Protein 2HFN (pdb70)

Secondary structure (DSSP, 8-state):
-EEEEEEEEEE-TT--HHHHHHHHHHHHHHHHHHT-EEEEEEETTEEEEEEEEEHHHHHHHHHHHHT-TTEEEEEEEEEEE-SS-SSTT-S-EEEE-STTS-HHHHHHHHHTSSSSS--GGGS-HHHHHHHHHHHHHH--SSBSSS---/--EEEEEEEEEE-TT--HHHHHHHHHHHHHHTTTTT-EEEEEEETTEEEEEEEEEHHHHHHHHHHHHT-TTEEEEEEEEEEE-SS-SSTT-S--EEE--TTS-HHHHHHHHHHSSSSS--GGG--HHHHHHHHHHHHHT-/--EEEEEEEEEEPTT--HHHHHHHHHHHHHHTTTTT-EEEEEEETTEEEEEEEEEHHHHHHHHHHHHT-TTEEEEEEEEEEE-SS-SSTT-S--EEE-STTS-HHHHHHHHHHSSSSS--GGGS-HHHHHHHHHHHHHH-/--EEEEEEEEEE-TT--HHHHHHHHHHHHHHTTTTT-EEEEEEETTEEEEEEEEEHHHHHHHHHHHHT-TTEEEEEEEEEEE-SS-SBSSB-SS-EE-STTS-HHHHHHHHHHSSSSS--GGG--HHHHHHHHHHHHHHTTS-B--/-EEEEEEEEEE-TT--HHHHHHHHHHHHHHTTTTT-EEEEEEETTEEEEEEEEEHHHHHHHHHHHTT-TTEEEEEEEEEEE-SS-S-TT-S--EEE-STTS-HHHHHHHHHHSSSSS--GGGS-HHHHHHHHHHHHHH-/-EEEEEEEEEE-TT--HHHHHHHHHHHHHHTTTTT-EEEEEEETTEEEEEEEEEHHHHHHHHHHHHT-TTEEEEEEEEEEE-SS-SSTT-S--EEE-STTS-HHHHHHHHHTSSSSS--GGG--HHHHHHHHHHHHHH-/-EEEEEEEEEE-TT--HHHHHHHHHHHHHHTGGGT-EEEEEEETTEEEEEEEEEHHHHHHHHHHHTT-TTEEEEEEEEEEE-SS-S-TT-S--EEE--TTS-HHHHHHHHHTSSSSS--GGG--HHHHHHHHHHHTTT-/-EEEEEEEEEEPTT--HHHHHHHHHHHHHHTTTTT-EEEEEEETTEEEEEEEEEHHHHHHHHHHHHS-TTEEEEEEEEEEE-SS-SSTT-S--EEE-STTS-HHHHHHHHHHSSSSS--GGG--HHHHHHHHHHHHHH-/-EEEEEEEEEE-TT--HHHHHHHHHHHHHHTGGGT-EEEEEEETTEEEEEEEEEHHHHHHHHHHHHT-TTEEEEEEEEEEE-SS-S--S-S--EEE-STTS-HHHHHHHHHHSSSSS--GGGS-HHHHHHHHHHHHHH-/-EEEEEEEEEE-TT--HHHHHHHHHHHHHHTGGGT-EEEEEEETTEEEEEEEEEHHHHHHHHHHHHT-TTEEEEEEEEEEE-SS-SSTT-S--EEE-STTS-HHHHHHHHHTSSSSS--GGGS-HHHHHHHHHHHHHHS---

Radius of gyration: 36.23 Å; Cα contacts (8 Å, |Δi|>4): 2959; chains: 10; bounding box: 98×68×100 Å

Solvent-accessible surface area: 57221 Å² total; per-residue (Å²): 90,9,13,30,0,0,4,11,4,77,4,65,140,51,18,104,96,97,37,11,66,55,31,8,75,39,16,63,163,53,4,76,88,34,4,2,3,1,0,12,0,12,6,105,72,14,6,1,8,0,0,0,0,36,22,104,33,0,1,81,3,0,26,95,35,27,111,45,93,60,20,90,60,20,42,0,12,26,0,40,34,13,114,118,0,38,6,22,102,79,28,0,4,2,3,20,2,28,75,173,11,46,127,108,0,32,46,17,0,26,47,1,0,0,48,42,58,5,62,9,89,5,16,46,14,78,6,0,31,32,0,0,44,22,0,27,154,44,5,88,82,23,19,21,49,154,118,58,45,112,57,4,9,22,0,0,4,6,3,66,4,48,134,120,27,27,125,102,39,17,125,55,30,39,47,37,17,79,164,50,5,79,88,34,5,1,4,0,0,4,0,36,3,73,71,9,6,0,6,0,0,0,0,9,18,106,32,0,1,78,4,0,21,98,35,25,119,48,65,60,19,92,59,23,38,0,10,16,0,53,44,17,167,104,4,74,4,34,105,71,31,4,22,30,8,67,2,65,57,96,23,90,73,111,5,62,42,18,0,27,57,11,1,3,42,56,64,6,78,5,110,14,15,42,14,81,4,0,30,34,0,0,57,41,0,14,88,70,146,127,54,2,11,22,0,0,4,3,0,57,3,66,111,53,27,101,117,114,36,24,50,57,30,40,53,38,18,72,159,50,3,76,88,43,5,1,5,0,0,9,0,34,3,129,53,9,8,0,8,0,0,0,0,10,20,111,31,0,1,85,4,0,23,94,34,32,142,44,162,63,21,89,58,22,31,0,10,22,0,54,37,7,102,90,3,72,4,33,105,61,31,1,65,40,9,75,1,66,59,97,19,94,48,112,3,64,50,22,1,25,41,12,4,2,48,61,67,6,67,3,76,29,12,48,13,94,10,0,27,40,0,0,46,25,0,15,155,72,138,89,45,6,10,22,0,0,5,10,1,68,4,63,120,121,24,96,109,104,38,21,116,54,28,14,70,38,18,56,159,47,5,69,82,38,5,2,4,1,1,6,1,29,8,72,70,13,7,1,7,0,0,0,0,17,3,93,34,1,2,78,4,0,23,90,33,29,134,44,161,64,21,89,61,18,40,0,10,17,0,47,48,16,100,65,0,23,5,43,69,16,3,125,111,19,3,66,0,53,101,173,21,72,131,110,2,34,44,13,0,22,36,2,0,0,51,46,58,6,41,9,101,11,15,64,16,61,8,0,24,40,0,0,28,26,0,4,99,41,91,161,47,13,86,54,64,78,6,14,20,0,0,4,9,0,65,5,53,131,111,33,125,99,106,41,35,131,54,31,40,55,35,17,80,166,46,4,77,83,40,4,1,4,0,0,10,0,22,10,99,74,11,14,2,9,0,0,0,0,24,24,107,36,0,0,57,5,0,24,112,33,28,138,44,93,63,20,93,58,21,41,0,11,23,0,63,49,13,110,118,1,62,2,32,104,60,30,5,21,44,9,66,2,42,103,71,23,77,77,108,3,51,44,13,1,22,39,12,0,2,49,46,60,5,69,9,116,16,16,44,15,76,7,0,30,44,0,0,56,44,0,17,83,64,132,77,6,15,21,0,0,4,7,2,61,4,45,129,105,22,112,109,88,35,19,103,58,29,41,91,37,17,82,164,54,4,79,88,33,3,1,3,2,8,7,0,13,6,99,64,9,6,1,8,0,0,0,0,25,22,114,33,0,1,81,4,1,20,85,35,37,138,41,92,61,19,94,61,21,42,0,11,24,0,64,50,13,96,95,4,69,8,32,100,152,27,0,25,40,34,62,3,52,87,73,22,88,131,113,11,46,45,23,0,24,33,11,6,4,51,65,77,3,134,4,108,34,9,57,15,94,8,0,29,42,0,0,49,18,1,38,155,68,92,74,5,14,18,0,0,5,11,4,78,3,67,135,68,36,30,131,44,41,30,44,70,33,38,96,38,16,76,172,53,4,76,86,33,5,1,5,0,1,9,0,35,5,123,76,13,9,0,8,0,0,0,0,34,26,106,32,0,0,76,3,0,28,76,32,36,143,44,64,66,20,89,57,23,44,0,11,26,0,68,42,7,108,119,2,63,3,34,110,75,31,3,20,45,34,82,1,30,96,174,21,70,134,114,1,46,43,22,0,23,47,0,3,5,42,43,51,5,102,8,118,19,16,54,14,80,8,0,29,28,0,0,44,26,1,24,148,47,166,75,6,14,18,0,0,4,6,1,70,4,58,126,111,27,117,111,122,36,23,52,67,34,44,47,39,16,85,164,55,3,75,88,38,5,1,4,0,0,9,0,30,7,127,75,7,6,1,8,0,0,0,0,26,25,110,25,0,1,77,4,0,26,80,34,35,145,47,70,68,19,96,56,21,41,0,11,22,0,70,28,7,129,106,3,58,3,34,101,71,32,4,17,34,22,76,2,30,101,94,24,88,124,111,8,36,44,16,1,23,51,8,5,2,43,42,58,6,102,15,106,27,15,52,13,68,7,0,29,28,0,0,47,20,0,15,156,66,135,82,4,13,19,0,0,4,4,2,57,3,56,126,104,27,109,113,97,37,28,135,56,31,40,44,36,16,82,166,52,3,78,88,36,4,1,4,0,0,8,1,28,5,99,69,7,9,0,8,0,0,0,0,27,23,109,31,0,0,79,3,0,26,96,34,25,128,45,91,58,22,91,58,21,29,0,7,22,0,69,49,12,105,84,2,71,4,30,105,62,33,4,47,37,6,66,1,36,75,169,15,78,134,110,2,43,48,19,0,22,56,23,4,4,47,45,70,4,61,4,81,52,12,49,15,96,14,0,29,51,0,0,48,30,0,19,160,57,127,82,4,14,19,0,0,4,7,1,68,5,37,133,101,21,104,104,100,32,28,122,48,27,38,81,37,18,80,163,52,6,78,83,35,4,2,4,0,0,6,0,21,8,98,80,12,7,1,8,0,0,0,0,24,22,106,35,0,1,84,3,0,18,89,33,29,140,44,94,57,18,92,58,20,37,0,10,24,0,70,50,15,117,115,4,43,0,37,69,30,31,6,23,33,9,59,3,40,80,173,15,85,119,109,2,46,48,17,1,25,51,10,2,3,49,56,69,6,73,7,109,26,14,53,14,83,10,0,26,45,0,0,54,20,0,6,147,63,94,81,73,108

Structure (mmCIF, N/CA/C/O backbone):
data_2HFN
#
_entry.id   2HFN
#
_cell.length_a   90.927
_cell.length_b   118.109
_cell.length_c   97.100
_cell.angle_alpha   90.00
_cell.angle_beta   110.79
_cell.angle_gamma   90.00
#
_symmetry.space_group_name_H-M   'P 1 21 1'
#
loop_
_entity.id
_entity.type
_entity.pdbx_description
1 polymer 'Synechocystis Photoreceptor (Slr1694)'
2 non-polymer 'FLAVIN MONONUCLEOTIDE'
3 water water
#
loop_
_atom_site.group_PDB
_atom_site.id
_atom_site.type_symbol
_atom_site.label_atom_id
_atom_site.label_alt_id
_atom_site.label_comp_id
_atom_site.label_asym_id
_atom_site.label_entity_id
_atom_site.label_seq_id
_atom_site.pdbx_PDB_ins_code
_atom_site.Cartn_x
_atom_site.Cartn_y
_atom_site.Cartn_z
_atom_site.occupancy
_atom_site.B_iso_or_equiv
_atom_site.auth_seq_id
_atom_site.auth_comp_id
_atom_site.auth_asym_id
_atom_site.auth_atom_id
_atom_site.pdbx_PDB_model_num
ATOM 1 N N . SER A 1 5 ? -79.153 18.727 75.070 1.00 32.56 5 SER A N 1
ATOM 2 C CA . SER A 1 5 ? -80.058 19.092 73.943 1.00 29.92 5 SER A CA 1
ATOM 3 C C . SER A 1 5 ? -79.606 20.278 73.100 1.00 27.76 5 SER A C 1
ATOM 4 O O . SER A 1 5 ? -80.169 20.478 72.061 1.00 27.22 5 SER A O 1
ATOM 7 N N . LEU A 1 6 ? -78.600 21.027 73.541 1.00 27.07 6 LEU A N 1
ATOM 8 C CA . LEU A 1 6 ? -78.024 22.101 72.672 1.00 25.30 6 LEU A CA 1
ATOM 9 C C . LEU A 1 6 ? -77.321 21.430 71.477 1.00 25.04 6 LEU A C 1
ATOM 10 O O . LEU A 1 6 ? -76.471 20.536 71.663 1.00 23.12 6 LEU A O 1
ATOM 15 N N . TYR A 1 7 ? -77.638 21.911 70.272 1.00 26.45 7 TYR A N 1
ATOM 16 C CA . TYR A 1 7 ? -77.209 21.278 69.043 1.00 26.01 7 TYR A CA 1
ATOM 17 C C . TYR A 1 7 ? -76.675 22.300 68.043 1.00 27.20 7 TYR A C 1
ATOM 18 O O . TYR A 1 7 ? -76.992 23.488 68.123 1.00 25.73 7 TYR A O 1
ATOM 27 N N . ARG A 1 8 ? -75.868 21.816 67.106 1.00 27.26 8 ARG A N 1
ATOM 28 C CA . ARG A 1 8 ? -75.457 22.640 65.968 1.00 28.55 8 ARG A CA 1
ATOM 29 C C . ARG A 1 8 ? -75.675 21.827 64.701 1.00 28.41 8 ARG A C 1
ATOM 30 O O . ARG A 1 8 ? -75.416 20.592 64.683 1.00 28.83 8 ARG A O 1
ATOM 38 N N . LEU A 1 9 ? -76.170 22.477 63.654 1.00 27.45 9 LEU A N 1
ATOM 39 C CA . LEU A 1 9 ? -76.325 21.807 62.367 1.00 27.77 9 LEU A CA 1
ATOM 40 C C . LEU A 1 9 ? -75.716 22.713 61.341 1.00 27.95 9 LEU A C 1
ATOM 41 O O . LEU A 1 9 ? -76.001 23.905 61.336 1.00 29.40 9 LEU A O 1
ATOM 46 N N . ILE A 1 10 ? -74.849 22.170 60.476 1.00 27.66 10 ILE A N 1
ATOM 47 C CA . ILE A 1 10 ? -74.244 22.945 59.375 1.00 27.96 10 ILE A CA 1
ATOM 48 C C . ILE A 1 10 ? -74.643 22.226 58.101 1.00 27.74 10 ILE A C 1
ATOM 49 O O . ILE A 1 10 ? -74.537 20.985 58.022 1.00 26.58 10 ILE A O 1
ATOM 54 N N . TYR A 1 11 ? -75.139 22.981 57.129 1.00 27.74 11 TYR A N 1
ATOM 55 C CA . TYR A 1 11 ? -75.498 22.412 55.843 1.00 28.46 11 TYR A CA 1
ATOM 56 C C . TYR A 1 11 ? -75.137 23.344 54.706 1.00 28.22 11 TYR A C 1
ATOM 57 O O . TYR A 1 11 ? -74.889 24.535 54.927 1.00 28.57 11 TYR A O 1
ATOM 66 N N . SER A 1 12 ? -75.113 22.786 53.502 1.00 29.04 12 SER A N 1
ATOM 67 C CA . SER A 1 12 ? -74.972 23.595 52.297 1.00 29.42 12 SER A CA 1
ATOM 68 C C . SER A 1 12 ? -76.108 23.259 51.335 1.00 29.96 12 SER A C 1
ATOM 69 O O . SER A 1 12 ? -76.743 22.183 51.432 1.00 30.18 12 SER A O 1
ATOM 72 N N . SER A 1 13 ? -76.373 24.164 50.387 1.00 28.78 13 SER A N 1
ATOM 73 C CA . SER A 1 13 ? -77.426 23.942 49.395 1.00 29.49 13 SER A CA 1
ATOM 74 C C . SER A 1 13 ? -77.096 24.765 48.153 1.00 29.72 13 SER A C 1
ATOM 75 O O . SER A 1 13 ? -76.182 25.605 48.181 1.00 28.88 13 SER A O 1
ATOM 78 N N . GLN A 1 14 ? -77.872 24.539 47.097 1.00 30.57 14 GLN A N 1
ATOM 79 C CA . GLN A 1 14 ? -77.720 25.271 45.847 1.00 31.65 14 GLN A CA 1
ATOM 80 C C . GLN A 1 14 ? -78.878 26.244 45.743 1.00 31.32 14 GLN A C 1
ATOM 81 O O . GLN A 1 14 ? -80.038 25.831 45.686 1.00 31.34 14 GLN A O 1
ATOM 87 N N . GLY A 1 15 ? -78.552 27.531 45.749 1.00 31.32 15 GLY A N 1
ATOM 88 C CA . GLY A 1 15 ? -79.521 28.581 45.488 1.00 32.44 15 GLY A CA 1
ATOM 89 C C . GLY A 1 15 ? -80.001 28.514 44.042 1.00 32.74 15 GLY A C 1
ATOM 90 O O . GLY A 1 15 ? -79.250 28.112 43.141 1.00 32.52 15 GLY A O 1
ATOM 91 N N . ILE A 1 16 ? -81.256 28.890 43.804 1.00 33.52 16 ILE A N 1
ATOM 92 C CA . ILE A 1 16 ? -81.770 28.962 42.420 1.00 33.60 16 ILE A CA 1
ATOM 93 C C . ILE A 1 16 ? -81.034 30.061 41.620 1.00 33.94 16 ILE A C 1
ATOM 94 O O . ILE A 1 16 ? -80.522 31.003 42.220 1.00 33.39 16 ILE A O 1
ATOM 99 N N . PRO A 1 17 ? -80.956 29.924 40.273 1.00 34.61 17 PRO A N 1
ATOM 100 C CA . PRO A 1 17 ? -80.129 30.812 39.440 1.00 35.10 17 PRO A CA 1
ATOM 101 C C . PRO A 1 17 ? -80.373 32.319 39.614 1.00 35.84 17 PRO A C 1
ATOM 102 O O . PRO A 1 17 ? -79.422 33.118 39.538 1.00 36.44 17 PRO A O 1
ATOM 106 N N . ASN A 1 18 ? -81.618 32.709 39.852 1.00 35.21 18 ASN A N 1
ATOM 107 C CA . ASN A 1 18 ? -81.977 34.124 39.705 1.00 36.84 18 ASN A CA 1
ATOM 108 C C . ASN A 1 18 ? -81.783 35.034 40.903 1.00 36.30 18 ASN A C 1
ATOM 109 O O . ASN A 1 18 ? -82.135 36.205 40.832 1.00 36.65 18 ASN A O 1
ATOM 110 N N . LEU A 1 19 ? -81.236 34.500 41.997 1.00 36.77 19 LEU A N 1
ATOM 111 C CA . LEU A 1 19 ? -81.221 35.188 43.299 1.00 36.37 19 LEU A CA 1
ATOM 112 C C . LEU A 1 19 ? -80.589 36.576 43.286 1.00 36.72 19 LEU A C 1
ATOM 113 O O . LEU A 1 19 ? -79.483 36.765 42.784 1.00 37.22 19 LEU A O 1
ATOM 118 N N . GLN A 1 20 ? -81.312 37.535 43.858 1.00 36.25 20 GLN A N 1
ATOM 119 C CA . GLN A 1 20 ? -80.935 38.944 43.836 1.00 36.41 20 GLN A CA 1
ATOM 120 C C . GLN A 1 20 ? -80.635 39.406 45.264 1.00 36.04 20 GLN A C 1
ATOM 121 O O . GLN A 1 20 ? -80.983 38.703 46.205 1.00 36.73 20 GLN A O 1
ATOM 127 N N . PRO A 1 21 ? -79.973 40.575 45.436 1.00 35.95 21 PRO A N 1
ATOM 128 C CA . PRO A 1 21 ? -79.792 41.109 46.800 1.00 35.88 21 PRO A CA 1
ATOM 129 C C . PRO A 1 21 ? -81.088 41.173 47.628 1.00 35.18 21 PRO A C 1
ATOM 130 O O . PRO A 1 21 ? -81.059 40.904 48.841 1.00 35.00 21 PRO A O 1
ATOM 134 N N . GLN A 1 22 ? -82.203 41.493 46.970 1.00 34.75 22 GLN A N 1
ATOM 135 C CA . GLN A 1 22 ? -83.510 41.493 47.618 1.00 34.66 22 GLN A CA 1
ATOM 136 C C . GLN A 1 22 ? -83.931 40.130 48.137 1.00 33.57 22 GLN A C 1
ATOM 137 O O . GLN A 1 22 ? -84.550 40.051 49.192 1.00 33.36 22 GLN A O 1
ATOM 143 N N . ASP A 1 23 ? -83.596 39.061 47.412 1.00 33.15 23 ASP A N 1
ATOM 144 C CA . ASP A 1 23 ? -83.884 37.691 47.885 1.00 32.86 23 ASP A CA 1
ATOM 145 C C . ASP A 1 23 ? -83.120 37.352 49.168 1.00 32.27 23 ASP A C 1
ATOM 146 O O . ASP A 1 23 ? -83.667 36.760 50.097 1.00 30.86 23 ASP A O 1
ATOM 151 N N . LEU A 1 24 ? -81.854 37.757 49.217 1.00 32.71 24 LEU A N 1
ATOM 152 C CA . LEU A 1 24 ? -80.991 37.557 50.378 1.00 33.21 24 LEU A CA 1
ATOM 153 C C . LEU A 1 24 ? -81.516 38.351 51.586 1.00 32.04 24 LEU A C 1
ATOM 154 O O . LEU A 1 24 ? -81.570 37.842 52.724 1.00 31.29 24 LEU A O 1
ATOM 159 N N . LYS A 1 25 ? -81.896 39.598 51.321 1.00 30.87 25 LYS A N 1
ATOM 160 C CA . LYS A 1 25 ? -82.533 40.462 52.307 1.00 30.05 25 LYS A CA 1
ATOM 161 C C . LYS A 1 25 ? -83.820 39.814 52.854 1.00 29.96 25 LYS A C 1
ATOM 162 O O . LYS A 1 25 ? -84.035 39.810 54.071 1.00 29.81 25 LYS A O 1
ATOM 168 N N . ASP A 1 26 ? -84.646 39.253 51.963 1.00 29.43 26 ASP A N 1
ATOM 169 C CA . ASP A 1 26 ? -85.903 38.567 52.343 1.00 29.47 26 ASP A CA 1
ATOM 170 C C . ASP A 1 26 ? -85.637 37.369 53.278 1.00 28.96 26 ASP A C 1
ATOM 171 O O . ASP A 1 26 ? -86.327 37.196 54.296 1.00 28.09 26 ASP A O 1
ATOM 176 N N . ILE A 1 27 ? -84.663 36.539 52.900 1.00 28.00 27 ILE A N 1
ATOM 177 C CA . ILE A 1 27 ? -84.223 35.389 53.704 1.00 28.39 27 ILE A CA 1
ATOM 178 C C . ILE A 1 27 ? -83.792 35.858 55.093 1.00 29.28 27 ILE A C 1
ATOM 179 O O . ILE A 1 27 ? -84.244 35.307 56.120 1.00 29.37 27 ILE A O 1
ATOM 184 N N . LEU A 1 28 ? -82.938 36.879 55.143 1.00 29.46 28 LEU A N 1
ATOM 185 C CA . LEU A 1 28 ? -82.474 37.375 56.451 1.00 30.91 28 LEU A CA 1
ATOM 186 C C . LEU A 1 28 ? -83.628 37.911 57.315 1.00 31.25 28 LEU A C 1
ATOM 187 O O . LEU A 1 28 ? -83.752 37.609 58.521 1.00 30.64 28 LEU A O 1
ATOM 192 N N . GLU A 1 29 ? -84.478 38.706 56.686 1.00 30.64 29 GLU A N 1
ATOM 193 C CA . GLU A 1 29 ? -85.628 39.286 57.374 1.00 31.17 29 GLU A CA 1
ATOM 194 C C . GLU A 1 29 ? -86.493 38.199 57.987 1.00 30.46 29 GLU A C 1
ATOM 195 O O . GLU A 1 29 ? -86.871 38.292 59.152 1.00 30.65 29 GLU A O 1
ATOM 201 N N . SER A 1 30 ? -86.762 37.160 57.201 1.00 30.51 30 SER A N 1
ATOM 202 C CA . SER A 1 30 ? -87.521 35.984 57.641 1.00 31.04 30 SER A CA 1
ATOM 203 C C . SER A 1 30 ? -86.866 35.293 58.831 1.00 30.69 30 SER A C 1
ATOM 204 O O . SER A 1 30 ? -87.522 35.031 59.856 1.00 30.38 30 SER A O 1
ATOM 207 N N . SER A 1 31 ? -85.564 35.017 58.707 1.00 30.14 31 SER A N 1
ATOM 208 C CA . SER A 1 31 ? -84.837 34.322 59.765 1.00 30.75 31 SER A CA 1
ATOM 209 C C . SER A 1 31 ? -84.778 35.159 61.066 1.00 31.05 31 SER A C 1
ATOM 210 O O . SER A 1 31 ? -84.941 34.626 62.169 1.00 30.21 31 SER A O 1
ATOM 213 N N . GLN A 1 32 ? -84.592 36.471 60.935 1.00 30.96 32 GLN A N 1
ATOM 214 C CA . GLN A 1 32 ? -84.523 37.343 62.109 1.00 32.92 32 GLN A CA 1
ATOM 215 C C . GLN A 1 32 ? -85.893 37.514 62.777 1.00 32.19 32 GLN A C 1
ATOM 216 O O . GLN A 1 32 ? -85.973 37.805 63.969 1.00 33.01 32 GLN A O 1
ATOM 222 N N . ARG A 1 33 ? -86.969 37.315 62.010 1.00 32.45 33 ARG A N 1
ATOM 223 C CA . ARG A 1 33 ? -88.338 37.282 62.543 1.00 32.97 33 ARG A CA 1
ATOM 224 C C . ARG A 1 33 ? -88.642 36.016 63.356 1.00 32.69 33 ARG A C 1
ATOM 225 O O . ARG A 1 33 ? -89.287 36.083 64.421 1.00 32.81 33 ARG A O 1
ATOM 233 N N . ASN A 1 34 ? -88.213 34.865 62.837 1.00 31.14 34 ASN A N 1
ATOM 234 C CA . ASN A 1 34 ? -88.594 33.560 63.394 1.00 31.05 34 ASN A CA 1
ATOM 235 C C . ASN A 1 34 ? -87.613 33.014 64.441 1.00 30.01 34 ASN A C 1
ATOM 236 O O . ASN A 1 34 ? -88.025 32.408 65.459 1.00 29.32 34 ASN A O 1
ATOM 241 N N . ASN A 1 35 ? -86.321 33.198 64.177 1.00 29.85 35 ASN A N 1
ATOM 242 C CA . ASN A 1 35 ? -85.268 32.579 65.006 1.00 30.63 35 ASN A CA 1
ATOM 243 C C . ASN A 1 35 ? -85.297 32.915 66.504 1.00 31.11 35 ASN A C 1
ATOM 244 O O . ASN A 1 35 ? -85.163 32.002 67.328 1.00 30.82 35 ASN A O 1
ATOM 249 N N . PRO A 1 36 ? -85.454 34.215 66.865 1.00 31.73 36 PRO A N 1
ATOM 250 C CA . PRO A 1 36 ? -85.535 34.606 68.284 1.00 31.67 36 PRO A CA 1
ATOM 251 C C . PRO A 1 36 ? -86.489 33.790 69.164 1.00 32.11 36 PRO A C 1
ATOM 252 O O . PRO A 1 36 ? -86.069 33.282 70.212 1.00 32.52 36 PRO A O 1
ATOM 256 N N . ALA A 1 37 ? -87.759 33.670 68.758 1.00 31.88 37 ALA A N 1
ATOM 257 C CA . ALA A 1 37 ? -88.754 32.916 69.542 1.00 32.03 37 ALA A CA 1
ATOM 258 C C . ALA A 1 37 ? -88.408 31.433 69.612 1.00 31.57 37 ALA A C 1
ATOM 259 O O . ALA A 1 37 ? -88.777 30.743 70.563 1.00 31.30 37 ALA A O 1
ATOM 261 N N . ASN A 1 38 ? -87.696 30.957 68.596 1.00 30.89 38 ASN A N 1
ATOM 262 C CA . ASN A 1 38 ? -87.255 29.569 68.532 1.00 30.78 38 ASN A CA 1
ATOM 263 C C . ASN A 1 38 ? -85.890 29.333 69.182 1.00 30.36 38 ASN A C 1
ATOM 264 O O . ASN A 1 38 ? -85.427 28.203 69.224 1.00 30.58 38 ASN A O 1
ATOM 269 N N . GLY A 1 39 ? -85.250 30.403 69.663 1.00 29.65 39 GLY A N 1
ATOM 270 C CA . GLY A 1 39 ? -83.945 30.307 70.325 1.00 29.67 39 GLY A CA 1
ATOM 271 C C . GLY A 1 39 ? -82.824 29.904 69.356 1.00 29.96 39 GLY A C 1
ATOM 272 O O . GLY A 1 39 ? -81.819 29.318 69.775 1.00 31.52 39 GLY A O 1
ATOM 273 N N . ILE A 1 40 ? -82.985 30.209 68.068 1.00 28.45 40 ILE A N 1
ATOM 274 C CA . ILE A 1 40 ? -81.993 29.807 67.044 1.00 28.67 40 ILE A CA 1
ATOM 275 C C . ILE A 1 40 ? -81.000 30.957 66.874 1.00 28.48 40 ILE A C 1
ATOM 276 O O . ILE A 1 40 ? -81.403 32.143 66.896 1.00 27.50 40 ILE A O 1
ATOM 281 N N . THR A 1 41 ? -79.711 30.613 66.774 1.00 27.00 41 THR A N 1
ATOM 282 C CA . THR 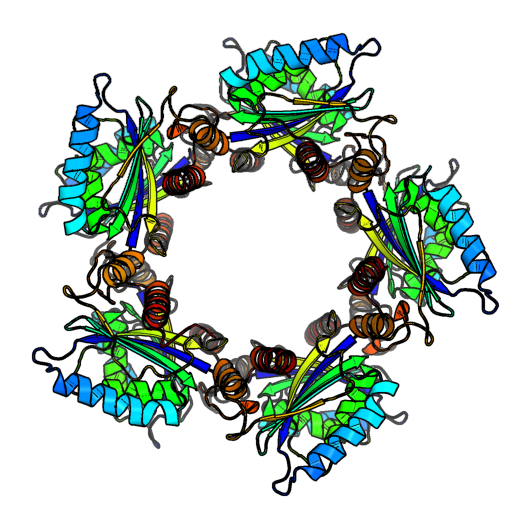A 1 41 ? -78.702 31.595 66.339 1.00 27.63 41 THR A CA 1
ATOM 283 C C . THR A 1 41 ? -77.877 30.950 65.216 1.00 27.34 41 THR A C 1
ATOM 284 O O . THR A 1 41 ? -77.892 29.706 65.033 1.00 28.49 41 THR A O 1
ATOM 288 N N . GLY A 1 42 ? -77.151 31.765 64.460 1.00 27.20 42 GLY A N 1
ATOM 289 C CA . GLY A 1 42 ? -76.218 31.155 63.481 1.00 28.68 42 GLY A CA 1
ATOM 290 C C . GLY A 1 42 ? -75.810 32.192 62.455 1.00 27.96 42 GLY A C 1
ATOM 291 O O . GLY A 1 42 ? -75.860 33.442 62.724 1.00 28.39 42 GLY A O 1
ATOM 292 N N . LEU A 1 43 ? -75.407 31.672 61.306 1.00 27.72 43 LEU A N 1
ATOM 293 C CA . LEU A 1 43 ? -74.729 32.463 60.267 1.00 28.33 43 LEU A CA 1
ATOM 294 C C . LEU A 1 43 ? -74.925 31.782 58.933 1.00 29.30 43 LEU A C 1
ATOM 295 O O . LEU A 1 43 ? -74.765 30.560 58.814 1.00 28.51 43 LEU A O 1
ATOM 300 N N . LEU A 1 44 ? -75.236 32.600 57.926 1.00 28.70 44 LEU A N 1
ATOM 301 C CA . LEU A 1 44 ? -75.518 32.121 56.586 1.00 29.74 44 LEU A CA 1
ATOM 302 C C . LEU A 1 44 ? -74.521 32.823 55.683 1.00 30.01 44 LEU A C 1
ATOM 303 O O . LEU A 1 44 ? -74.377 34.064 55.756 1.00 30.00 44 LEU A O 1
ATOM 308 N N . CYS A 1 45 ? -73.837 32.056 54.825 1.00 28.89 45 CYS A N 1
ATOM 309 C CA . CYS A 1 45 ? -73.014 32.698 53.776 1.00 28.95 45 CYS A CA 1
ATOM 310 C C . CYS A 1 45 ? -73.581 32.329 52.417 1.00 29.22 45 CYS A C 1
ATOM 311 O O . CYS A 1 45 ? -74.125 31.222 52.231 1.00 29.95 45 CYS A O 1
ATOM 314 N N . TYR A 1 46 ? -73.489 33.252 51.473 1.00 28.50 46 TYR A N 1
ATOM 315 C CA . TYR A 1 46 ? -73.933 32.968 50.129 1.00 27.82 46 TYR A CA 1
ATOM 316 C C . TYR A 1 46 ? -72.781 33.207 49.184 1.00 28.66 46 TYR A C 1
ATOM 317 O O . TYR A 1 46 ? -72.303 34.354 49.033 1.00 26.82 46 TYR A O 1
ATOM 326 N N . SER A 1 47 ? -72.333 32.124 48.543 1.00 28.60 47 SER A N 1
ATOM 327 C CA . SER A 1 47 ? -71.277 32.224 47.546 1.00 29.34 47 SER A CA 1
ATOM 328 C C . SER A 1 47 ? -71.867 31.662 46.254 1.00 30.42 47 SER A C 1
ATOM 329 O O . SER A 1 47 ? -71.811 30.453 46.005 1.00 29.36 47 SER A O 1
ATOM 332 N N . LYS A 1 48 ? -72.441 32.560 45.446 1.00 31.19 48 LYS A N 1
ATOM 333 C CA . LYS A 1 48 ? -73.256 32.184 44.281 1.00 33.00 48 LYS A CA 1
ATOM 334 C C . LYS A 1 48 ? -72.633 31.014 43.532 1.00 32.82 48 LYS A C 1
ATOM 335 O O . LYS A 1 48 ? -71.465 31.101 43.130 1.00 32.70 48 LYS A O 1
ATOM 341 N N . PRO A 1 49 ? -73.398 29.923 43.310 1.00 32.99 49 PRO A N 1
ATOM 342 C CA . PRO A 1 49 ? -74.818 29.723 43.611 1.00 33.12 49 PRO A CA 1
ATOM 343 C C . PRO A 1 49 ? -75.132 29.104 44.979 1.00 32.96 49 PRO A C 1
ATOM 344 O O . PRO A 1 49 ? -76.307 28.909 45.278 1.00 34.29 49 PRO A O 1
ATOM 348 N N . ALA A 1 50 ? -74.106 28.828 45.777 1.00 31.53 50 ALA A N 1
ATOM 349 C CA . ALA A 1 50 ? -74.221 27.996 46.981 1.00 30.10 50 ALA A CA 1
ATOM 350 C C . ALA A 1 50 ? -74.523 28.782 48.251 1.00 29.35 50 ALA A C 1
ATOM 351 O O . ALA A 1 50 ? -74.038 29.896 48.419 1.00 29.77 50 ALA A O 1
ATOM 353 N N . PHE A 1 51 ? -75.323 28.183 49.128 1.00 28.48 51 PHE A N 1
ATOM 354 C CA . PHE A 1 51 ? -75.440 28.628 50.516 1.00 28.15 51 PHE A CA 1
ATOM 355 C C . PHE A 1 51 ? -74.672 27.664 51.464 1.00 27.87 51 PHE A C 1
ATOM 356 O O . PHE A 1 51 ? -74.580 26.455 51.194 1.00 26.56 51 PHE A O 1
ATOM 364 N N . LEU A 1 52 ? -74.149 28.217 52.559 1.00 27.70 52 LEU A N 1
ATOM 365 C CA . LEU A 1 52 ? -73.603 27.461 53.693 1.00 28.72 52 LEU A CA 1
ATOM 366 C C . LEU A 1 52 ? -74.189 28.106 54.955 1.00 28.65 52 LEU A C 1
ATOM 367 O O . LEU A 1 52 ? -74.075 29.324 55.116 1.00 28.30 52 LEU A O 1
ATOM 372 N N . GLN A 1 53 ? -74.807 27.315 55.830 1.00 27.47 53 GLN A N 1
ATOM 373 C CA . GLN A 1 53 ? -75.443 27.920 57.017 1.00 27.98 53 GLN A CA 1
ATOM 374 C C . GLN A 1 53 ? -75.139 27.066 58.222 1.00 27.77 53 GLN A C 1
ATOM 375 O O . GLN A 1 53 ? -75.051 25.807 58.123 1.00 29.88 53 GLN A O 1
ATOM 381 N N . VAL A 1 54 ? -74.949 27.732 59.363 1.00 26.68 54 VAL A N 1
ATOM 382 C CA . VAL A 1 54 ? -74.851 27.005 60.636 1.00 27.77 54 VAL A CA 1
ATOM 383 C C . VAL A 1 54 ? -76.031 27.476 61.482 1.00 29.27 54 VAL A C 1
ATOM 384 O O . VAL A 1 54 ? -76.334 28.680 61.517 1.00 28.14 54 VAL A O 1
ATOM 388 N N . LEU A 1 55 ? -76.689 26.516 62.155 1.00 29.27 55 LEU A N 1
ATOM 389 C CA . LEU A 1 55 ? -77.810 26.782 63.049 1.00 29.62 55 LEU A CA 1
ATOM 390 C C . LEU A 1 55 ? -77.442 26.192 64.414 1.00 29.86 55 LEU A C 1
ATOM 391 O O . LEU A 1 55 ? -76.894 25.063 64.480 1.00 29.63 55 LEU A O 1
ATOM 396 N N . GLU A 1 56 ? -77.746 26.924 65.483 1.00 29.15 56 GLU A N 1
ATOM 397 C CA . GLU A 1 56 ? -77.543 26.452 66.868 1.00 29.49 56 GLU A CA 1
ATOM 398 C C . GLU A 1 56 ? -78.854 26.664 67.631 1.00 28.56 56 GLU A C 1
ATOM 399 O O . GLU A 1 56 ? -79.580 27.643 67.388 1.00 27.50 56 GLU A O 1
ATOM 405 N N . GLY A 1 57 ? -79.167 25.739 68.523 1.00 28.15 57 GLY A N 1
ATOM 406 C CA . GLY A 1 57 ? -80.308 25.898 69.431 1.00 28.00 57 GLY A CA 1
ATOM 407 C C . GLY A 1 57 ? -80.584 24.531 70.031 1.00 29.29 57 GLY A C 1
ATOM 408 O O . GLY A 1 57 ? -79.775 23.602 69.886 1.00 28.89 57 GLY A O 1
ATOM 409 N N . GLU A 1 58 ? -81.746 24.401 70.649 1.00 28.71 58 GLU A N 1
ATOM 410 C CA . GLU A 1 58 ? -82.191 23.151 71.221 1.00 31.03 58 GLU A CA 1
ATOM 411 C C . GLU A 1 58 ? -82.496 22.190 70.068 1.00 30.43 58 GLU A C 1
ATOM 412 O O . GLU A 1 58 ? -82.915 22.642 69.004 1.00 29.93 58 GLU A O 1
ATOM 418 N N . CYS A 1 59 ? -82.252 20.894 70.276 1.00 31.60 59 CYS A N 1
ATOM 419 C CA . CYS A 1 59 ? -82.339 19.895 69.206 1.00 31.24 59 CYS A CA 1
ATOM 420 C C . CYS A 1 59 ? -83.669 19.976 68.453 1.00 30.52 59 CYS A C 1
ATOM 421 O O . CYS A 1 59 ? -83.702 20.022 67.231 1.00 30.24 59 CYS A O 1
ATOM 424 N N . GLU A 1 60 ? -84.766 20.007 69.203 1.00 29.12 60 GLU A N 1
ATOM 425 C CA . GLU A 1 60 ? -86.078 20.084 68.603 1.00 29.46 60 GLU A CA 1
ATOM 426 C C . GLU A 1 60 ? -86.244 21.313 67.709 1.00 29.21 60 GLU A C 1
ATOM 427 O O . GLU A 1 60 ? -86.753 21.210 66.586 1.00 29.22 60 GLU A O 1
ATOM 433 N N . GLN A 1 61 ? -85.792 22.460 68.201 1.00 28.63 61 GLN A N 1
ATOM 434 C CA . GLN A 1 61 ? -85.843 23.721 67.445 1.00 29.00 61 GLN A CA 1
ATOM 435 C C . GLN A 1 61 ? -84.939 23.768 66.211 1.00 28.94 61 GLN A C 1
ATOM 436 O O . GLN A 1 61 ? -85.353 24.282 65.151 1.00 28.83 61 GLN A O 1
ATOM 442 N N . VAL A 1 62 ? -83.712 23.270 66.343 1.00 27.55 62 VAL A N 1
ATOM 443 C CA . VAL A 1 62 ? -82.781 23.220 65.194 1.00 28.18 62 VAL A CA 1
ATOM 444 C C . VAL A 1 62 ? -83.431 22.375 64.099 1.00 27.77 62 VAL A C 1
ATOM 445 O O . VAL A 1 62 ? -83.441 22.756 62.927 1.00 28.46 62 VAL A O 1
ATOM 449 N N . ASN A 1 63 ? -84.010 21.246 64.493 1.00 27.29 63 ASN A N 1
ATOM 450 C CA . ASN A 1 63 ? -84.647 20.355 63.534 1.00 27.93 63 ASN A CA 1
ATOM 451 C C . ASN A 1 63 ? -85.915 20.976 62.922 1.00 27.65 63 ASN A C 1
ATOM 452 O O . ASN A 1 63 ? -86.105 20.929 61.707 1.00 27.40 63 ASN A O 1
ATOM 457 N N . GLU A 1 64 ? -86.748 21.611 63.731 1.00 28.27 64 GLU A N 1
ATOM 458 C CA . GLU A 1 64 ? -87.957 22.233 63.147 1.00 28.85 64 GLU A CA 1
ATOM 459 C C . GLU A 1 64 ? -87.556 23.275 62.099 1.00 28.97 64 GLU A C 1
ATOM 460 O O . GLU A 1 64 ? -88.078 23.289 60.981 1.00 29.25 64 GLU A O 1
ATOM 466 N N . THR A 1 65 ? -86.609 24.124 62.474 1.00 29.07 65 THR A N 1
ATOM 467 C CA . THR A 1 65 ? -86.127 25.197 61.621 1.00 28.64 65 THR A CA 1
ATOM 468 C C . THR A 1 65 ? -85.493 24.658 60.342 1.00 29.05 65 THR A C 1
ATOM 469 O O . THR A 1 65 ? -85.833 25.097 59.231 1.00 29.19 65 THR A O 1
ATOM 473 N N . TYR A 1 66 ? -84.586 23.693 60.493 1.00 27.53 66 TYR A N 1
ATOM 474 C CA . TYR A 1 66 ? -83.901 23.112 59.349 1.00 28.25 66 TYR A CA 1
ATOM 475 C C . TYR A 1 66 ? -84.876 22.540 58.305 1.00 28.28 66 TYR A C 1
ATOM 476 O O . TYR A 1 66 ? -84.801 22.856 57.121 1.00 28.10 66 TYR A O 1
ATOM 485 N N . HIS A 1 67 ? -85.792 21.695 58.744 1.00 28.24 67 HIS A N 1
ATOM 486 C CA . HIS A 1 67 ? -86.691 21.015 57.826 1.00 28.65 67 HIS A CA 1
ATOM 487 C C . HIS A 1 67 ? -87.637 22.004 57.144 1.00 29.09 67 HIS A C 1
ATOM 488 O O . HIS A 1 67 ? -88.028 21.815 55.987 1.00 29.70 67 HIS A O 1
ATOM 495 N N . ARG A 1 68 ? -87.977 23.069 57.859 1.00 28.93 68 ARG A N 1
ATOM 496 C CA . ARG A 1 68 ? -88.757 24.173 57.268 1.00 29.63 68 ARG A CA 1
ATOM 497 C C . ARG A 1 68 ? -87.929 24.857 56.163 1.00 29.18 68 ARG A C 1
ATOM 498 O O . ARG A 1 68 ? -88.421 25.063 55.041 1.00 28.89 68 ARG A O 1
ATOM 506 N N . ILE A 1 69 ? -86.669 25.167 56.478 1.00 28.71 69 ILE A N 1
ATOM 507 C CA . ILE A 1 69 ? -85.723 25.754 55.515 1.00 28.67 69 ILE A CA 1
ATOM 508 C C . ILE A 1 69 ? -85.602 24.872 54.256 1.00 29.81 69 ILE A C 1
ATOM 509 O O . ILE A 1 69 ? -85.586 25.400 53.136 1.00 29.22 69 ILE A O 1
ATOM 514 N N . VAL A 1 70 ? -85.506 23.543 54.409 1.00 30.42 70 VAL A N 1
ATOM 515 C CA . VAL A 1 70 ? -85.425 22.711 53.168 1.00 32.27 70 VAL A CA 1
ATOM 516 C C . VAL A 1 70 ? -86.638 22.842 52.229 1.00 31.96 70 VAL A C 1
ATOM 517 O O . VAL A 1 70 ? -86.526 22.608 51.025 1.00 31.90 70 VAL A O 1
ATOM 521 N N . GLN A 1 71 ? -87.770 23.258 52.779 1.00 32.08 71 GLN A N 1
ATOM 522 C CA . GLN A 1 71 ? -88.990 23.465 51.982 1.00 31.55 71 GLN A CA 1
ATOM 523 C C . GLN A 1 71 ? -88.991 24.758 51.151 1.00 31.51 71 GLN A C 1
ATOM 524 O O . GLN A 1 71 ? -89.903 24.994 50.347 1.00 30.96 71 GLN A O 1
ATOM 530 N N . ASP A 1 72 ? -87.960 25.581 51.328 1.00 31.05 72 ASP A N 1
ATOM 531 C CA . ASP A 1 72 ? -87.873 26.881 50.652 1.00 31.51 72 ASP A CA 1
ATOM 532 C C . ASP A 1 72 ? -87.573 26.718 49.165 1.00 30.99 72 ASP A C 1
ATOM 533 O O . ASP A 1 72 ? -86.580 26.073 48.786 1.00 30.47 72 ASP A O 1
ATOM 538 N N . GLU A 1 73 ? -88.432 27.313 48.331 1.00 31.10 73 GLU A N 1
ATOM 539 C CA . GLU A 1 73 ? -88.296 27.227 46.875 1.00 30.52 73 GLU A CA 1
ATOM 540 C C . GLU A 1 73 ? -87.044 27.913 46.309 1.00 30.51 73 GLU A C 1
ATOM 541 O O . GLU A 1 73 ? -86.726 27.729 45.124 1.00 30.41 73 GLU A O 1
ATOM 543 N N . ARG A 1 74 ? -86.344 28.694 47.137 1.00 29.09 74 ARG A N 1
ATOM 544 C CA . ARG A 1 74 ? -85.138 29.446 46.707 1.00 29.23 74 ARG A CA 1
ATOM 545 C C . ARG A 1 74 ? -83.809 28.657 46.729 1.00 28.86 74 ARG A C 1
ATOM 546 O O . ARG A 1 74 ? -82.743 29.186 46.339 1.00 28.64 74 ARG A O 1
ATOM 554 N N . HIS A 1 75 ? -83.872 27.403 47.165 1.00 28.49 75 HIS A N 1
ATOM 555 C CA . HIS A 1 75 ? -82.699 26.508 47.118 1.00 29.08 75 HIS A CA 1
ATOM 556 C C . HIS A 1 75 ? -83.090 25.040 47.034 1.00 29.97 75 HIS A C 1
ATOM 557 O O . HIS A 1 75 ? -84.260 24.668 47.288 1.00 30.73 75 HIS A O 1
ATOM 564 N N . HIS A 1 76 ? -82.132 24.214 46.624 1.00 29.84 76 HIS A N 1
ATOM 565 C CA . HIS A 1 76 ? -82.394 22.784 46.441 1.00 30.33 76 HIS A CA 1
ATOM 566 C C . HIS A 1 76 ? -81.155 21.988 46.806 1.00 30.69 76 HIS A C 1
ATOM 567 O O . HIS A 1 76 ? -80.108 22.568 47.104 1.00 31.04 76 HIS A O 1
ATOM 574 N N . SER A 1 77 ? -81.292 20.660 46.790 1.00 30.19 77 SER A N 1
ATOM 575 C CA . SER A 1 77 ? -80.180 19.739 47.016 1.00 30.72 77 SER A CA 1
ATOM 576 C C . SER A 1 77 ? -79.440 20.034 48.324 1.00 30.30 77 SER A C 1
ATOM 577 O O . SER A 1 77 ? -78.211 20.172 48.325 1.00 30.19 77 SER A O 1
ATOM 580 N N . PRO A 1 78 ? -80.181 20.133 49.455 1.00 30.31 78 PRO A N 1
ATOM 581 C CA . PRO A 1 78 ? -79.494 20.420 50.729 1.00 30.81 78 PRO A CA 1
ATOM 582 C C . PRO A 1 78 ? -78.580 19.247 51.129 1.00 30.14 78 PRO A C 1
ATOM 583 O O . PRO A 1 78 ? -78.931 18.062 50.929 1.00 29.16 78 PRO A O 1
ATOM 587 N N . GLN A 1 79 ? -77.409 19.583 51.650 1.00 29.44 79 GLN A N 1
ATOM 588 C CA . GLN A 1 79 ? -76.440 18.584 52.106 1.00 30.30 79 GLN A CA 1
ATOM 589 C C . GLN A 1 79 ? -76.117 18.880 53.556 1.00 29.91 79 GLN A C 1
ATOM 590 O O . GLN A 1 79 ? -75.439 19.871 53.841 1.00 29.45 79 GLN A O 1
ATOM 596 N N . ILE A 1 80 ? -76.589 18.045 54.478 1.00 29.83 80 ILE A N 1
ATOM 597 C CA . ILE A 1 80 ? -76.188 18.210 55.877 1.00 29.73 80 ILE A CA 1
ATOM 598 C C . ILE A 1 80 ? -74.692 17.879 55.979 1.00 29.86 80 ILE A C 1
ATOM 599 O O . ILE A 1 80 ? -74.255 16.808 55.555 1.00 31.69 80 ILE A O 1
ATOM 604 N N . ILE A 1 81 ? -73.898 18.819 56.502 1.00 28.77 81 ILE A N 1
ATOM 605 C CA . ILE A 1 81 ? -72.459 18.630 56.621 1.00 28.95 81 ILE A CA 1
ATOM 606 C C . ILE A 1 81 ? -72.091 18.065 57.991 1.00 27.63 81 ILE A C 1
ATOM 607 O O . ILE A 1 81 ? -71.244 17.171 58.113 1.00 26.40 81 ILE A O 1
ATOM 612 N N . GLU A 1 82 ? -72.716 18.601 59.040 1.00 27.55 82 GLU A N 1
ATOM 613 C CA . GLU A 1 82 ? -72.536 18.029 60.376 1.00 29.47 82 GLU A CA 1
ATOM 614 C C . GLU A 1 82 ? -73.779 18.360 61.168 1.00 28.78 82 GLU A C 1
ATOM 615 O O . GLU A 1 82 ? -74.370 19.411 60.962 1.00 30.83 82 GLU A O 1
ATOM 621 N N . CYS A 1 83 ? -74.203 17.447 62.047 1.00 29.10 83 CYS A N 1
ATOM 622 C CA . CYS A 1 83 ? -75.285 17.742 62.984 1.00 28.02 83 CYS A CA 1
ATOM 623 C C . CYS A 1 83 ? -74.939 16.992 64.265 1.00 29.37 83 CYS A C 1
ATOM 624 O O . CYS A 1 83 ? -74.779 15.775 64.221 1.00 27.72 83 CYS A O 1
ATOM 627 N N . MET A 1 84 ? -74.800 17.696 65.389 1.00 30.17 84 MET A N 1
ATOM 628 C CA . MET A 1 84 ? -74.311 17.061 66.624 1.00 34.34 84 MET A CA 1
ATOM 629 C C . MET A 1 84 ? -74.546 17.953 67.846 1.00 31.07 84 MET A C 1
ATOM 630 O O . MET A 1 84 ? -74.669 19.180 67.699 1.00 29.27 84 MET A O 1
ATOM 635 N N . PRO A 1 85 ? -74.640 17.336 69.041 1.00 30.81 85 PRO A N 1
ATOM 636 C CA . PRO A 1 85 ? -74.732 18.103 70.283 1.00 29.83 85 PRO A CA 1
ATOM 637 C C . PRO A 1 85 ? -73.484 18.960 70.427 1.00 29.85 85 PRO A C 1
ATOM 638 O O . PRO A 1 85 ? -72.383 18.550 69.996 1.00 29.04 85 PRO A O 1
ATOM 642 N N . ILE A 1 86 ? -73.654 20.122 71.042 1.00 29.18 86 ILE A N 1
ATOM 643 C CA . ILE A 1 86 ? -72.535 20.993 71.386 1.00 28.96 86 ILE A CA 1
ATOM 644 C C . ILE A 1 86 ? -72.556 21.392 72.860 1.00 29.18 86 ILE A C 1
ATOM 645 O O . ILE A 1 86 ? -73.603 21.418 73.466 1.00 28.51 86 ILE A O 1
ATOM 650 N N . ARG A 1 87 ? -71.398 21.758 73.387 1.00 29.72 87 ARG A N 1
ATOM 651 C CA . ARG A 1 87 ? -71.254 22.102 74.809 1.00 30.50 87 ARG A CA 1
ATOM 652 C C . ARG A 1 87 ? -71.624 23.572 75.062 1.00 30.79 87 ARG A C 1
ATOM 653 O O . ARG A 1 87 ? -72.103 23.931 76.146 1.00 29.54 87 ARG A O 1
ATOM 661 N N . ARG A 1 88 ? -71.366 24.411 74.060 1.00 29.43 88 ARG A N 1
ATOM 662 C CA . ARG A 1 88 ? -71.642 25.836 74.143 1.00 31.23 88 ARG A CA 1
ATOM 663 C C . ARG A 1 88 ? -71.814 26.382 72.741 1.00 30.82 88 ARG A C 1
ATOM 664 O O . ARG A 1 88 ? -71.263 25.819 71.754 1.00 30.17 88 ARG A O 1
ATOM 672 N N . ARG A 1 89 ? -72.618 27.442 72.629 1.00 29.50 89 ARG A N 1
ATOM 673 C CA . ARG A 1 89 ? -72.790 28.114 71.333 1.00 29.78 89 ARG A CA 1
ATOM 674 C C . ARG A 1 89 ? -71.521 28.882 70.984 1.00 30.18 89 ARG A C 1
ATOM 675 O O . ARG A 1 89 ? -70.740 29.244 71.876 1.00 29.04 89 ARG A O 1
ATOM 683 N N . ASN A 1 90 ? -71.338 29.119 69.682 1.00 30.52 90 ASN A N 1
ATOM 684 C CA . ASN A 1 90 ? -70.289 29.984 69.189 1.00 31.88 90 ASN A CA 1
ATOM 685 C C . ASN A 1 90 ? -70.834 31.150 68.371 1.00 30.52 90 ASN A C 1
ATOM 686 O O . ASN A 1 90 ? -70.123 32.137 68.171 1.00 31.16 90 ASN A O 1
ATOM 691 N N . PHE A 1 91 ? -72.078 31.037 67.925 1.00 29.02 91 PHE A N 1
ATOM 692 C CA . PHE A 1 91 ? -72.720 32.044 67.071 1.00 28.93 91 PHE A CA 1
ATOM 693 C C . PHE A 1 91 ? -73.862 32.766 67.788 1.00 28.14 91 PHE A C 1
ATOM 694 O O . PHE A 1 91 ? -74.783 33.253 67.151 1.00 28.87 91 PHE A O 1
ATOM 702 N N . GLU A 1 92 ? -73.752 32.907 69.103 1.00 28.16 92 GLU A N 1
ATOM 703 C CA . GLU A 1 92 ? -74.874 33.385 69.960 1.00 28.87 92 GLU A CA 1
ATOM 704 C C . GLU A 1 92 ? -75.268 34.847 69.770 1.00 29.17 92 GLU A C 1
ATOM 705 O O . GLU A 1 92 ? -76.324 35.305 70.254 1.00 29.01 92 GLU A O 1
ATOM 711 N N . VAL A 1 93 ? -74.406 35.599 69.100 1.00 29.06 93 VAL A N 1
ATOM 712 C CA . VAL A 1 93 ? -74.620 37.040 69.030 1.00 30.38 93 VAL A CA 1
ATOM 713 C C . VAL A 1 93 ? -75.765 37.453 68.106 1.00 30.20 93 VAL A C 1
ATOM 714 O O . VAL A 1 93 ? -76.378 38.511 68.326 1.00 30.97 93 VAL A O 1
ATOM 718 N N . TRP A 1 94 ? -76.070 36.633 67.098 1.00 30.02 94 TRP A N 1
ATOM 719 C CA . TRP A 1 94 ? -77.124 37.001 66.142 1.00 30.12 94 TRP A CA 1
ATOM 720 C C . TRP A 1 94 ? -78.142 35.893 66.014 1.00 29.36 94 TRP A C 1
ATOM 721 O O . TRP A 1 94 ? -77.757 34.732 65.808 1.00 28.27 94 TRP A O 1
ATOM 732 N N . SER A 1 95 ? -79.429 36.252 66.042 1.00 28.88 95 SER A N 1
ATOM 733 C CA . SER A 1 95 ? -80.465 35.269 65.664 1.00 28.48 95 SER A CA 1
ATOM 734 C C . SER A 1 95 ? -80.192 34.711 64.262 1.00 27.96 95 SER A C 1
ATOM 735 O O . SER A 1 95 ? -80.396 33.534 64.014 1.00 27.31 95 SER A O 1
ATOM 738 N N . MET A 1 96 ? -79.782 35.590 63.349 1.00 27.26 96 MET A N 1
ATOM 739 C CA . MET A 1 96 ? -79.122 35.185 62.106 1.00 27.53 96 MET A CA 1
ATOM 740 C C . MET A 1 96 ? -78.269 36.347 61.590 1.00 27.57 96 MET A C 1
ATOM 741 O O . MET A 1 96 ? -78.660 37.529 61.722 1.00 28.55 96 MET A O 1
ATOM 746 N N . GLN A 1 97 ? -77.129 35.999 60.994 1.00 28.17 97 GLN A N 1
ATOM 747 C CA . GLN A 1 97 ? -76.252 36.949 60.296 1.00 28.09 97 GLN A CA 1
ATOM 748 C C . GLN A 1 97 ? -76.128 36.372 58.899 1.00 28.02 97 GLN A C 1
ATOM 749 O O . GLN A 1 97 ? -76.082 35.146 58.739 1.00 26.88 97 GLN A O 1
ATOM 755 N N . ALA A 1 98 ? -76.024 37.235 57.899 1.00 26.98 98 ALA A N 1
ATOM 756 C CA . ALA A 1 98 ? -75.915 36.768 56.516 1.00 27.29 98 ALA A CA 1
ATOM 757 C C . ALA A 1 98 ? -74.870 37.583 55.773 1.00 27.53 98 ALA A C 1
ATOM 758 O O . ALA A 1 98 ? -74.873 38.818 55.794 1.00 28.45 98 ALA A O 1
ATOM 760 N N . ILE A 1 99 ? -73.966 36.884 55.109 1.00 27.86 99 ILE A N 1
ATOM 761 C CA . ILE A 1 99 ? -72.817 37.529 54.461 1.00 28.48 99 ILE A CA 1
ATOM 762 C C . ILE A 1 99 ? -72.642 36.994 53.040 1.00 28.75 99 ILE A C 1
ATOM 763 O O . ILE A 1 99 ? -72.538 35.776 52.846 1.00 30.43 99 ILE A O 1
ATOM 768 N N . THR A 1 100 ? -72.554 37.879 52.055 1.00 28.07 100 THR A N 1
ATOM 769 C CA . THR A 1 100 ? -72.210 37.416 50.709 1.00 29.00 100 THR A CA 1
ATOM 770 C C . THR A 1 100 ? -70.709 37.254 50.657 1.00 28.65 100 THR A C 1
ATOM 771 O O . THR A 1 100 ? -69.978 38.143 51.104 1.00 28.66 100 THR A O 1
ATOM 775 N N . VAL A 1 101 ? -70.246 36.108 50.132 1.00 28.07 101 VAL A N 1
ATOM 776 C CA . VAL A 1 101 ? -68.823 35.831 49.992 1.00 28.57 101 VAL A CA 1
ATOM 777 C C . VAL A 1 101 ? -68.549 35.462 48.532 1.00 30.08 101 VAL A C 1
ATOM 778 O O . VAL A 1 101 ? -68.960 34.406 48.064 1.00 29.96 101 VAL A O 1
ATOM 782 N N . ASN A 1 102 ? -67.890 36.350 47.809 1.00 29.41 102 ASN A N 1
ATOM 783 C CA . ASN A 1 102 ? -67.722 36.129 46.378 1.00 29.89 102 ASN A CA 1
ATOM 784 C C . ASN A 1 102 ? -66.489 36.800 45.819 1.00 31.30 102 ASN A C 1
ATOM 785 O O . ASN A 1 102 ? -65.611 37.241 46.550 1.00 30.13 102 ASN A O 1
ATOM 790 N N . ASP A 1 103 ? -66.380 36.863 44.500 1.00 32.71 103 ASP A N 1
ATOM 791 C CA . ASP A 1 103 ? -65.109 37.382 44.045 1.00 36.03 103 ASP A CA 1
ATOM 792 C C . ASP A 1 103 ? -64.955 38.902 44.058 1.00 35.39 103 ASP A C 1
ATOM 793 O O . ASP A 1 103 ? -63.888 39.437 43.710 1.00 37.16 103 ASP A O 1
ATOM 798 N N . LEU A 1 104 ? -66.014 39.580 44.510 1.00 34.49 104 LEU A N 1
ATOM 799 C CA . LEU A 1 104 ? -65.990 41.007 44.829 1.00 34.83 104 LEU A CA 1
ATOM 800 C C . LEU A 1 104 ? -65.745 41.214 46.315 1.00 34.00 104 LEU A C 1
ATOM 801 O O . LEU A 1 104 ? -65.742 42.339 46.790 1.00 33.46 104 LEU A O 1
ATOM 806 N N . SER A 1 105 ? -65.566 40.123 47.071 1.00 31.83 105 SER A N 1
ATOM 807 C CA . SER A 1 105 ? -65.221 40.255 48.477 1.00 31.46 105 SER A CA 1
ATOM 808 C C . SER A 1 105 ? -63.810 40.819 48.628 1.00 31.22 105 SER A C 1
ATOM 809 O O . SER A 1 105 ? -62.992 40.784 47.707 1.00 29.71 105 SER A O 1
ATOM 812 N N . THR A 1 106 ? -63.573 41.339 49.822 1.00 30.95 106 THR A N 1
ATOM 813 C CA . THR A 1 106 ? -62.344 41.983 50.248 1.00 31.94 106 THR A CA 1
ATOM 814 C C . THR A 1 106 ? -61.184 40.939 50.217 1.00 32.24 106 THR A C 1
ATOM 815 O O . THR A 1 106 ? -61.442 39.725 50.333 1.00 30.61 106 THR A O 1
ATOM 819 N N . GLU A 1 107 ? -59.931 41.381 50.055 1.00 31.51 107 GLU A N 1
ATOM 820 C CA . GLU A 1 107 ? -58.804 40.414 50.071 1.00 33.15 107 GLU A CA 1
ATOM 821 C C . GLU A 1 107 ? -58.702 39.665 51.407 1.00 32.12 107 GLU A C 1
ATOM 822 O O . GLU A 1 107 ? -58.359 38.489 51.434 1.00 31.47 107 GLU A O 1
ATOM 828 N N . GLN A 1 108 ? -59.032 40.340 52.506 1.00 31.69 108 GLN A N 1
ATOM 829 C CA . GLN A 1 108 ? -59.053 39.701 53.822 1.00 32.09 108 GLN A CA 1
ATOM 830 C C . GLN A 1 108 ? -59.972 38.471 53.834 1.00 31.08 108 GLN A C 1
ATOM 831 O O . GLN A 1 108 ? -59.601 37.389 54.339 1.00 31.63 108 GLN A O 1
ATOM 837 N N . VAL A 1 109 ? -61.168 38.629 53.276 1.00 29.85 109 VAL A N 1
ATOM 838 C CA . VAL A 1 109 ? -62.154 37.541 53.234 1.00 28.79 109 VAL A CA 1
ATOM 839 C C . VAL A 1 109 ? -61.720 36.455 52.238 1.00 29.09 109 VAL A C 1
ATOM 840 O O . VAL A 1 109 ? -61.812 35.264 52.513 1.00 27.51 109 VAL A O 1
ATOM 844 N N . LYS A 1 110 ? -61.224 36.863 51.085 1.00 28.01 110 LYS A N 1
ATOM 845 C CA . LYS A 1 110 ? -60.699 35.873 50.120 1.00 28.70 110 LYS A CA 1
ATOM 846 C C . LYS A 1 110 ? -59.574 35.022 50.699 1.00 29.59 110 LYS A C 1
ATOM 847 O O . LYS A 1 110 ? -59.501 33.812 50.450 1.00 29.44 110 LYS A O 1
ATOM 853 N N . THR A 1 111 ? -58.711 35.637 51.497 1.00 29.35 111 THR A N 1
ATOM 854 C CA . THR A 1 111 ? -57.630 34.886 52.138 1.00 30.46 111 THR A CA 1
ATOM 855 C C . THR A 1 111 ? -58.149 33.860 53.154 1.00 30.43 111 THR A C 1
ATOM 856 O O . THR A 1 111 ? -57.608 32.757 53.273 1.00 30.49 111 THR A O 1
ATOM 860 N N . LEU A 1 112 ? -59.203 34.230 53.868 1.00 30.58 112 LEU A N 1
ATOM 861 C CA . LEU A 1 112 ? -59.881 33.328 54.795 1.00 31.47 112 LEU A CA 1
ATOM 862 C C . LEU A 1 112 ? -60.466 32.118 54.069 1.00 30.35 112 LEU A C 1
ATOM 863 O O . LEU A 1 112 ? -60.326 30.991 54.533 1.00 30.58 112 LEU A O 1
ATOM 868 N N . VAL A 1 113 ? -61.121 32.353 52.926 1.00 29.27 113 VAL A N 1
ATOM 869 C CA . VAL A 1 113 ? -61.632 31.265 52.112 1.00 28.24 113 VAL A CA 1
ATOM 870 C C . VAL A 1 113 ? -60.477 30.327 51.728 1.00 28.14 113 VAL A C 1
ATOM 871 O O . VAL A 1 113 ? -60.575 29.101 51.893 1.00 27.65 113 VAL A O 1
ATOM 875 N N . LEU A 1 114 ? -59.391 30.916 51.241 1.00 27.40 114 LEU A N 1
ATOM 876 C CA . LEU A 1 114 ? -58.194 30.148 50.836 1.00 27.86 114 LEU A CA 1
ATOM 877 C C . LEU A 1 114 ? -57.574 29.387 52.014 1.00 27.32 114 LEU A C 1
ATOM 878 O O . LEU A 1 114 ? -57.122 28.250 51.859 1.00 27.49 114 LEU A O 1
ATOM 883 N N . LYS A 1 115 ? -57.609 29.983 53.207 1.00 27.67 115 LYS A N 1
ATOM 884 C CA . LYS A 1 115 ? -57.062 29.332 54.396 1.00 28.11 115 LYS A CA 1
ATOM 885 C C . LYS A 1 115 ? -57.655 27.938 54.657 1.00 28.30 115 LYS A C 1
ATOM 886 O O . LYS A 1 115 ? -56.974 27.059 55.193 1.00 28.02 115 LYS A O 1
ATOM 892 N N . TYR A 1 116 ? -58.919 27.764 54.285 1.00 27.89 116 TYR A N 1
ATOM 893 C CA . TYR A 1 116 ? -59.670 26.536 54.601 1.00 29.63 116 TYR A CA 1
ATOM 894 C C . TYR A 1 116 ? -60.089 25.699 53.409 1.00 30.30 116 TYR A C 1
ATOM 895 O O . TYR A 1 116 ? -60.828 24.726 53.583 1.00 31.63 116 TYR A O 1
ATOM 904 N N . SER A 1 117 ? -59.607 26.043 52.214 1.00 30.43 117 SER A N 1
ATOM 905 C CA . SER A 1 117 ? -60.073 25.363 50.990 1.00 31.08 117 SER A CA 1
ATOM 906 C C . SER A 1 117 ? -59.118 25.626 49.822 1.00 30.42 117 SER A C 1
ATOM 907 O O . SER A 1 117 ? -58.115 26.327 49.986 1.00 28.94 117 SER A O 1
ATOM 910 N N . GLY A 1 118 ? -59.421 25.024 48.673 1.00 28.34 118 GLY A N 1
ATOM 911 C CA . GLY A 1 118 ? -58.529 25.039 47.499 1.00 28.13 118 GLY A CA 1
ATOM 912 C C . GLY A 1 118 ? -58.401 26.358 46.780 1.00 28.25 118 GLY A C 1
ATOM 913 O O . GLY A 1 118 ? -57.454 26.566 46.036 1.00 28.63 118 GLY A O 1
ATOM 914 N N . PHE A 1 119 ? -59.364 27.253 46.985 1.00 28.93 119 PHE A N 1
ATOM 915 C CA . PHE A 1 119 ? -59.457 28.462 46.148 1.00 29.03 119 PHE A CA 1
ATOM 916 C C . PHE A 1 119 ? -59.973 29.626 46.975 1.00 29.26 119 PHE A C 1
ATOM 917 O O . PHE A 1 119 ? -60.306 29.483 48.144 1.00 29.28 119 PHE A O 1
ATOM 925 N N . THR A 1 120 ? -59.980 30.802 46.357 1.00 30.39 120 THR A N 1
ATOM 926 C CA . THR A 1 120 ? -60.505 31.973 47.034 1.00 31.59 120 THR A CA 1
ATOM 927 C C . THR A 1 120 ? -62.031 32.089 46.920 1.00 32.20 120 THR A C 1
ATOM 928 O O . THR A 1 120 ? -62.639 33.017 47.535 1.00 32.69 120 THR A O 1
ATOM 932 N N . THR A 1 121 ? -62.664 31.209 46.128 1.00 32.16 121 THR A N 1
ATOM 933 C CA . THR A 1 121 ? -64.139 31.227 46.123 1.00 32.49 121 THR A CA 1
ATOM 934 C C . THR A 1 121 ? -64.677 30.114 46.996 1.00 32.22 121 THR A C 1
ATOM 935 O O . THR A 1 121 ? -64.151 28.974 47.000 1.00 31.19 121 THR A O 1
ATOM 939 N N . LEU A 1 122 ? -65.691 30.477 47.778 1.00 31.16 122 LEU A N 1
ATOM 940 C CA . LEU A 1 122 ? -66.228 29.595 48.802 1.00 31.89 122 LEU A CA 1
ATOM 941 C C . LEU A 1 122 ? -67.003 28.488 48.123 1.00 32.07 122 LEU A C 1
ATOM 942 O O . LEU A 1 122 ? -67.962 28.753 47.393 1.00 32.97 122 LEU A O 1
ATOM 947 N N . ARG A 1 123 ? -66.560 27.255 48.349 1.00 32.85 123 ARG A N 1
ATOM 948 C CA . ARG A 1 123 ? -67.166 26.055 47.782 1.00 33.20 123 ARG A CA 1
ATOM 949 C C . ARG A 1 123 ? -67.384 25.070 48.928 1.00 33.75 123 ARG A C 1
ATOM 950 O O . ARG A 1 123 ? -66.461 24.359 49.305 1.00 33.16 123 ARG A O 1
ATOM 958 N N . PRO A 1 124 ? -68.569 25.112 49.574 1.00 34.51 124 PRO A N 1
ATOM 959 C CA . PRO A 1 124 ? -68.775 24.255 50.771 1.00 35.74 124 PRO A CA 1
ATOM 960 C C . PRO A 1 124 ? -68.456 22.782 50.505 1.00 36.51 124 PRO A C 1
ATOM 961 O O . PRO A 1 124 ? -67.940 22.094 51.387 1.00 37.01 124 PRO A O 1
ATOM 965 N N . SER A 1 125 ? -68.741 22.306 49.287 1.00 36.75 125 SER A N 1
ATOM 966 C CA . SER A 1 125 ? -68.476 20.906 48.943 1.00 38.51 125 SER A CA 1
ATOM 967 C C . SER A 1 125 ? -66.977 20.525 48.971 1.00 38.76 125 SER A C 1
ATOM 968 O O . SER A 1 125 ? -66.627 19.320 48.914 1.00 39.25 125 SER A O 1
ATOM 971 N N . ALA A 1 126 ? -66.103 21.525 49.073 1.00 38.33 126 ALA A N 1
ATOM 972 C CA . ALA A 1 126 ? -64.647 21.293 49.053 1.00 39.36 126 ALA A CA 1
ATOM 973 C C . ALA A 1 126 ? -64.040 21.398 50.455 1.00 40.22 126 ALA A C 1
ATOM 974 O O . ALA A 1 126 ? -62.813 21.537 50.599 1.00 41.48 126 ALA A O 1
ATOM 976 N N . MET A 1 127 ? -64.907 21.389 51.475 1.00 38.48 127 MET A N 1
ATOM 977 C CA . MET A 1 127 ? -64.489 21.553 52.868 1.00 38.21 127 MET A CA 1
ATOM 978 C C . MET A 1 127 ? -65.098 20.470 53.760 1.00 35.64 127 MET A C 1
ATOM 979 O O . MET A 1 127 ? -66.247 20.103 53.580 1.00 36.86 127 MET A O 1
ATOM 984 N N . ASP A 1 128 ? -64.336 19.994 54.735 1.00 33.27 128 ASP A N 1
ATOM 985 C CA . ASP A 1 128 ? -64.851 19.024 55.685 1.00 32.60 128 ASP A CA 1
ATOM 986 C C . ASP A 1 128 ? -65.544 19.798 56.829 1.00 31.27 128 ASP A C 1
ATOM 987 O O . ASP A 1 128 ? -65.455 21.036 56.848 1.00 30.64 128 ASP A O 1
ATOM 992 N N . PRO A 1 129 ? -66.264 19.106 57.738 1.00 31.30 129 PRO A N 1
ATOM 993 C CA . PRO A 1 129 ? -66.989 19.865 58.769 1.00 30.08 129 PRO A CA 1
ATOM 994 C C . PRO A 1 129 ? -66.104 20.793 59.627 1.00 30.37 129 PRO A C 1
ATOM 995 O O . PRO A 1 129 ? -66.566 21.863 60.009 1.00 30.47 129 PRO A O 1
ATOM 999 N N . GLU A 1 130 ? -64.862 20.388 59.942 1.00 30.06 130 GLU A N 1
ATOM 1000 C CA . GLU A 1 130 ? -64.003 21.247 60.787 1.00 29.80 130 GLU A CA 1
ATOM 1001 C C . GLU A 1 130 ? -63.645 22.527 60.031 1.00 29.50 130 GLU A C 1
ATOM 1002 O O . GLU A 1 130 ? -63.563 23.609 60.608 1.00 30.07 130 GLU A O 1
ATOM 1008 N N . GLN A 1 131 ? -63.420 22.375 58.739 1.00 27.97 131 GLN A N 1
ATOM 1009 C CA . GLN A 1 131 ? -63.076 23.524 57.875 1.00 27.40 131 GLN A CA 1
ATOM 1010 C C . GLN A 1 131 ? -64.269 24.459 57.751 1.00 28.17 131 GLN A C 1
ATOM 1011 O O . GLN A 1 131 ? -64.113 25.672 57.870 1.00 27.57 131 GLN A O 1
ATOM 1017 N N . CYS A 1 132 ? -65.450 23.898 57.515 1.00 26.85 132 CYS A N 1
ATOM 1018 C CA . CYS A 1 132 ? -66.670 24.705 57.449 1.00 27.59 132 CYS A CA 1
ATOM 1019 C C . CYS A 1 132 ? -66.848 25.497 58.766 1.00 28.37 132 CYS A C 1
ATOM 1020 O O . CYS A 1 132 ? -67.036 26.714 58.742 1.00 27.52 132 CYS A O 1
ATOM 1023 N N . LEU A 1 133 ? -66.747 24.811 59.896 1.00 27.47 133 LEU A N 1
ATOM 1024 C CA . LEU A 1 133 ? -66.915 25.450 61.189 1.00 27.20 133 LEU A CA 1
ATOM 1025 C C . LEU A 1 133 ? -65.915 26.588 61.396 1.00 27.73 133 LEU A C 1
ATOM 1026 O O . LEU A 1 133 ? -66.283 27.680 61.825 1.00 26.92 133 LEU A O 1
ATOM 1031 N N . ASN A 1 134 ? -64.642 26.309 61.147 1.00 27.18 134 ASN A N 1
ATOM 1032 C CA . ASN A 1 134 ? -63.636 27.293 61.411 1.00 27.58 134 ASN A CA 1
ATOM 1033 C C . ASN A 1 134 ? -63.719 28.465 60.456 1.00 27.13 134 ASN A C 1
ATOM 1034 O O . ASN A 1 134 ? -63.497 29.611 60.878 1.00 27.35 134 ASN A O 1
ATOM 1039 N N . PHE A 1 135 ? -64.021 28.189 59.190 1.00 26.72 135 PHE A N 1
ATOM 1040 C CA . PHE A 1 135 ? -64.292 29.283 58.245 1.00 26.84 135 PHE A CA 1
ATOM 1041 C C . PHE A 1 135 ? -65.422 30.202 58.787 1.00 26.61 135 PHE A C 1
ATOM 1042 O O . PHE A 1 135 ? -65.269 31.420 58.872 1.00 26.85 135 PHE A O 1
ATOM 1050 N N . LEU A 1 136 ? -66.535 29.596 59.171 1.00 26.86 136 LEU A N 1
ATOM 1051 C CA . LEU A 1 136 ? -67.703 30.337 59.675 1.00 26.59 136 LEU A CA 1
ATOM 1052 C C . LEU A 1 136 ? -67.361 31.141 60.928 1.00 27.54 136 LEU A C 1
ATOM 1053 O O . LEU A 1 136 ? -67.758 32.319 61.054 1.00 26.92 136 LEU A O 1
ATOM 1058 N N . LEU A 1 137 ? -66.600 30.528 61.837 1.00 26.97 137 LEU A N 1
ATOM 1059 C CA . LEU A 1 137 ? -66.137 31.241 63.043 1.00 28.25 137 LEU A CA 1
ATOM 1060 C C . LEU A 1 137 ? -65.275 32.473 62.719 1.00 28.39 137 LEU A C 1
ATOM 1061 O O . LEU A 1 137 ? -65.432 33.559 63.325 1.00 28.35 137 LEU A O 1
ATOM 1066 N N . ASP A 1 138 ? -64.384 32.309 61.748 1.00 28.59 138 ASP A N 1
ATOM 1067 C CA . ASP A 1 138 ? -63.451 33.361 61.378 1.00 29.96 138 ASP A CA 1
ATOM 1068 C C . ASP A 1 138 ? -64.165 34.517 60.681 1.00 30.00 138 ASP A C 1
ATOM 1069 O O . ASP A 1 138 ? -63.834 35.700 60.869 1.00 30.19 138 ASP A O 1
ATOM 1074 N N . ILE A 1 139 ? -65.160 34.191 59.887 1.00 29.85 139 ILE A N 1
ATOM 1075 C CA . ILE A 1 139 ? -65.863 35.231 59.174 1.00 30.54 139 ILE A CA 1
ATOM 1076 C C . ILE A 1 139 ? -66.789 35.971 60.161 1.00 30.09 139 ILE A C 1
ATOM 1077 O O . ILE A 1 139 ? -66.889 37.193 60.121 1.00 28.98 139 ILE A O 1
ATOM 1082 N N . ALA A 1 140 ? -67.377 35.227 61.101 1.00 28.75 140 ALA A N 1
ATOM 1083 C CA . ALA A 1 140 ? -68.177 35.838 62.153 1.00 29.63 140 ALA A CA 1
ATOM 1084 C C . ALA A 1 140 ? -67.354 36.871 62.937 1.00 29.82 140 ALA A C 1
ATOM 1085 O O . ALA A 1 140 ? -67.872 37.917 63.312 1.00 30.54 140 ALA A O 1
ATOM 1087 N N . LYS A 1 141 ? -66.076 36.581 63.169 1.00 29.78 141 LYS A N 1
ATOM 1088 C CA . LYS A 1 141 ? -65.202 37.443 63.934 1.00 31.52 141 LYS A CA 1
ATOM 1089 C C . LYS A 1 141 ? -64.927 38.774 63.218 1.00 32.12 141 LYS A C 1
ATOM 1090 O O . LYS A 1 141 ? -64.746 39.803 63.874 1.00 31.41 141 LYS A O 1
ATOM 1096 N N . ILE A 1 142 ? -64.907 38.767 61.889 1.00 30.41 142 ILE A N 1
ATOM 1097 C CA . ILE A 1 142 ? -64.556 40.008 61.177 1.00 32.20 142 ILE A CA 1
ATOM 1098 C C . ILE A 1 142 ? -65.743 40.880 60.780 1.00 31.62 142 ILE A C 1
ATOM 1099 O O . ILE A 1 142 ? -65.572 42.064 60.465 1.00 31.07 142 ILE A O 1
ATOM 1104 N N . TYR A 1 143 ? -66.940 40.302 60.815 1.00 30.30 143 TYR A N 1
ATOM 1105 C CA . TYR A 1 143 ? -68.180 41.036 60.555 1.00 30.60 143 TYR A CA 1
ATOM 1106 C C . TYR A 1 143 ? -68.846 41.274 61.927 1.00 32.14 143 TYR A C 1
ATOM 1107 O O . TYR A 1 143 ? -69.563 40.453 62.397 1.00 31.12 143 TYR A O 1
ATOM 1116 N N . GLU A 1 144 ? -68.782 42.447 62.531 1.00 15.00 144 GLU A N 1
ATOM 1117 C CA . GLU A 1 144 ? -69.525 43.602 62.040 1.00 15.00 144 GLU A CA 1
ATOM 1118 C C . GLU A 1 144 ? -70.950 43.607 62.582 1.00 15.00 144 GLU A C 1
ATOM 1119 O O . GLU A 1 144 ? -71.381 43.474 63.739 1.00 33.90 144 GLU A O 1
ATOM 1126 N N . LEU A 1 145 ? -71.697 43.787 61.498 1.00 31.38 145 LEU A N 1
ATOM 1127 C CA . LEU A 1 145 ? -73.072 44.047 61.457 1.00 30.04 145 LEU A CA 1
ATOM 1128 C C . LEU A 1 145 ? -73.678 42.721 61.131 1.00 28.92 145 LEU A C 1
ATOM 1129 O O . LEU A 1 145 ? -72.942 41.752 60.771 1.00 28.40 145 LEU A O 1
ATOM 1134 N N . SER A 1 146 ? -75.005 4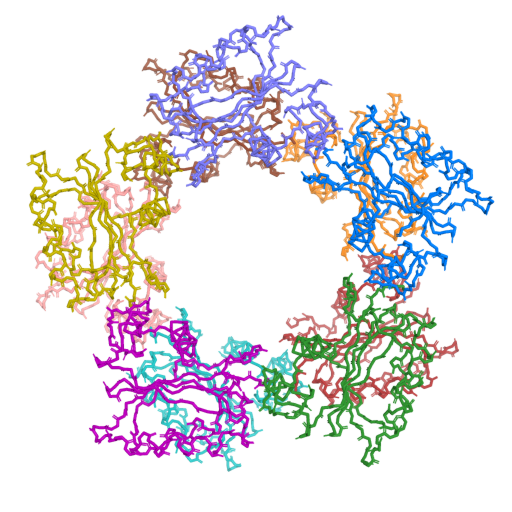2.673 61.179 1.00 27.92 146 SER A N 1
ATOM 1135 C CA . SER A 1 146 ? -75.755 41.435 60.897 1.00 28.71 146 SER A CA 1
ATOM 1136 C C . SER A 1 146 ? -75.787 41.013 59.430 1.00 27.50 146 SER A C 1
ATOM 1137 O O . SER A 1 146 ? -76.269 39.934 59.100 1.00 27.81 146 SER A O 1
ATOM 1140 N N . ASP A 1 147 ? -75.293 41.881 58.532 1.00 25.51 147 ASP A N 1
ATOM 1141 C CA . ASP A 1 147 ? -75.193 41.492 57.131 1.00 25.30 147 ASP A CA 1
ATOM 1142 C C . ASP A 1 147 ? -74.194 42.405 56.413 1.00 24.44 147 ASP A C 1
ATOM 1143 O O . ASP A 1 147 ? -73.728 43.395 56.986 1.00 23.74 147 ASP A O 1
ATOM 1148 N N . ASN A 1 148 ? -73.826 42.017 55.199 1.00 25.14 148 ASN A N 1
ATOM 1149 C CA . ASN A 1 148 ? -73.013 42.904 54.345 1.00 24.87 148 ASN A CA 1
ATOM 1150 C C . ASN A 1 148 ? -73.756 43.299 53.074 1.00 25.89 148 ASN A C 1
ATOM 1151 O O . ASN A 1 148 ? -73.122 43.578 52.033 1.00 27.23 148 ASN A O 1
ATOM 1156 N N . PHE A 1 149 ? -75.079 43.311 53.144 1.00 26.07 149 PHE A N 1
ATOM 1157 C CA . PHE A 1 149 ? -75.913 43.654 51.986 1.00 26.81 149 PHE A CA 1
ATOM 1158 C C . PHE A 1 149 ? -75.914 45.170 51.733 1.00 26.95 149 PHE A C 1
ATOM 1159 O O . PHE A 1 149 ? -76.087 45.639 50.593 1.00 26.89 149 PHE A O 1
ATOM 1167 N N . PHE A 1 150 ? -75.753 45.918 52.808 1.00 26.83 150 PHE A N 1
ATOM 1168 C CA . PHE A 1 150 ? -75.808 47.389 52.741 1.00 27.53 150 PHE A CA 1
ATOM 1169 C C . PHE A 1 150 ? -74.432 48.021 52.838 1.00 28.44 150 PHE A C 1
ATOM 1170 O O . PHE A 1 150 ? -74.164 49.054 52.194 1.00 29.41 150 PHE A O 1
ATOM 1178 N N . LEU A 1 151 ? -73.560 47.423 53.647 1.00 27.89 151 LEU A N 1
ATOM 1179 C CA . LEU A 1 151 ? -72.218 47.903 53.848 1.00 28.80 151 LEU A CA 1
ATOM 1180 C C . LEU A 1 151 ? -71.336 46.696 54.112 1.00 30.27 151 LEU A C 1
ATOM 1181 O O . LEU A 1 151 ? -71.675 45.868 54.962 1.00 28.98 151 LEU A O 1
ATOM 1186 N N . ASP A 1 152 ? -70.203 46.622 53.421 1.00 31.43 152 ASP A N 1
ATOM 1187 C CA . ASP A 1 152 ? -69.269 45.518 53.632 1.00 35.06 152 ASP A CA 1
ATOM 1188 C C . ASP A 1 152 ? -68.158 45.904 54.636 1.00 37.99 152 ASP A C 1
ATOM 1189 O O . ASP A 1 152 ? -68.314 46.857 55.415 1.00 38.89 152 ASP A O 1
ATOM 1194 N N . LEU A 1 153 ? -67.054 45.153 54.626 1.00 40.75 153 LEU A N 1
ATOM 1195 C CA . LEU A 1 153 ? -65.988 45.231 55.641 1.00 43.16 153 LEU A CA 1
ATOM 1196 C C . LEU A 1 153 ? -64.861 44.268 55.295 1.00 43.69 153 LEU A C 1
ATOM 1197 O O . LEU A 1 153 ? -64.874 43.095 55.730 1.00 45.82 153 LEU A O 1
ATOM 1199 N N . MET B 1 4 ? -68.575 13.124 48.066 1.00 40.45 4 MET B N 1
ATOM 1200 C CA . MET B 1 4 ? -68.143 11.696 47.915 1.00 41.40 4 MET B CA 1
ATOM 1201 C C . MET B 1 4 ? -67.743 11.014 49.244 1.00 38.59 4 MET B C 1
ATOM 1202 O O . MET B 1 4 ? -67.647 9.764 49.314 1.00 39.05 4 MET B O 1
ATOM 1207 N N . SER B 1 5 ? -67.569 11.838 50.280 1.00 34.80 5 SER B N 1
ATOM 1208 C CA . SER B 1 5 ? -67.174 11.446 51.631 1.00 31.11 5 SER B CA 1
ATOM 1209 C C . SER B 1 5 ? -68.129 10.400 52.268 1.00 28.28 5 SER B C 1
ATOM 1210 O O . SER B 1 5 ? -69.334 10.545 52.173 1.00 25.81 5 SER B O 1
ATOM 1213 N N . LEU B 1 6 ? -67.570 9.398 52.937 1.00 25.33 6 LEU B N 1
ATOM 1214 C CA . LEU B 1 6 ? -68.413 8.398 53.610 1.00 25.28 6 LEU B CA 1
ATOM 1215 C C . LEU B 1 6 ? -69.015 9.028 54.862 1.00 24.89 6 LEU B C 1
ATOM 1216 O O . LEU B 1 6 ? -68.280 9.594 55.678 1.00 23.29 6 LEU B O 1
ATOM 1221 N N . TYR B 1 7 ? -70.340 8.890 55.007 1.00 28.09 7 TYR B N 1
ATOM 1222 C CA . TYR B 1 7 ? -71.147 9.583 56.001 1.00 29.08 7 TYR B CA 1
ATOM 1223 C C . TYR B 1 7 ? -72.067 8.617 56.740 1.00 30.56 7 TYR B C 1
ATOM 1224 O O . TYR B 1 7 ? -72.369 7.532 56.266 1.00 29.74 7 TYR B O 1
ATOM 1233 N N . ARG B 1 8 ? -72.470 9.016 57.943 1.00 30.87 8 ARG B N 1
ATOM 1234 C CA . ARG B 1 8 ? -73.527 8.330 58.640 1.00 31.60 8 ARG B CA 1
ATOM 1235 C C . ARG B 1 8 ? -74.505 9.406 59.126 1.00 30.96 8 ARG B C 1
ATOM 1236 O O . ARG B 1 8 ? -74.098 10.496 59.545 1.00 30.53 8 ARG B O 1
ATOM 1244 N N . LEU B 1 9 ? -75.787 9.095 59.059 1.00 29.41 9 LEU B N 1
ATOM 1245 C CA . LEU B 1 9 ? -76.809 9.948 59.670 1.00 29.54 9 LEU B CA 1
ATOM 1246 C C . LEU B 1 9 ? -77.739 9.050 60.507 1.00 28.83 9 LEU B C 1
ATOM 1247 O O . LEU B 1 9 ? -78.196 8.001 60.033 1.00 29.30 9 LEU B O 1
ATOM 1252 N N . ILE B 1 10 ? -77.998 9.457 61.744 1.00 28.32 10 ILE B N 1
ATOM 1253 C CA . ILE B 1 10 ? -78.951 8.772 62.624 1.00 29.05 10 ILE B CA 1
ATOM 1254 C C . ILE B 1 10 ? -80.051 9.788 62.896 1.00 29.28 10 ILE B C 1
ATOM 1255 O O . ILE B 1 10 ? -79.752 10.949 63.218 1.00 28.22 10 ILE B O 1
ATOM 1260 N N . TYR B 1 11 ? -81.304 9.362 62.766 1.00 29.30 11 TYR B N 1
ATOM 1261 C CA . TYR B 1 11 ? -82.422 10.228 63.110 1.00 30.32 11 TYR B CA 1
ATOM 1262 C C . TYR B 1 11 ? -83.544 9.437 63.797 1.00 29.84 11 TYR B C 1
ATOM 1263 O O . TYR B 1 11 ? -83.578 8.189 63.737 1.00 30.03 11 TYR B O 1
ATOM 1272 N N . SER B 1 12 ? -84.456 10.171 64.428 1.00 29.56 12 SER B N 1
ATOM 1273 C CA . SER B 1 12 ? -85.682 9.574 64.973 1.00 30.27 12 SER B CA 1
ATOM 1274 C C . SER B 1 12 ? -86.888 10.365 64.458 1.00 30.84 12 SER B C 1
ATOM 1275 O O . SER B 1 12 ? -86.770 11.542 64.092 1.00 31.13 12 SER B O 1
ATOM 1278 N N . SER B 1 13 ? -88.040 9.720 64.431 1.00 30.64 13 SER B N 1
ATOM 1279 C CA . SER B 1 13 ? -89.263 10.363 63.970 1.00 31.83 13 SER B CA 1
ATOM 1280 C C . SER B 1 13 ? -90.452 9.755 64.703 1.00 32.28 13 SER B C 1
ATOM 1281 O O . SER B 1 13 ? -90.315 8.758 65.427 1.00 32.03 13 SER B O 1
ATOM 1284 N N . GLN B 1 14 ? -91.614 10.362 64.505 1.00 32.55 14 GLN B N 1
ATOM 1285 C CA . GLN B 1 14 ? -92.842 9.855 65.090 1.00 34.17 14 GLN B CA 1
ATOM 1286 C C . GLN B 1 14 ? -93.696 9.296 63.984 1.00 34.13 14 GLN B C 1
ATOM 1287 O O . GLN B 1 14 ? -94.057 10.015 63.054 1.00 34.00 14 GLN B O 1
ATOM 1293 N N . GLY B 1 15 ? -93.972 7.999 64.068 1.00 35.07 15 GLY B N 1
ATOM 1294 C CA . GLY B 1 15 ? -94.842 7.331 63.116 1.00 35.92 15 GLY B CA 1
ATOM 1295 C C . GLY B 1 15 ? -96.273 7.759 63.352 1.00 36.01 15 GLY B C 1
ATOM 1296 O O . GLY B 1 15 ? -96.655 8.036 64.490 1.00 36.98 15 GLY B O 1
ATOM 1297 N N . ILE B 1 16 ? -97.059 7.844 62.283 1.00 36.17 16 ILE B N 1
ATOM 1298 C CA . ILE B 1 16 ? -98.485 8.178 62.395 1.00 36.02 16 ILE B CA 1
ATOM 1299 C C . ILE B 1 16 ? -99.248 7.135 63.243 1.00 36.25 16 ILE B C 1
ATOM 1300 O O . ILE B 1 16 ? -98.893 5.952 63.226 1.00 35.32 16 ILE B O 1
ATOM 1305 N N . PRO B 1 17 ? -100.278 7.575 64.004 1.00 36.83 17 PRO B N 1
ATOM 1306 C CA . PRO B 1 17 ? -100.929 6.700 64.991 1.00 37.62 17 PRO B CA 1
ATOM 1307 C C . PRO B 1 17 ? -101.420 5.361 64.449 1.00 38.49 17 PRO B C 1
ATOM 1308 O O . PRO B 1 17 ? -101.448 4.367 65.187 1.00 39.15 17 PRO B O 1
ATOM 1312 N N . ASN B 1 18 ? -101.833 5.344 63.183 1.00 39.13 18 ASN B N 1
ATOM 1313 C CA . ASN B 1 18 ? -102.548 4.193 62.619 1.00 39.48 18 ASN B CA 1
ATOM 1314 C C . ASN B 1 18 ? -101.632 3.173 61.932 1.00 39.43 18 ASN B C 1
ATOM 1315 O O . ASN B 1 18 ? -102.107 2.242 61.279 1.00 39.32 18 ASN B O 1
ATOM 1320 N N . LEU B 1 19 ? -100.322 3.346 62.092 1.00 39.40 19 LEU B N 1
ATOM 1321 C CA . LEU B 1 19 ? -99.344 2.410 61.534 1.00 39.69 19 LEU B CA 1
ATOM 1322 C C . LEU B 1 19 ? -99.593 0.966 61.959 1.00 39.80 19 LEU B C 1
ATOM 1323 O O . LEU B 1 19 ? -99.913 0.688 63.120 1.00 39.78 19 LEU B O 1
ATOM 1328 N N . GLN B 1 20 ? -99.495 0.060 60.990 1.00 39.41 20 GLN B N 1
ATOM 1329 C CA . GLN B 1 20 ? -99.671 -1.372 61.231 1.00 39.31 20 GLN B CA 1
ATOM 1330 C C . GLN B 1 20 ? -98.509 -2.145 60.633 1.00 38.89 20 GLN B C 1
ATOM 1331 O O . GLN B 1 20 ? -97.703 -1.565 59.911 1.00 38.79 20 GLN B O 1
ATOM 1332 N N . PRO B 1 21 ? -98.406 -3.455 60.933 1.00 38.71 21 PRO B N 1
ATOM 1333 C CA . PRO B 1 21 ? -97.274 -4.253 60.430 1.00 38.56 21 PRO B CA 1
ATOM 1334 C C . PRO B 1 21 ? -97.000 -4.137 58.921 1.00 38.07 21 PRO B C 1
ATOM 1335 O O . PRO B 1 21 ? -95.842 -3.954 58.534 1.00 37.58 21 PRO B O 1
ATOM 1339 N N . GLN B 1 22 ? -98.044 -4.198 58.090 1.00 37.11 22 GLN B N 1
ATOM 1340 C CA . GLN B 1 22 ? -97.894 -4.027 56.633 1.00 36.86 22 GLN B CA 1
ATOM 1341 C C . GLN B 1 22 ? -97.138 -2.748 56.243 1.00 36.66 22 GLN B C 1
ATOM 1342 O O . GLN B 1 22 ? -96.314 -2.765 55.325 1.00 36.34 22 GLN B O 1
ATOM 1348 N N . ASP B 1 23 ? -97.429 -1.651 56.944 1.00 36.18 23 ASP B N 1
ATOM 1349 C CA . ASP B 1 23 ? -96.769 -0.366 56.707 1.00 35.93 23 ASP B CA 1
ATOM 1350 C C . ASP B 1 23 ? -95.263 -0.502 56.862 1.00 35.79 23 ASP B C 1
ATOM 1351 O O . ASP B 1 23 ? -94.495 0.039 56.056 1.00 35.76 23 ASP B O 1
ATOM 1356 N N . LEU B 1 24 ? -94.837 -1.222 57.898 1.00 35.45 24 LEU B N 1
ATOM 1357 C CA . LEU B 1 24 ? -93.408 -1.397 58.144 1.00 36.08 24 LEU B CA 1
ATOM 1358 C C . LEU B 1 24 ? -92.784 -2.284 57.064 1.00 35.46 24 LEU B C 1
ATOM 1359 O O . LEU B 1 24 ? -91.638 -2.061 56.623 1.00 34.54 24 LEU B O 1
ATOM 1364 N N . LYS B 1 25 ? -93.562 -3.263 56.618 1.00 35.01 25 LYS B N 1
ATOM 1365 C CA . LYS B 1 25 ? -93.145 -4.144 55.536 1.00 35.05 25 LYS B CA 1
ATOM 1366 C C . LYS B 1 25 ? -93.018 -3.396 54.209 1.00 34.57 25 LYS B C 1
ATOM 1367 O O . LYS B 1 25 ? -92.102 -3.676 53.440 1.00 34.69 25 LYS B O 1
ATOM 1373 N N . ASP B 1 26 ? -93.922 -2.450 53.942 1.00 33.89 26 ASP B N 1
ATOM 1374 C CA . ASP B 1 26 ? -93.824 -1.611 52.734 1.00 33.57 26 ASP B CA 1
ATOM 1375 C C . ASP B 1 26 ? -92.594 -0.697 52.782 1.00 33.29 26 ASP B C 1
ATOM 1376 O O . ASP B 1 26 ? -91.904 -0.500 51.770 1.00 32.51 26 ASP B O 1
ATOM 1381 N N . ILE B 1 27 ? -92.324 -0.140 53.964 1.00 32.81 27 ILE B N 1
ATOM 1382 C CA . ILE B 1 27 ? -91.114 0.676 54.167 1.00 32.61 27 ILE B CA 1
ATOM 1383 C C . ILE B 1 27 ? -89.850 -0.153 53.887 1.00 33.14 27 ILE B C 1
ATOM 1384 O O . ILE B 1 27 ? -88.948 0.287 53.162 1.00 32.37 27 ILE B O 1
ATOM 1389 N N . LEU B 1 28 ? -89.792 -1.359 54.451 1.00 33.46 28 LEU B N 1
ATOM 1390 C CA . LEU B 1 28 ? -88.618 -2.211 54.276 1.00 33.94 28 LEU B CA 1
ATOM 1391 C C . LEU B 1 28 ? -88.404 -2.591 52.813 1.00 33.81 28 LEU B C 1
ATOM 1392 O O . LEU B 1 28 ? -87.289 -2.489 52.319 1.00 33.45 28 LEU B O 1
ATOM 1397 N N . GLU B 1 29 ? -89.473 -3.012 52.136 1.00 33.72 29 GLU B N 1
ATOM 1398 C CA . GLU B 1 29 ? -89.386 -3.445 50.736 1.00 33.39 29 GLU B CA 1
ATOM 1399 C C . GLU B 1 29 ? -88.927 -2.305 49.820 1.00 33.57 29 GLU B C 1
ATOM 1400 O O . GLU B 1 29 ? -88.164 -2.531 48.887 1.00 33.33 29 GLU B O 1
ATOM 1402 N N . SER B 1 30 ? -89.381 -1.083 50.113 1.00 33.13 30 SER B N 1
ATOM 1403 C CA . SER B 1 30 ? -88.999 0.101 49.337 1.00 33.58 30 SER B CA 1
ATOM 1404 C C . SER B 1 30 ? -87.521 0.394 49.565 1.00 33.65 30 SER B C 1
ATOM 1405 O O . SER B 1 30 ? -86.772 0.648 48.618 1.00 33.55 30 SER B O 1
ATOM 1408 N N . SER B 1 31 ? -87.118 0.320 50.834 1.00 33.73 31 SER B N 1
ATOM 1409 C CA . SER B 1 31 ? -85.723 0.555 51.247 1.00 35.12 31 SER B CA 1
ATOM 1410 C C . SER B 1 31 ? -84.780 -0.432 50.569 1.00 34.49 31 SER B C 1
ATOM 1411 O O . SER B 1 31 ? -83.710 -0.049 50.077 1.00 32.91 31 SER B O 1
ATOM 1414 N N . GLN B 1 32 ? -85.174 -1.702 50.570 1.00 34.41 32 GLN B N 1
ATOM 1415 C CA . GLN B 1 32 ? -84.317 -2.760 50.047 1.00 35.15 32 GLN B CA 1
ATOM 1416 C C . GLN B 1 32 ? -84.211 -2.677 48.522 1.00 34.94 32 GLN B C 1
ATOM 1417 O O . GLN B 1 32 ? -83.190 -3.048 47.949 1.00 34.58 32 GLN B O 1
ATOM 1423 N N . ARG B 1 33 ? -85.258 -2.152 47.886 1.00 34.63 33 ARG B N 1
ATOM 1424 C CA . ARG B 1 33 ? -85.250 -1.852 46.456 1.00 34.62 33 ARG B CA 1
ATOM 1425 C C . ARG B 1 33 ? -84.367 -0.650 46.079 1.00 34.12 33 ARG B C 1
ATOM 1426 O O . ARG B 1 33 ? -83.625 -0.722 45.112 1.00 34.13 33 ARG B O 1
ATOM 1434 N N . ASN B 1 34 ? -84.453 0.442 46.845 1.00 33.05 34 ASN B N 1
ATOM 1435 C CA . ASN B 1 34 ? -83.779 1.708 46.491 1.00 32.97 34 ASN B CA 1
ATOM 1436 C C . ASN B 1 34 ? -82.338 1.807 46.962 1.00 32.44 34 ASN B C 1
ATOM 1437 O O . ASN B 1 34 ? -81.484 2.350 46.254 1.00 31.94 34 ASN B O 1
ATOM 1442 N N . ASN B 1 35 ? -82.086 1.312 48.174 1.00 31.56 35 ASN B N 1
ATOM 1443 C CA . ASN B 1 35 ? -80.786 1.526 48.842 1.00 31.87 35 ASN B CA 1
ATOM 1444 C C . ASN B 1 35 ? -79.566 0.934 48.122 1.00 31.82 35 ASN B C 1
ATOM 1445 O O . ASN B 1 35 ? -78.532 1.592 48.053 1.00 32.15 35 ASN B O 1
ATOM 1450 N N . PRO B 1 36 ? -79.658 -0.305 47.610 1.00 31.89 36 PRO B N 1
ATOM 1451 C CA . PRO B 1 36 ? -78.461 -0.809 46.903 1.00 31.83 36 PRO B CA 1
ATOM 1452 C C . PRO B 1 36 ? -77.907 0.058 45.764 1.00 31.95 36 PRO B C 1
ATOM 1453 O O . PRO B 1 36 ? -76.692 0.231 45.675 1.00 31.95 36 PRO B O 1
ATOM 1457 N N . ALA B 1 37 ? -78.762 0.576 44.885 1.00 31.43 37 ALA B N 1
ATOM 1458 C CA . ALA B 1 37 ? -78.272 1.367 43.741 1.00 31.67 37 ALA B CA 1
ATOM 1459 C C . ALA B 1 37 ? -77.661 2.705 44.214 1.00 32.08 37 ALA B C 1
ATOM 1460 O O . ALA B 1 37 ? -76.812 3.289 43.542 1.00 32.20 37 ALA B O 1
ATOM 1462 N N . ASN B 1 38 ? -78.109 3.175 45.381 1.00 31.19 38 ASN B N 1
ATOM 1463 C CA . ASN B 1 38 ? -77.607 4.404 45.986 1.00 31.59 38 ASN B CA 1
ATOM 1464 C C . ASN B 1 38 ? -76.456 4.158 46.959 1.00 30.89 38 ASN B C 1
ATOM 1465 O O . ASN B 1 38 ? -75.959 5.098 47.575 1.00 30.05 38 ASN B O 1
ATOM 1470 N N . GLY B 1 39 ? -76.046 2.898 47.095 1.00 30.14 39 GLY B N 1
ATOM 1471 C CA . GLY B 1 39 ? -74.942 2.522 48.007 1.00 30.24 39 GLY B CA 1
ATOM 1472 C C . GLY B 1 39 ? -75.246 2.751 49.487 1.00 29.44 39 GLY B C 1
ATOM 1473 O O . GLY B 1 39 ? -74.327 2.946 50.284 1.00 31.14 39 GLY B O 1
ATOM 1474 N N . ILE B 1 40 ? -76.525 2.741 49.842 1.00 29.14 40 ILE B N 1
ATOM 1475 C CA . ILE B 1 40 ? -76.969 3.017 51.224 1.00 30.35 40 ILE B CA 1
ATOM 1476 C C . ILE B 1 40 ? -77.086 1.716 52.025 1.00 30.28 40 ILE B C 1
ATOM 1477 O O . ILE B 1 40 ? -77.634 0.707 51.514 1.00 30.60 40 ILE B O 1
ATOM 1482 N N . THR B 1 41 ? -76.568 1.746 53.258 1.00 29.64 41 THR B N 1
ATOM 1483 C CA . THR B 1 41 ? -76.746 0.645 54.202 1.00 29.92 41 THR B CA 1
ATOM 1484 C C . THR B 1 41 ? -77.312 1.181 55.516 1.00 29.83 41 THR B C 1
ATOM 1485 O O . THR B 1 41 ? -77.252 2.394 55.761 1.00 30.63 41 THR B O 1
ATOM 1489 N N . GLY B 1 42 ? -77.811 0.298 56.374 1.00 30.45 42 GLY B N 1
ATOM 1490 C CA . GLY B 1 42 ? -78.245 0.767 57.710 1.00 29.75 42 GLY B CA 1
ATOM 1491 C C . GLY B 1 42 ? -79.296 -0.116 58.342 1.00 29.66 42 GLY B C 1
ATOM 1492 O O . GLY B 1 42 ? -79.427 -1.312 58.011 1.00 29.73 42 GLY B O 1
ATOM 1493 N N . LEU B 1 43 ? -80.024 0.469 59.275 1.00 29.38 43 LEU B N 1
ATOM 1494 C CA . LEU B 1 43 ? -80.948 -0.298 60.106 1.00 30.10 43 LEU B CA 1
ATOM 1495 C C . LEU B 1 43 ? -82.045 0.632 60.598 1.00 29.97 43 LEU B C 1
ATOM 1496 O O . LEU B 1 43 ? -81.791 1.791 60.946 1.00 28.74 43 LEU B O 1
ATOM 1501 N N . LEU B 1 44 ? -83.261 0.101 60.585 1.00 29.73 44 LEU B N 1
ATOM 1502 C CA . LEU B 1 44 ? -84.436 0.798 61.066 1.00 31.32 44 LEU B CA 1
ATOM 1503 C C . LEU B 1 44 ? -85.025 0.009 62.238 1.00 31.04 44 LEU B C 1
ATOM 1504 O O . LEU B 1 44 ? -85.173 -1.220 62.157 1.00 30.87 44 LEU B O 1
ATOM 1509 N N . CYS B 1 45 ? -85.311 0.720 63.328 1.00 31.12 45 CYS B N 1
ATOM 1510 C CA . CYS B 1 45 ? -86.102 0.201 64.438 1.00 32.72 45 CYS B CA 1
ATOM 1511 C C . CYS B 1 45 ? -87.387 0.988 64.585 1.00 31.68 45 CYS B C 1
ATOM 1512 O O . CYS B 1 45 ? -87.396 2.215 64.447 1.00 30.65 45 CYS B O 1
ATOM 1515 N N . TYR B 1 46 ? -88.465 0.259 64.871 1.00 32.27 46 TYR B N 1
ATOM 1516 C CA . TYR B 1 46 ? -89.747 0.854 65.194 1.00 31.90 46 TYR B CA 1
ATOM 1517 C C . TYR B 1 46 ? -90.174 0.405 66.584 1.00 32.82 46 TYR B C 1
ATOM 1518 O O . TYR B 1 46 ? -90.357 -0.787 66.835 1.00 31.99 46 TYR B O 1
ATOM 1527 N N . SER B 1 47 ? -90.319 1.380 67.475 1.00 32.98 47 SER B N 1
ATOM 1528 C CA . SER B 1 47 ? -90.801 1.153 68.816 1.00 33.68 47 SER B CA 1
ATOM 1529 C C . SER B 1 47 ? -91.992 2.079 68.956 1.00 33.71 47 SER B C 1
ATOM 1530 O O . SER B 1 47 ? -91.811 3.278 69.207 1.00 34.18 47 SER B O 1
ATOM 1533 N N . LYS B 1 48 ? -93.195 1.535 68.747 1.00 33.51 48 LYS B N 1
ATOM 1534 C CA . LYS B 1 48 ? -94.406 2.340 68.626 1.00 33.41 48 LYS B CA 1
ATOM 1535 C C . LYS B 1 48 ? -94.442 3.427 69.700 1.00 33.94 48 LYS B C 1
ATOM 1536 O O . LYS B 1 48 ? -94.351 3.119 70.903 1.00 33.96 48 LYS B O 1
ATOM 1538 N N . PRO B 1 49 ? -94.615 4.695 69.290 1.00 34.20 49 PRO B N 1
ATOM 1539 C CA . PRO B 1 49 ? -94.814 5.239 67.942 1.00 34.63 49 PRO B CA 1
ATOM 1540 C C . PRO B 1 49 ? -93.538 5.649 67.197 1.00 34.49 49 PRO B C 1
ATOM 1541 O O . PRO B 1 49 ? -93.621 6.197 66.082 1.00 35.60 49 PRO B O 1
ATOM 1545 N N . ALA B 1 50 ? -92.372 5.402 67.789 1.00 33.60 50 ALA B N 1
ATOM 1546 C CA . ALA B 1 50 ? -91.131 6.009 67.298 1.00 32.19 50 ALA B CA 1
ATOM 1547 C C . ALA B 1 50 ? -90.366 5.141 66.299 1.00 31.48 50 ALA B C 1
ATOM 1548 O O . ALA B 1 50 ? -90.343 3.915 66.418 1.00 31.74 50 ALA B O 1
ATOM 1550 N N . PHE B 1 51 ? -89.788 5.801 65.295 1.00 31.02 51 PHE B N 1
ATOM 1551 C CA . PHE B 1 51 ? -88.743 5.226 64.433 1.00 30.23 51 PHE B CA 1
ATOM 1552 C C . PHE B 1 51 ? -87.371 5.764 64.868 1.00 29.96 51 PHE B C 1
ATOM 1553 O O . PHE B 1 51 ? -87.242 6.918 65.324 1.00 28.35 51 PHE B O 1
ATOM 1561 N N . LEU B 1 52 ? -86.361 4.905 64.727 1.00 29.35 52 LEU B N 1
ATOM 1562 C CA . LEU B 1 52 ? -84.954 5.283 64.812 1.00 29.41 52 LEU B CA 1
ATOM 1563 C C . LEU B 1 52 ? -84.280 4.609 63.647 1.00 29.02 52 LEU B C 1
ATOM 1564 O O . LEU B 1 52 ? -84.433 3.400 63.464 1.00 27.53 52 LEU B O 1
ATOM 1569 N N . GLN B 1 53 ? -83.538 5.384 62.858 1.00 28.70 53 GLN B N 1
ATOM 1570 C CA . GLN B 1 53 ? -82.852 4.815 61.709 1.00 29.64 53 GLN B CA 1
ATOM 1571 C C . GLN B 1 53 ? -81.425 5.334 61.617 1.00 28.57 53 GLN B C 1
ATOM 1572 O O . GLN B 1 53 ? -81.140 6.498 61.972 1.00 28.28 53 GLN B O 1
ATOM 1578 N N . VAL B 1 54 ? -80.518 4.447 61.201 1.00 28.59 54 VAL B N 1
ATOM 1579 C CA . VAL B 1 54 ? -79.156 4.843 60.834 1.00 29.00 54 VAL B CA 1
ATOM 1580 C C . VAL B 1 54 ? -79.003 4.581 59.328 1.00 29.99 54 VAL B C 1
ATOM 1581 O O . VAL B 1 54 ? -79.451 3.539 58.827 1.00 29.26 54 VAL B O 1
ATOM 1585 N N . LEU B 1 55 ? -78.427 5.548 58.624 1.00 29.82 55 LEU B N 1
ATOM 1586 C CA . LEU B 1 55 ? -78.101 5.424 57.188 1.00 30.49 55 LEU B CA 1
ATOM 1587 C C . LEU B 1 55 ? -76.606 5.670 57.011 1.00 30.56 55 LEU B C 1
ATOM 1588 O O . LEU B 1 55 ? -76.061 6.573 57.635 1.00 30.54 55 LEU B O 1
ATOM 1593 N N . GLU B 1 56 ? -75.961 4.884 56.142 1.00 30.25 56 GLU B N 1
ATOM 1594 C CA . GLU B 1 56 ? -74.550 5.078 55.804 1.00 31.91 56 GLU B CA 1
ATOM 1595 C C . GLU B 1 56 ? -74.453 5.111 54.297 1.00 31.46 56 GLU B C 1
ATOM 1596 O O . GLU B 1 56 ? -75.223 4.414 53.617 1.00 30.17 56 GLU B O 1
ATOM 1602 N N . GLY B 1 57 ? -73.512 5.914 53.785 1.00 31.24 57 GLY B N 1
ATOM 1603 C CA . GLY B 1 57 ? -73.185 5.940 52.358 1.00 30.96 57 GLY B CA 1
ATOM 1604 C C . GLY B 1 57 ? -72.466 7.239 52.047 1.00 30.88 57 GLY B C 1
ATOM 1605 O O . GLY B 1 57 ? -72.100 7.997 52.957 1.00 29.87 57 GLY B O 1
ATOM 1606 N N . GLU B 1 58 ? -72.304 7.525 50.764 1.00 31.42 58 GLU B N 1
ATOM 1607 C CA . GLU B 1 58 ? -71.701 8.776 50.351 1.00 32.41 58 GLU B CA 1
ATOM 1608 C C . GLU B 1 58 ? -72.563 9.963 50.755 1.00 32.12 58 GLU B C 1
ATOM 1609 O O . GLU B 1 58 ? -73.795 9.851 50.752 1.00 31.24 58 GLU B O 1
ATOM 1615 N N . CYS B 1 59 ? -71.931 11.098 51.082 1.00 33.26 59 CYS B N 1
ATOM 1616 C CA . CYS B 1 59 ? -72.653 12.256 51.645 1.00 33.39 59 CYS B CA 1
ATOM 1617 C C . CYS B 1 59 ? -73.853 12.590 50.791 1.00 32.36 59 CYS B C 1
ATOM 1618 O O . CYS B 1 59 ? -74.963 12.734 51.284 1.00 31.97 59 CYS B O 1
ATOM 1621 N N . GLU B 1 60 ? -73.632 12.712 49.485 1.00 31.85 60 GLU B N 1
ATOM 1622 C CA . GLU B 1 60 ? -74.715 13.064 48.575 1.00 32.42 60 GLU B CA 1
ATOM 1623 C C . GLU B 1 60 ? -75.906 12.107 48.619 1.00 31.63 60 GLU B C 1
ATOM 1624 O O . GLU B 1 60 ? -77.066 12.547 48.594 1.00 30.82 60 GLU B O 1
ATOM 1630 N N . GLN B 1 61 ? -75.620 10.801 48.635 1.00 30.84 61 GLN B N 1
ATOM 1631 C CA . GLN B 1 61 ? -76.664 9.768 48.694 1.00 30.47 61 GLN B CA 1
ATOM 1632 C C . GLN B 1 61 ? -77.364 9.685 50.020 1.00 30.84 61 GLN B C 1
ATOM 1633 O O . GLN B 1 61 ? -78.587 9.484 50.056 1.00 30.78 61 GLN B O 1
ATOM 1639 N N . VAL B 1 62 ? -76.614 9.820 51.116 1.00 28.77 62 VAL B N 1
ATOM 1640 C CA . VAL B 1 62 ? -77.220 9.826 52.467 1.00 28.94 62 VAL B CA 1
ATOM 1641 C C . VAL B 1 62 ? -78.217 10.985 52.518 1.00 28.76 62 VAL B C 1
ATOM 1642 O O . VAL B 1 62 ? -79.375 10.806 52.913 1.00 29.85 62 VAL B O 1
ATOM 1646 N N . ASN B 1 63 ? -77.791 12.151 52.046 1.00 28.13 63 ASN B N 1
ATOM 1647 C CA . ASN B 1 63 ? -78.671 13.321 52.001 1.00 28.96 63 ASN B CA 1
ATOM 1648 C C . ASN B 1 63 ? -79.864 13.173 51.056 1.00 28.39 63 ASN B C 1
ATOM 1649 O O . ASN B 1 63 ? -80.997 13.508 51.418 1.00 28.92 63 ASN B O 1
ATOM 1654 N N . GLU B 1 64 ? -79.652 12.601 49.871 1.00 29.56 64 GLU B N 1
ATOM 1655 C CA . GLU B 1 64 ? -80.788 12.417 48.970 1.00 29.62 64 GLU B CA 1
ATOM 1656 C C . GLU B 1 64 ? -81.846 11.514 49.619 1.00 29.56 64 GLU B C 1
ATOM 1657 O O . GLU B 1 64 ? -83.045 11.802 49.570 1.00 28.48 64 GLU B O 1
ATOM 1663 N N . THR B 1 65 ? -81.371 10.443 50.242 1.00 29.70 65 THR B N 1
ATOM 1664 C CA . THR B 1 65 ? -82.247 9.421 50.792 1.00 29.62 65 THR B CA 1
ATOM 1665 C C . THR B 1 65 ? -82.983 9.965 51.989 1.00 29.37 65 THR B C 1
ATOM 1666 O O . THR B 1 65 ? -84.198 9.822 52.089 1.00 28.28 65 THR B O 1
ATOM 1670 N N . TYR B 1 66 ? -82.242 10.621 52.871 1.00 28.91 66 TYR B N 1
ATOM 1671 C CA . TYR B 1 66 ? -82.822 11.197 54.074 1.00 29.37 66 TYR B CA 1
ATOM 1672 C C . TYR B 1 66 ? -83.918 12.205 53.711 1.00 28.68 66 TYR B C 1
ATOM 1673 O O . TYR B 1 66 ? -85.027 12.147 54.247 1.00 27.95 66 TYR B O 1
ATOM 1682 N N . HIS B 1 67 ? -83.616 13.140 52.818 1.00 28.49 67 HIS B N 1
ATOM 1683 C CA . HIS B 1 67 ? -84.584 14.198 52.510 1.00 28.62 67 HIS B CA 1
ATOM 1684 C C . HIS B 1 67 ? -85.830 13.651 51.780 1.00 29.15 67 HIS B C 1
ATOM 1685 O O . HIS B 1 67 ? -86.915 14.206 51.887 1.00 29.47 67 HIS B O 1
ATOM 1692 N N . ARG B 1 68 ? -85.658 12.549 51.059 1.00 29.28 68 ARG B N 1
ATOM 1693 C CA . ARG B 1 68 ? -86.775 11.801 50.509 1.00 29.76 68 ARG B CA 1
ATOM 1694 C C . ARG B 1 68 ? -87.609 11.102 51.603 1.00 29.58 68 ARG B C 1
ATOM 1695 O O . ARG B 1 68 ? -88.837 11.186 51.591 1.00 30.30 68 ARG B O 1
ATOM 1703 N N . ILE B 1 69 ? -86.942 10.415 52.539 1.00 29.95 69 ILE B N 1
ATOM 1704 C CA . ILE B 1 69 ? -87.608 9.798 53.700 1.00 30.18 69 ILE B CA 1
ATOM 1705 C C . ILE B 1 69 ? -88.465 10.805 54.479 1.00 31.07 69 ILE B C 1
ATOM 1706 O O . ILE B 1 69 ? -89.624 10.512 54.857 1.00 29.61 69 ILE B O 1
ATOM 1711 N N . VAL B 1 70 ? -87.904 11.990 54.735 1.00 31.42 70 VAL B N 1
ATOM 1712 C CA . VAL B 1 70 ? -88.660 13.030 55.464 1.00 32.78 70 VAL B CA 1
ATOM 1713 C C . VAL B 1 70 ? -90.001 13.423 54.819 1.00 32.14 70 VAL B C 1
ATOM 1714 O O . VAL B 1 70 ? -90.904 13.874 55.524 1.00 32.48 70 VAL B O 1
ATOM 1718 N N . GLN B 1 71 ? -90.128 13.255 53.499 1.00 32.36 71 GLN B N 1
ATOM 1719 C CA . GLN B 1 71 ? -91.378 13.559 52.778 1.00 32.64 71 GLN B CA 1
ATOM 1720 C C . GLN B 1 71 ? -92.464 12.475 52.905 1.00 32.31 71 GLN B C 1
ATOM 1721 O O . GLN B 1 71 ? -93.615 12.683 52.477 1.00 31.54 71 GLN B O 1
ATOM 1727 N N . ASP B 1 72 ? -92.097 11.336 53.494 1.00 31.55 72 ASP B N 1
ATOM 1728 C CA . ASP B 1 72 ? -93.036 10.225 53.718 1.00 31.48 72 ASP B CA 1
ATOM 1729 C C . ASP B 1 72 ? -94.189 10.595 54.666 1.00 31.70 72 ASP B C 1
ATOM 1730 O O . ASP B 1 72 ? -93.968 11.093 55.777 1.00 31.77 72 ASP B O 1
ATOM 1735 N N . GLU B 1 73 ? -95.417 10.361 54.203 1.00 30.98 73 GLU B N 1
ATOM 1736 C CA . GLU B 1 73 ? -96.627 10.601 55.002 1.00 31.69 73 GLU B CA 1
ATOM 1737 C C . GLU B 1 73 ? -96.788 9.715 56.230 1.00 31.32 73 GLU B C 1
ATOM 1738 O O . GLU B 1 73 ? -97.650 9.976 57.077 1.00 32.31 73 GLU B O 1
ATOM 1739 N N . ARG B 1 74 ? -95.960 8.675 56.339 1.00 30.71 74 ARG B N 1
ATOM 1740 C CA . ARG B 1 74 ? -96.084 7.691 57.426 1.00 30.11 74 ARG B CA 1
ATOM 1741 C C . ARG B 1 74 ? -95.367 8.081 58.727 1.00 30.34 74 ARG B C 1
ATOM 1742 O O . ARG B 1 74 ? -95.413 7.347 59.721 1.00 30.22 74 ARG B O 1
ATOM 1750 N N . HIS B 1 75 ? -94.710 9.235 58.711 1.00 30.32 75 HIS B N 1
ATOM 1751 C CA . HIS B 1 75 ? -94.090 9.768 59.920 1.00 30.79 75 HIS B CA 1
ATOM 1752 C C . HIS B 1 75 ? -93.913 11.271 59.865 1.00 31.17 75 HIS B C 1
ATOM 1753 O O . HIS B 1 75 ? -94.042 11.896 58.806 1.00 31.77 75 HIS B O 1
ATOM 1760 N N . HIS B 1 76 ? -93.634 11.857 61.020 1.00 31.45 76 HIS B N 1
ATOM 1761 C CA . HIS B 1 76 ? -93.493 13.303 61.103 1.00 31.73 76 HIS B CA 1
ATOM 1762 C C . HIS B 1 76 ? -92.482 13.677 62.171 1.00 31.58 76 HIS B C 1
ATOM 1763 O O . HIS B 1 76 ? -91.933 12.806 62.857 1.00 32.12 76 HIS B O 1
ATOM 1770 N N . SER B 1 77 ? -92.251 14.982 62.291 1.00 31.38 77 SER B N 1
ATOM 1771 C CA . SER B 1 77 ? -91.321 15.565 63.263 1.00 30.97 77 SER B CA 1
ATOM 1772 C C . SER B 1 77 ? -89.945 14.856 63.305 1.00 31.42 77 SER B C 1
ATOM 1773 O O . SER B 1 77 ? -89.507 14.411 64.371 1.00 30.58 77 SER B O 1
ATOM 1776 N N . PRO B 1 78 ? -89.242 14.773 62.153 1.00 31.40 78 PRO B N 1
ATOM 1777 C CA . PRO B 1 78 ? -87.947 14.096 62.204 1.00 31.63 78 PRO B CA 1
ATOM 1778 C C . PRO B 1 78 ? -86.905 14.884 63.010 1.00 31.43 78 PRO B C 1
ATOM 1779 O O . PRO B 1 78 ? -86.860 16.119 62.926 1.00 30.98 78 PRO B O 1
ATOM 1783 N N . GLN B 1 79 ? -86.099 14.155 63.784 1.00 30.17 79 GLN B N 1
ATOM 1784 C CA . GLN B 1 79 ? -85.039 14.722 64.601 1.00 31.33 79 GLN B CA 1
ATOM 1785 C C . GLN B 1 79 ? -83.713 14.127 64.186 1.00 30.79 79 GLN B C 1
ATOM 1786 O O . GLN B 1 79 ? -83.445 12.980 64.509 1.00 30.11 79 GLN B O 1
ATOM 1792 N N . ILE B 1 80 ? -82.881 14.892 63.482 1.00 31.02 80 ILE B N 1
ATOM 1793 C CA . ILE B 1 80 ? -81.541 14.424 63.187 1.00 30.92 80 ILE B CA 1
ATOM 1794 C C . ILE B 1 80 ? -80.785 14.365 64.505 1.00 31.42 80 ILE B C 1
ATOM 1795 O O . ILE B 1 80 ? -80.650 15.374 65.209 1.00 33.33 80 ILE B O 1
ATOM 1800 N N . ILE B 1 81 ? -80.273 13.184 64.813 1.00 31.01 81 ILE B N 1
ATOM 1801 C CA . ILE B 1 81 ? -79.558 12.929 66.050 1.00 31.39 81 ILE B CA 1
ATOM 1802 C C . ILE B 1 81 ? -78.059 13.134 65.856 1.00 30.69 81 ILE B C 1
ATOM 1803 O O . ILE B 1 81 ? -77.375 13.728 66.708 1.00 28.85 81 ILE B O 1
ATOM 1808 N N . GLU B 1 82 ? -77.540 12.662 64.723 1.00 29.94 82 GLU B N 1
ATOM 1809 C CA . GLU B 1 82 ? -76.148 12.901 64.378 1.00 30.83 82 GLU B CA 1
ATOM 1810 C C . GLU B 1 82 ? -76.013 12.769 62.876 1.00 30.54 82 GLU B C 1
ATOM 1811 O O . GLU B 1 82 ? -76.692 11.950 62.241 1.00 30.24 82 GLU B O 1
ATOM 1817 N N . CYS B 1 83 ? -75.089 13.536 62.315 1.00 30.23 83 CYS B N 1
ATOM 1818 C CA . CYS B 1 83 ? -74.737 13.375 60.922 1.00 29.81 83 CYS B CA 1
ATOM 1819 C C . CYS B 1 83 ? -73.285 13.813 60.804 1.00 30.07 83 CYS B C 1
ATOM 1820 O O . CYS B 1 83 ? -72.924 14.939 61.195 1.00 29.24 83 CYS B O 1
ATOM 1823 N N . MET B 1 84 ? -72.438 12.920 60.291 1.00 30.89 84 MET B N 1
ATOM 1824 C CA . MET B 1 84 ? -71.002 13.181 60.281 1.00 33.20 84 MET B CA 1
ATOM 1825 C C . MET B 1 84 ? -70.274 12.218 59.358 1.00 31.67 84 MET B C 1
ATOM 1826 O O . MET B 1 84 ? -70.788 11.119 59.071 1.00 31.17 84 MET B O 1
ATOM 1831 N N . PRO B 1 85 ? -69.083 12.622 58.889 1.00 32.34 85 PRO B N 1
ATOM 1832 C CA . PRO B 1 85 ? -68.255 11.673 58.121 1.00 31.82 85 PRO B CA 1
ATOM 1833 C C . PRO B 1 85 ? -67.842 10.539 59.060 1.00 31.02 85 PRO B C 1
ATOM 1834 O O . PRO B 1 85 ? -67.686 10.751 60.269 1.00 31.10 85 PRO B O 1
ATOM 1838 N N . ILE B 1 86 ? -67.674 9.345 58.509 1.00 30.56 86 ILE B N 1
ATOM 1839 C CA . ILE B 1 86 ? -67.237 8.191 59.288 1.00 30.77 86 ILE B CA 1
ATOM 1840 C C . ILE B 1 86 ? -66.020 7.508 58.677 1.00 32.15 86 ILE B C 1
ATOM 1841 O O . ILE B 1 86 ? -65.776 7.597 57.463 1.00 31.50 86 ILE B O 1
ATOM 1846 N N . ARG B 1 87 ? -65.263 6.820 59.536 1.00 32.40 87 ARG B N 1
ATOM 1847 C CA . ARG B 1 87 ? -64.060 6.122 59.120 1.00 33.48 87 ARG B CA 1
ATOM 1848 C C . ARG B 1 87 ? -64.388 4.860 58.300 1.00 32.34 87 ARG B C 1
ATOM 1849 O O . ARG B 1 87 ? -63.705 4.523 57.326 1.00 31.29 87 ARG B O 1
ATOM 1857 N N . ARG B 1 88 ? -65.448 4.178 58.699 1.00 30.72 88 ARG B N 1
ATOM 1858 C CA . ARG B 1 88 ? -65.851 2.946 58.018 1.00 31.69 88 ARG B CA 1
ATOM 1859 C C . ARG B 1 88 ? -67.280 2.649 58.430 1.00 30.10 88 ARG B C 1
ATOM 1860 O O . ARG B 1 88 ? -67.752 3.155 59.476 1.00 28.69 88 ARG B O 1
ATOM 1868 N N . ARG B 1 89 ? -67.956 1.822 57.643 1.00 29.21 89 ARG B N 1
ATOM 1869 C CA . ARG B 1 89 ? -69.323 1.416 57.955 1.00 29.51 89 ARG B CA 1
ATOM 1870 C C . ARG B 1 89 ? -69.350 0.351 59.034 1.00 30.08 89 ARG B C 1
ATOM 1871 O O . ARG B 1 89 ? -68.366 -0.360 59.238 1.00 29.60 89 ARG B O 1
ATOM 1879 N N . ASN B 1 90 ? -70.508 0.257 59.689 1.00 31.21 90 ASN B N 1
ATOM 1880 C CA . ASN B 1 90 ? -70.812 -0.817 60.633 1.00 32.54 90 ASN B CA 1
ATOM 1881 C C . ASN B 1 90 ? -72.007 -1.649 60.196 1.00 32.69 90 ASN B C 1
ATOM 1882 O O . ASN B 1 90 ? -72.180 -2.764 60.697 1.00 33.21 90 ASN B O 1
ATOM 1887 N N . PHE B 1 91 ? -72.815 -1.138 59.268 1.00 32.17 91 PHE B N 1
ATOM 1888 C CA . PHE B 1 91 ? -74.037 -1.852 58.835 1.00 33.87 91 PHE B CA 1
ATOM 1889 C C . PHE B 1 91 ? -73.988 -2.294 57.352 1.00 33.94 91 PHE B C 1
ATOM 1890 O O . PHE B 1 91 ? -75.026 -2.484 56.701 1.00 35.29 91 PHE B O 1
ATOM 1898 N N . GLU B 1 92 ? -72.778 -2.521 56.860 1.00 33.42 92 GLU B N 1
ATOM 1899 C CA . GLU B 1 92 ? -72.506 -2.713 55.427 1.00 33.68 92 GLU B CA 1
ATOM 1900 C C . GLU B 1 92 ? -73.098 -3.996 54.821 1.00 34.19 92 GLU B C 1
ATOM 1901 O O . GLU B 1 92 ? -73.079 -4.175 53.598 1.00 33.22 92 GLU B O 1
ATOM 1907 N N . VAL B 1 93 ? -73.566 -4.905 55.671 1.00 34.78 93 VAL B N 1
ATOM 1908 C CA . VAL B 1 93 ? -74.107 -6.176 55.176 1.00 36.05 93 VAL B CA 1
ATOM 1909 C C . VAL B 1 93 ? -75.598 -6.049 54.811 1.00 36.02 93 VAL B C 1
ATOM 1910 O O . VAL B 1 93 ? -76.138 -6.921 54.143 1.00 36.14 93 VAL B O 1
ATOM 1914 N N . TRP B 1 94 ? -76.249 -4.961 55.237 1.00 35.92 94 TRP B N 1
ATOM 1915 C CA . TRP B 1 94 ? -77.685 -4.762 54.990 1.00 36.94 94 TRP B CA 1
ATOM 1916 C C . TRP B 1 94 ? -78.006 -3.503 54.206 1.00 36.81 94 TRP B C 1
ATOM 1917 O O . TRP B 1 94 ? -77.739 -2.403 54.693 1.00 36.78 94 TRP B O 1
ATOM 1928 N N . SER B 1 95 ? -78.654 -3.649 53.052 1.00 36.67 95 SER B N 1
ATOM 1929 C CA . SER B 1 95 ? -79.233 -2.483 52.356 1.00 36.97 95 SER B CA 1
ATOM 1930 C C . SER B 1 95 ? -80.122 -1.738 53.341 1.00 37.21 95 SER B C 1
ATOM 1931 O O . SER B 1 95 ? -79.999 -0.509 53.491 1.00 36.56 95 SER B O 1
ATOM 1934 N N . MET B 1 96 ? -80.983 -2.514 54.012 1.00 36.38 96 MET B N 1
ATOM 1935 C CA . MET B 1 96 ? -81.802 -2.082 55.152 1.00 37.08 96 MET B CA 1
ATOM 1936 C C . MET B 1 96 ? -82.377 -3.302 55.851 1.00 37.36 96 MET B C 1
ATOM 1937 O O . MET B 1 96 ? -82.641 -4.333 55.224 1.00 36.85 96 MET B O 1
ATOM 1942 N N . GLN B 1 97 ? -82.539 -3.183 57.164 1.00 37.88 97 GLN B N 1
ATOM 1943 C CA . GLN B 1 97 ? -83.313 -4.145 57.929 1.00 38.18 97 GLN B CA 1
ATOM 1944 C C . GLN B 1 97 ? -84.272 -3.337 58.794 1.00 38.36 97 GLN B C 1
ATOM 1945 O O . GLN B 1 97 ? -83.992 -2.169 59.124 1.00 38.26 97 GLN B O 1
ATOM 1947 N N . ALA B 1 98 ? -85.403 -3.941 59.149 1.00 38.59 98 ALA B N 1
ATOM 1948 C CA . ALA B 1 98 ? -86.360 -3.308 60.070 1.00 39.08 98 ALA B CA 1
ATOM 1949 C C . ALA B 1 98 ? -86.596 -4.197 61.278 1.00 39.71 98 ALA B C 1
ATOM 1950 O O . ALA B 1 98 ? -86.965 -5.362 61.125 1.00 40.04 98 ALA B O 1
ATOM 1952 N N . ILE B 1 99 ? -86.412 -3.655 62.476 1.00 40.37 99 ILE B N 1
ATOM 1953 C CA . ILE B 1 99 ? -86.641 -4.420 63.706 1.00 41.08 99 ILE B CA 1
ATOM 1954 C C . ILE B 1 99 ? -87.742 -3.754 64.533 1.00 41.93 99 ILE B C 1
ATOM 1955 O O . ILE B 1 99 ? -87.687 -2.564 64.779 1.00 41.30 99 ILE B O 1
ATOM 1960 N N . THR B 1 100 ? -88.745 -4.512 64.971 1.00 42.25 100 THR B N 1
ATOM 1961 C CA . THR B 1 100 ? -89.716 -3.910 65.884 1.00 43.73 100 THR B CA 1
ATOM 1962 C C . THR B 1 100 ? -89.353 -4.210 67.330 1.00 44.34 100 THR B C 1
ATOM 1963 O O . THR B 1 100 ? -89.138 -5.370 67.695 1.00 44.33 100 THR B O 1
ATOM 1967 N N . VAL B 1 101 ? -89.309 -3.155 68.145 1.00 45.59 101 VAL B N 1
ATOM 1968 C CA . VAL B 1 101 ? -88.971 -3.230 69.566 1.00 46.52 101 VAL B CA 1
ATOM 1969 C C . VAL B 1 101 ? -90.127 -2.656 70.396 1.00 47.63 101 VAL B C 1
ATOM 1970 O O . VAL B 1 101 ? -90.336 -1.432 70.427 1.00 48.09 101 VAL B O 1
ATOM 1974 N N . ASN B 1 102 ? -90.840 -3.532 71.093 1.00 47.76 102 ASN B N 1
ATOM 1975 C CA . ASN B 1 102 ? -92.060 -3.171 71.826 1.00 48.87 102 ASN B CA 1
ATOM 1976 C C . ASN B 1 102 ? -92.168 -3.867 73.187 1.00 49.08 102 ASN B C 1
ATOM 1977 O O . ASN B 1 102 ? -91.221 -4.519 73.632 1.00 49.44 102 ASN B O 1
ATOM 1982 N N . ASP B 1 103 ? -93.333 -3.746 73.827 1.00 48.96 103 ASP B N 1
ATOM 1983 C CA . ASP B 1 103 ? -93.571 -4.333 75.151 1.00 48.97 103 ASP B CA 1
ATOM 1984 C C . ASP B 1 103 ? -93.689 -5.850 75.173 1.00 48.70 103 ASP B C 1
ATOM 1985 O O . ASP B 1 103 ? -93.795 -6.453 76.249 1.00 48.87 103 ASP B O 1
ATOM 1986 N N . LEU B 1 104 ? -93.681 -6.460 73.987 1.00 48.17 104 LEU B N 1
ATOM 1987 C CA . LEU B 1 104 ? -93.731 -7.914 73.837 1.00 47.63 104 LEU B CA 1
ATOM 1988 C C . LEU B 1 104 ? -92.478 -8.479 73.145 1.00 47.06 104 LEU B C 1
ATOM 1989 O O . LEU B 1 104 ? -92.476 -9.628 72.697 1.00 46.66 104 LEU B O 1
ATOM 1991 N N . SER B 1 105 ? -91.415 -7.667 73.058 1.00 46.28 105 SER B N 1
ATOM 1992 C CA . SER B 1 105 ? -90.110 -8.153 72.589 1.00 45.36 105 SER B CA 1
ATOM 1993 C C . SER B 1 105 ? -89.488 -9.056 73.655 1.00 45.13 105 SER B C 1
ATOM 1994 O O . SER B 1 105 ? -89.976 -9.110 74.793 1.00 44.59 105 SER B O 1
ATOM 1997 N N . THR B 1 106 ? -88.411 -9.750 73.286 1.00 44.66 106 THR B N 1
ATOM 1998 C CA . THR B 1 106 ? -87.653 -10.590 74.218 1.00 45.07 106 THR B CA 1
ATOM 1999 C C . THR B 1 106 ? -87.142 -9.774 75.422 1.00 44.85 106 THR B C 1
ATOM 2000 O O . THR B 1 106 ? -86.860 -8.574 75.290 1.00 44.15 106 THR B O 1
ATOM 2004 N N . GLU B 1 107 ? -87.017 -10.421 76.586 1.00 44.64 107 GLU B N 1
ATOM 2005 C CA . GLU B 1 107 ? -86.391 -9.777 77.753 1.00 44.30 107 GLU B CA 1
ATOM 2006 C C . GLU B 1 107 ? -84.971 -9.281 77.430 1.00 44.49 107 GLU B C 1
ATOM 2007 O O . GLU B 1 107 ? -84.560 -8.204 77.872 1.00 43.51 107 GLU B O 1
ATOM 2009 N N . GLN B 1 108 ? -84.234 -10.063 76.642 1.00 44.37 108 GLN B N 1
ATOM 2010 C CA . GLN B 1 108 ? -82.868 -9.709 76.270 1.00 43.96 108 GLN B CA 1
ATOM 2011 C C . GLN B 1 108 ? -82.830 -8.405 75.466 1.00 43.64 108 GLN B C 1
ATOM 2012 O O . GLN B 1 108 ? -81.895 -7.613 75.600 1.00 42.95 108 GLN B O 1
ATOM 2018 N N . VAL B 1 109 ? -83.843 -8.202 74.626 1.00 43.27 109 VAL B N 1
ATOM 2019 C CA . VAL B 1 109 ? -83.976 -6.970 73.865 1.00 42.97 109 VAL B CA 1
ATOM 2020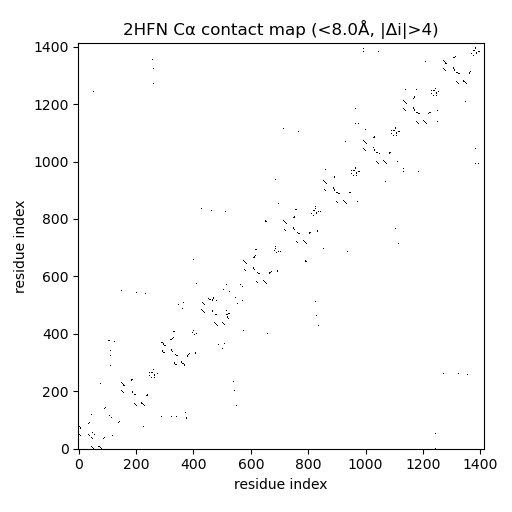 C C . VAL B 1 109 ? -84.414 -5.819 74.772 1.00 43.04 109 VAL B C 1
ATOM 2021 O O . VAL B 1 109 ? -83.835 -4.743 74.700 1.00 42.70 109 VAL B O 1
ATOM 2025 N N . LYS B 1 110 ? -85.407 -6.060 75.627 1.00 42.54 110 LYS B N 1
ATOM 2026 C CA . LYS B 1 110 ? -85.867 -5.056 76.595 1.00 42.67 110 LYS B CA 1
ATOM 2027 C C . LYS B 1 110 ? -84.762 -4.590 77.553 1.00 42.79 110 LYS B C 1
ATOM 2028 O O . LYS B 1 110 ? -84.754 -3.433 77.983 1.00 42.41 110 LYS B O 1
ATOM 2034 N N . THR B 1 111 ? -83.837 -5.490 77.880 1.00 42.22 111 THR B N 1
ATOM 2035 C CA . THR B 1 111 ? -82.754 -5.155 78.787 1.00 42.10 111 THR B CA 1
ATOM 2036 C C . THR B 1 111 ? -81.703 -4.329 78.068 1.00 41.77 111 THR B C 1
ATOM 2037 O O . THR B 1 111 ? -81.098 -3.434 78.655 1.00 41.59 111 THR B O 1
ATOM 2041 N N . LEU B 1 112 ? -81.501 -4.627 76.791 1.00 41.42 112 LEU B N 1
ATOM 2042 C CA . LEU B 1 112 ? -80.599 -3.850 75.968 1.00 41.07 112 LEU B CA 1
ATOM 2043 C C . LEU B 1 112 ? -81.131 -2.437 75.880 1.00 40.66 112 LEU B C 1
ATOM 2044 O O . LEU B 1 112 ? -80.353 -1.472 75.917 1.00 40.57 112 LEU B O 1
ATOM 2049 N N . VAL B 1 113 ? -82.452 -2.313 75.738 1.00 39.60 113 VAL B N 1
ATOM 2050 C CA . VAL B 1 113 ? -83.103 -1.000 75.708 1.00 39.88 113 VAL B CA 1
ATOM 2051 C C . VAL B 1 113 ? -82.787 -0.260 77.009 1.00 39.01 113 VAL B C 1
ATOM 2052 O O . VAL B 1 113 ? -82.445 0.923 77.002 1.00 39.17 113 VAL B O 1
ATOM 2056 N N . LEU B 1 114 ? -82.876 -0.987 78.116 1.00 39.88 114 LEU B N 1
ATOM 2057 C CA . LEU B 1 114 ? -82.635 -0.427 79.434 1.00 39.08 114 LEU B CA 1
ATOM 2058 C C . LEU B 1 114 ? -81.163 -0.073 79.675 1.00 39.03 114 LEU B C 1
ATOM 2059 O O . LEU B 1 114 ? -80.875 0.944 80.296 1.00 39.32 114 LEU B O 1
ATOM 2064 N N . LYS B 1 115 ? -80.239 -0.881 79.162 1.00 39.72 115 LYS B N 1
ATOM 2065 C CA . LYS B 1 115 ? -78.779 -0.592 79.238 1.00 39.93 115 LYS B CA 1
ATOM 2066 C C . LYS B 1 115 ? -78.406 0.837 78.783 1.00 39.30 115 LYS B C 1
ATOM 2067 O O . LYS B 1 115 ? -77.554 1.512 79.401 1.00 37.23 115 LYS B O 1
ATOM 2073 N N . TYR B 1 116 ? -79.085 1.304 77.735 1.00 38.02 116 TYR B N 1
ATOM 2074 C CA . TYR B 1 116 ? -78.790 2.601 77.123 1.00 38.83 116 TYR B CA 1
ATOM 2075 C C . TYR B 1 116 ? -79.794 3.741 77.378 1.00 38.55 116 TYR B C 1
ATOM 2076 O O . TYR B 1 116 ? -79.614 4.847 76.843 1.00 39.72 116 TYR B O 1
ATOM 2085 N N . SER B 1 117 ? -80.849 3.488 78.142 1.00 39.96 117 SER B N 1
ATOM 2086 C CA . SER B 1 117 ? -81.872 4.528 78.340 1.00 39.84 117 SER B CA 1
ATOM 2087 C C . SER B 1 117 ? -82.654 4.401 79.633 1.00 39.74 117 SER B C 1
ATOM 2088 O O . SER B 1 117 ? -82.477 3.449 80.388 1.00 38.43 117 SER B O 1
ATOM 2091 N N . GLY B 1 118 ? -83.547 5.366 79.853 1.00 39.73 118 GLY B N 1
ATOM 2092 C CA . GLY B 1 118 ? -84.350 5.436 81.087 1.00 39.87 118 GLY B CA 1
ATOM 2093 C C . GLY B 1 118 ? -85.412 4.373 81.258 1.00 40.31 118 GLY B C 1
ATOM 2094 O O . GLY B 1 118 ? -85.882 4.137 82.381 1.00 40.56 118 GLY B O 1
ATOM 2095 N N . PHE B 1 119 ? -85.815 3.727 80.160 1.00 41.07 119 PHE B N 1
ATOM 2096 C CA . PHE B 1 119 ? -86.899 2.728 80.209 1.00 42.14 119 PHE B CA 1
ATOM 2097 C C . PHE B 1 119 ? -86.718 1.486 79.323 1.00 41.95 119 PHE B C 1
ATOM 2098 O O . PHE B 1 119 ? -85.704 1.323 78.659 1.00 40.98 119 PHE B O 1
ATOM 2106 N N . THR B 1 120 ? -87.722 0.606 79.358 1.00 42.08 120 THR B N 1
ATOM 2107 C CA . THR B 1 120 ? -87.724 -0.638 78.584 1.00 42.72 120 THR B CA 1
ATOM 2108 C C . THR B 1 120 ? -88.334 -0.425 77.192 1.00 42.89 120 THR B C 1
ATOM 2109 O O . THR B 1 120 ? -88.174 -1.262 76.296 1.00 42.78 120 THR B O 1
ATOM 2113 N N . THR B 1 121 ? -89.035 0.695 77.023 1.00 42.97 121 THR B N 1
ATOM 2114 C CA . THR B 1 121 ? -89.525 1.090 75.716 1.00 44.00 121 THR B CA 1
ATOM 2115 C C . THR B 1 121 ? -88.505 2.033 75.095 1.00 44.19 121 THR B C 1
ATOM 2116 O O . THR B 1 121 ? -88.019 2.953 75.753 1.00 44.09 121 THR B O 1
ATOM 2120 N N . LEU B 1 122 ? -88.166 1.779 73.837 1.00 44.52 122 LEU B N 1
ATOM 2121 C CA . LEU B 1 122 ? -87.212 2.607 73.106 1.00 45.51 122 LEU B CA 1
ATOM 2122 C C . LEU B 1 122 ? -87.834 3.977 72.826 1.00 45.77 122 LEU B C 1
ATOM 2123 O O . LEU B 1 122 ? -88.922 4.075 72.235 1.00 45.88 122 LEU B O 1
ATOM 2128 N N . ARG B 1 123 ? -87.167 5.014 73.331 1.00 46.02 123 ARG B N 1
ATOM 2129 C CA . ARG B 1 123 ? -87.531 6.418 73.132 1.00 46.99 123 ARG B CA 1
ATOM 2130 C C . ARG B 1 123 ? -86.246 7.150 72.723 1.00 47.12 123 ARG B C 1
ATOM 2131 O O . ARG B 1 123 ? -85.461 7.543 73.577 1.00 45.71 123 ARG B O 1
ATOM 2139 N N . PRO B 1 124 ? -86.012 7.286 71.413 1.00 48.21 124 PRO B N 1
ATOM 2140 C CA . PRO B 1 124 ? -84.798 7.937 70.868 1.00 49.38 124 PRO B CA 1
ATOM 2141 C C . PRO B 1 124 ? -84.525 9.333 71.453 1.00 50.85 124 PRO B C 1
ATOM 2142 O O . PRO B 1 124 ? -83.360 9.708 71.635 1.00 51.66 124 PRO B O 1
ATOM 2146 N N . SER B 1 125 ? -85.591 10.080 71.753 1.00 51.44 125 SER B N 1
ATOM 2147 C CA . SER B 1 125 ? -85.506 11.388 72.404 1.00 52.49 125 SER B CA 1
ATOM 2148 C C . SER B 1 125 ? -84.780 11.355 73.747 1.00 52.47 125 SER B C 1
ATOM 2149 O O . SER B 1 125 ? -84.360 12.397 74.264 1.00 53.51 125 SER B O 1
ATOM 2152 N N . ALA B 1 126 ? -84.647 10.162 74.312 1.00 52.21 126 ALA B N 1
ATOM 2153 C CA . ALA B 1 126 ? -84.089 9.989 75.645 1.00 51.71 126 ALA B CA 1
ATOM 2154 C C . ALA B 1 126 ? -82.620 9.573 75.618 1.00 51.43 126 ALA B C 1
ATOM 2155 O O . ALA B 1 126 ? -82.023 9.319 76.670 1.00 51.92 126 ALA B O 1
ATOM 2157 N N . MET B 1 127 ? -82.042 9.516 74.417 1.00 50.02 127 MET B N 1
ATOM 2158 C CA . MET B 1 127 ? -80.700 8.982 74.209 1.00 48.72 127 MET B CA 1
ATOM 2159 C C . MET B 1 127 ? -79.840 9.923 73.380 1.00 47.20 127 MET B C 1
ATOM 2160 O O . MET B 1 127 ? -80.335 10.553 72.433 1.00 47.71 127 MET B O 1
ATOM 2165 N N . ASP B 1 128 ? -78.550 9.969 73.701 1.00 44.44 128 ASP B N 1
ATOM 2166 C CA . ASP B 1 128 ? -77.596 10.741 72.894 1.00 43.14 128 ASP B CA 1
ATOM 2167 C C . ASP B 1 128 ? -77.013 9.928 71.723 1.00 42.17 128 ASP B C 1
ATOM 2168 O O . ASP B 1 128 ? -77.275 8.710 71.617 1.00 41.37 128 ASP B O 1
ATOM 2173 N N . PRO B 1 129 ? -76.266 10.591 70.800 1.00 41.35 129 PRO B N 1
ATOM 2174 C CA . PRO B 1 129 ? -75.743 9.911 69.612 1.00 40.61 129 PRO B CA 1
ATOM 2175 C C . PRO B 1 129 ? -74.941 8.626 69.877 1.00 40.01 129 PRO B C 1
ATOM 2176 O O . PRO B 1 129 ? -75.104 7.649 69.142 1.00 39.97 129 PRO B O 1
ATOM 2180 N N . GLU B 1 130 ? -74.097 8.640 70.906 1.00 40.17 130 GLU B N 1
ATOM 2181 C CA . GLU B 1 130 ? -73.346 7.449 71.309 1.00 40.26 130 GLU B CA 1
ATOM 2182 C C . GLU B 1 130 ? -74.251 6.299 71.778 1.00 38.98 130 GLU B C 1
ATOM 2183 O O . GLU B 1 130 ? -74.051 5.142 71.394 1.00 38.06 130 GLU B O 1
ATOM 2189 N N . GLN B 1 131 ? -75.256 6.623 72.580 1.00 37.73 131 GLN B N 1
ATOM 2190 C CA . GLN B 1 131 ? -76.192 5.611 73.081 1.00 37.53 131 GLN B CA 1
ATOM 2191 C C . GLN B 1 131 ? -77.011 5.068 71.907 1.00 37.86 131 GLN B C 1
ATOM 2192 O O . GLN B 1 131 ? -77.216 3.852 71.781 1.00 37.71 131 GLN B O 1
ATOM 2198 N N . CYS B 1 132 ? -77.423 5.957 71.008 1.00 37.82 132 CYS B N 1
ATOM 2199 C CA . CYS B 1 132 ? -78.152 5.515 69.814 1.00 38.21 132 CYS B CA 1
ATOM 2200 C C . CYS B 1 132 ? -77.331 4.545 68.978 1.00 38.02 132 CYS B C 1
ATOM 2201 O O . CYS B 1 132 ? -77.830 3.463 68.610 1.00 38.12 132 CYS B O 1
ATOM 2204 N N . LEU B 1 133 ? -76.088 4.925 68.667 1.00 37.04 133 LEU B N 1
ATOM 2205 C CA . LEU B 1 133 ? -75.238 4.102 67.805 1.00 37.13 133 LEU B CA 1
ATOM 2206 C C . LEU B 1 133 ? -75.022 2.733 68.466 1.00 37.78 133 LEU B C 1
ATOM 2207 O O . LEU B 1 133 ? -75.224 1.695 67.825 1.00 36.63 133 LEU B O 1
ATOM 2212 N N . ASN B 1 134 ? -74.662 2.750 69.753 1.00 37.48 134 ASN B N 1
ATOM 2213 C CA . ASN B 1 134 ? -74.350 1.524 70.510 1.00 39.35 134 ASN B CA 1
ATOM 2214 C C . ASN B 1 134 ? -75.539 0.588 70.593 1.00 38.57 134 ASN B C 1
ATOM 2215 O O . ASN B 1 134 ? -75.399 -0.626 70.411 1.00 38.44 134 ASN B O 1
ATOM 2220 N N . PHE B 1 135 ? -76.711 1.151 70.871 1.00 37.72 135 PHE B N 1
ATOM 2221 C CA . PHE B 1 135 ? -77.939 0.363 70.876 1.00 36.83 135 PHE B CA 1
ATOM 2222 C C . PHE B 1 135 ? -78.170 -0.316 69.524 1.00 36.61 135 PHE B C 1
ATOM 2223 O O . PHE B 1 135 ? -78.465 -1.511 69.460 1.00 35.12 135 PHE B O 1
ATOM 2231 N N . LEU B 1 136 ? -78.054 0.465 68.452 1.00 36.19 136 LEU B N 1
ATOM 2232 C CA . LEU B 1 136 ? -78.314 -0.068 67.104 1.00 36.90 136 LEU B CA 1
ATOM 2233 C C . LEU B 1 136 ? -77.293 -1.136 66.749 1.00 37.33 136 LEU B C 1
ATOM 2234 O O . LEU B 1 136 ? -77.636 -2.150 66.151 1.00 37.44 136 LEU B O 1
ATOM 2239 N N . LEU B 1 137 ? -76.041 -0.924 67.149 1.00 37.68 137 LEU B N 1
ATOM 2240 C CA . LEU B 1 137 ? -74.985 -1.923 66.926 1.00 37.91 137 LEU B CA 1
ATOM 2241 C C . LEU B 1 137 ? -75.265 -3.232 67.680 1.00 38.04 137 LEU B C 1
ATOM 2242 O O . LEU B 1 137 ? -75.122 -4.334 67.132 1.00 38.15 137 LEU B O 1
ATOM 2247 N N . ASP B 1 138 ? -75.667 -3.097 68.939 1.00 38.40 138 ASP B N 1
ATOM 2248 C CA . ASP B 1 138 ? -75.897 -4.262 69.813 1.00 38.93 138 ASP B CA 1
ATOM 2249 C C . ASP B 1 138 ? -77.126 -5.055 69.401 1.00 38.92 138 ASP B C 1
ATOM 2250 O O . ASP B 1 138 ? -77.120 -6.286 69.465 1.00 39.88 138 ASP B O 1
ATOM 2255 N N . ILE B 1 139 ? -78.190 -4.359 69.009 1.00 39.23 139 ILE B N 1
ATOM 2256 C CA . ILE B 1 139 ? -79.418 -5.034 68.601 1.00 40.02 139 ILE B CA 1
ATOM 2257 C C . ILE B 1 139 ? -79.231 -5.739 67.261 1.00 40.82 139 ILE B C 1
ATOM 2258 O O . ILE B 1 139 ? -79.807 -6.814 67.042 1.00 41.24 139 ILE B O 1
ATOM 2263 N N . ALA B 1 140 ? -78.409 -5.143 66.396 1.00 42.05 140 ALA B N 1
ATOM 2264 C CA . ALA B 1 140 ? -78.017 -5.750 65.126 1.00 43.56 140 ALA B CA 1
ATOM 2265 C C . ALA B 1 140 ? -77.300 -7.076 65.353 1.00 45.29 140 ALA B C 1
ATOM 2266 O O . ALA B 1 140 ? -77.557 -8.045 64.633 1.00 44.62 140 ALA B O 1
ATOM 2268 N N . LYS B 1 141 ? -76.410 -7.120 66.346 1.00 46.89 141 LYS B N 1
ATOM 2269 C CA . LYS B 1 141 ? -75.625 -8.330 66.607 1.00 49.04 141 LYS B CA 1
ATOM 2270 C C . LYS B 1 141 ? -76.482 -9.465 67.171 1.00 50.44 141 LYS B C 1
ATOM 2271 O O . LYS B 1 141 ? -76.260 -10.633 66.839 1.00 51.23 141 LYS B O 1
ATOM 2273 N N . ILE B 1 142 ? -77.479 -9.124 67.985 1.00 52.18 142 ILE B N 1
ATOM 2274 C CA . ILE B 1 142 ? -78.352 -10.138 68.581 1.00 53.69 142 ILE B CA 1
ATOM 2275 C C . ILE B 1 142 ? -79.510 -10.584 67.664 1.00 54.60 142 ILE B C 1
ATOM 2276 O O . ILE B 1 142 ? -80.288 -11.479 68.029 1.00 54.98 142 ILE B O 1
ATOM 2281 N N . TYR B 1 143 ? -79.618 -9.965 66.487 1.00 55.00 143 TYR B N 1
ATOM 2282 C CA . TYR B 1 143 ? -80.478 -10.483 65.420 1.00 55.62 143 TYR B CA 1
ATOM 2283 C C . TYR B 1 143 ? -79.657 -11.266 64.399 1.00 55.87 143 TYR B C 1
ATOM 2284 O O . TYR B 1 143 ? -78.615 -10.797 63.932 1.00 56.63 143 TYR B O 1
ATOM 2293 N N . MET C 1 4 ? -61.113 17.294 45.738 1.00 34.08 4 MET C N 1
ATOM 2294 C CA . MET C 1 4 ? -61.355 18.676 46.247 1.00 35.89 4 MET C CA 1
ATOM 2295 C C . MET C 1 4 ? -60.681 18.988 47.607 1.00 33.97 4 MET C C 1
ATOM 2296 O O . MET C 1 4 ? -60.540 20.178 47.973 1.00 35.98 4 MET C O 1
ATOM 2301 N N . SER C 1 5 ? -60.214 17.942 48.294 1.00 30.79 5 SER C N 1
ATOM 2302 C CA . SER C 1 5 ? -59.653 18.007 49.641 1.00 28.47 5 SER C CA 1
ATOM 2303 C C . SER C 1 5 ? -58.398 18.877 49.769 1.00 26.04 5 SER C C 1
ATOM 2304 O O . SER C 1 5 ? -57.522 18.824 48.927 1.00 22.77 5 SER C O 1
ATOM 2307 N N . LEU C 1 6 ? -58.290 19.627 50.863 1.00 23.47 6 LEU C N 1
ATOM 2308 C CA . LEU C 1 6 ? -57.125 20.507 51.020 1.00 23.51 6 LEU C CA 1
ATOM 2309 C C . LEU C 1 6 ? -55.922 19.674 51.433 1.00 23.16 6 LEU C C 1
ATOM 2310 O O . LEU C 1 6 ? -56.016 18.853 52.375 1.00 23.00 6 LEU C O 1
ATOM 2315 N N . TYR C 1 7 ? -54.794 19.884 50.750 1.00 26.41 7 TYR C N 1
ATOM 2316 C CA . TYR C 1 7 ? -53.618 19.032 50.895 1.00 26.34 7 TYR C CA 1
ATOM 2317 C C . TYR C 1 7 ? -52.365 19.865 51.070 1.00 27.23 7 TYR C C 1
ATOM 2318 O O . TYR C 1 7 ? -52.326 21.020 50.683 1.00 27.73 7 TYR C O 1
ATOM 2327 N N . ARG C 1 8 ? -51.319 19.241 51.607 1.00 28.20 8 ARG C N 1
ATOM 2328 C CA . ARG C 1 8 ? -49.981 19.838 51.598 1.00 28.08 8 ARG C CA 1
ATOM 2329 C C . ARG C 1 8 ? -48.957 18.786 51.173 1.00 27.39 8 ARG C C 1
ATOM 2330 O O . ARG C 1 8 ? -49.063 17.615 51.535 1.00 28.07 8 ARG C O 1
ATOM 2338 N N . LEU C 1 9 ? -47.978 19.229 50.414 1.00 26.82 9 LEU C N 1
ATOM 2339 C CA . LEU C 1 9 ? -46.871 18.373 49.992 1.00 27.92 9 LEU C CA 1
ATOM 2340 C C . LEU C 1 9 ? -45.597 19.149 50.237 1.00 28.35 9 LEU C C 1
ATOM 2341 O O . LEU C 1 9 ? -45.490 20.339 49.856 1.00 28.97 9 LEU C O 1
ATOM 2346 N N . ILE C 1 10 ? -44.651 18.482 50.904 1.00 27.77 10 ILE C N 1
ATOM 2347 C CA . ILE C 1 10 ? -43.309 19.012 51.151 1.00 28.03 10 ILE C CA 1
ATOM 2348 C C . ILE C 1 10 ? -42.362 18.041 50.461 1.00 27.54 10 ILE C C 1
ATOM 2349 O O . ILE C 1 10 ? -42.503 16.816 50.616 1.00 27.50 10 ILE C O 1
ATOM 2354 N N . TYR C 1 11 ? -41.445 18.566 49.670 1.00 28.09 11 TYR C N 1
ATOM 2355 C CA . TYR C 1 11 ? -40.449 17.724 49.029 1.00 27.81 11 TYR C CA 1
ATOM 2356 C C . TYR C 1 11 ? -39.094 18.424 49.005 1.00 26.91 11 TYR C C 1
ATOM 2357 O O . TYR C 1 11 ? -39.007 19.657 49.178 1.00 26.45 11 TYR C O 1
ATOM 2366 N N . SER C 1 12 ? -38.052 17.647 48.756 1.00 26.13 12 SER C N 1
ATOM 2367 C CA . SER C 1 12 ? -36.722 18.228 48.522 1.00 26.23 12 SER C CA 1
ATOM 2368 C C . SER C 1 12 ? -36.134 17.668 47.218 1.00 26.90 12 SER C C 1
ATOM 2369 O O . SER C 1 12 ? -36.518 16.585 46.767 1.00 27.55 12 SER C O 1
ATOM 2372 N N . SER C 1 13 ? -35.213 18.400 46.616 1.00 27.44 13 SER C N 1
ATOM 2373 C CA . SER C 1 13 ? -34.601 17.978 45.360 1.00 27.81 13 SER C CA 1
ATOM 2374 C C . SER C 1 13 ? -33.195 18.536 45.306 1.00 27.97 13 SER C C 1
ATOM 2375 O O . SER C 1 13 ? -32.805 19.351 46.148 1.00 27.54 13 SER C O 1
ATOM 2378 N N . GLN C 1 14 ? -32.430 18.086 44.319 1.00 28.46 14 GLN C N 1
ATOM 2379 C CA . GLN C 1 14 ? -31.074 18.582 44.112 1.00 29.63 14 GLN C CA 1
ATOM 2380 C C . GLN C 1 14 ? -31.083 19.487 42.902 1.00 29.78 14 GLN C C 1
ATOM 2381 O O . GLN C 1 14 ? -31.418 19.049 41.803 1.00 29.92 14 GLN C O 1
ATOM 2387 N N . GLY C 1 15 ? -30.704 20.748 43.095 1.00 30.68 15 GLY C N 1
ATOM 2388 C CA . GLY C 1 15 ? -30.475 21.660 41.978 1.00 30.93 15 GLY C CA 1
ATOM 2389 C C . GLY C 1 15 ? -29.355 21.150 41.098 1.00 31.08 15 GLY C C 1
ATOM 2390 O O . GLY C 1 15 ? -28.430 20.479 41.578 1.00 31.26 15 GLY C O 1
ATOM 2391 N N . ILE C 1 16 ? -29.432 21.453 39.804 1.00 31.49 16 ILE C N 1
ATOM 2392 C CA . ILE C 1 16 ? -28.332 21.130 38.897 1.00 31.86 16 ILE C CA 1
ATOM 2393 C C . ILE C 1 16 ? -27.115 21.974 39.284 1.00 32.20 16 ILE C C 1
ATOM 2394 O O . ILE C 1 16 ? -27.278 23.074 39.824 1.00 32.11 16 ILE C O 1
ATOM 2399 N N . PRO C 1 17 ? -25.894 21.448 39.054 1.00 32.68 17 PRO C N 1
ATOM 2400 C CA . PRO C 1 17 ? -24.707 22.242 39.368 1.00 33.32 17 PRO C CA 1
ATOM 2401 C C . PRO C 1 17 ? -24.710 23.543 38.576 1.00 34.03 17 PRO C C 1
ATOM 2402 O O . PRO C 1 17 ? -25.038 23.541 37.385 1.00 34.44 17 PRO C O 1
ATOM 2406 N N . ASN C 1 18 ? -24.377 24.643 39.242 1.00 34.60 18 ASN C N 1
ATOM 2407 C CA . ASN C 1 18 ? -24.189 25.916 38.555 1.00 35.42 18 ASN C CA 1
ATOM 2408 C C . ASN C 1 18 ? -25.477 26.643 38.237 1.00 35.69 18 ASN C C 1
ATOM 2409 O O . ASN C 1 18 ? -25.542 27.412 37.271 1.00 35.43 18 ASN C O 1
ATOM 2410 N N . LEU C 1 19 ? -26.512 26.385 39.037 1.00 36.35 19 LEU C N 1
ATOM 2411 C CA . LEU C 1 19 ? -27.691 27.227 39.054 1.00 36.62 19 LEU C CA 1
ATOM 2412 C C . LEU C 1 19 ? -27.280 28.639 39.442 1.00 36.99 19 LEU C C 1
ATOM 2413 O O . LEU C 1 19 ? -26.490 28.837 40.370 1.00 37.00 19 LEU C O 1
ATOM 2418 N N . GLN C 1 20 ? -27.821 29.607 38.715 1.00 37.10 20 GLN C N 1
ATOM 2419 C CA . GLN C 1 20 ? -27.484 31.011 38.887 1.00 37.07 20 GLN C CA 1
ATOM 2420 C C . GLN C 1 20 ? -28.635 31.732 39.586 1.00 36.79 20 GLN C C 1
ATOM 2421 O O . GLN C 1 20 ? -29.775 31.275 39.510 1.00 36.55 20 GLN C O 1
ATOM 2427 N N . PRO C 1 21 ? -28.343 32.859 40.273 1.00 36.49 21 PRO C N 1
ATOM 2428 C CA . PRO C 1 21 ? -29.414 33.667 40.857 1.00 36.21 21 PRO C CA 1
ATOM 2429 C C . PRO C 1 21 ? -30.600 33.892 39.909 1.00 36.10 21 PRO C C 1
ATOM 2430 O O . PRO C 1 21 ? -31.751 33.818 40.358 1.00 35.48 21 PRO C O 1
ATOM 2434 N N . GLN C 1 22 ? -30.318 34.120 38.622 1.00 35.27 22 GLN C N 1
ATOM 2435 C CA . GLN C 1 22 ? -31.367 34.241 37.598 1.00 35.05 22 GLN C CA 1
ATOM 2436 C C . GLN C 1 22 ? -32.310 33.039 37.484 1.00 34.63 22 GLN C C 1
ATOM 2437 O O . GLN C 1 22 ? -33.520 33.220 37.344 1.00 34.33 22 GLN C O 1
ATOM 2443 N N . ASP C 1 23 ? -31.765 31.824 37.504 1.00 34.34 23 ASP C N 1
ATOM 2444 C CA . ASP C 1 23 ? -32.608 30.620 37.416 1.00 34.66 23 ASP C CA 1
ATOM 2445 C C . ASP C 1 23 ? -33.642 30.599 38.530 1.00 34.34 23 ASP C C 1
ATOM 2446 O O . ASP C 1 23 ? -34.796 30.229 38.304 1.00 34.50 23 ASP C O 1
ATOM 2451 N N . LEU C 1 24 ? -33.226 31.014 39.725 1.00 33.91 24 LEU C N 1
ATOM 2452 C CA . LEU C 1 24 ? -34.124 31.074 40.876 1.00 34.08 24 LEU C CA 1
ATOM 2453 C C . LEU C 1 24 ? -35.201 32.150 40.677 1.00 33.44 24 LEU C C 1
ATOM 2454 O O . LEU C 1 24 ? -36.348 31.962 41.076 1.00 33.20 24 LEU C O 1
ATOM 2456 N N . LYS C 1 25 ? -34.821 33.269 40.056 1.00 33.14 25 LYS C N 1
ATOM 2457 C CA . LYS C 1 25 ? -35.776 34.325 39.685 1.00 32.06 25 LYS C CA 1
ATOM 2458 C C . LYS C 1 25 ? -36.793 33.837 38.636 1.00 31.22 25 LYS C C 1
ATOM 2459 O O . LYS C 1 25 ? -37.962 34.199 38.699 1.00 30.83 25 LYS C O 1
ATOM 2461 N N . ASP C 1 26 ? -36.321 33.049 37.668 1.00 30.57 26 ASP C N 1
ATOM 2462 C CA . ASP C 1 26 ? -37.176 32.427 36.647 1.00 29.85 26 ASP C CA 1
ATOM 2463 C C . ASP C 1 26 ? -38.175 31.442 37.274 1.00 29.36 26 ASP C C 1
ATOM 2464 O O . ASP C 1 26 ? -39.358 31.463 36.947 1.00 28.64 26 ASP C O 1
ATOM 2469 N N . ILE C 1 27 ? -37.674 30.581 38.157 1.00 28.85 27 ILE C N 1
ATOM 2470 C CA . ILE C 1 27 ? -38.528 29.679 38.950 1.00 29.22 27 ILE C CA 1
ATOM 2471 C C . ILE C 1 27 ? -39.605 30.469 39.725 1.00 29.58 27 ILE C C 1
ATOM 2472 O O . ILE C 1 27 ? -40.804 30.128 39.659 1.00 29.20 27 ILE C O 1
ATOM 2477 N N . LEU C 1 28 ? -39.192 31.521 40.444 1.00 30.03 28 LEU C N 1
ATOM 2478 C CA . LEU C 1 28 ? -40.147 32.342 41.225 1.00 30.81 28 LEU C CA 1
ATOM 2479 C C . LEU C 1 28 ? -41.222 32.972 40.337 1.00 30.76 28 LEU C C 1
ATOM 2480 O O . LEU C 1 28 ? -42.422 32.926 40.665 1.00 31.60 28 LEU C O 1
ATOM 2485 N N . GLU C 1 29 ? -40.785 33.567 39.229 1.00 30.75 29 GLU C N 1
ATOM 2486 C CA . GLU C 1 29 ? -41.695 34.262 38.309 1.00 30.27 29 GLU C CA 1
ATOM 2487 C C . GLU C 1 29 ? -42.711 33.297 37.707 1.00 30.05 29 GLU C C 1
ATOM 2488 O O . GLU C 1 29 ?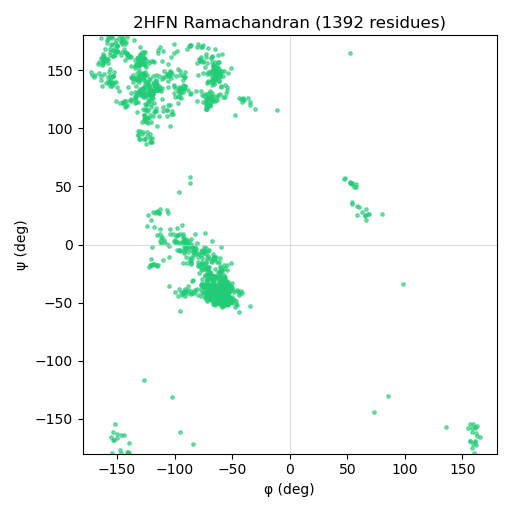 -43.894 33.619 37.616 1.00 30.46 29 GLU C O 1
ATOM 2490 N N . SER C 1 30 ? -42.260 32.114 37.310 1.00 29.28 30 SER C N 1
ATOM 2491 C CA . SER C 1 30 ? -43.186 31.118 36.747 1.00 29.30 30 SER C CA 1
ATOM 2492 C C . SER C 1 30 ? -44.192 30.683 37.802 1.00 29.16 30 SER C C 1
ATOM 2493 O O . SER C 1 30 ? -45.400 30.605 37.541 1.00 28.97 30 SER C O 1
ATOM 2496 N N . SER C 1 31 ? -43.697 30.423 39.010 1.00 29.49 31 SER C N 1
ATOM 2497 C CA . SER C 1 31 ? -44.572 29.963 40.079 1.00 30.38 31 SER C CA 1
ATOM 2498 C C . SER C 1 31 ? -45.593 31.037 40.485 1.00 30.48 31 SER C C 1
ATOM 2499 O O . SER C 1 31 ? -46.756 30.731 40.706 1.00 30.23 31 SER C O 1
ATOM 2502 N N . GLN C 1 32 ? -45.170 32.299 40.544 1.00 30.89 32 GLN C N 1
ATOM 2503 C CA . GLN C 1 32 ? -46.081 33.402 40.869 1.00 31.76 32 GLN C CA 1
ATOM 2504 C C . GLN C 1 32 ? -47.116 33.647 39.761 1.00 31.52 32 GLN C C 1
ATOM 2505 O O . GLN C 1 32 ? -48.229 34.098 40.038 1.00 30.69 32 GLN C O 1
ATOM 2511 N N . ARG C 1 33 ? -46.760 33.298 38.527 1.00 31.51 33 ARG C N 1
ATOM 2512 C CA . ARG C 1 33 ? -47.701 33.349 37.404 1.00 32.45 33 ARG C CA 1
ATOM 2513 C C . ARG C 1 33 ? -48.721 32.204 37.406 1.00 31.56 33 ARG C C 1
ATOM 2514 O O . ARG C 1 33 ? -49.909 32.440 37.152 1.00 32.02 33 ARG C O 1
ATOM 2522 N N . ASN C 1 34 ? -48.262 30.986 37.717 1.00 30.51 34 ASN C N 1
ATOM 2523 C CA . ASN C 1 34 ? -49.082 29.778 37.603 1.00 29.20 34 ASN C CA 1
ATOM 2524 C C . ASN C 1 34 ? -49.895 29.473 38.872 1.00 28.98 34 ASN C C 1
ATOM 2525 O O . ASN C 1 34 ? -51.050 29.008 38.800 1.00 28.61 34 ASN C O 1
ATOM 2530 N N . ASN C 1 35 ? -49.279 29.692 40.032 1.00 27.56 35 ASN C N 1
ATOM 2531 C CA . ASN C 1 35 ? -49.895 29.250 41.309 1.00 28.54 35 ASN C CA 1
ATOM 2532 C C . ASN C 1 35 ? -51.269 29.849 41.663 1.00 29.06 35 ASN C C 1
ATOM 2533 O O . ASN C 1 35 ? -52.165 29.118 42.102 1.00 29.22 35 ASN C O 1
ATOM 2538 N N . PRO C 1 36 ? -51.443 31.169 41.495 1.00 28.57 36 PRO C N 1
ATOM 2539 C CA . PRO C 1 36 ? -52.749 31.774 41.827 1.00 28.67 36 PRO C CA 1
ATOM 2540 C C . PRO C 1 36 ? -53.976 31.151 41.151 1.00 29.07 36 PRO C C 1
ATOM 2541 O O . PRO C 1 36 ? -54.943 30.823 41.849 1.00 28.70 36 PRO C O 1
ATOM 2545 N N . ALA C 1 37 ? -53.939 30.953 39.831 1.00 29.22 37 ALA C N 1
ATOM 2546 C CA . ALA C 1 37 ? -55.063 30.293 39.128 1.00 29.58 37 ALA C CA 1
ATOM 2547 C C . ALA C 1 37 ? -55.345 28.864 39.591 1.00 29.49 37 ALA C C 1
ATOM 2548 O O . ALA C 1 37 ? -56.477 28.395 39.489 1.00 29.61 37 ALA C O 1
ATOM 2550 N N . ASN C 1 38 ? -54.314 28.172 40.066 1.00 28.90 38 ASN C N 1
ATOM 2551 C CA . ASN C 1 38 ? -54.447 26.807 40.557 1.00 28.94 38 ASN C CA 1
ATOM 2552 C C . ASN C 1 38 ? -54.699 26.740 42.054 1.00 28.27 38 ASN C C 1
ATOM 2553 O O . ASN C 1 38 ? -54.762 25.635 42.633 1.00 28.70 38 ASN C O 1
ATOM 2558 N N . GLY C 1 39 ? -54.834 27.908 42.690 1.00 27.89 39 GLY C N 1
ATOM 2559 C CA . GLY C 1 39 ? -55.063 27.976 44.150 1.00 27.82 39 GLY C CA 1
ATOM 2560 C C . GLY C 1 39 ? -53.917 27.474 45.020 1.00 28.36 39 GLY C C 1
ATOM 2561 O O . GLY C 1 39 ? -54.122 27.043 46.171 1.00 28.62 39 GLY C O 1
ATOM 2562 N N . ILE C 1 40 ? -52.704 27.502 44.473 1.00 26.51 40 ILE C N 1
ATOM 2563 C CA . ILE C 1 40 ? -51.533 26.973 45.177 1.00 26.85 40 ILE C CA 1
ATOM 2564 C C . ILE C 1 40 ? -50.853 28.068 46.009 1.00 26.95 40 ILE C C 1
ATOM 2565 O O . ILE C 1 40 ? -50.681 29.211 45.534 1.00 25.61 40 ILE C O 1
ATOM 2570 N N . THR C 1 41 ? -50.464 27.729 47.240 1.00 26.20 41 THR C N 1
ATOM 2571 C CA . THR C 1 41 ? -49.623 28.627 48.045 1.00 27.23 41 THR C CA 1
ATOM 2572 C C . THR C 1 41 ? -48.436 27.859 48.597 1.00 27.57 41 THR C C 1
ATOM 2573 O O . THR C 1 41 ? -48.439 26.620 48.586 1.00 29.23 41 THR C O 1
ATOM 2577 N N . GLY C 1 42 ? -47.427 28.569 49.067 1.00 28.13 42 GLY C N 1
ATOM 2578 C CA . GLY C 1 42 ? -46.306 27.878 49.697 1.00 27.87 42 GLY C CA 1
ATOM 2579 C C . GLY C 1 42 ? -45.023 28.677 49.715 1.00 27.98 42 GLY C C 1
ATOM 2580 O O . GLY C 1 42 ? -45.036 29.919 49.693 1.00 26.65 42 GLY C O 1
ATOM 2581 N N . LEU C 1 43 ? -43.917 27.953 49.840 1.00 26.77 43 LEU C N 1
ATOM 2582 C CA . LEU C 1 43 ? -42.627 28.607 50.039 1.00 27.33 43 LEU C CA 1
ATOM 2583 C C . LEU C 1 43 ? -41.536 27.704 49.509 1.00 27.15 43 LEU C C 1
ATOM 2584 O O . LEU C 1 43 ? -41.596 26.487 49.696 1.00 26.85 43 LEU C O 1
ATOM 2589 N N . LEU C 1 44 ? -40.572 28.296 48.819 1.00 27.13 44 LEU C N 1
ATOM 2590 C CA . LEU C 1 44 ? -39.419 27.573 48.318 1.00 28.61 44 LEU C CA 1
ATOM 2591 C C . LEU C 1 44 ? -38.162 28.136 48.985 1.00 29.38 44 LEU C C 1
ATOM 2592 O O . LEU C 1 44 ? -37.966 29.359 49.069 1.00 28.91 44 LEU C O 1
ATOM 2597 N N . CYS C 1 45 ? -37.319 27.223 49.461 1.00 31.03 45 CYS C N 1
ATOM 2598 C CA . CYS C 1 45 ? -36.032 27.583 50.019 1.00 31.53 45 CYS C CA 1
ATOM 2599 C C . CYS C 1 45 ? -34.930 26.934 49.184 1.00 30.84 45 CYS C C 1
ATOM 2600 O O . CYS C 1 45 ? -35.033 25.770 48.800 1.00 30.19 45 CYS C O 1
ATOM 2603 N N . TYR C 1 46 ? -33.900 27.706 48.865 1.00 30.52 46 TYR C N 1
ATOM 2604 C CA . TYR C 1 46 ? -32.749 27.184 48.139 1.00 30.24 46 TYR C CA 1
ATOM 2605 C C . TYR C 1 46 ? -31.491 27.285 48.982 1.00 30.60 46 TYR C C 1
ATOM 2606 O O . TYR C 1 46 ? -31.046 28.385 49.299 1.00 30.22 46 TYR C O 1
ATOM 2615 N N . SER C 1 47 ? -30.938 26.126 49.342 1.00 30.85 47 SER C N 1
ATOM 2616 C CA . SER C 1 47 ? -29.649 26.028 50.041 1.00 31.77 47 SER C CA 1
ATOM 2617 C C . SER C 1 47 ? -28.697 25.189 49.193 1.00 31.92 47 SER C C 1
ATOM 2618 O O . SER C 1 47 ? -28.644 23.966 49.358 1.00 31.98 47 SER C O 1
ATOM 2621 N N . LYS C 1 48 ? -27.975 25.837 48.276 1.00 31.80 48 LYS C N 1
ATOM 2622 C CA . LYS C 1 48 ? -27.147 25.143 47.273 1.00 32.33 48 LYS C CA 1
ATOM 2623 C C . LYS C 1 48 ? -26.474 23.873 47.809 1.00 32.22 48 LYS C C 1
ATOM 2624 O O . LYS C 1 48 ? -25.754 23.935 48.813 1.00 32.40 48 LYS C O 1
ATOM 2630 N N . PRO C 1 49 ? -26.681 22.725 47.123 1.00 32.13 49 PRO C N 1
ATOM 2631 C CA . PRO C 1 49 ? -27.389 22.569 45.851 1.00 31.99 49 PRO C CA 1
ATOM 2632 C C . PRO C 1 49 ? -28.885 22.237 45.988 1.00 31.99 49 PRO C C 1
ATOM 2633 O O . PRO C 1 49 ? -29.547 21.997 44.975 1.00 32.41 49 PRO C O 1
ATOM 2637 N N . ALA C 1 50 ? -29.399 22.233 47.221 1.00 30.78 50 ALA C N 1
ATOM 2638 C CA . ALA C 1 50 ? -30.718 21.693 47.533 1.00 29.83 50 ALA C CA 1
ATOM 2639 C C . ALA C 1 50 ? -31.878 22.683 47.491 1.00 28.70 50 ALA C C 1
ATOM 2640 O O . ALA C 1 50 ? -31.740 23.843 47.883 1.00 27.70 50 ALA C O 1
ATOM 2642 N N . PHE C 1 51 ? -33.026 22.185 47.029 1.00 27.66 51 PHE C N 1
ATOM 2643 C CA . PHE C 1 51 ? -34.317 22.846 47.171 1.00 27.57 51 PHE C CA 1
ATOM 2644 C C . PHE C 1 51 ? -35.172 22.136 48.233 1.00 27.50 51 PHE C C 1
ATOM 2645 O O . PHE C 1 51 ? -35.100 20.905 48.415 1.00 26.47 51 PHE C O 1
ATOM 2653 N N . LEU C 1 52 ? -35.951 22.930 48.957 1.00 27.34 52 LEU C N 1
ATOM 2654 C CA . LEU C 1 52 ? -37.002 22.410 49.838 1.00 27.41 52 LEU C CA 1
ATOM 2655 C C . LEU C 1 52 ? -38.231 23.275 49.573 1.00 27.08 52 LEU C C 1
ATOM 2656 O O . LEU C 1 52 ? -38.140 24.510 49.647 1.00 26.60 52 LEU C O 1
ATOM 2661 N N . GLN C 1 53 ? -39.356 22.657 49.227 1.00 27.43 53 GLN C N 1
ATOM 2662 C CA . GLN C 1 53 ? -40.560 23.433 48.917 1.00 27.87 53 GLN C CA 1
ATOM 2663 C C . GLN C 1 53 ? -41.749 22.809 49.628 1.00 27.65 53 GLN C C 1
ATOM 2664 O O . GLN C 1 53 ? -41.794 21.588 49.780 1.00 27.88 53 GLN C O 1
ATOM 2670 N N . VAL C 1 54 ? -42.658 23.666 50.097 1.00 26.74 54 VAL C N 1
ATOM 2671 C CA . VAL C 1 54 ? -43.982 23.233 50.567 1.00 27.88 54 VAL C CA 1
ATOM 2672 C C . VAL C 1 54 ? -45.019 23.815 49.593 1.00 28.00 54 VAL C C 1
ATOM 2673 O O . VAL C 1 54 ? -44.906 24.991 49.181 1.00 27.92 54 VAL C O 1
ATOM 2677 N N . LEU C 1 55 ? -45.989 22.989 49.211 1.00 28.20 55 LEU C N 1
ATOM 2678 C CA . LEU C 1 55 ? -47.120 23.380 48.364 1.00 29.07 55 LEU C CA 1
ATOM 2679 C C . LEU C 1 55 ? -48.417 23.050 49.111 1.00 28.59 55 LEU C C 1
ATOM 2680 O O . LEU C 1 55 ? -48.505 21.993 49.738 1.00 27.99 55 LEU C O 1
ATOM 2685 N N . GLU C 1 56 ? -49.386 23.964 49.053 1.00 27.37 56 GLU C N 1
ATOM 2686 C CA . GLU C 1 56 ? -50.722 23.763 49.655 1.00 27.89 56 GLU C CA 1
ATOM 2687 C C . GLU C 1 56 ? -51.743 24.034 48.573 1.00 27.87 56 GLU C C 1
ATOM 2688 O O . GLU C 1 56 ? -51.537 24.935 47.719 1.00 27.70 56 GLU C O 1
ATOM 2694 N N . GLY C 1 57 ? -52.859 23.316 48.640 1.00 27.82 57 GLY C N 1
ATOM 2695 C CA . GLY C 1 57 ? -54.013 23.558 47.776 1.00 27.20 57 GLY C CA 1
ATOM 2696 C C . GLY C 1 57 ? -54.835 22.286 47.690 1.00 26.48 57 GLY C C 1
ATOM 2697 O O . GLY C 1 57 ? -54.586 21.305 48.400 1.00 27.12 57 GLY C O 1
ATOM 2698 N N . GLU C 1 58 ? -55.781 22.280 46.769 1.00 26.53 58 GLU C N 1
ATOM 2699 C CA . GLU C 1 58 ? -56.653 21.138 46.579 1.00 28.06 58 GLU C CA 1
ATOM 2700 C C . GLU C 1 58 ? -55.838 19.952 46.050 1.00 28.10 58 GLU C C 1
ATOM 2701 O O . GLU C 1 58 ? -54.886 20.161 45.288 1.00 26.85 58 GLU C O 1
ATOM 2707 N N . CYS C 1 59 ? -56.189 18.721 46.460 1.00 29.94 59 CYS C N 1
ATOM 2708 C CA . CYS C 1 59 ? -55.416 17.545 46.093 1.00 29.56 59 CYS C CA 1
ATOM 2709 C C . CYS C 1 59 ? -55.049 17.524 44.604 1.00 28.78 59 CYS C C 1
ATOM 2710 O O . CYS C 1 59 ? -53.875 17.359 44.256 1.00 28.44 59 CYS C O 1
ATOM 2713 N N . GLU C 1 60 ? -56.045 17.689 43.731 1.00 27.57 60 GLU C N 1
ATOM 2714 C CA . GLU C 1 60 ? -55.774 17.598 42.279 1.00 29.74 60 GLU C CA 1
ATOM 2715 C C . GLU C 1 60 ? -54.752 18.646 41.803 1.00 28.51 60 GLU C C 1
ATOM 2716 O O . GLU C 1 60 ? -53.881 18.375 40.974 1.00 26.58 60 GLU C O 1
ATOM 2722 N N . GLN C 1 61 ? -54.878 19.860 42.315 1.00 27.47 61 GLN C N 1
ATOM 2723 C CA . GLN C 1 61 ? -53.988 20.969 41.938 1.00 27.59 61 GLN C CA 1
ATOM 2724 C C . GLN C 1 61 ? -52.590 20.800 42.517 1.00 27.99 61 GLN C C 1
ATOM 2725 O O . GLN C 1 61 ? -51.609 21.030 41.818 1.00 27.20 61 GLN C O 1
ATOM 2731 N N . VAL C 1 62 ? -52.490 20.358 43.773 1.00 26.49 62 VAL C N 1
ATOM 2732 C CA . VAL C 1 62 ? -51.179 20.109 44.404 1.00 27.05 62 VAL C CA 1
ATOM 2733 C C . VAL C 1 62 ? -50.423 19.023 43.602 1.00 26.01 62 VAL C C 1
ATOM 2734 O O . VAL C 1 62 ? -49.237 19.159 43.285 1.00 25.75 62 VAL C O 1
ATOM 2738 N N . ASN C 1 63 ? -51.140 17.962 43.255 1.00 26.21 63 ASN C N 1
ATOM 2739 C CA . ASN C 1 63 ? -50.566 16.882 42.451 1.00 27.23 63 ASN C CA 1
ATOM 2740 C C . ASN C 1 63 ? -50.176 17.340 41.031 1.00 27.12 63 ASN C C 1
ATOM 2741 O O . ASN C 1 63 ? -49.091 17.019 40.539 1.00 26.95 63 ASN C O 1
ATOM 2746 N N . GLU C 1 64 ? -51.059 18.091 40.383 1.00 26.72 64 GLU C N 1
ATOM 2747 C CA . GLU C 1 64 ? -50.746 18.573 39.014 1.00 26.28 64 GLU C CA 1
ATOM 2748 C C . GLU C 1 64 ? -49.465 19.415 39.062 1.00 25.97 64 GLU C C 1
ATOM 2749 O O . GLU C 1 64 ? -48.560 19.265 38.209 1.00 26.16 64 GLU C O 1
ATOM 2755 N N . THR C 1 65 ? -49.392 20.287 40.054 1.00 26.34 65 THR C N 1
ATOM 2756 C CA . THR C 1 65 ? -48.275 21.217 40.189 1.00 26.44 65 THR C CA 1
ATOM 2757 C C . THR C 1 65 ? -47.009 20.439 40.483 1.00 26.69 65 THR C C 1
ATOM 2758 O O . THR C 1 65 ? -46.030 20.618 39.787 1.00 25.24 65 THR C O 1
ATOM 2762 N N . TYR C 1 66 ? -47.058 19.556 41.485 1.00 26.71 66 TYR C N 1
ATOM 2763 C CA . TYR C 1 66 ? -45.891 18.766 41.858 1.00 26.70 66 TYR C CA 1
ATOM 2764 C C . TYR C 1 66 ? -45.338 17.987 40.665 1.00 26.28 66 TYR C C 1
ATOM 2765 O O . TYR C 1 66 ? -44.131 18.011 40.393 1.00 26.35 66 TYR C O 1
ATOM 2774 N N . HIS C 1 67 ? -46.203 17.269 39.961 1.00 26.28 67 HIS C N 1
ATOM 2775 C CA . HIS C 1 67 ? -45.730 16.378 38.903 1.00 26.75 67 HIS C CA 1
ATOM 2776 C C . HIS C 1 67 ? -45.211 17.166 37.703 1.00 27.04 67 HIS C C 1
ATOM 2777 O O . HIS C 1 67 ? -44.322 16.695 37.020 1.00 28.03 67 HIS C O 1
ATOM 2784 N N . ARG C 1 68 ? -45.728 18.377 37.498 1.00 26.92 68 ARG C N 1
ATOM 2785 C CA . ARG C 1 68 ? -45.117 19.325 36.529 1.00 27.15 68 ARG C CA 1
ATOM 2786 C C . ARG C 1 68 ? -43.702 19.756 36.956 1.00 26.87 68 ARG C C 1
ATOM 2787 O O . ARG C 1 68 ? -42.761 19.722 36.132 1.00 26.15 68 ARG C O 1
ATOM 2795 N N . ILE C 1 69 ? -43.561 20.158 38.224 1.00 27.24 69 ILE C N 1
ATOM 2796 C CA . ILE C 1 69 ? -42.280 20.562 38.816 1.00 27.29 69 ILE C CA 1
ATOM 2797 C C . ILE C 1 69 ? -41.238 19.454 38.695 1.00 28.08 69 ILE C C 1
ATOM 2798 O O . ILE C 1 69 ? -40.084 19.733 38.357 1.00 27.34 69 ILE C O 1
ATOM 2803 N N . VAL C 1 70 ? -41.622 18.200 38.954 1.00 28.67 70 VAL C N 1
ATOM 2804 C CA . VAL C 1 70 ? -40.616 17.124 38.811 1.00 29.97 70 VAL C CA 1
ATOM 2805 C C . VAL C 1 70 ? -40.037 17.058 37.400 1.00 30.00 70 VAL C C 1
ATOM 2806 O O . VAL C 1 70 ? -38.894 16.644 37.227 1.00 30.71 70 VAL C O 1
ATOM 2810 N N . GLN C 1 71 ? -40.807 17.468 36.394 1.00 29.85 71 GLN C N 1
ATOM 2811 C CA . GLN C 1 71 ? -40.320 17.400 34.993 1.00 30.05 71 GLN C CA 1
ATOM 2812 C C . GLN C 1 71 ? -39.278 18.479 34.646 1.00 30.02 71 GLN C C 1
ATOM 2813 O O . GLN C 1 71 ? -38.699 18.456 33.550 1.00 29.49 71 GLN C O 1
ATOM 2819 N N . ASP C 1 72 ? -39.033 19.400 35.575 1.00 29.86 72 ASP C N 1
ATOM 2820 C CA . ASP C 1 72 ? -38.132 20.556 35.355 1.00 30.23 72 ASP C CA 1
ATOM 2821 C C . ASP C 1 72 ? -36.654 20.160 35.308 1.00 30.60 72 ASP C C 1
ATOM 2822 O O . ASP C 1 72 ? -36.138 19.542 36.242 1.00 30.75 72 ASP C O 1
ATOM 2827 N N . GLU C 1 73 ? -35.975 20.530 34.215 1.00 31.48 73 GLU C N 1
ATOM 2828 C CA . GLU C 1 73 ? -34.575 20.173 33.996 1.00 31.96 73 GLU C CA 1
ATOM 2829 C C . GLU C 1 73 ? -33.580 20.815 34.969 1.00 31.07 73 GLU C C 1
ATOM 2830 O O . GLU C 1 73 ? -32.376 20.481 34.943 1.00 31.88 73 GLU C O 1
ATOM 2836 N N . ARG C 1 74 ? -34.064 21.747 35.788 1.00 30.14 74 ARG C N 1
ATOM 2837 C CA . ARG C 1 74 ? -33.214 22.489 36.731 1.00 29.74 74 ARG C CA 1
ATOM 2838 C C . ARG C 1 74 ? -33.003 21.791 38.076 1.00 29.89 74 ARG C C 1
ATOM 2839 O O . ARG C 1 74 ? -32.233 22.254 38.916 1.00 29.93 74 ARG C O 1
ATOM 2847 N N . HIS C 1 75 ? -33.672 20.666 38.285 1.00 29.80 75 HIS C N 1
ATOM 2848 C CA . HIS C 1 75 ? -33.386 19.871 39.477 1.00 30.14 75 HIS C CA 1
ATOM 2849 C C . HIS C 1 75 ? -33.614 18.392 39.226 1.00 30.59 75 HIS C C 1
ATOM 2850 O O . HIS C 1 75 ? -34.216 18.017 38.218 1.00 30.91 75 HIS C O 1
ATOM 2857 N N . HIS C 1 76 ? -33.110 17.550 40.123 1.00 30.74 76 HIS C N 1
ATOM 2858 C CA . HIS C 1 76 ? -33.295 16.103 39.990 1.00 30.78 76 HIS C CA 1
ATOM 2859 C C . HIS C 1 76 ? -33.469 15.427 41.335 1.00 30.77 76 HIS C C 1
ATOM 2860 O O . HIS C 1 76 ? -33.369 16.063 42.400 1.00 30.46 76 HIS C O 1
ATOM 2867 N N . SER C 1 77 ? -33.737 14.124 41.260 1.00 30.57 77 SER C N 1
ATOM 2868 C CA . SER C 1 77 ? -33.861 13.256 42.434 1.00 30.97 77 SER C CA 1
ATOM 2869 C C . SER C 1 77 ? -34.848 13.791 43.479 1.00 30.34 77 SER C C 1
ATOM 2870 O O . SER C 1 77 ? -34.497 13.889 44.651 1.00 30.67 77 SER C O 1
ATOM 2873 N N . PRO C 1 78 ? -36.097 14.112 43.069 1.00 30.34 78 PRO C N 1
ATOM 2874 C CA . PRO C 1 78 ? -37.049 14.675 44.037 1.00 30.29 78 PRO C CA 1
ATOM 2875 C C . PRO C 1 78 ? -37.367 13.638 45.121 1.00 30.07 78 PRO C C 1
ATOM 2876 O O . PRO C 1 78 ? -37.458 12.427 44.830 1.00 31.51 78 PRO C O 1
ATOM 2880 N N . GLN C 1 79 ? -37.502 14.103 46.361 1.00 29.20 79 GLN C N 1
ATOM 2881 C CA . GLN C 1 79 ? -37.841 13.251 47.499 1.00 29.39 79 GLN C CA 1
ATOM 2882 C C . GLN C 1 79 ? -39.082 13.852 48.168 1.00 28.00 79 GLN C C 1
ATOM 2883 O O . GLN C 1 79 ? -38.989 14.897 48.779 1.00 27.16 79 GLN C O 1
ATOM 2889 N N . ILE C 1 80 ? -40.242 13.210 48.028 1.00 27.67 80 ILE C N 1
ATOM 2890 C CA . ILE C 1 80 ? -41.426 13.634 48.781 1.00 27.89 80 ILE C CA 1
ATOM 2891 C C . ILE C 1 80 ? -41.130 13.342 50.243 1.00 28.05 80 ILE C C 1
ATOM 2892 O O . ILE C 1 80 ? -40.778 12.203 50.599 1.00 30.11 80 ILE C O 1
ATOM 2897 N N . ILE C 1 81 ? -41.218 14.388 51.063 1.00 27.22 81 ILE C N 1
ATOM 2898 C CA . ILE C 1 81 ? -41.005 14.294 52.500 1.00 27.55 81 ILE C CA 1
ATOM 2899 C C . ILE C 1 81 ? -42.320 14.020 53.250 1.00 27.35 81 ILE C C 1
ATOM 2900 O O . ILE C 1 81 ? -42.371 13.200 54.203 1.00 26.41 81 ILE C O 1
ATOM 2905 N N . GLU C 1 82 ? -43.381 14.681 52.810 1.00 27.16 82 GLU C N 1
ATOM 2906 C CA . GLU C 1 82 ? -44.706 14.448 53.390 1.00 29.16 82 GLU C CA 1
ATOM 2907 C C . GLU C 1 82 ? -45.737 14.883 52.383 1.00 28.95 82 GLU C C 1
ATOM 2908 O O . GLU C 1 82 ? -45.557 15.889 51.698 1.00 29.51 82 GLU C O 1
ATOM 2914 N N . CYS C 1 83 ? -46.822 14.123 52.272 1.00 28.13 83 CYS C N 1
ATOM 2915 C CA . CYS C 1 83 ? -47.958 14.589 51.482 1.00 27.46 83 CYS C CA 1
ATOM 2916 C C . CYS C 1 83 ? -49.174 14.100 52.224 1.00 27.85 83 CYS C C 1
ATOM 2917 O O . CYS C 1 83 ? -49.292 12.887 52.465 1.00 26.25 83 CYS C O 1
ATOM 2920 N N . MET C 1 84 ? -50.080 15.005 52.603 1.00 27.68 84 MET C N 1
ATOM 2921 C CA . MET C 1 84 ? -51.244 14.567 53.383 1.00 30.32 84 MET C CA 1
ATOM 2922 C C . MET C 1 84 ? -52.354 15.605 53.338 1.00 28.05 84 MET C C 1
ATOM 2923 O O . MET C 1 84 ? -52.076 16.774 53.088 1.00 28.37 84 MET C O 1
ATOM 2928 N N . PRO C 1 85 ? -53.602 15.196 53.640 1.00 28.46 85 PRO C N 1
ATOM 2929 C CA . PRO C 1 85 ? -54.616 16.234 53.791 1.00 27.97 85 PRO C CA 1
ATOM 2930 C C . PRO C 1 85 ? -54.290 17.095 55.025 1.00 27.51 85 PRO C C 1
ATOM 2931 O O . PRO C 1 85 ? -53.714 16.587 56.018 1.00 26.37 85 PRO C O 1
ATOM 2935 N N . ILE C 1 86 ? -54.696 18.352 54.978 1.00 25.87 86 ILE C N 1
ATOM 2936 C CA . ILE C 1 86 ? -54.451 19.284 56.099 1.00 27.29 86 ILE C CA 1
ATOM 2937 C C . ILE C 1 86 ? -55.710 20.003 56.541 1.00 27.42 86 ILE C C 1
ATOM 2938 O O . ILE C 1 86 ? -56.658 20.132 55.766 1.00 26.71 86 ILE C O 1
ATOM 2943 N N . ARG C 1 87 ? -55.695 20.461 57.794 1.00 26.83 87 ARG C N 1
ATOM 2944 C CA . ARG C 1 87 ? -56.823 21.135 58.398 1.00 27.93 87 ARG C CA 1
ATOM 2945 C C . ARG C 1 87 ? -56.965 22.547 57.844 1.00 26.58 87 ARG C C 1
ATOM 2946 O O . ARG C 1 87 ? -58.065 23.042 57.644 1.00 26.84 87 ARG C O 1
ATOM 2954 N N . ARG C 1 88 ? -55.839 23.210 57.646 1.00 26.45 88 ARG C N 1
ATOM 2955 C CA . ARG C 1 88 ? -55.862 24.618 57.210 1.00 27.36 88 ARG C CA 1
ATOM 2956 C C . ARG C 1 88 ? -54.489 24.920 56.645 1.00 26.62 88 ARG C C 1
ATOM 2957 O O . ARG C 1 88 ? -53.509 24.208 56.954 1.00 25.28 88 ARG C O 1
ATOM 2965 N N . ARG C 1 89 ? -54.390 25.974 55.836 1.00 26.75 89 ARG C N 1
ATOM 2966 C CA . ARG C 1 89 ? -53.113 26.372 55.281 1.00 26.99 89 ARG C CA 1
ATOM 2967 C C . ARG C 1 89 ? -52.317 27.114 56.318 1.00 27.72 89 ARG C C 1
ATOM 2968 O O . ARG C 1 89 ? -52.883 27.673 57.284 1.00 27.20 89 ARG C O 1
ATOM 2976 N N . ASN C 1 90 ? -51.007 27.151 56.089 1.00 28.63 90 ASN C N 1
ATOM 2977 C CA . ASN C 1 90 ? -50.115 28.038 56.850 1.00 29.46 90 ASN C CA 1
ATOM 2978 C C . ASN C 1 90 ? -49.407 29.067 55.982 1.00 30.19 90 ASN C C 1
ATOM 2979 O O . ASN C 1 90 ? -48.889 30.053 56.505 1.00 29.48 90 ASN C O 1
ATOM 2984 N N . PHE C 1 91 ? -49.386 28.842 54.673 1.00 30.06 91 PHE C N 1
ATOM 2985 C CA . PHE C 1 91 ? -48.655 29.738 53.748 1.00 31.80 91 PHE C CA 1
ATOM 2986 C C . PHE C 1 91 ? -49.594 30.492 52.810 1.00 31.78 91 PHE C C 1
ATOM 2987 O O . PHE C 1 91 ? -49.207 30.913 51.708 1.00 33.52 91 PHE C O 1
ATOM 2995 N N . GLU C 1 92 ? -50.823 30.707 53.260 1.00 32.19 92 GLU C N 1
ATOM 2996 C CA . GLU C 1 92 ? -51.906 31.218 52.397 1.00 31.92 92 GLU C CA 1
ATOM 2997 C C . GLU C 1 92 ? -51.717 32.653 51.849 1.00 32.12 92 GLU C C 1
ATOM 2998 O O . GLU C 1 92 ? -52.430 33.090 50.931 1.00 31.17 92 GLU C O 1
ATOM 3004 N N . VAL C 1 93 ? -50.766 33.389 52.405 1.00 32.18 93 VAL C N 1
ATOM 3005 C CA . VAL C 1 93 ? -50.590 34.774 51.957 1.00 32.67 93 VAL C CA 1
ATOM 3006 C C . VAL C 1 93 ? -49.697 34.846 50.710 1.00 33.15 93 VAL C C 1
ATOM 3007 O O . VAL C 1 93 ? -49.643 35.887 50.040 1.00 32.28 93 VAL C O 1
ATOM 3011 N N . TRP C 1 94 ? -49.039 33.732 50.377 1.00 33.15 94 TRP C N 1
ATOM 3012 C CA . TRP C 1 94 ? -48.090 33.736 49.267 1.00 34.20 94 TRP C CA 1
ATOM 3013 C C . TRP C 1 94 ? -48.380 32.682 48.206 1.00 34.13 94 TRP C C 1
ATOM 3014 O O . TRP C 1 94 ? -48.322 31.492 48.503 1.00 33.70 94 TRP C O 1
ATOM 3025 N N . SER C 1 95 ? -48.610 33.121 46.970 1.00 33.54 95 SER C N 1
ATOM 3026 C CA . SER C 1 95 ? -48.710 32.197 45.826 1.00 33.75 95 SER C CA 1
ATOM 3027 C C . SER C 1 95 ? -47.434 31.363 45.771 1.00 33.64 95 SER C C 1
ATOM 3028 O O . SER C 1 95 ? -47.476 30.149 45.613 1.00 33.59 95 SER C O 1
ATOM 3031 N N . MET C 1 96 ? -46.303 32.050 45.900 1.00 33.53 96 MET C N 1
ATOM 3032 C CA . MET C 1 96 ? -44.998 31.432 46.152 1.00 34.36 96 MET C CA 1
ATOM 3033 C C . MET C 1 96 ? -44.040 32.517 46.634 1.00 34.29 96 MET C C 1
ATOM 3034 O O . MET C 1 96 ? -44.137 33.659 46.201 1.00 34.03 96 MET C O 1
ATOM 3039 N N . GLN C 1 97 ? -43.134 32.166 47.539 1.00 35.42 97 GLN C N 1
ATOM 3040 C CA . GLN C 1 97 ? -41.968 32.999 47.823 1.00 36.35 97 GLN C CA 1
ATOM 3041 C C . GLN C 1 97 ? -40.734 32.113 47.729 1.00 36.28 97 GLN C C 1
ATOM 3042 O O . GLN C 1 97 ? -40.848 30.887 47.845 1.00 35.82 97 GLN C O 1
ATOM 3048 N N . ALA C 1 98 ? -39.578 32.729 47.498 1.00 36.06 98 ALA C N 1
ATOM 3049 C CA . ALA C 1 98 ? -38.289 32.027 47.450 1.00 36.84 98 ALA C CA 1
ATOM 3050 C C . ALA C 1 98 ? -37.261 32.680 48.354 1.00 37.63 98 ALA C C 1
ATOM 3051 O O . ALA C 1 98 ? -37.023 33.901 48.288 1.00 37.63 98 ALA C O 1
ATOM 3053 N N . ILE C 1 99 ? -36.641 31.860 49.193 1.00 37.92 99 ILE C N 1
ATOM 3054 C CA . ILE C 1 99 ? -35.619 32.317 50.126 1.00 38.76 99 ILE C CA 1
ATOM 3055 C C . ILE C 1 99 ? -34.331 31.556 49.851 1.00 38.96 99 ILE C C 1
ATOM 3056 O O . ILE C 1 99 ? -34.330 30.341 49.753 1.00 37.75 99 ILE C O 1
ATOM 3061 N N . THR C 1 100 ? -33.229 32.281 49.702 1.00 39.60 100 THR C N 1
ATOM 3062 C CA . THR C 1 100 ? -31.943 31.635 49.523 1.00 40.84 100 THR C CA 1
ATOM 3063 C C . THR C 1 100 ? -31.215 31.634 50.857 1.00 41.97 100 THR C C 1
ATOM 3064 O O . THR C 1 100 ? -31.092 32.674 51.503 1.00 41.46 100 THR C O 1
ATOM 3068 N N . VAL C 1 101 ? -30.771 30.450 51.268 1.00 43.64 101 VAL C N 1
ATOM 3069 C CA . VAL C 1 101 ? -30.066 30.240 52.532 1.00 45.33 101 VAL C CA 1
ATOM 3070 C C . VAL C 1 101 ? -28.690 29.668 52.197 1.00 46.46 101 VAL C C 1
ATOM 3071 O O . VAL C 1 101 ? -28.591 28.647 51.522 1.00 47.35 101 VAL C O 1
ATOM 3075 N N . ASN C 1 102 ? -27.641 30.329 52.661 1.00 47.11 102 ASN C N 1
ATOM 3076 C CA . ASN C 1 102 ? -26.266 29.866 52.439 1.00 48.04 102 ASN C CA 1
ATOM 3077 C C . ASN C 1 102 ? -25.308 30.310 53.545 1.00 48.24 102 ASN C C 1
ATOM 3078 O O . ASN C 1 102 ? -25.732 30.537 54.681 1.00 48.69 102 ASN C O 1
ATOM 3083 N N . ASP C 1 103 ? -24.022 30.417 53.208 1.00 48.44 103 ASP C N 1
ATOM 3084 C CA . ASP C 1 103 ? -22.999 30.916 54.130 1.00 48.32 103 ASP C CA 1
ATOM 3085 C C . ASP C 1 103 ? -22.941 32.432 54.220 1.00 48.21 103 ASP C C 1
ATOM 3086 O O . ASP C 1 103 ? -22.172 32.981 55.005 1.00 48.48 103 ASP C O 1
ATOM 3087 N N . LEU C 1 104 ? -23.756 33.110 53.414 1.00 48.06 104 LEU C N 1
ATOM 3088 C CA . LEU C 1 104 ? -23.821 34.576 53.404 1.00 47.68 104 LEU C CA 1
ATOM 3089 C C . LEU C 1 104 ? -25.123 35.123 54.007 1.00 47.57 104 LEU C C 1
ATOM 3090 O O . LEU C 1 104 ? -25.341 36.344 54.019 1.00 47.52 104 LEU C O 1
ATOM 3092 N N . SER C 1 105 ? -25.980 34.220 54.497 1.00 46.98 105 SER C N 1
ATOM 3093 C CA . SER C 1 105 ? -27.197 34.605 55.217 1.00 46.60 105 SER C CA 1
ATOM 3094 C C . SER C 1 105 ? -26.865 35.130 56.613 1.00 46.46 105 SER C C 1
ATOM 3095 O O . SER C 1 105 ? -25.763 34.906 57.125 1.00 46.00 105 SER C O 1
ATOM 3098 N N . THR C 1 106 ? -27.830 35.808 57.229 1.00 46.27 106 THR C N 1
ATOM 3099 C CA . THR C 1 106 ? -27.637 36.423 58.546 1.00 46.51 106 THR C CA 1
ATOM 3100 C C . THR C 1 106 ? -27.397 35.390 59.658 1.00 45.91 106 THR C C 1
ATOM 3101 O O . THR C 1 106 ? -27.850 34.242 59.567 1.00 45.50 106 THR C O 1
ATOM 3105 N N . GLU C 1 107 ? -26.659 35.810 60.687 1.00 45.34 107 GLU C N 1
ATOM 3106 C CA . GLU C 1 107 ? -26.512 35.044 61.923 1.00 44.93 107 GLU C CA 1
ATOM 3107 C C . GLU C 1 107 ? -27.829 34.473 62.435 1.00 44.63 107 GLU C C 1
ATOM 3108 O O . GLU C 1 107 ? -27.878 33.323 62.869 1.00 44.30 107 GLU C O 1
ATOM 3109 N N . GLN C 1 108 ? -28.900 35.265 62.364 1.00 44.41 108 GLN C N 1
ATOM 3110 C CA . GLN C 1 108 ? -30.224 34.816 62.811 1.00 44.25 108 GLN C CA 1
ATOM 3111 C C . GLN C 1 108 ? -30.746 33.616 62.006 1.00 43.59 108 GLN C C 1
ATOM 3112 O O . GLN C 1 108 ? -31.240 32.638 62.584 1.00 43.74 108 GLN C O 1
ATOM 3118 N N . VAL C 1 109 ? -30.632 33.694 60.680 1.00 42.79 109 VAL C N 1
ATOM 3119 C CA . VAL C 1 109 ? -31.031 32.596 59.797 1.00 42.05 109 VAL C CA 1
ATOM 3120 C C . VAL C 1 109 ? -30.153 31.351 60.017 1.00 41.32 109 VAL C C 1
ATOM 3121 O O . VAL C 1 109 ? -30.670 30.241 60.116 1.00 40.90 109 VAL C O 1
ATOM 3125 N N . LYS C 1 110 ? -28.837 31.543 60.105 1.00 40.61 110 LYS C N 1
ATOM 3126 C CA . LYS C 1 110 ? -27.913 30.421 60.293 1.00 39.90 110 LYS C CA 1
ATOM 3127 C C . LYS C 1 110 ? -28.192 29.654 61.591 1.00 39.44 110 LYS C C 1
ATOM 3128 O O . LYS C 1 110 ? -28.073 28.432 61.635 1.00 38.94 110 LYS C O 1
ATOM 3134 N N . THR C 1 111 ? -28.568 30.391 62.632 1.00 38.96 111 THR C N 1
ATOM 3135 C CA . THR C 1 111 ? -28.904 29.820 63.939 1.00 38.66 111 THR C CA 1
ATOM 3136 C C . THR C 1 111 ? -30.187 29.000 63.832 1.00 38.38 111 THR C C 1
ATOM 3137 O O . THR C 1 111 ? -30.335 27.947 64.456 1.00 37.12 111 THR C O 1
ATOM 3141 N N . LEU C 1 112 ? -31.101 29.490 63.002 1.00 37.68 112 LEU C N 1
ATOM 3142 C CA . LEU C 1 112 ? -32.366 28.824 62.752 1.00 37.77 112 LEU C CA 1
ATOM 3143 C C . LEU C 1 112 ? -32.152 27.485 62.033 1.00 36.63 112 LEU C C 1
ATOM 3144 O O . LEU C 1 112 ? -32.789 26.483 62.366 1.00 37.53 112 LEU C O 1
ATOM 3149 N N . VAL C 1 113 ? -31.275 27.471 61.031 1.00 35.93 113 VAL C N 1
ATOM 3150 C CA . VAL C 1 113 ? -30.935 26.225 60.334 1.00 35.84 113 VAL C CA 1
ATOM 3151 C C . VAL C 1 113 ? -30.364 25.214 61.331 1.00 35.15 113 VAL C C 1
ATOM 3152 O O . VAL C 1 113 ? -30.714 24.026 61.314 1.00 34.80 113 VAL C O 1
ATOM 3156 N N . LEU C 1 114 ? -29.513 25.703 62.222 1.00 34.91 114 LEU C N 1
ATOM 3157 C CA . LEU C 1 114 ? -28.871 24.864 63.210 1.00 35.37 114 LEU C CA 1
ATOM 3158 C C . LEU C 1 114 ? -29.878 24.316 64.217 1.00 35.67 114 LEU C C 1
ATOM 3159 O O . LEU C 1 114 ? -29.784 23.165 64.631 1.00 35.92 114 LEU C O 1
ATOM 3164 N N . LYS C 1 115 ? -30.848 25.135 64.607 1.00 36.47 115 LYS C N 1
ATOM 3165 C CA . LYS C 1 115 ? -31.870 24.713 65.572 1.00 37.57 115 LYS C CA 1
ATOM 3166 C C . LYS C 1 115 ? -32.604 23.431 65.152 1.00 37.89 115 LYS C C 1
ATOM 3167 O O . LYS C 1 115 ? -32.975 22.603 66.009 1.00 36.63 115 LYS C O 1
ATOM 3173 N N . TYR C 1 116 ? -32.756 23.263 63.835 1.00 38.32 116 TYR C N 1
ATOM 3174 C CA . TYR C 1 116 ? -33.528 22.177 63.235 1.00 39.34 116 TYR C CA 1
ATOM 3175 C C . TYR C 1 116 ? -32.762 21.026 62.597 1.00 39.35 116 TYR C C 1
ATOM 3176 O O . TYR C 1 116 ? -33.373 20.041 62.227 1.00 39.48 116 TYR C O 1
ATOM 3185 N N . SER C 1 117 ? -31.451 21.175 62.423 1.00 39.52 117 SER C N 1
ATOM 3186 C CA . SER C 1 117 ? -30.648 20.135 61.771 1.00 39.54 117 SER C CA 1
ATOM 3187 C C . SER C 1 117 ? -29.227 20.060 62.325 1.00 39.01 117 SER C C 1
ATOM 3188 O O . SER C 1 117 ? -28.862 20.800 63.239 1.00 37.98 117 SER C O 1
ATOM 3191 N N . GLY C 1 118 ? -28.429 19.180 61.727 1.00 39.78 118 GLY C N 1
ATOM 3192 C CA . GLY C 1 118 ? -27.079 18.870 62.218 1.00 40.74 118 GLY C CA 1
ATOM 3193 C C . GLY C 1 118 ? -25.970 19.806 61.780 1.00 41.91 118 GLY C C 1
ATOM 3194 O O . GLY C 1 118 ? -24.838 19.714 62.290 1.00 41.75 118 GLY C O 1
ATOM 3195 N N . PHE C 1 119 ? -26.273 20.709 60.842 1.00 42.32 119 PHE C N 1
ATOM 3196 C CA . PHE C 1 119 ? -25.292 21.717 60.402 1.00 43.69 119 PHE C CA 1
ATOM 3197 C C . PHE C 1 119 ? -25.929 23.083 60.147 1.00 43.91 119 PHE C C 1
ATOM 3198 O O . PHE C 1 119 ? -27.144 23.257 60.277 1.00 43.50 119 PHE C O 1
ATOM 3206 N N . THR C 1 120 ? -25.093 24.047 59.783 1.00 44.53 120 THR C N 1
ATOM 3207 C CA . THR C 1 120 ? -25.555 25.403 59.539 1.00 45.30 120 THR C CA 1
ATOM 3208 C C . THR C 1 120 ? -25.949 25.639 58.074 1.00 45.66 120 THR C C 1
ATOM 3209 O O . THR C 1 120 ? -26.430 26.717 57.714 1.00 45.88 120 THR C O 1
ATOM 3213 N N . THR C 1 121 ? -25.750 24.625 57.236 1.00 45.95 121 THR C N 1
ATOM 3214 C CA . THR C 1 121 ? -26.326 24.631 55.896 1.00 46.36 121 THR C CA 1
ATOM 3215 C C . THR C 1 121 ? -27.502 23.660 55.869 1.00 46.59 121 THR C C 1
ATOM 3216 O O . THR C 1 121 ? -27.454 22.581 56.477 1.00 46.12 121 THR C O 1
ATOM 3220 N N . LEU C 1 122 ? -28.562 24.060 55.176 1.00 47.00 122 LEU C N 1
ATOM 3221 C CA . LEU C 1 122 ? -29.800 23.312 55.161 1.00 47.60 122 LEU C CA 1
ATOM 3222 C C . LEU C 1 122 ? -29.672 22.030 54.328 1.00 48.10 122 LEU C C 1
ATOM 3223 O O . LEU C 1 122 ? -29.325 22.082 53.145 1.00 48.33 122 LEU C O 1
ATOM 3228 N N . ARG C 1 123 ? -29.919 20.890 54.975 1.00 48.25 123 ARG C N 1
ATOM 3229 C CA . ARG C 1 123 ? -29.884 19.572 54.331 1.00 49.22 123 ARG C CA 1
ATOM 3230 C C . ARG C 1 123 ? -31.216 18.847 54.599 1.00 49.46 123 ARG C C 1
ATOM 3231 O O . ARG C 1 123 ? -31.348 18.146 55.602 1.00 49.45 123 ARG C O 1
ATOM 3239 N N . PRO C 1 124 ? -32.208 19.010 53.705 1.00 50.33 124 PRO C N 1
ATOM 3240 C CA . PRO C 1 124 ? -33.542 18.415 53.919 1.00 50.78 124 PRO C CA 1
ATOM 3241 C C . PRO C 1 124 ? -33.516 16.901 54.148 1.00 51.63 124 PRO C C 1
ATOM 3242 O O . PRO C 1 124 ? -34.283 16.394 54.981 1.00 52.22 124 PRO C O 1
ATOM 3246 N N . SER C 1 125 ? -32.614 16.201 53.449 1.00 51.80 125 SER C N 1
ATOM 3247 C CA . SER C 1 125 ? -32.485 14.736 53.492 1.00 51.75 125 SER C CA 1
ATOM 3248 C C . SER C 1 125 ? -32.187 14.212 54.887 1.00 51.80 125 SER C C 1
ATOM 3249 O O . SER C 1 125 ? -32.072 12.999 55.102 1.00 51.94 125 SER C O 1
ATOM 3252 N N . ALA C 1 126 ? -32.038 15.135 55.825 1.00 50.95 126 ALA C N 1
ATOM 3253 C CA . ALA C 1 126 ? -31.627 14.817 57.174 1.00 50.61 126 ALA C CA 1
ATOM 3254 C C . ALA C 1 126 ? -32.731 15.120 58.176 1.00 49.86 126 ALA C C 1
ATOM 3255 O O . ALA C 1 126 ? -32.693 14.640 59.310 1.00 50.65 126 ALA C O 1
ATOM 3257 N N . MET C 1 127 ? -33.696 15.930 57.752 1.00 48.32 127 MET C N 1
ATOM 3258 C CA . MET C 1 127 ? -34.766 16.404 58.619 1.00 47.29 127 MET C CA 1
ATOM 3259 C C . MET C 1 127 ? -36.065 15.663 58.360 1.00 46.04 127 MET C C 1
ATOM 3260 O O . MET C 1 127 ? -36.386 15.357 57.210 1.00 46.21 127 MET C O 1
ATOM 3265 N N . ASP C 1 128 ? -36.819 15.412 59.425 1.00 44.14 128 ASP C N 1
ATOM 3266 C CA . ASP C 1 128 ? -38.144 14.799 59.304 1.00 43.00 128 ASP C CA 1
ATOM 3267 C C . ASP C 1 128 ? -39.228 15.826 58.914 1.00 41.74 128 ASP C C 1
ATOM 3268 O O . ASP C 1 128 ? -38.949 17.023 58.895 1.00 41.19 128 ASP C O 1
ATOM 3273 N N . PRO C 1 129 ? -40.462 15.371 58.569 1.00 40.67 129 PRO C N 1
ATOM 3274 C CA . PRO C 1 129 ? -41.510 16.299 58.129 1.00 39.79 129 PRO C CA 1
ATOM 3275 C C . PRO C 1 129 ? -41.826 17.430 59.106 1.00 39.88 129 PRO C C 1
ATOM 3276 O O . PRO C 1 129 ? -42.067 18.554 58.671 1.00 39.11 129 PRO C O 1
ATOM 3280 N N . GLU C 1 130 ? -41.830 17.133 60.403 1.00 40.20 130 GLU C N 1
ATOM 3281 C CA . GLU C 1 130 ? -42.135 18.155 61.395 1.00 41.39 130 GLU C CA 1
ATOM 3282 C C . GLU C 1 130 ? -41.038 19.213 61.450 1.00 40.81 130 GLU C C 1
ATOM 3283 O O . GLU C 1 130 ? -41.342 20.385 61.602 1.00 40.26 130 GLU C O 1
ATOM 3289 N N . GLN C 1 131 ? -39.777 18.788 61.326 1.00 40.70 131 GLN C N 1
ATOM 3290 C CA . GLN C 1 131 ? -38.630 19.729 61.298 1.00 40.97 131 GLN C CA 1
ATOM 3291 C C . GLN C 1 131 ? -38.697 20.617 60.058 1.00 41.19 131 GLN C C 1
ATOM 3292 O O . GLN C 1 131 ? -38.561 21.841 60.159 1.00 42.25 131 GLN C O 1
ATOM 3298 N N . CYS C 1 132 ? -38.930 20.001 58.900 1.00 41.34 132 CYS C N 1
ATOM 3299 C CA . CYS C 1 132 ? -39.127 20.739 57.650 1.00 41.90 132 CYS C CA 1
ATOM 3300 C C . CYS C 1 132 ? -40.208 21.807 57.740 1.00 42.48 132 CYS C C 1
ATOM 3301 O O . CYS C 1 132 ? -39.966 22.960 57.378 1.00 43.60 132 CYS C O 1
ATOM 3304 N N . LEU C 1 133 ? -41.388 21.435 58.223 1.00 41.88 133 LEU C N 1
ATOM 3305 C CA . LEU C 1 133 ? -42.513 22.364 58.241 1.00 41.69 133 LEU C CA 1
ATOM 3306 C C . LEU C 1 133 ? -42.202 23.534 59.180 1.00 42.30 133 LEU C C 1
ATOM 3307 O O . LEU C 1 133 ? -42.458 24.696 58.857 1.00 42.30 133 LEU C O 1
ATOM 3312 N N . ASN C 1 134 ? -41.674 23.213 60.357 1.00 42.25 134 ASN C N 1
ATOM 3313 C CA . ASN C 1 134 ? -41.444 24.236 61.349 1.00 43.03 134 ASN C CA 1
ATOM 3314 C C . ASN C 1 134 ? -40.297 25.158 60.991 1.00 42.75 134 ASN C C 1
ATOM 3315 O O . ASN C 1 134 ? -40.318 26.334 61.342 1.00 42.48 134 ASN C O 1
ATOM 3320 N N . PHE C 1 135 ? -39.314 24.632 60.271 1.00 42.34 135 PHE C N 1
ATOM 3321 C CA . PHE C 1 135 ? -38.238 25.473 59.772 1.00 42.21 135 PHE C CA 1
ATOM 3322 C C . PHE C 1 135 ? -38.785 26.499 58.771 1.00 41.84 135 PHE C C 1
ATOM 3323 O O . PHE C 1 135 ? -38.473 27.705 58.844 1.00 41.00 135 PHE C O 1
ATOM 3331 N N . LEU C 1 136 ? -39.538 25.985 57.808 1.00 41.38 136 LEU C N 1
ATOM 3332 C CA . LEU C 1 136 ? -40.210 26.802 56.797 1.00 41.26 136 LEU C CA 1
ATOM 3333 C C . LEU C 1 136 ? -41.116 27.864 57.457 1.00 41.45 136 LEU C C 1
ATOM 3334 O O . LEU C 1 136 ? -41.058 29.046 57.090 1.00 41.90 136 LEU C O 1
ATOM 3339 N N . LEU C 1 137 ? -41.907 27.464 58.454 1.00 41.57 137 LEU C N 1
ATOM 3340 C CA . LEU C 1 137 ? -42.745 28.425 59.196 1.00 42.29 137 LEU C CA 1
ATOM 3341 C C . LEU C 1 137 ? -41.890 29.493 59.857 1.00 42.74 137 LEU C C 1
ATOM 3342 O O . LEU C 1 137 ? -42.188 30.684 59.753 1.00 43.10 137 LEU C O 1
ATOM 3347 N N . ASP C 1 138 ? -40.827 29.071 60.539 1.00 43.12 138 ASP C N 1
ATOM 3348 C CA . ASP C 1 138 ? -39.971 30.019 61.265 1.00 44.19 138 ASP C CA 1
ATOM 3349 C C . ASP C 1 138 ? -39.232 30.972 60.319 1.00 44.42 138 ASP C C 1
ATOM 3350 O O . ASP C 1 138 ? -39.173 32.170 60.582 1.00 44.58 138 ASP C O 1
ATOM 3355 N N . ILE C 1 139 ? -38.681 30.454 59.219 1.00 44.93 139 ILE C N 1
ATOM 3356 C CA . ILE C 1 139 ? -37.942 31.305 58.275 1.00 45.79 139 ILE C CA 1
ATOM 3357 C C . ILE C 1 139 ? -38.846 32.307 57.530 1.00 47.19 139 ILE C C 1
ATOM 3358 O O . ILE C 1 139 ? -38.440 33.451 57.266 1.00 47.39 139 ILE C O 1
ATOM 3363 N N . ALA C 1 140 ? -40.066 31.868 57.219 1.00 48.17 140 ALA C N 1
ATOM 3364 C CA . ALA C 1 140 ? -41.084 32.716 56.595 1.00 49.78 140 ALA C CA 1
ATOM 3365 C C . ALA C 1 140 ? -41.400 33.912 57.480 1.00 50.94 140 ALA C C 1
ATOM 3366 O O . ALA C 1 140 ? -41.625 35.021 56.996 1.00 51.12 140 ALA C O 1
ATOM 3368 N N . LYS C 1 141 ? -41.406 33.654 58.783 1.00 52.36 141 LYS C N 1
ATOM 3369 C CA . LYS C 1 141 ? -41.740 34.624 59.804 1.00 54.09 141 LYS C CA 1
ATOM 3370 C C . LYS C 1 141 ? -40.719 35.757 59.910 1.00 55.05 141 LYS C C 1
ATOM 3371 O O . LYS C 1 141 ? -41.099 36.898 60.176 1.00 55.77 141 LYS C O 1
ATOM 3377 N N . ILE C 1 142 ? -39.434 35.461 59.707 1.00 56.04 142 ILE C N 1
ATOM 3378 C CA . ILE C 1 142 ? -38.411 36.508 59.832 1.00 57.14 142 ILE C CA 1
ATOM 3379 C C . ILE C 1 142 ? -38.231 37.349 58.563 1.00 57.80 142 ILE C C 1
ATOM 3380 O O . ILE C 1 142 ? -37.879 38.529 58.648 1.00 58.06 142 ILE C O 1
ATOM 3385 N N . TYR C 1 143 ? -38.460 36.740 57.402 1.00 58.21 143 TYR C N 1
ATOM 3386 C CA . TYR C 1 143 ? -38.365 37.441 56.118 1.00 58.53 143 TYR C CA 1
ATOM 3387 C C . TYR C 1 143 ? -39.577 38.330 55.828 1.00 58.90 143 TYR C C 1
ATOM 3388 O O . TYR C 1 143 ? -40.438 38.533 56.686 1.00 59.03 143 TYR C O 1
ATOM 3397 N N . MET D 1 4 ? -32.342 5.160 54.106 1.00 44.88 4 MET D N 1
ATOM 3398 C CA . MET D 1 4 ? -32.656 5.914 55.329 1.00 44.16 4 MET D CA 1
ATOM 3399 C C . MET D 1 4 ? -34.024 5.508 55.904 1.00 41.93 4 MET D C 1
ATOM 3400 O O . MET D 1 4 ? -34.266 4.324 56.126 1.00 43.57 4 MET D O 1
ATOM 3405 N N . SER D 1 5 ? -34.911 6.475 56.090 1.00 38.98 5 SER D N 1
ATOM 3406 C CA . SER D 1 5 ? -36.110 6.334 56.924 1.00 36.28 5 SER D CA 1
ATOM 3407 C C . SER D 1 5 ? -37.152 5.408 56.271 1.00 33.20 5 SER D C 1
ATOM 3408 O O . SER D 1 5 ? -37.342 5.466 55.070 1.00 31.47 5 SER D O 1
ATOM 3411 N N . LEU D 1 6 ? -37.813 4.574 57.062 1.00 30.75 6 LEU D N 1
ATOM 3412 C CA . LEU D 1 6 ? -38.941 3.759 56.536 1.00 29.05 6 LEU D CA 1
ATOM 3413 C C . LEU D 1 6 ? -40.155 4.662 56.210 1.00 27.67 6 LEU D C 1
ATOM 3414 O O . LEU D 1 6 ? -40.548 5.501 57.035 1.00 25.71 6 LEU D O 1
ATOM 3419 N N . TYR D 1 7 ? -40.723 4.477 55.015 1.00 25.51 7 TYR D N 1
ATOM 3420 C CA . TYR D 1 7 ? -41.767 5.325 54.458 1.00 25.42 7 TYR D CA 1
ATOM 3421 C C . TYR D 1 7 ? -42.898 4.508 53.846 1.00 25.17 7 TYR D C 1
ATOM 3422 O O . TYR D 1 7 ? -42.670 3.384 53.415 1.00 24.02 7 TYR D O 1
ATOM 3431 N N . ARG D 1 8 ? -44.103 5.073 53.796 1.00 24.92 8 ARG D N 1
ATOM 3432 C CA . ARG D 1 8 ? -45.181 4.509 52.968 1.00 26.58 8 ARG D CA 1
ATOM 3433 C C . ARG D 1 8 ? -45.636 5.581 51.976 1.00 25.58 8 ARG D C 1
ATOM 3434 O O . ARG D 1 8 ? -45.688 6.777 52.320 1.00 26.95 8 ARG D O 1
ATOM 3442 N N . LEU D 1 9 ? -45.952 5.170 50.760 1.00 23.80 9 LEU D N 1
ATOM 3443 C CA . LEU D 1 9 ? -46.601 6.065 49.805 1.00 23.75 9 LEU D CA 1
ATOM 3444 C C . LEU D 1 9 ? -47.809 5.334 49.219 1.00 24.56 9 LEU D C 1
ATOM 3445 O O . LEU D 1 9 ? -47.685 4.163 48.821 1.00 24.97 9 LEU D O 1
ATOM 3450 N N . ILE D 1 10 ? -48.958 5.996 49.189 1.00 22.80 10 ILE D N 1
ATOM 3451 C CA . ILE D 1 10 ? -50.187 5.469 48.560 1.00 23.54 10 ILE D CA 1
ATOM 3452 C C . ILE D 1 10 ? -50.553 6.477 47.488 1.00 23.72 10 ILE D C 1
ATOM 3453 O O . ILE D 1 10 ? -50.562 7.705 47.742 1.00 23.80 10 ILE D O 1
ATOM 3458 N N . TYR D 1 11 ? -50.826 5.985 46.287 1.00 23.62 11 TYR D N 1
ATOM 3459 C CA . TYR D 1 11 ? -51.264 6.852 45.234 1.00 23.87 11 TYR D CA 1
ATOM 3460 C C . TYR D 1 11 ? -52.361 6.174 44.426 1.00 24.01 11 TYR D C 1
ATOM 3461 O O . TYR D 1 11 ? -52.542 4.917 44.483 1.00 23.90 11 TYR D O 1
ATOM 3470 N N . SER D 1 12 ? -53.105 6.989 43.685 1.00 23.57 12 SER D N 1
ATOM 3471 C CA . SER D 1 12 ? -54.030 6.457 42.654 1.00 23.79 12 SER D CA 1
ATOM 3472 C C . SER D 1 12 ? -53.726 7.135 41.305 1.00 24.35 12 SER D C 1
ATOM 3473 O O . SER D 1 12 ? -53.128 8.235 41.270 1.00 24.68 12 SER D O 1
ATOM 3476 N N . SER D 1 13 ? -54.160 6.512 40.208 1.00 23.43 13 SER D N 1
ATOM 3477 C CA . SER D 1 13 ? -53.950 7.070 38.861 1.00 23.63 13 SER D CA 1
ATOM 3478 C C . SER D 1 13 ? -55.023 6.536 37.929 1.00 24.32 13 SER D C 1
ATOM 3479 O O . SER D 1 13 ? -55.777 5.626 38.306 1.00 24.00 13 SER D O 1
ATOM 3482 N N . GLN D 1 14 ? -55.048 7.073 36.715 1.00 23.88 14 GLN D N 1
ATOM 3483 C CA . GLN D 1 14 ? -55.991 6.626 35.682 1.00 25.09 14 GLN D CA 1
ATOM 3484 C C . GLN D 1 14 ? -55.236 5.825 34.632 1.00 24.91 14 GLN D C 1
ATOM 3485 O O . GLN D 1 14 ? -54.376 6.355 33.968 1.00 25.11 14 GLN D O 1
ATOM 3491 N N . GLY D 1 15 ? -55.558 4.546 34.501 1.00 24.54 15 GLY D N 1
ATOM 3492 C CA . GLY D 1 15 ? -55.038 3.779 33.373 1.00 25.37 15 GLY D CA 1
ATOM 3493 C C . GLY D 1 15 ? -55.514 4.404 32.070 1.00 25.38 15 GLY D C 1
ATOM 3494 O O . GLY D 1 15 ? -56.625 4.925 31.973 1.00 24.67 15 GLY D O 1
ATOM 3495 N N . ILE D 1 16 ? -54.669 4.369 31.051 1.00 26.54 16 ILE D N 1
ATOM 3496 C CA . ILE D 1 16 ? -55.094 4.812 29.727 1.00 27.34 16 ILE D CA 1
ATOM 3497 C C . ILE D 1 16 ? -56.283 3.970 29.258 1.00 27.95 16 ILE D C 1
ATOM 3498 O O . ILE D 1 16 ? -56.410 2.807 29.649 1.00 27.84 16 ILE D O 1
ATOM 3503 N N . PRO D 1 17 ? -57.180 4.564 28.441 1.00 29.70 17 PRO D N 1
ATOM 3504 C CA . PRO D 1 17 ? -58.466 3.957 28.080 1.00 30.49 17 PRO D CA 1
ATOM 3505 C C . PRO D 1 17 ? -58.446 2.500 27.605 1.00 31.33 17 PRO D C 1
ATOM 3506 O O . PRO D 1 17 ? -59.323 1.722 27.984 1.00 33.49 17 PRO D O 1
ATOM 3510 N N . ASN D 1 18 ? -57.475 2.126 26.794 1.00 29.73 18 ASN D N 1
ATOM 3511 C CA . ASN D 1 18 ? -57.553 0.814 26.159 1.00 29.94 18 ASN D CA 1
ATOM 3512 C C . ASN D 1 18 ? -56.597 -0.220 26.735 1.00 28.68 18 ASN D C 1
ATOM 3513 O O . ASN D 1 18 ? -56.166 -1.141 26.040 1.00 27.54 18 ASN D O 1
ATOM 3518 N N . LEU D 1 19 ? -56.294 -0.078 28.024 1.00 28.38 19 LEU D N 1
ATOM 3519 C CA . LEU D 1 19 ? -55.356 -0.985 28.695 1.00 28.94 19 LEU D CA 1
ATOM 3520 C C . LEU D 1 19 ? -55.855 -2.426 28.653 1.00 29.19 19 LEU D C 1
ATOM 3521 O O . LEU D 1 19 ? -57.005 -2.694 28.978 1.00 29.79 19 LEU D O 1
ATOM 3526 N N . GLN D 1 20 ? -54.986 -3.345 28.229 1.00 28.59 20 GLN D N 1
ATOM 3527 C CA . GLN D 1 20 ? -55.316 -4.755 28.055 1.00 28.36 20 GLN D CA 1
ATOM 3528 C C . GLN D 1 20 ? -54.764 -5.598 29.201 1.00 27.50 20 GLN D C 1
ATOM 3529 O O . GLN D 1 20 ? -53.864 -5.156 29.910 1.00 27.84 20 GLN D O 1
ATOM 3535 N N . PRO D 1 21 ? -55.300 -6.822 29.387 1.00 27.47 21 PRO D N 1
ATOM 3536 C CA . PRO D 1 21 ? -54.729 -7.739 30.399 1.00 26.59 21 PRO D CA 1
ATOM 3537 C C . PRO D 1 21 ? -53.217 -7.954 30.222 1.00 25.22 21 PRO D C 1
ATOM 3538 O O . PRO D 1 21 ? -52.486 -7.974 31.212 1.00 24.84 21 PRO D O 1
ATOM 3542 N N . GLN D 1 22 ? -52.751 -8.089 28.976 1.00 24.20 22 GLN D N 1
ATOM 3543 C CA . GLN D 1 22 ? -51.313 -8.261 28.742 1.00 23.95 22 GLN D CA 1
ATOM 3544 C C . GLN D 1 22 ? -50.514 -7.063 29.268 1.00 23.80 22 GLN D C 1
ATOM 3545 O O . GLN D 1 22 ? -49.401 -7.223 29.767 1.00 22.87 22 GLN D O 1
ATOM 3551 N N . ASP D 1 23 ? -51.076 -5.866 29.135 1.00 23.88 23 ASP D N 1
ATOM 3552 C CA . ASP D 1 23 ? -50.411 -4.657 29.681 1.00 24.40 23 ASP D CA 1
ATOM 3553 C C . ASP D 1 23 ? -50.305 -4.687 31.196 1.00 24.74 23 ASP D C 1
ATOM 3554 O O . ASP D 1 23 ? -49.273 -4.315 31.786 1.00 23.78 23 ASP D O 1
ATOM 3559 N N . LEU D 1 24 ? -51.397 -5.094 31.833 1.00 24.32 24 LEU D N 1
ATOM 3560 C CA . LEU D 1 24 ? -51.398 -5.234 33.284 1.00 26.11 24 LEU D CA 1
ATOM 3561 C C . LEU D 1 24 ? -50.373 -6.273 33.705 1.00 24.69 24 LEU D C 1
ATOM 3562 O O . LEU D 1 24 ? -49.593 -6.035 34.619 1.00 24.36 24 LEU D O 1
ATOM 3567 N N . LYS D 1 25 ? -50.383 -7.423 33.035 1.00 23.65 25 LYS D N 1
ATOM 3568 C CA . LYS D 1 25 ? -49.379 -8.457 33.264 1.00 22.74 25 LYS D CA 1
ATOM 3569 C C . LYS D 1 25 ? -47.961 -7.866 33.157 1.00 22.67 25 LYS D C 1
ATOM 3570 O O . LYS D 1 25 ? -47.116 -8.129 34.011 1.00 22.37 25 LYS D O 1
ATOM 3576 N N . ASP D 1 26 ? -47.712 -7.067 32.115 1.00 22.22 26 ASP D N 1
ATOM 3577 C CA . ASP D 1 26 ? -46.373 -6.498 31.903 1.00 22.83 26 ASP D CA 1
ATOM 3578 C C . ASP D 1 26 ? -45.972 -5.613 33.095 1.00 22.37 26 ASP D C 1
ATOM 3579 O O . ASP D 1 26 ? -44.837 -5.663 33.551 1.00 21.64 26 ASP D O 1
ATOM 3584 N N . ILE D 1 27 ? -46.894 -4.773 33.551 1.00 22.35 27 ILE D N 1
ATOM 3585 C CA . ILE D 1 27 ? -46.648 -3.901 34.712 1.00 23.12 27 ILE D CA 1
ATOM 3586 C C . ILE D 1 27 ? -46.250 -4.729 35.947 1.00 22.63 27 ILE D C 1
ATOM 3587 O O . ILE D 1 27 ? -45.278 -4.429 36.641 1.00 23.20 27 ILE D O 1
ATOM 3592 N N . LEU D 1 28 ? -47.012 -5.781 36.190 1.00 22.04 28 LEU D N 1
ATOM 3593 C CA . LEU D 1 28 ? -46.814 -6.580 37.399 1.00 22.77 28 LEU D CA 1
ATOM 3594 C C . LEU D 1 28 ? -45.547 -7.422 37.323 1.00 23.48 28 LEU D C 1
ATOM 3595 O O . LEU D 1 28 ? -44.904 -7.679 38.351 1.00 23.25 28 LEU D O 1
ATOM 3600 N N . GLU D 1 29 ? -45.199 -7.854 36.107 1.00 22.86 29 GLU D N 1
ATOM 3601 C CA . GLU D 1 29 ? -43.930 -8.562 35.887 1.00 24.71 29 GLU D CA 1
ATOM 3602 C C . GLU D 1 29 ? -42.767 -7.616 36.231 1.00 23.28 29 GLU D C 1
ATOM 3603 O O . GLU D 1 29 ? -41.811 -8.014 36.878 1.00 23.57 29 GLU D O 1
ATOM 3609 N N . SER D 1 30 ? -42.867 -6.379 35.772 1.00 23.09 30 SER D N 1
ATOM 3610 C CA . SER D 1 30 ? -41.872 -5.342 36.115 1.00 23.63 30 SER D CA 1
ATOM 3611 C C . SER D 1 30 ? -41.783 -5.087 37.622 1.00 23.57 30 SER D C 1
ATOM 3612 O O . SER D 1 30 ? -40.689 -5.038 38.203 1.00 23.97 30 SER D O 1
ATOM 3615 N N . SER D 1 31 ? -42.948 -4.920 38.249 1.00 23.57 31 SER D N 1
ATOM 3616 C CA . SER D 1 31 ? -43.044 -4.705 39.680 1.00 25.49 31 SER D CA 1
ATOM 3617 C C . SER D 1 31 ? -42.358 -5.843 40.434 1.00 24.61 31 SER D C 1
ATOM 3618 O O . SER D 1 31 ? -41.602 -5.616 41.391 1.00 25.82 31 SER D O 1
ATOM 3621 N N . GLN D 1 32 ? -42.633 -7.079 40.020 1.00 23.70 32 GLN D N 1
ATOM 3622 C CA . GLN D 1 32 ? -42.033 -8.220 40.703 1.00 22.58 32 GLN D CA 1
ATOM 3623 C C . GLN D 1 32 ? -40.502 -8.284 40.523 1.00 22.58 32 GLN D C 1
ATOM 3624 O O . GLN D 1 32 ? -39.785 -8.723 41.430 1.00 21.76 32 GLN D O 1
ATOM 3630 N N . ARG D 1 33 ? -40.031 -7.883 39.342 1.00 23.36 33 ARG D N 1
ATOM 3631 C CA . ARG D 1 33 ? -38.613 -7.867 39.000 1.00 24.93 33 ARG D CA 1
ATOM 3632 C C . ARG D 1 33 ? -37.860 -6.863 39.882 1.00 25.56 33 ARG D C 1
ATOM 3633 O O . ARG D 1 33 ? -36.759 -7.154 40.364 1.00 25.84 33 ARG D O 1
ATOM 3641 N N . ASN D 1 34 ? -38.470 -5.703 40.111 1.00 24.41 34 ASN D N 1
ATOM 3642 C CA . ASN D 1 34 ? -37.772 -4.577 40.758 1.00 24.51 34 ASN D CA 1
ATOM 3643 C C . ASN D 1 34 ? -37.998 -4.425 42.264 1.00 24.49 34 ASN D C 1
ATOM 3644 O O . ASN D 1 34 ? -37.032 -4.170 43.014 1.00 24.13 34 ASN D O 1
ATOM 3649 N N . ASN D 1 35 ? -39.257 -4.555 42.693 1.00 23.99 35 ASN D N 1
ATOM 3650 C CA . ASN D 1 35 ? -39.633 -4.225 44.083 1.00 24.42 35 ASN D CA 1
ATOM 3651 C C . ASN D 1 35 ? -38.912 -5.021 45.170 1.00 24.68 35 ASN D C 1
ATOM 3652 O O . ASN D 1 35 ? -38.368 -4.429 46.097 1.00 25.69 35 ASN D O 1
ATOM 3657 N N . PRO D 1 36 ? -38.915 -6.365 45.072 1.00 25.95 36 PRO D N 1
ATOM 3658 C CA . PRO D 1 36 ? -38.246 -7.165 46.112 1.00 26.46 36 PRO D CA 1
ATOM 3659 C C . PRO D 1 36 ? -36.785 -6.797 46.335 1.00 27.49 36 PRO D C 1
ATOM 3660 O O . PRO D 1 36 ? -36.371 -6.602 47.486 1.00 27.53 36 PRO D O 1
ATOM 3664 N N . ALA D 1 37 ? -36.023 -6.689 45.244 1.00 27.55 37 ALA D N 1
ATOM 3665 C CA . ALA D 1 37 ? -34.606 -6.281 45.290 1.00 28.40 37 ALA D CA 1
ATOM 3666 C C . ALA D 1 37 ? -34.413 -4.911 45.946 1.00 27.38 37 ALA D C 1
ATOM 3667 O O . ALA D 1 37 ? -33.421 -4.676 46.638 1.00 26.75 37 ALA D O 1
ATOM 3669 N N . ASN D 1 38 ? -35.353 -4.007 45.682 1.00 26.81 38 ASN D N 1
ATOM 3670 C CA . ASN D 1 38 ? -35.325 -2.649 46.204 1.00 26.20 38 ASN D CA 1
ATOM 3671 C C . ASN D 1 38 ? -35.942 -2.516 47.594 1.00 25.70 38 ASN D C 1
ATOM 3672 O O . ASN D 1 38 ? -36.048 -1.398 48.100 1.00 25.97 38 ASN D O 1
ATOM 3677 N N . GLY D 1 39 ? -36.331 -3.646 48.200 1.00 24.56 39 GLY D N 1
ATOM 3678 C CA . GLY D 1 39 ? -36.915 -3.648 49.550 1.00 24.76 39 GLY D CA 1
ATOM 3679 C C . GLY D 1 39 ? -38.299 -3.019 49.652 1.00 24.57 39 GLY D C 1
ATOM 3680 O O . GLY D 1 39 ? -38.708 -2.534 50.728 1.00 25.20 39 GLY D O 1
ATOM 3681 N N . ILE D 1 40 ? -39.039 -3.040 48.546 1.00 24.17 40 ILE D N 1
ATOM 3682 C CA . ILE D 1 40 ? -40.383 -2.455 48.473 1.00 23.62 40 ILE D CA 1
ATOM 3683 C C . ILE D 1 40 ? -41.421 -3.548 48.744 1.00 23.48 40 ILE D C 1
ATOM 3684 O O . ILE D 1 40 ? -41.384 -4.609 48.087 1.00 22.79 40 ILE D O 1
ATOM 3689 N N . THR D 1 41 ? -42.310 -3.303 49.725 1.00 22.55 41 THR D N 1
ATOM 3690 C CA . THR D 1 41 ? -43.485 -4.165 49.935 1.00 22.95 41 THR D CA 1
ATOM 3691 C C . THR D 1 41 ? -44.721 -3.362 49.605 1.00 23.49 41 THR D C 1
ATOM 3692 O O . THR D 1 41 ? -44.658 -2.133 49.459 1.00 24.41 41 THR D O 1
ATOM 3696 N N . GLY D 1 42 ? -45.847 -4.046 49.538 1.00 22.87 42 GLY D N 1
ATOM 3697 C CA . GLY D 1 42 ? -47.102 -3.410 49.142 1.00 23.77 42 GLY D CA 1
ATOM 3698 C C . GLY D 1 42 ? -47.927 -4.209 48.151 1.00 23.74 42 GLY D C 1
ATOM 3699 O O . GLY D 1 42 ? -47.798 -5.443 48.064 1.00 23.82 42 GLY D O 1
ATOM 3700 N N . LEU D 1 43 ? -48.789 -3.499 47.421 1.00 24.75 43 LEU D N 1
ATOM 3701 C CA . LEU D 1 43 ? -49.836 -4.128 46.620 1.00 26.28 43 LEU D CA 1
ATOM 3702 C C . LEU D 1 43 ? -50.380 -3.136 45.614 1.00 25.87 43 LEU D C 1
ATOM 3703 O O . LEU D 1 43 ? -50.535 -1.957 45.925 1.00 24.35 43 LEU D O 1
ATOM 3708 N N . LEU D 1 44 ? -50.673 -3.638 44.413 1.00 25.26 44 LEU D N 1
ATOM 3709 C CA . LEU D 1 44 ? -51.354 -2.855 43.399 1.00 25.76 44 LEU D CA 1
ATOM 3710 C C . LEU D 1 44 ? -52.753 -3.433 43.170 1.00 26.63 44 LEU D C 1
ATOM 3711 O O . LEU D 1 44 ? -52.928 -4.669 42.948 1.00 25.61 44 LEU D O 1
ATOM 3716 N N . CYS D 1 45 ? -53.723 -2.522 43.173 1.00 29.05 45 CYS D N 1
ATOM 3717 C CA . CYS D 1 45 ? -55.113 -2.808 42.957 1.00 28.01 45 CYS D CA 1
ATOM 3718 C C . CYS D 1 45 ? -55.571 -2.111 41.657 1.00 27.67 45 CYS D C 1
ATOM 3719 O O . CYS D 1 45 ? -55.169 -0.974 41.369 1.00 26.34 45 CYS D O 1
ATOM 3722 N N . TYR D 1 46 ? -56.419 -2.795 40.885 1.00 26.69 46 TYR D N 1
ATOM 3723 C CA . TYR D 1 46 ? -56.947 -2.227 39.648 1.00 27.59 46 TYR D CA 1
ATOM 3724 C C . TYR D 1 46 ? -58.460 -2.300 39.603 1.00 27.52 46 TYR D C 1
ATOM 3725 O O . TYR D 1 46 ? -59.053 -3.387 39.571 1.00 26.98 46 TYR D O 1
ATOM 3734 N N . SER D 1 47 ? -59.084 -1.129 39.577 1.00 27.55 47 SER D N 1
ATOM 3735 C CA . SER D 1 47 ? -60.533 -1.026 39.532 1.00 28.52 47 SER D CA 1
ATOM 3736 C C . SER D 1 47 ? -60.802 -0.159 38.320 1.00 29.27 47 SER D C 1
ATOM 3737 O O . SER D 1 47 ? -60.817 1.077 38.400 1.00 28.46 47 SER D O 1
ATOM 3740 N N . LYS D 1 48 ? -60.958 -0.844 37.187 1.00 29.50 48 LYS D N 1
ATOM 3741 C CA . LYS D 1 48 ? -60.979 -0.242 35.855 1.00 29.69 48 LYS D CA 1
ATOM 3742 C C . LYS D 1 48 ? -61.795 1.049 35.832 1.00 30.64 48 LYS D C 1
ATOM 3743 O O . LYS D 1 48 ? -62.967 1.060 36.243 1.00 31.08 48 LYS D O 1
ATOM 3745 N N . PRO D 1 49 ? -61.184 2.161 35.370 1.00 30.92 49 PRO D N 1
ATOM 3746 C CA . PRO D 1 49 ? -59.863 2.278 34.765 1.00 30.29 49 PRO D CA 1
ATOM 3747 C C . PRO D 1 49 ? -58.780 2.720 35.760 1.00 30.19 49 PRO D C 1
ATOM 3748 O O . PRO D 1 49 ? -57.669 3.015 35.335 1.00 30.97 49 PRO D O 1
ATOM 3752 N N . ALA D 1 50 ? -59.105 2.784 37.052 1.00 29.37 50 ALA D N 1
ATOM 3753 C CA . ALA D 1 50 ? -58.191 3.354 38.051 1.00 27.69 50 ALA D CA 1
ATOM 3754 C C . ALA D 1 50 ? -57.256 2.323 38.707 1.00 27.37 50 ALA D C 1
ATOM 3755 O O . ALA D 1 50 ? -57.609 1.136 38.851 1.00 27.21 50 ALA D O 1
ATOM 3757 N N . PHE D 1 51 ? -56.062 2.785 39.078 1.00 25.20 51 PHE D N 1
ATOM 3758 C CA . PHE D 1 51 ? -55.118 2.039 39.904 1.00 24.66 51 PHE D CA 1
ATOM 3759 C C . PHE D 1 51 ? -55.092 2.633 41.311 1.00 25.28 51 PHE D C 1
ATOM 3760 O O . PHE D 1 51 ? -55.244 3.859 41.468 1.00 24.81 51 PHE D O 1
ATOM 3768 N N . LEU D 1 52 ? -54.874 1.769 42.302 1.00 23.68 52 LEU D N 1
ATOM 3769 C CA . LEU D 1 52 ? -54.581 2.200 43.665 1.00 23.86 52 LEU D CA 1
ATOM 3770 C C . LEU D 1 52 ? -53.379 1.362 44.114 1.00 24.90 52 LEU D C 1
ATOM 3771 O O . LEU D 1 52 ? -53.450 0.136 44.095 1.00 23.80 52 LEU D O 1
ATOM 3776 N N . GLN D 1 53 ? -52.267 2.005 44.506 1.00 24.00 53 GLN D N 1
ATOM 3777 C CA . GLN D 1 53 ? -51.124 1.221 44.936 1.00 24.91 53 GLN D CA 1
ATOM 3778 C C . GLN D 1 53 ? -50.586 1.738 46.273 1.00 24.63 53 GLN D C 1
ATOM 3779 O O . GLN D 1 53 ? -50.549 2.973 46.472 1.00 24.29 53 GLN D O 1
ATOM 3785 N N . VAL D 1 54 ? -50.021 0.801 47.014 1.00 23.78 54 VAL D N 1
ATOM 3786 C CA . VAL D 1 54 ? -49.288 1.172 48.240 1.00 24.05 54 VAL D CA 1
ATOM 3787 C C . VAL D 1 54 ? -47.854 0.610 48.081 1.00 25.04 54 VAL D C 1
ATOM 3788 O O . VAL D 1 54 ? -47.769 -0.614 47.796 1.00 23.93 54 VAL D O 1
ATOM 3792 N N . LEU D 1 55 ? -46.895 1.455 48.303 1.00 24.82 55 LEU D N 1
ATOM 3793 C CA . LEU D 1 55 ? -45.462 1.213 48.361 1.00 26.15 55 LEU D CA 1
ATOM 3794 C C . LEU D 1 55 ? -44.937 1.463 49.814 1.00 26.22 55 LEU D C 1
ATOM 3795 O O . LEU D 1 55 ? -45.285 2.465 50.422 1.00 25.88 55 LEU D O 1
ATOM 3800 N N . GLU D 1 56 ? -44.129 0.558 50.348 1.00 24.86 56 GLU D N 1
ATOM 3801 C CA . GLU D 1 56 ? -43.446 0.782 51.633 1.00 25.60 56 GLU D CA 1
ATOM 3802 C C . GLU D 1 56 ? -41.997 0.409 51.425 1.00 24.84 56 GLU D C 1
ATOM 3803 O O . GLU D 1 56 ? -41.710 -0.574 50.737 1.00 24.67 56 GLU D O 1
ATOM 3809 N N . GLY D 1 57 ? -41.104 1.157 52.059 1.00 24.42 57 GLY D N 1
ATOM 3810 C CA . GLY D 1 57 ? -39.673 0.801 52.068 1.00 23.62 57 GLY D CA 1
ATOM 3811 C C . GLY D 1 57 ? -38.881 2.026 52.462 1.00 23.34 57 GLY D C 1
ATOM 3812 O O . GLY D 1 57 ? -39.434 2.987 53.001 1.00 23.92 57 GLY D O 1
ATOM 3813 N N . GLU D 1 58 ? -37.589 2.011 52.170 1.00 23.63 58 GLU D N 1
ATOM 3814 C CA . GLU D 1 58 ? -36.718 3.122 52.521 1.00 25.25 58 GLU D CA 1
ATOM 3815 C C . GLU D 1 58 ? -37.094 4.349 51.695 1.00 25.27 58 GLU D C 1
ATOM 3816 O O . GLU D 1 58 ? -37.442 4.229 50.510 1.00 23.91 58 GLU D O 1
ATOM 3822 N N . CYS D 1 59 ? -37.005 5.527 52.304 1.00 26.92 59 CYS D N 1
ATOM 3823 C CA . CYS D 1 59 ? -37.542 6.727 51.672 1.00 26.81 59 CYS D CA 1
ATOM 3824 C C . CYS D 1 59 ? -36.957 6.921 50.261 1.00 25.71 59 CYS D C 1
ATOM 3825 O O . CYS D 1 59 ? -37.696 7.196 49.330 1.00 25.34 59 CYS D O 1
ATOM 3828 N N . GLU D 1 60 ? -35.635 6.774 50.109 1.00 25.94 60 GLU D N 1
ATOM 3829 C CA . GLU D 1 60 ? -34.980 7.022 48.821 1.00 26.53 60 GLU D CA 1
ATOM 3830 C C . GLU D 1 60 ? -35.512 6.059 47.764 1.00 25.72 60 GLU D C 1
ATOM 3831 O O . GLU D 1 60 ? -35.804 6.446 46.618 1.00 25.47 60 GLU D O 1
ATOM 3837 N N . GLN D 1 61 ? -35.652 4.801 48.163 1.00 24.83 61 GLN D N 1
ATOM 3838 C CA . GLN D 1 61 ? -36.180 3.751 47.294 1.00 25.34 61 GLN D CA 1
ATOM 3839 C C . GLN D 1 61 ? -37.662 3.913 46.930 1.00 24.59 61 GLN D C 1
ATOM 3840 O O . GLN D 1 61 ? -38.026 3.748 45.765 1.00 23.27 61 GLN D O 1
ATOM 3846 N N . VAL D 1 62 ? -38.503 4.263 47.907 1.00 23.97 62 VAL D N 1
ATOM 3847 C CA . VAL D 1 62 ? -39.935 4.514 47.644 1.00 24.23 62 VAL D CA 1
ATOM 3848 C C . VAL D 1 62 ? -40.075 5.662 46.621 1.00 23.75 62 VAL D C 1
ATOM 3849 O O . VAL D 1 62 ? -40.871 5.582 45.686 1.00 24.26 62 VAL D O 1
ATOM 3853 N N . ASN D 1 63 ? -39.304 6.724 46.838 1.00 22.43 63 ASN D N 1
ATOM 3854 C CA . ASN D 1 63 ? -39.278 7.862 45.924 1.00 23.63 63 ASN D CA 1
ATOM 3855 C C . ASN D 1 63 ? -38.718 7.497 44.544 1.00 23.37 63 ASN D C 1
ATOM 3856 O O . ASN D 1 63 ? -39.276 7.918 43.525 1.00 23.61 63 ASN D O 1
ATOM 3861 N N . GLU D 1 64 ? -37.658 6.695 44.491 1.00 23.22 64 GLU D N 1
ATOM 3862 C CA . GLU D 1 64 ? -37.094 6.322 43.161 1.00 23.65 64 GLU D CA 1
ATOM 3863 C C . GLU D 1 64 ? -38.140 5.538 42.377 1.00 23.45 64 GLU D C 1
ATOM 3864 O O . GLU D 1 64 ? -38.387 5.819 41.197 1.00 23.60 64 GLU D O 1
ATOM 3870 N N . THR D 1 65 ? -38.739 4.551 43.045 1.00 23.05 65 THR D N 1
ATOM 3871 C CA . THR D 1 65 ? -39.764 3.710 42.439 1.00 23.81 65 THR D CA 1
ATOM 3872 C C . THR D 1 65 ? -40.970 4.535 42.000 1.00 23.06 65 THR D C 1
ATOM 3873 O O . THR D 1 65 ? -41.419 4.428 40.848 1.00 22.44 65 THR D O 1
ATOM 3877 N N . TYR D 1 66 ? -41.483 5.367 42.897 1.00 22.29 66 TYR D N 1
ATOM 3878 C CA . TYR D 1 66 ? -42.650 6.186 42.563 1.00 23.15 66 TYR D CA 1
ATOM 3879 C C . TYR D 1 66 ? -42.397 7.075 41.346 1.00 22.29 66 TYR D C 1
ATOM 3880 O O . TYR D 1 66 ? -43.230 7.163 40.425 1.00 22.33 66 TYR D O 1
ATOM 3889 N N . HIS D 1 67 ? -41.254 7.734 41.324 1.00 22.34 67 HIS D N 1
ATOM 3890 C CA . HIS D 1 67 ? -40.997 8.712 40.246 1.00 22.94 67 HIS D CA 1
ATOM 3891 C C . HIS D 1 67 ? -40.780 8.021 38.896 1.00 23.87 67 HIS D C 1
ATOM 3892 O O . HIS D 1 67 ? -41.063 8.595 37.846 1.00 25.88 67 HIS D O 1
ATOM 3899 N N . ARG D 1 68 ? -40.319 6.782 38.944 1.00 23.55 68 ARG D N 1
ATOM 3900 C CA . ARG D 1 68 ? -40.228 5.954 37.738 1.00 23.93 68 ARG D CA 1
ATOM 3901 C C . ARG D 1 68 ? -41.647 5.569 37.261 1.00 22.98 68 ARG D C 1
ATOM 3902 O O . ARG D 1 68 ? -41.978 5.686 36.064 1.00 24.19 68 ARG D O 1
ATOM 3910 N N . ILE D 1 69 ? -42.501 5.151 38.191 1.00 23.04 69 ILE D N 1
ATOM 3911 C CA . ILE D 1 69 ? -43.894 4.839 37.887 1.00 23.11 69 ILE D CA 1
ATOM 3912 C C . ILE D 1 69 ? -44.601 6.027 37.231 1.00 23.78 69 ILE D C 1
ATOM 3913 O O . ILE D 1 69 ? -45.350 5.852 36.285 1.00 23.16 69 ILE D O 1
ATOM 3918 N N . VAL D 1 70 ? -44.360 7.237 37.728 1.00 24.30 70 VAL D N 1
ATOM 3919 C CA . VAL D 1 70 ? -45.085 8.380 37.163 1.00 25.19 70 VAL D CA 1
ATOM 3920 C C . VAL D 1 70 ? -44.745 8.637 35.685 1.00 24.37 70 VAL D C 1
ATOM 3921 O O . VAL D 1 70 ? -45.553 9.204 34.949 1.00 24.90 70 VAL D O 1
ATOM 3925 N N . GLN D 1 71 ? -43.545 8.255 35.265 1.00 22.98 71 GLN D N 1
ATOM 3926 C CA . GLN D 1 71 ? -43.139 8.386 33.843 1.00 23.90 71 GLN D CA 1
ATOM 3927 C C . GLN D 1 71 ? -43.757 7.353 32.880 1.00 23.46 71 GLN D C 1
ATOM 3928 O O . GLN D 1 71 ? -43.566 7.432 31.644 1.00 22.05 71 GLN D O 1
ATOM 3934 N N . ASP D 1 72 ? -44.482 6.382 33.417 1.00 23.11 72 ASP D N 1
ATOM 3935 C CA . ASP D 1 72 ? -45.048 5.275 32.616 1.00 23.67 72 ASP D CA 1
ATOM 3936 C C . ASP D 1 72 ? -46.206 5.771 31.758 1.00 23.98 72 ASP D C 1
ATOM 3937 O O . ASP D 1 72 ? -47.142 6.408 32.249 1.00 23.47 72 ASP D O 1
ATOM 3942 N N . GLU D 1 73 ? -46.133 5.494 30.467 1.00 24.50 73 GLU D N 1
ATOM 3943 C CA . GLU D 1 73 ? -47.129 5.979 29.513 1.00 26.17 73 GLU D CA 1
ATOM 3944 C C . GLU D 1 73 ? -48.475 5.221 29.593 1.00 25.27 73 GLU D C 1
ATOM 3945 O O . GLU D 1 73 ? -49.423 5.558 28.886 1.00 25.46 73 GLU D O 1
ATOM 3951 N N . ARG D 1 74 ? -48.563 4.215 30.465 1.00 23.90 74 ARG D N 1
ATOM 3952 C CA . ARG D 1 74 ? -49.799 3.424 30.591 1.00 22.79 74 ARG D CA 1
ATOM 3953 C C . ARG D 1 74 ? -50.809 3.991 31.581 1.00 23.19 74 ARG D C 1
ATOM 3954 O O . ARG D 1 74 ? -51.899 3.432 31.750 1.00 23.18 74 ARG D O 1
ATOM 3962 N N . HIS D 1 75 ? -50.436 5.085 32.239 1.00 22.21 75 HIS D N 1
ATOM 3963 C CA . HIS D 1 75 ? -51.395 5.774 33.108 1.00 22.82 75 HIS D CA 1
ATOM 3964 C C . HIS D 1 75 ? -51.125 7.263 33.173 1.00 23.32 75 HIS D C 1
ATOM 3965 O O . HIS D 1 75 ? -50.072 7.745 32.724 1.00 23.03 75 HIS D O 1
ATOM 3972 N N . HIS D 1 76 ? -52.086 8.003 33.702 1.00 23.57 76 HIS D N 1
ATOM 3973 C CA . HIS D 1 76 ? -51.897 9.440 33.785 1.00 24.11 76 HIS D CA 1
ATOM 3974 C C . HIS D 1 76 ? -52.545 9.999 35.029 1.00 23.95 76 HIS D C 1
ATOM 3975 O O . HIS D 1 76 ? -53.253 9.291 35.746 1.00 23.32 76 HIS D O 1
ATOM 3982 N N . SER D 1 77 ? -52.283 11.284 35.267 1.00 22.91 77 SER D N 1
ATOM 3983 C CA . SER D 1 77 ? -52.881 12.010 36.382 1.00 23.98 77 SER D CA 1
ATOM 3984 C C . SER D 1 77 ? -52.681 11.336 37.737 1.00 23.11 77 SER D C 1
ATOM 3985 O O . SER D 1 77 ? -53.667 11.163 38.493 1.00 23.73 77 SER D O 1
ATOM 3988 N N . PRO D 1 78 ? -51.419 11.006 38.094 1.00 23.40 78 PRO D N 1
ATOM 3989 C CA . PRO D 1 78 ? -51.190 10.326 39.374 1.00 24.21 78 PRO D CA 1
ATOM 3990 C C . PRO D 1 78 ? -51.535 11.275 40.542 1.00 24.40 78 PRO D C 1
ATOM 3991 O O . PRO D 1 78 ? -51.298 12.485 40.447 1.00 24.17 78 PRO D O 1
ATOM 3995 N N . GLN D 1 79 ? -52.126 10.728 41.619 1.00 23.15 79 GLN D N 1
ATOM 3996 C CA . GLN D 1 79 ? -52.534 11.525 42.795 1.00 24.32 79 GLN D CA 1
ATOM 3997 C C . GLN D 1 79 ? -51.910 10.870 43.995 1.00 23.94 79 GLN D C 1
ATOM 3998 O O . GLN D 1 79 ? -52.316 9.764 44.348 1.00 23.19 79 GLN D O 1
ATOM 4004 N N . ILE D 1 80 ? -50.949 11.532 44.625 1.00 23.73 80 ILE D N 1
ATOM 4005 C CA . ILE D 1 80 ? -50.382 11.044 45.855 1.00 23.41 80 ILE D CA 1
ATOM 4006 C C . ILE D 1 80 ? -51.476 11.225 46.900 1.00 24.54 80 ILE D C 1
ATOM 4007 O O . ILE D 1 80 ? -51.989 12.343 47.082 1.00 26.35 80 ILE D O 1
ATOM 4012 N N . ILE D 1 81 ? -51.875 10.125 47.518 1.00 23.19 81 ILE D N 1
ATOM 4013 C CA . ILE D 1 81 ? -52.924 10.152 48.539 1.00 24.79 81 ILE D CA 1
ATOM 4014 C C . ILE D 1 81 ? -52.308 10.379 49.920 1.00 24.04 81 ILE D C 1
ATOM 4015 O O . ILE D 1 81 ? -52.834 11.164 50.767 1.00 22.89 81 ILE D O 1
ATOM 4020 N N . GLU D 1 82 ? -51.170 9.738 50.145 1.00 23.88 82 GLU D N 1
ATOM 4021 C CA . GLU D 1 82 ? -50.412 9.966 51.383 1.00 25.27 82 GLU D CA 1
ATOM 4022 C C . GLU D 1 82 ? -48.983 9.573 51.133 1.00 25.10 82 GLU D C 1
ATOM 4023 O O . GLU D 1 82 ? -48.725 8.611 50.407 1.00 26.01 82 GLU D O 1
ATOM 4029 N N . CYS D 1 83 ? -48.048 10.309 51.742 1.00 24.09 83 CYS D N 1
ATOM 4030 C CA . CYS D 1 83 ? -46.651 9.898 51.778 1.00 24.58 83 CYS D CA 1
ATOM 4031 C C . CYS D 1 83 ? -46.092 10.346 53.124 1.00 25.02 83 CYS D C 1
ATOM 4032 O O . CYS D 1 83 ? -46.158 11.530 53.437 1.00 23.39 83 CYS D O 1
ATOM 4035 N N . MET D 1 84 ? -45.568 9.410 53.917 1.00 25.59 84 MET D N 1
ATOM 4036 C CA . MET D 1 84 ? -45.074 9.736 55.252 1.00 28.50 84 MET D CA 1
ATOM 4037 C C . MET D 1 84 ? -44.151 8.668 55.823 1.00 25.94 84 MET D C 1
ATOM 4038 O O . MET D 1 84 ? -44.221 7.509 55.409 1.00 25.53 84 MET D O 1
ATOM 4043 N N . PRO D 1 85 ? -43.303 9.051 56.798 1.00 25.62 85 PRO D N 1
ATOM 4044 C CA . PRO D 1 85 ? -42.539 8.051 57.546 1.00 24.49 85 PRO D CA 1
ATOM 4045 C C . PRO D 1 85 ? -43.493 7.161 58.330 1.00 23.97 85 PRO D C 1
ATOM 4046 O O . PRO D 1 85 ? -44.597 7.594 58.731 1.00 23.47 85 PRO D O 1
ATOM 4050 N N . ILE D 1 86 ? -43.094 5.906 58.515 1.00 23.77 86 ILE D N 1
ATOM 4051 C CA . ILE D 1 86 ? -43.906 4.951 59.266 1.00 23.50 86 ILE D CA 1
ATOM 4052 C C . ILE D 1 86 ? -43.084 4.262 60.325 1.00 24.13 86 ILE D C 1
ATOM 4053 O O . ILE D 1 86 ? -41.860 4.183 60.191 1.00 24.53 86 ILE D O 1
ATOM 4058 N N . ARG D 1 87 ? -43.750 3.761 61.367 1.00 23.85 87 ARG D N 1
ATOM 4059 C CA . ARG D 1 87 ? -43.047 3.128 62.482 1.00 25.14 87 ARG D CA 1
ATOM 4060 C C . ARG D 1 87 ? -42.551 1.710 62.168 1.00 24.64 87 ARG D C 1
ATOM 4061 O O . ARG D 1 87 ? -41.522 1.245 62.679 1.00 23.37 87 ARG D O 1
ATOM 4069 N N . ARG D 1 88 ? -43.322 1.019 61.350 1.00 24.19 88 ARG D N 1
ATOM 4070 C CA . ARG D 1 88 ? -43.029 -0.331 60.927 1.00 25.38 88 ARG D CA 1
ATOM 4071 C C . ARG D 1 88 ? -43.866 -0.594 59.692 1.00 24.93 88 ARG D C 1
ATOM 4072 O O . ARG D 1 88 ? -44.809 0.157 59.383 1.00 24.62 88 ARG D O 1
ATOM 4080 N N . ARG D 1 89 ? -43.523 -1.640 58.957 1.00 24.85 89 ARG D N 1
ATOM 4081 C CA . ARG D 1 89 ? -44.299 -1.993 57.771 1.00 25.13 89 ARG D CA 1
ATOM 4082 C C . ARG D 1 89 ? -45.627 -2.617 58.172 1.00 25.37 89 ARG D C 1
ATOM 4083 O O . ARG D 1 89 ? -45.735 -3.201 59.253 1.00 25.89 89 ARG D O 1
ATOM 4091 N N . ASN D 1 90 ? -46.620 -2.471 57.303 1.00 25.34 90 ASN D N 1
ATOM 4092 C CA . ASN D 1 90 ? -47.893 -3.196 57.427 1.00 27.11 90 ASN D CA 1
ATOM 4093 C C . ASN D 1 90 ? -48.072 -4.261 56.326 1.00 27.66 90 ASN D C 1
ATOM 4094 O O . ASN D 1 90 ? -48.972 -5.114 56.413 1.00 28.46 90 ASN D O 1
ATOM 4099 N N . PHE D 1 91 ? -47.233 -4.207 55.290 1.00 27.16 91 PHE D N 1
ATOM 4100 C CA . PHE D 1 91 ? -47.228 -5.227 54.237 1.00 26.99 91 PHE D CA 1
ATOM 4101 C C . PHE D 1 91 ? -45.952 -6.056 54.317 1.00 27.27 91 PHE D C 1
ATOM 4102 O O . PHE D 1 91 ? -44.853 -5.504 54.301 1.00 26.05 91 PHE D O 1
ATOM 4110 N N . GLU D 1 92 ? -46.113 -7.379 54.407 1.00 26.77 92 GLU D N 1
ATOM 4111 C CA . GLU D 1 92 ? -45.009 -8.338 54.623 1.00 27.09 92 GLU D CA 1
ATOM 4112 C C . GLU D 1 92 ? -44.197 -8.653 53.360 1.00 26.18 92 GLU D C 1
ATOM 4113 O O . GLU D 1 92 ? -43.030 -9.102 53.429 1.00 25.49 92 GLU D O 1
ATOM 4119 N N . VAL D 1 93 ? -44.843 -8.476 52.213 1.00 25.60 93 VAL D N 1
ATOM 4120 C CA . VAL D 1 93 ? -44.259 -8.813 50.919 1.00 25.69 93 VAL D CA 1
ATOM 4121 C C . VAL D 1 93 ? -44.679 -7.789 49.888 1.00 25.07 93 VAL D C 1
ATOM 4122 O O . VAL D 1 93 ? -45.627 -6.998 50.102 1.00 25.30 93 VAL D O 1
ATOM 4126 N N . TRP D 1 94 ? -43.992 -7.816 48.759 1.00 24.87 94 TRP D N 1
ATOM 4127 C CA . TRP D 1 94 ? -44.560 -7.225 47.568 1.00 25.20 94 TRP D CA 1
ATOM 4128 C C . TRP D 1 94 ? -45.522 -8.277 47.010 1.00 25.75 94 TRP D C 1
ATOM 4129 O O . TRP D 1 94 ? -45.107 -9.426 46.742 1.00 25.00 94 TRP D O 1
ATOM 4140 N N . SER D 1 95 ? -46.789 -7.917 46.830 1.00 25.33 95 SER D N 1
ATOM 4141 C CA . SER D 1 95 ? -47.754 -8.869 46.282 1.00 26.28 95 SER D CA 1
ATOM 4142 C C . SER D 1 95 ? -47.483 -9.086 44.801 1.00 26.03 95 SER D C 1
ATOM 4143 O O . SER D 1 95 ? -47.575 -8.151 44.022 1.00 24.64 95 SER D O 1
ATOM 4146 N N . MET D 1 96 ? -47.159 -10.314 44.424 1.00 25.28 96 MET D N 1
ATOM 4147 C CA . MET D 1 96 ? -46.875 -10.609 42.997 1.00 26.12 96 MET D CA 1
ATOM 4148 C C . MET D 1 96 ? -48.084 -10.333 42.094 1.00 25.24 96 MET D C 1
ATOM 4149 O O . MET D 1 96 ? -47.904 -9.777 41.010 1.00 23.75 96 MET D O 1
ATOM 4154 N N . GLN D 1 97 ? -49.297 -10.718 42.536 1.00 25.83 97 GLN D N 1
ATOM 4155 C CA . GLN D 1 97 ? -50.569 -10.526 41.765 1.00 28.49 97 GLN D CA 1
ATOM 4156 C C . GLN D 1 97 ? -51.016 -9.107 42.173 1.00 29.38 97 GLN D C 1
ATOM 4157 O O . GLN D 1 97 ? -51.111 -8.821 43.377 1.00 29.62 97 GLN D O 1
ATOM 4163 N N . ALA D 1 98 ? -51.342 -8.186 41.264 1.00 31.57 98 ALA D N 1
ATOM 4164 C CA . ALA D 1 98 ? -52.656 -7.534 40.988 1.00 31.11 98 ALA D CA 1
ATOM 4165 C C . ALA D 1 98 ? -53.961 -8.024 41.596 1.00 31.12 98 ALA D C 1
ATOM 4166 O O . ALA D 1 98 ? -54.405 -9.123 41.293 1.00 31.57 98 ALA D O 1
ATOM 4168 N N . ILE D 1 99 ? -54.581 -7.186 42.423 1.00 30.06 99 ILE D N 1
ATOM 4169 C CA . ILE D 1 99 ? -55.952 -7.467 42.804 1.00 31.04 99 ILE D CA 1
ATOM 4170 C C . ILE D 1 99 ? -56.878 -6.657 41.914 1.00 29.70 99 ILE D C 1
ATOM 4171 O O . ILE D 1 99 ? -56.774 -5.445 41.847 1.00 30.00 99 ILE D O 1
ATOM 4176 N N . THR D 1 100 ? -57.764 -7.318 41.188 1.00 29.65 100 THR D N 1
ATOM 4177 C CA . THR D 1 100 ? -58.736 -6.561 40.411 1.00 30.15 100 THR D CA 1
ATOM 4178 C C . THR D 1 100 ? -59.997 -6.497 41.261 1.00 30.94 100 THR D C 1
ATOM 4179 O O . THR D 1 100 ? -60.399 -7.493 41.890 1.00 29.93 100 THR D O 1
ATOM 4183 N N . VAL D 1 101 ? -60.575 -5.307 41.302 1.00 30.91 101 VAL D N 1
ATOM 4184 C CA . VAL D 1 101 ? -61.792 -5.040 42.043 1.00 32.16 101 VAL D CA 1
ATOM 4185 C C . VAL D 1 101 ? -62.775 -4.408 41.056 1.00 33.19 101 VAL D C 1
ATOM 4186 O O . VAL D 1 101 ? -62.590 -3.265 40.607 1.00 33.72 101 VAL D O 1
ATOM 4190 N N . ASN D 1 102 ? -63.834 -5.134 40.732 1.00 32.81 102 ASN D N 1
ATOM 4191 C CA . ASN D 1 102 ? -64.797 -4.610 39.775 1.00 34.03 102 ASN D CA 1
ATOM 4192 C C . ASN D 1 102 ? -66.193 -5.183 39.991 1.00 34.88 102 ASN D C 1
ATOM 4193 O O . ASN D 1 102 ? -66.469 -5.803 41.034 1.00 34.66 102 ASN D O 1
ATOM 4198 N N . ASP D 1 103 ? -67.079 -4.953 39.026 1.00 35.97 103 ASP D N 1
ATOM 4199 C CA . ASP D 1 103 ? -68.457 -5.407 39.172 1.00 37.67 103 ASP D CA 1
ATOM 4200 C C . ASP D 1 103 ? -68.607 -6.931 39.074 1.00 36.72 103 ASP D C 1
ATOM 4201 O O . ASP D 1 103 ? -69.683 -7.483 39.361 1.00 38.14 103 ASP D O 1
ATOM 4206 N N . LEU D 1 104 ? -67.534 -7.606 38.673 1.00 35.54 104 LEU D N 1
ATOM 4207 C CA . LEU D 1 104 ? -67.516 -9.069 38.624 1.00 34.43 104 LEU D CA 1
ATOM 4208 C C . LEU D 1 104 ? -66.843 -9.699 39.856 1.00 33.02 104 LEU D C 1
ATOM 4209 O O . LEU D 1 104 ? -66.735 -10.930 39.960 1.00 31.72 104 LEU D O 1
ATOM 4214 N N . SER D 1 105 ? -66.423 -8.860 40.802 1.00 30.98 105 SER D N 1
ATOM 4215 C CA . SER D 1 105 ? -65.833 -9.344 42.052 1.00 30.09 105 SER D CA 1
ATOM 4216 C C . SER D 1 105 ? -66.849 -10.074 42.922 1.00 30.39 105 SER D C 1
ATOM 4217 O O . SER D 1 105 ? -68.055 -9.963 42.744 1.00 29.78 105 SER D O 1
ATOM 4220 N N . THR D 1 106 ? -66.301 -10.825 43.858 1.00 29.65 106 THR D N 1
ATOM 4221 C CA . THR D 1 106 ? -67.000 -11.682 44.783 1.00 30.91 106 THR D CA 1
ATOM 4222 C C . THR D 1 106 ? -67.845 -10.794 45.734 1.00 30.75 106 THR D C 1
ATOM 4223 O O . THR D 1 106 ? -67.513 -9.620 45.950 1.00 30.12 106 THR D O 1
ATOM 4227 N N . GLU D 1 107 ? -68.942 -11.323 46.282 1.00 30.93 107 GLU D N 1
ATOM 4228 C CA . GLU D 1 107 ? -69.727 -10.521 47.257 1.00 31.66 107 GLU D CA 1
ATOM 4229 C C . GLU D 1 107 ? -68.898 -10.066 48.459 1.00 31.17 107 GLU D C 1
ATOM 4230 O O . GLU D 1 107 ? -69.099 -8.957 48.989 1.00 30.99 107 GLU D O 1
ATOM 4236 N N . GLN D 1 108 ? -67.980 -10.926 48.897 1.00 30.47 108 GLN D N 1
ATOM 4237 C CA . GLN D 1 108 ? -67.089 -10.594 50.018 1.00 30.30 108 GLN D CA 1
ATOM 4238 C C . GLN D 1 108 ? -66.262 -9.350 49.688 1.00 29.69 108 GLN D C 1
ATOM 4239 O O . GLN D 1 108 ? -66.177 -8.402 50.479 1.00 28.15 108 GLN D O 1
ATOM 4245 N N . VAL D 1 109 ? -65.666 -9.349 48.507 1.00 28.50 109 VAL D N 1
ATOM 4246 C CA . VAL D 1 109 ? -64.846 -8.210 48.075 1.00 28.63 109 VAL D CA 1
ATOM 4247 C C . VAL D 1 109 ? -65.677 -6.932 47.891 1.00 28.29 109 VAL D C 1
ATOM 4248 O O . VAL D 1 109 ? -65.272 -5.845 48.332 1.00 27.27 109 VAL D O 1
ATOM 4252 N N . LYS D 1 110 ? -66.842 -7.054 47.265 1.00 27.80 110 LYS D N 1
ATOM 4253 C CA . LYS D 1 110 ? -67.745 -5.892 47.123 1.00 27.58 110 LYS D CA 1
ATOM 4254 C C . LYS D 1 110 ? -68.196 -5.302 48.464 1.00 28.12 110 LYS D C 1
ATOM 4255 O O . LYS D 1 110 ? -68.309 -4.086 48.598 1.00 28.22 110 LYS D O 1
ATOM 4261 N N . THR D 1 111 ? -68.434 -6.152 49.463 1.00 28.35 111 THR D N 1
ATOM 4262 C CA . THR D 1 111 ? -68.836 -5.670 50.797 1.00 27.85 111 THR D CA 1
ATOM 4263 C C . THR D 1 111 ? -67.658 -4.943 51.462 1.00 27.92 111 THR D C 1
ATOM 4264 O O . THR D 1 111 ? -67.827 -3.961 52.164 1.00 27.77 111 THR D O 1
ATOM 4268 N N . LEU D 1 112 ? -66.461 -5.457 51.232 1.00 27.11 112 LEU D N 1
ATOM 4269 C CA . LEU D 1 112 ? -65.244 -4.795 51.690 1.00 28.31 112 LEU D CA 1
ATOM 4270 C C . LEU D 1 112 ? -65.074 -3.391 51.079 1.00 28.35 112 LEU D C 1
ATOM 4271 O O . LEU D 1 112 ? -64.759 -2.441 51.798 1.00 28.94 112 LEU D O 1
ATOM 4276 N N . VAL D 1 113 ? -65.284 -3.251 49.769 1.00 27.24 113 VAL D N 1
ATOM 4277 C CA . VAL D 1 113 ? -65.261 -1.945 49.117 1.00 27.81 113 VAL D CA 1
ATOM 4278 C C . VAL D 1 113 ? -66.300 -1.007 49.768 1.00 28.22 113 VAL D C 1
ATOM 4279 O O . VAL D 1 113 ? -66.024 0.149 50.066 1.00 26.69 113 VAL D O 1
ATOM 4283 N N . LEU D 1 114 ? -67.495 -1.529 49.943 1.00 28.27 114 LEU D N 1
ATOM 4284 C CA . LEU D 1 114 ? -68.588 -0.779 50.562 1.00 27.63 114 LEU D CA 1
ATOM 4285 C C . LEU D 1 114 ? -68.241 -0.377 51.997 1.00 28.01 114 LEU D C 1
ATOM 4286 O O . LEU D 1 114 ? -68.584 0.752 52.452 1.00 28.07 114 LEU D O 1
ATOM 4291 N N . LYS D 1 115 ? -67.543 -1.257 52.725 1.00 27.29 115 LYS D N 1
ATOM 4292 C CA . LYS D 1 115 ? -67.153 -0.954 54.118 1.00 29.22 115 LYS D CA 1
ATOM 4293 C C . LYS D 1 115 ? -66.392 0.395 54.238 1.00 28.66 115 LYS D C 1
ATOM 4294 O O . LYS D 1 115 ? -66.512 1.112 55.239 1.00 28.18 115 LYS D O 1
ATOM 4300 N N . TYR D 1 116 ? -65.600 0.715 53.217 1.00 28.78 116 TYR D N 1
ATOM 4301 C CA . TYR D 1 116 ? -64.703 1.886 53.276 1.00 29.77 116 TYR D CA 1
ATOM 4302 C C . TYR D 1 116 ? -65.065 3.031 52.343 1.00 30.30 116 TYR D C 1
ATOM 4303 O O . TYR D 1 116 ? -64.337 4.032 52.293 1.00 32.16 116 TYR D O 1
ATOM 4312 N N . SER D 1 117 ? -66.156 2.887 51.599 1.00 30.81 117 SER D N 1
ATOM 4313 C CA . SER D 1 117 ? -66.554 3.900 50.612 1.00 30.91 117 SER D CA 1
ATOM 4314 C C . SER D 1 117 ? -68.055 3.908 50.312 1.00 30.41 117 SER D C 1
ATOM 4315 O O . SER D 1 117 ? -68.814 3.091 50.836 1.00 29.07 117 SER D O 1
ATOM 4318 N N . GLY D 1 118 ? -68.487 4.818 49.432 1.00 29.97 118 GLY D N 1
ATOM 4319 C CA . GLY D 1 118 ? -69.923 5.014 49.190 1.00 29.26 118 GLY D CA 1
ATOM 4320 C C . GLY D 1 118 ? -70.600 3.964 48.346 1.00 29.73 118 GLY D C 1
ATOM 4321 O O . GLY D 1 118 ? -71.828 3.879 48.305 1.00 29.59 118 GLY D O 1
ATOM 4322 N N . PHE D 1 119 ? -69.815 3.143 47.657 1.00 29.50 119 PHE D N 1
ATOM 4323 C CA . PHE D 1 119 ? -70.406 2.182 46.738 1.00 30.71 119 PHE D CA 1
ATOM 4324 C C . PHE D 1 119 ? -69.577 0.915 46.700 1.00 30.73 119 PHE D C 1
ATOM 4325 O O . PHE D 1 119 ? -68.554 0.773 47.357 1.00 30.28 119 PHE D O 1
ATOM 4333 N N . THR D 1 120 ? -70.044 0.000 45.876 1.00 31.62 120 THR D N 1
ATOM 4334 C CA . THR D 1 120 ? -69.506 -1.325 45.823 1.00 32.42 120 THR D CA 1
ATOM 4335 C C . THR D 1 120 ? -68.393 -1.356 44.748 1.00 32.99 120 THR D C 1
ATOM 4336 O O . THR D 1 120 ? -67.636 -2.357 44.627 1.00 32.37 120 THR D O 1
ATOM 4340 N N . THR D 1 121 ? -68.257 -0.249 44.008 1.00 32.84 121 THR D N 1
ATOM 4341 C CA . THR D 1 121 ? -67.089 -0.092 43.119 1.00 34.00 121 THR D CA 1
ATOM 4342 C C . THR D 1 121 ? -66.009 0.789 43.737 1.00 34.57 121 THR D C 1
ATOM 4343 O O . THR D 1 121 ? -66.310 1.828 44.334 1.00 32.95 121 THR D O 1
ATOM 4347 N N . LEU D 1 122 ? -64.760 0.335 43.630 1.00 34.56 122 LEU D N 1
ATOM 4348 C CA . LEU D 1 122 ? -63.629 1.001 44.273 1.00 35.63 122 LEU D CA 1
ATOM 4349 C C . LEU D 1 122 ? -63.319 2.311 43.558 1.00 35.62 122 LEU D C 1
ATOM 4350 O O . LEU D 1 122 ? -63.019 2.302 42.366 1.00 35.71 122 LEU D O 1
ATOM 4355 N N . ARG D 1 123 ? -63.414 3.421 44.283 1.00 35.38 123 ARG D N 1
ATOM 4356 C CA . ARG D 1 123 ? -63.133 4.752 43.731 1.00 36.01 123 ARG D CA 1
ATOM 4357 C C . ARG D 1 123 ? -62.189 5.524 44.659 1.00 36.22 123 ARG D C 1
ATOM 4358 O O . ARG D 1 123 ? -62.641 6.213 45.578 1.00 34.95 123 ARG D O 1
ATOM 4366 N N . PRO D 1 124 ? -60.867 5.398 44.438 1.00 36.94 124 PRO D N 1
ATOM 4367 C CA . PRO D 1 124 ? -59.889 6.048 45.330 1.00 37.93 124 PRO D CA 1
ATOM 4368 C C . PRO D 1 124 ? -60.116 7.542 45.620 1.00 38.64 124 PRO D C 1
ATOM 4369 O O . PRO D 1 124 ? -59.841 7.988 46.736 1.00 39.73 124 PRO D O 1
ATOM 4373 N N . SER D 1 125 ? -60.648 8.292 44.647 1.00 39.13 125 SER D N 1
ATOM 4374 C CA . SER D 1 125 ? -60.844 9.740 44.777 1.00 40.02 125 SER D CA 1
ATOM 4375 C C . SER D 1 125 ? -61.825 10.119 45.874 1.00 40.81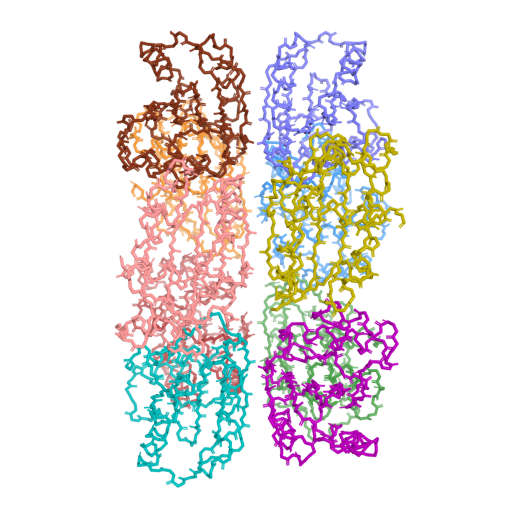 125 SER D C 1
ATOM 4376 O O . SER D 1 125 ? -61.887 11.294 46.276 1.00 41.24 125 SER D O 1
ATOM 4379 N N . ALA D 1 126 ? -62.586 9.138 46.341 1.00 39.63 126 ALA D N 1
ATOM 4380 C CA . ALA D 1 126 ? -63.612 9.376 47.345 1.00 40.46 126 ALA D CA 1
ATOM 4381 C C . ALA D 1 126 ? -63.272 8.712 48.685 1.00 39.84 126 ALA D C 1
ATOM 4382 O O . ALA D 1 126 ? -64.144 8.574 49.577 1.00 41.37 126 ALA D O 1
ATOM 4384 N N . MET D 1 127 ? -62.025 8.280 48.821 1.00 37.60 127 MET D N 1
ATOM 4385 C CA . MET D 1 127 ? -61.543 7.685 50.062 1.00 37.18 127 MET D CA 1
ATOM 4386 C C . MET D 1 127 ? -60.407 8.513 50.629 1.00 35.70 127 MET D C 1
ATOM 4387 O O . MET D 1 127 ? -59.604 9.069 49.877 1.00 36.12 127 MET D O 1
ATOM 4392 N N . ASP D 1 128 ? -60.339 8.581 51.951 1.00 33.20 128 ASP D N 1
ATOM 4393 C CA . ASP D 1 128 ? -59.246 9.253 52.619 1.00 32.64 128 ASP D CA 1
ATOM 4394 C C . ASP D 1 128 ? -58.070 8.285 52.822 1.00 31.00 128 ASP D C 1
ATOM 4395 O O . ASP D 1 128 ? -58.204 7.109 52.500 1.00 30.74 128 ASP D O 1
ATOM 4400 N N . PRO D 1 129 ? -56.902 8.776 53.282 1.00 29.59 129 PRO D N 1
ATOM 4401 C CA . PRO D 1 129 ? -55.730 7.911 53.415 1.00 28.65 129 PRO D CA 1
ATOM 4402 C C . PRO D 1 129 ? -55.938 6.669 54.316 1.00 27.41 129 PRO D C 1
ATOM 4403 O O . PRO D 1 129 ? -55.438 5.571 53.995 1.00 27.81 129 PRO D O 1
ATOM 4407 N N . GLU D 1 130 ? -56.653 6.860 55.424 1.00 28.68 130 GLU D N 1
ATOM 4408 C CA . GLU D 1 130 ? -56.946 5.766 56.345 1.00 28.66 130 GLU D CA 1
ATOM 4409 C C . GLU D 1 130 ? -57.814 4.695 55.680 1.00 28.10 130 GLU D C 1
ATOM 4410 O O . GLU D 1 130 ? -57.598 3.494 55.856 1.00 27.89 130 GLU D O 1
ATOM 4416 N N . GLN D 1 131 ? -58.820 5.151 54.948 1.00 28.22 131 GLN D N 1
ATOM 4417 C CA . GLN D 1 131 ? -59.726 4.251 54.215 1.00 27.78 131 GLN D CA 1
ATOM 4418 C C . GLN D 1 131 ? -58.958 3.489 53.138 1.00 28.25 131 GLN D C 1
ATOM 4419 O O . GLN D 1 131 ? -59.146 2.270 52.996 1.00 28.58 131 GLN D O 1
ATOM 4425 N N . CYS D 1 132 ? -58.130 4.191 52.369 1.00 27.61 132 CYS D N 1
ATOM 4426 C CA . CYS D 1 132 ? -57.276 3.498 51.378 1.00 27.47 132 CYS D CA 1
ATOM 4427 C C . CYS D 1 132 ? -56.407 2.425 52.063 1.00 27.69 132 CYS D C 1
ATOM 4428 O O . CYS D 1 132 ? -56.361 1.274 51.596 1.00 27.23 132 CYS D O 1
ATOM 4431 N N . LEU D 1 133 ? -55.731 2.785 53.157 1.00 26.79 133 LEU D N 1
ATOM 4432 C CA . LEU D 1 133 ? -54.781 1.877 53.787 1.00 27.67 133 LEU D CA 1
ATOM 4433 C C . LEU D 1 133 ? -55.516 0.627 54.313 1.00 27.59 133 LEU D C 1
ATOM 4434 O O . LEU D 1 133 ? -55.052 -0.518 54.164 1.00 26.81 133 LEU D O 1
ATOM 4439 N N . ASN D 1 134 ? -56.633 0.868 54.989 1.00 27.39 134 ASN D N 1
ATOM 4440 C CA . ASN D 1 134 ? -57.363 -0.229 55.587 1.00 28.08 134 ASN D CA 1
ATOM 4441 C C . ASN D 1 134 ? -58.026 -1.127 54.573 1.00 27.91 134 ASN D C 1
ATOM 4442 O O . ASN D 1 134 ? -58.092 -2.360 54.767 1.00 27.82 134 ASN D O 1
ATOM 4447 N N . PHE D 1 135 ? -58.511 -0.533 53.493 1.00 27.35 135 PHE D N 1
ATOM 4448 C CA . PHE D 1 135 ? -59.039 -1.359 52.421 1.00 27.79 135 PHE D CA 1
ATOM 4449 C C . PHE D 1 135 ? -57.944 -2.311 51.899 1.00 28.75 135 PHE D C 1
ATOM 4450 O O . PHE D 1 135 ? -58.175 -3.512 51.704 1.00 27.21 135 PHE D O 1
ATOM 4458 N N . LEU D 1 136 ? -56.779 -1.734 51.595 1.00 27.73 136 LEU D N 1
ATOM 4459 C CA . LEU D 1 136 ? -55.643 -2.468 51.017 1.00 28.20 136 LEU D CA 1
ATOM 4460 C C . LEU D 1 136 ? -55.176 -3.576 51.958 1.00 28.82 136 LEU D C 1
ATOM 4461 O O . LEU D 1 136 ? -54.940 -4.718 51.530 1.00 28.33 136 LEU D O 1
ATOM 4466 N N . LEU D 1 137 ? -55.101 -3.269 53.254 1.00 28.80 137 LEU D N 1
ATOM 4467 C CA . LEU D 1 137 ? -54.745 -4.290 54.249 1.00 28.65 137 LEU D CA 1
ATOM 4468 C C . LEU D 1 137 ? -55.774 -5.417 54.288 1.00 28.90 137 LEU D C 1
ATOM 4469 O O . LEU D 1 137 ? -55.427 -6.604 54.260 1.00 27.87 137 LEU D O 1
ATOM 4474 N N . ASP D 1 138 ? -57.048 -5.048 54.289 1.00 28.24 138 ASP D N 1
ATOM 4475 C CA . ASP D 1 138 ? -58.110 -6.061 54.411 1.00 28.99 138 ASP D CA 1
ATOM 4476 C C . ASP D 1 138 ? -58.140 -6.971 53.174 1.00 28.00 138 ASP D C 1
ATOM 4477 O O . ASP D 1 138 ? -58.283 -8.193 53.281 1.00 26.80 138 ASP D O 1
ATOM 4482 N N . ILE D 1 139 ? -57.999 -6.387 51.990 1.00 27.00 139 ILE D N 1
ATOM 4483 C CA . ILE D 1 139 ? -58.018 -7.214 50.782 1.00 28.46 139 ILE D CA 1
ATOM 4484 C C . ILE D 1 139 ? -56.767 -8.114 50.689 1.00 27.71 139 ILE D C 1
ATOM 4485 O O . ILE D 1 139 ? -56.851 -9.240 50.216 1.00 27.50 139 ILE D O 1
ATOM 4490 N N . ALA D 1 140 ? -55.613 -7.628 51.155 1.00 27.38 140 ALA D N 1
ATOM 4491 C CA . ALA D 1 140 ? -54.382 -8.464 51.154 1.00 27.03 140 ALA D CA 1
ATOM 4492 C C . ALA D 1 140 ? -54.586 -9.677 52.040 1.00 26.58 140 ALA D C 1
ATOM 4493 O O . ALA D 1 140 ? -54.054 -10.745 51.768 1.00 27.16 140 ALA D O 1
ATOM 4495 N N . LYS D 1 141 ? -55.321 -9.472 53.139 1.00 25.12 141 LYS D N 1
ATOM 4496 C CA . LYS D 1 141 ? -55.620 -10.536 54.094 1.00 26.59 141 LYS D CA 1
ATOM 4497 C C . LYS D 1 141 ? -56.573 -11.561 53.437 1.00 25.80 141 LYS D C 1
ATOM 4498 O O . LYS D 1 141 ? -56.339 -12.761 53.527 1.00 26.84 141 LYS D O 1
ATOM 4504 N N . ILE D 1 142 ? -57.614 -11.083 52.765 1.00 26.05 142 ILE D N 1
ATOM 4505 C CA . ILE D 1 142 ? -58.591 -11.976 52.083 1.00 27.32 142 ILE D CA 1
ATOM 4506 C C . ILE D 1 142 ? -57.866 -12.868 51.061 1.00 28.30 142 ILE D C 1
ATOM 4507 O O . ILE D 1 142 ? -58.117 -14.081 51.003 1.00 27.99 142 ILE D O 1
ATOM 4512 N N . TYR D 1 143 ? -56.959 -12.276 50.290 1.00 27.77 143 TYR D N 1
ATOM 4513 C CA . TYR D 1 143 ? -56.175 -13.020 49.275 1.00 30.21 143 TYR D CA 1
ATOM 4514 C C . TYR D 1 143 ? -54.951 -13.766 49.821 1.00 30.85 143 TYR D C 1
ATOM 4515 O O . TYR D 1 143 ? -54.124 -14.278 49.033 1.00 31.28 143 TYR D O 1
ATOM 4524 N N . GLU D 1 144 ? -54.831 -13.821 51.156 1.00 31.25 144 GLU D N 1
ATOM 4525 C CA . GLU D 1 144 ? -53.764 -14.558 51.866 1.00 33.96 144 GLU D CA 1
ATOM 4526 C C . GLU D 1 144 ? -52.343 -14.172 51.406 1.00 35.28 144 GLU D C 1
ATOM 4527 O O . GLU D 1 144 ? -51.437 -15.018 51.339 1.00 35.25 144 GLU D O 1
ATOM 4533 N N . LEU D 1 145 ? -52.145 -12.890 51.102 1.00 35.73 145 LEU D N 1
ATOM 4534 C CA . LEU D 1 145 ? -50.862 -12.375 50.585 1.00 37.96 145 LEU D CA 1
ATOM 4535 C C . LEU D 1 145 ? -50.081 -11.838 51.772 1.00 39.47 145 LEU D C 1
ATOM 4536 O O . LEU D 1 145 ? -48.911 -12.116 51.982 1.00 40.71 145 LEU D O 1
ATOM 4541 N N . SER D 1 146 ? -50.761 -10.909 52.409 1.00 40.77 146 SER D N 1
ATOM 4542 C CA . SER D 1 146 ? -50.838 -10.586 53.808 1.00 42.07 146 SER D CA 1
ATOM 4543 C C . SER D 1 146 ? -50.046 -9.957 54.948 1.00 42.72 146 SER D C 1
ATOM 4544 O O . SER D 1 146 ? -49.217 -9.000 54.765 1.00 42.69 146 SER D O 1
ATOM 4547 N N . ASP D 1 147 ? -50.329 -10.618 56.099 1.00 42.05 147 ASP D N 1
ATOM 4548 C CA . ASP D 1 147 ? -51.233 -10.177 57.222 1.00 41.12 147 ASP D CA 1
ATOM 4549 C C . ASP D 1 147 ? -50.746 -9.300 58.365 1.00 40.54 147 ASP D C 1
ATOM 4550 O O . ASP D 1 147 ? -50.954 -9.617 59.551 1.00 40.12 147 ASP D O 1
ATOM 4555 N N . ASN D 1 148 ? -50.137 -8.182 57.991 1.00 38.95 148 ASN D N 1
ATOM 4556 C CA . ASN D 1 148 ? -49.706 -7.172 58.940 1.00 38.48 148 ASN D CA 1
ATOM 4557 C C . ASN D 1 148 ? -48.799 -7.741 60.043 1.00 37.58 148 ASN D C 1
ATOM 4558 O O . ASN D 1 148 ? -48.856 -7.297 61.196 1.00 37.51 148 ASN D O 1
ATOM 4563 N N . PHE D 1 149 ? -47.974 -8.723 59.663 1.00 36.77 149 PHE D N 1
ATOM 4564 C CA . PHE D 1 149 ? -46.947 -9.328 60.529 1.00 36.91 149 PHE D CA 1
ATOM 4565 C C . PHE D 1 149 ? -47.553 -10.028 61.756 1.00 38.01 149 PHE D C 1
ATOM 4566 O O . PHE D 1 149 ? -48.699 -10.517 61.676 1.00 39.13 149 PHE D O 1
ATOM 4574 N N . SER E 1 5 ? -32.095 12.174 62.651 1.00 38.73 5 SER E N 1
ATOM 4575 C CA . SER E 1 5 ? -30.629 12.146 62.926 1.00 37.43 5 SER E CA 1
ATOM 4576 C C . SER E 1 5 ? -30.139 13.228 63.904 1.00 36.56 5 SER E C 1
ATOM 4577 O O . SER E 1 5 ? -29.031 13.108 64.410 1.00 35.81 5 SER E O 1
ATOM 4580 N N . LEU E 1 6 ? -30.943 14.256 64.174 1.00 35.07 6 LEU E N 1
ATOM 4581 C CA . LEU E 1 6 ? -30.570 15.233 65.219 1.00 34.41 6 LEU E CA 1
ATOM 4582 C C . LEU E 1 6 ? -30.650 14.597 66.621 1.00 34.50 6 LEU E C 1
ATOM 4583 O O . LEU E 1 6 ? -31.690 14.035 67.000 1.00 32.71 6 LEU E O 1
ATOM 4588 N N . TYR E 1 7 ? -29.551 14.698 67.381 1.00 35.95 7 TYR E N 1
ATOM 4589 C CA . TYR E 1 7 ? -29.390 14.000 68.657 1.00 36.33 7 TYR E CA 1
ATOM 4590 C C . TYR E 1 7 ? -28.919 14.894 69.815 1.00 36.77 7 TYR E C 1
ATOM 4591 O O . TYR E 1 7 ? -28.327 15.952 69.596 1.00 35.76 7 TYR E O 1
ATOM 4600 N N . ARG E 1 8 ? -29.190 14.448 71.042 1.00 36.47 8 ARG E N 1
ATOM 4601 C CA . ARG E 1 8 ? -28.608 15.041 72.247 1.00 37.86 8 ARG E CA 1
ATOM 4602 C C . ARG E 1 8 ? -27.948 13.942 73.078 1.00 37.25 8 ARG E C 1
ATOM 4603 O O . ARG E 1 8 ? -28.535 12.859 73.264 1.00 36.77 8 ARG E O 1
ATOM 4611 N N . LEU E 1 9 ? -26.746 14.216 73.576 1.00 36.70 9 LEU E N 1
ATOM 4612 C CA . LEU E 1 9 ? -26.122 13.337 74.555 1.00 36.69 9 LEU E CA 1
ATOM 4613 C C . LEU E 1 9 ? -25.709 14.170 75.764 1.00 36.75 9 LEU E C 1
ATOM 4614 O O . LEU E 1 9 ? -25.079 15.232 75.616 1.00 37.34 9 LEU E O 1
ATOM 4619 N N . ILE E 1 10 ? -26.098 13.705 76.950 1.00 36.44 10 ILE E N 1
ATOM 4620 C CA . ILE E 1 10 ? -25.655 14.291 78.221 1.00 35.82 10 ILE E CA 1
ATOM 4621 C C . ILE E 1 10 ? -24.842 13.232 78.968 1.00 36.23 10 ILE E C 1
ATOM 4622 O O . ILE E 1 10 ? -25.247 12.071 79.054 1.00 35.07 10 ILE E O 1
ATOM 4627 N N . TYR E 1 11 ? -23.687 13.634 79.488 1.00 35.64 11 TYR E N 1
ATOM 4628 C CA . TYR E 1 11 ? -22.882 12.723 80.283 1.00 37.06 11 TYR E CA 1
ATOM 4629 C C . TYR E 1 11 ? -22.268 13.460 81.463 1.00 36.78 11 TYR E C 1
ATOM 4630 O O . TYR E 1 11 ? -22.241 14.702 81.492 1.00 37.19 11 TYR E O 1
ATOM 4639 N N . SER E 1 12 ? -21.808 12.688 82.441 1.00 36.43 12 SER E N 1
ATOM 4640 C CA . SER E 1 12 ? -20.963 13.210 83.507 1.00 36.58 12 SER E CA 1
ATOM 4641 C C . SER E 1 12 ? -19.684 12.387 83.630 1.00 37.01 12 SER E C 1
ATOM 4642 O O . SER E 1 12 ? -19.652 11.220 83.239 1.00 36.68 12 SER E O 1
ATOM 4645 N N . SER E 1 13 ? -18.635 13.000 84.189 1.00 36.41 13 SER E N 1
ATOM 4646 C CA . SER E 1 13 ? -17.326 12.364 84.291 1.00 37.19 13 SER E CA 1
ATOM 4647 C C . SER E 1 13 ? -16.572 12.925 85.475 1.00 37.55 13 SER E C 1
ATOM 4648 O O . SER E 1 13 ? -16.960 13.965 86.016 1.00 37.33 13 SER E O 1
ATOM 4651 N N . GLN E 1 14 ? -15.491 12.245 85.856 1.00 37.27 14 GLN E N 1
ATOM 4652 C CA . GLN E 1 14 ? -14.638 12.697 86.947 1.00 38.01 14 GLN E CA 1
ATOM 4653 C C . GLN E 1 14 ? -13.402 13.363 86.376 1.00 37.73 14 GLN E C 1
ATOM 4654 O O . GLN E 1 14 ? -12.573 12.712 85.750 1.00 37.14 14 GLN E O 1
ATOM 4660 N N . GLY E 1 15 ? -13.291 14.672 86.572 1.00 38.06 15 GLY E N 1
ATOM 4661 C CA . GLY E 1 15 ? -12.067 15.384 86.211 1.00 38.59 15 GLY E CA 1
ATOM 4662 C C . GLY E 1 15 ? -10.921 14.872 87.068 1.00 39.09 15 GLY E C 1
ATOM 4663 O O . GLY E 1 15 ? -11.132 14.423 88.201 1.00 38.90 15 GLY E O 1
ATOM 4664 N N . ILE E 1 16 ? -9.701 14.919 86.542 1.00 40.07 16 ILE E N 1
ATOM 4665 C CA . ILE E 1 16 ? -8.538 14.512 87.343 1.00 40.76 16 ILE E CA 1
ATOM 4666 C C . ILE E 1 16 ? -8.362 15.460 88.540 1.00 41.77 16 ILE E C 1
ATOM 4667 O O . ILE E 1 16 ? -8.794 16.610 88.474 1.00 41.89 16 ILE E O 1
ATOM 4672 N N . PRO E 1 17 ? -7.766 14.973 89.649 1.00 42.87 17 PRO E N 1
ATOM 4673 C CA . PRO E 1 17 ? -7.487 15.834 90.815 1.00 43.51 17 PRO E CA 1
ATOM 4674 C C . PRO E 1 17 ? -6.665 17.107 90.522 1.00 44.66 17 PRO E C 1
ATOM 4675 O O . PRO E 1 17 ? -6.631 18.021 91.353 1.00 45.48 17 PRO E O 1
ATOM 4679 N N . ASN E 1 18 ? -5.983 17.159 89.382 1.00 45.08 18 ASN E N 1
ATOM 4680 C CA . ASN E 1 18 ? -5.015 18.230 89.141 1.00 45.72 18 ASN E CA 1
ATOM 4681 C C . ASN E 1 18 ? -5.594 19.485 88.469 1.00 45.47 18 ASN E C 1
ATOM 4682 O O . ASN E 1 18 ? -4.940 20.520 88.409 1.00 44.87 18 ASN E O 1
ATOM 4687 N N . LEU E 1 19 ? -6.825 19.397 87.977 1.00 45.14 19 LEU E N 1
ATOM 4688 C CA . LEU E 1 19 ? -7.369 20.424 87.090 1.00 45.45 19 LEU E CA 1
ATOM 4689 C C . LEU E 1 19 ? -7.197 21.875 87.496 1.00 45.74 19 LEU E C 1
ATOM 4690 O O . LEU E 1 19 ? -7.790 22.326 88.480 1.00 45.53 19 LEU E O 1
ATOM 4691 N N . GLN E 1 20 ? -6.367 22.600 86.739 1.00 45.93 20 GLN E N 1
ATOM 4692 C CA . GLN E 1 20 ? -6.149 24.032 86.968 1.00 46.11 20 GLN E CA 1
ATOM 4693 C C . GLN E 1 20 ? -6.976 24.850 85.964 1.00 45.86 20 GLN E C 1
ATOM 4694 O O . GLN E 1 20 ? -7.493 24.290 84.987 1.00 45.59 20 GLN E O 1
ATOM 4700 N N . PRO E 1 21 ? -7.152 26.165 86.227 1.00 45.83 21 PRO E N 1
ATOM 4701 C CA . PRO E 1 21 ? -7.838 27.060 85.285 1.00 45.62 21 PRO E CA 1
ATOM 4702 C C . PRO E 1 21 ? -7.394 26.857 83.830 1.00 45.28 21 PRO E C 1
ATOM 4703 O O . PRO E 1 21 ? -8.236 26.804 82.930 1.00 44.74 21 PRO E O 1
ATOM 4707 N N . GLN E 1 22 ? -6.087 26.716 83.615 1.00 44.96 22 GLN E N 1
ATOM 4708 C CA . GLN E 1 22 ? -5.556 26.540 82.263 1.00 44.95 22 GLN E CA 1
ATOM 4709 C C . GLN E 1 22 ? -6.108 25.299 81.529 1.00 44.70 22 GLN E C 1
ATOM 4710 O O . GLN E 1 22 ? -6.350 25.354 80.321 1.00 44.22 22 GLN E O 1
ATOM 4716 N N . ASP E 1 23 ? -6.334 24.203 82.259 1.00 44.35 23 ASP E N 1
ATOM 4717 C CA . ASP E 1 23 ? -6.940 22.994 81.678 1.00 44.46 23 ASP E CA 1
ATOM 4718 C C . ASP E 1 23 ? -8.352 23.257 81.159 1.00 44.06 23 ASP E C 1
ATOM 4719 O O . ASP E 1 23 ? -8.720 22.808 80.059 1.00 43.05 23 ASP E O 1
ATOM 4724 N N . LEU E 1 24 ? -9.141 23.980 81.957 1.00 43.55 24 LEU E N 1
ATOM 4725 C CA . LEU E 1 24 ? -10.508 24.341 81.572 1.00 43.99 24 LEU E CA 1
ATOM 4726 C C . LEU E 1 24 ? -10.501 25.265 80.365 1.00 43.11 24 LEU E C 1
ATOM 4727 O O . LEU E 1 24 ? -11.391 25.199 79.523 1.00 43.53 24 LEU E O 1
ATOM 4732 N N . LYS E 1 25 ? -9.498 26.130 80.292 1.00 42.08 25 LYS E N 1
ATOM 4733 C CA . LYS E 1 25 ? -9.361 27.034 79.156 1.00 41.55 25 LYS E CA 1
ATOM 4734 C C . LYS E 1 25 ? -9.001 26.267 77.889 1.00 40.47 25 LYS E C 1
ATOM 4735 O O . LYS E 1 25 ? -9.513 26.578 76.813 1.00 40.03 25 LYS E O 1
ATOM 4741 N N . ASP E 1 26 ? -8.127 25.270 78.042 1.00 39.30 26 ASP E N 1
ATOM 4742 C CA . ASP E 1 26 ? -7.672 24.424 76.941 1.00 38.63 26 ASP E CA 1
ATOM 4743 C C . ASP E 1 26 ? -8.821 23.598 76.373 1.00 37.80 26 ASP E C 1
ATOM 4744 O O . ASP E 1 26 ? -9.001 23.537 75.152 1.00 36.87 26 ASP E O 1
ATOM 4749 N N . ILE E 1 27 ? -9.600 22.974 77.256 1.00 36.42 27 ILE E N 1
ATOM 4750 C CA . ILE E 1 27 ? -10.809 22.227 76.832 1.00 36.58 27 ILE E CA 1
ATOM 4751 C C . ILE E 1 27 ? -11.751 23.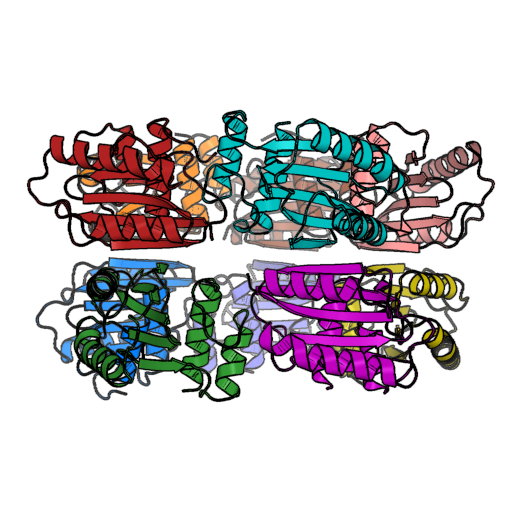132 76.042 1.00 36.79 27 ILE E C 1
ATOM 4752 O O . ILE E 1 27 ? -12.223 22.768 74.949 1.00 36.90 27 ILE E O 1
ATOM 4757 N N . LEU E 1 28 ? -12.033 24.308 76.600 1.00 36.75 28 LEU E N 1
ATOM 4758 C CA . LEU E 1 28 ? -12.979 25.237 75.990 1.00 37.28 28 LEU E CA 1
ATOM 4759 C C . LEU E 1 28 ? -12.503 25.749 74.622 1.00 37.44 28 LEU E C 1
ATOM 4760 O O . LEU E 1 28 ? -13.288 25.796 73.670 1.00 36.66 28 LEU E O 1
ATOM 4765 N N . GLU E 1 29 ? -11.224 26.121 74.539 1.00 37.44 29 GLU E N 1
ATOM 4766 C CA . GLU E 1 29 ? -10.610 26.537 73.271 1.00 37.35 29 GLU E CA 1
ATOM 4767 C C . GLU E 1 29 ? -10.703 25.428 72.205 1.00 37.38 29 GLU E C 1
ATOM 4768 O O . GLU E 1 29 ? -11.061 25.697 71.059 1.00 37.53 29 GLU E O 1
ATOM 4770 N N . SER E 1 30 ? -10.410 24.188 72.598 1.00 36.39 30 SER E N 1
ATOM 4771 C CA . SER E 1 30 ? -10.446 23.052 71.681 1.00 36.70 30 SER E CA 1
ATOM 4772 C C . SER E 1 30 ? -11.865 22.816 71.179 1.00 36.84 30 SER E C 1
ATOM 4773 O O . SER E 1 30 ? -12.087 22.662 69.973 1.00 36.73 30 SER E O 1
ATOM 4776 N N . SER E 1 31 ? -12.818 22.801 72.110 1.00 36.57 31 SER E N 1
ATOM 4777 C CA . SER E 1 31 ? -14.222 22.571 71.761 1.00 37.81 31 SER E CA 1
ATOM 4778 C C . SER E 1 31 ? -14.763 23.689 70.869 1.00 37.93 31 SER E C 1
ATOM 4779 O O . SER E 1 31 ? -15.476 23.420 69.917 1.00 38.12 31 SER E O 1
ATOM 4782 N N . GLN E 1 32 ? -14.385 24.936 71.142 1.00 38.66 32 GLN E N 1
ATOM 4783 C CA . GLN E 1 32 ? -14.843 26.050 70.304 1.00 39.35 32 GLN E CA 1
ATOM 4784 C C . GLN E 1 32 ? -14.209 26.033 68.912 1.00 39.04 32 GLN E C 1
ATOM 4785 O O . GLN E 1 32 ? -14.784 26.563 67.958 1.00 38.58 32 GLN E O 1
ATOM 4791 N N . ARG E 1 33 ? -13.031 25.419 68.791 1.00 39.16 33 ARG E N 1
ATOM 4792 C CA . ARG E 1 33 ? -12.394 25.270 67.485 1.00 39.74 33 ARG E CA 1
ATOM 4793 C C . ARG E 1 33 ? -12.990 24.116 66.668 1.00 39.42 33 ARG E C 1
ATOM 4794 O O . ARG E 1 33 ? -13.230 24.260 65.467 1.00 39.67 33 ARG E O 1
ATOM 4802 N N . ASN E 1 34 ? -13.222 22.981 67.325 1.00 38.55 34 ASN E N 1
ATOM 4803 C CA . ASN E 1 34 ? -13.652 21.752 66.651 1.00 38.42 34 ASN E CA 1
ATOM 4804 C C . ASN E 1 34 ? -15.155 21.678 66.389 1.00 38.03 34 ASN E C 1
ATOM 4805 O O . ASN E 1 34 ? -15.570 21.222 65.324 1.00 37.91 34 ASN E O 1
ATOM 4810 N N . ASN E 1 35 ? -15.960 22.096 67.372 1.00 37.30 35 ASN E N 1
ATOM 4811 C CA . ASN E 1 35 ? -17.420 21.911 67.326 1.00 37.08 35 ASN E CA 1
ATOM 4812 C C . ASN E 1 35 ? -18.142 22.562 66.121 1.00 37.28 35 ASN E C 1
ATOM 4813 O O . ASN E 1 35 ? -18.985 21.912 65.515 1.00 36.97 35 ASN E O 1
ATOM 4818 N N . PRO E 1 36 ? -17.832 23.845 65.792 1.00 37.78 36 PRO E N 1
ATOM 4819 C CA . PRO E 1 36 ? -18.509 24.484 64.653 1.00 37.54 36 PRO E CA 1
ATOM 4820 C C . PRO E 1 36 ? -18.464 23.682 63.342 1.00 37.82 36 PRO E C 1
ATOM 4821 O O . PRO E 1 36 ? -19.504 23.499 62.710 1.00 37.56 36 PRO E O 1
ATOM 4825 N N . ALA E 1 37 ? -17.284 23.199 62.946 1.00 38.20 37 ALA E N 1
ATOM 4826 C CA . ALA E 1 37 ? -17.162 22.380 61.720 1.00 38.49 37 ALA E CA 1
ATOM 4827 C C . ALA E 1 37 ? -17.990 21.093 61.776 1.00 38.68 37 ALA E C 1
ATOM 4828 O O . ALA E 1 37 ? -18.478 20.617 60.743 1.00 38.92 37 ALA E O 1
ATOM 4830 N N . ASN E 1 38 ? -18.148 20.547 62.985 1.00 38.64 38 ASN E N 1
ATOM 4831 C CA . ASN E 1 38 ? -18.857 19.291 63.210 1.00 38.72 38 ASN E CA 1
ATOM 4832 C C . ASN E 1 38 ? -20.345 19.471 63.527 1.00 38.84 38 ASN E C 1
ATOM 4833 O O . ASN E 1 38 ? -21.038 18.490 63.785 1.00 38.55 38 ASN E O 1
ATOM 4838 N N . GLY E 1 39 ? -20.814 20.723 63.513 1.00 38.41 39 GLY E N 1
ATOM 4839 C CA . GLY E 1 39 ? -22.212 21.064 63.845 1.00 38.20 39 GLY E CA 1
ATOM 4840 C C . GLY E 1 39 ? -22.628 20.728 65.275 1.00 37.94 39 GLY E C 1
ATOM 4841 O O . GLY E 1 39 ? -23.811 20.449 65.557 1.00 38.70 39 GLY E O 1
ATOM 4842 N N . ILE E 1 40 ? -21.664 20.739 66.181 1.00 36.82 40 ILE E N 1
ATOM 4843 C CA . ILE E 1 40 ? -21.931 20.427 67.580 1.00 36.52 40 ILE E CA 1
ATOM 4844 C C . ILE E 1 40 ? -22.194 21.728 68.341 1.00 36.58 40 ILE E C 1
ATOM 4845 O O . ILE E 1 40 ? -21.453 22.714 68.173 1.00 35.93 40 ILE E O 1
ATOM 4850 N N . THR E 1 41 ? -23.245 21.730 69.166 1.00 35.61 41 THR E N 1
ATOM 4851 C CA . THR E 1 41 ? -23.504 22.835 70.115 1.00 35.91 41 THR E CA 1
ATOM 4852 C C . THR E 1 41 ? -23.696 22.227 71.509 1.00 36.19 41 THR E C 1
ATOM 4853 O O . THR E 1 41 ? -23.910 21.027 71.626 1.00 36.59 41 THR E O 1
ATOM 4857 N N . GLY E 1 42 ? -23.647 23.035 72.564 1.00 36.84 42 GLY E N 1
ATOM 4858 C CA . GLY E 1 42 ? -23.890 22.490 73.910 1.00 37.04 42 GLY E CA 1
ATOM 4859 C C . GLY E 1 42 ? -23.318 23.330 75.044 1.00 37.28 42 GLY E C 1
ATOM 4860 O O . GLY E 1 42 ? -23.053 24.519 74.863 1.00 37.60 42 GLY E O 1
ATOM 4861 N N . LEU E 1 43 ? -23.167 22.708 76.212 1.00 36.77 43 LEU E N 1
ATOM 4862 C CA . LEU E 1 43 ? -22.741 23.416 77.430 1.00 36.84 43 LEU E CA 1
ATOM 4863 C C . LEU E 1 43 ? -21.983 22.456 78.330 1.00 36.90 43 LEU E C 1
ATOM 4864 O O . LEU E 1 43 ? -22.382 21.293 78.480 1.00 35.51 43 LEU E O 1
ATOM 4869 N N . LEU E 1 44 ? -20.908 22.966 78.935 1.00 36.70 44 LEU E N 1
ATOM 4870 C CA . LEU E 1 44 ? -20.101 22.192 79.858 1.00 37.34 44 LEU E CA 1
ATOM 4871 C C . LEU E 1 44 ? -20.129 22.880 81.215 1.00 37.88 44 LEU E C 1
ATOM 4872 O O . LEU E 1 44 ? -19.830 24.066 81.295 1.00 37.76 44 LEU E O 1
ATOM 4877 N N . CYS E 1 45 ? -20.484 22.145 82.274 1.00 37.86 45 CYS E N 1
ATOM 4878 C CA . CYS E 1 45 ? -20.285 22.645 83.649 1.00 38.25 45 CYS E CA 1
ATOM 4879 C C . CYS E 1 45 ? -19.202 21.870 84.388 1.00 38.05 45 CYS E C 1
ATOM 4880 O O . CYS E 1 45 ? -19.090 20.641 84.244 1.00 38.83 45 CYS E O 1
ATOM 4883 N N . TYR E 1 46 ? -18.431 22.590 85.194 1.00 37.46 46 TYR E N 1
ATOM 4884 C CA . TYR E 1 46 ? -17.450 21.972 86.078 1.00 37.03 46 TYR E CA 1
ATOM 4885 C C . TYR E 1 46 ? -17.772 22.249 87.545 1.00 37.30 46 TYR E C 1
ATOM 4886 O O . TYR E 1 46 ? -17.729 23.395 88.011 1.00 36.14 46 TYR E O 1
ATOM 4895 N N . SER E 1 47 ? -18.113 21.176 88.250 1.00 38.15 47 SER E N 1
ATOM 4896 C CA . SER E 1 47 ? -18.406 21.214 89.677 1.00 38.86 47 SER E CA 1
ATOM 4897 C C . SER E 1 47 ? -17.421 20.277 90.356 1.00 39.66 47 SER E C 1
ATOM 4898 O O . SER E 1 47 ? -17.699 19.082 90.530 1.00 39.47 47 SER E O 1
ATOM 4901 N N . LYS E 1 48 ? -16.264 20.842 90.701 1.00 40.77 48 LYS E N 1
ATOM 4902 C CA . LYS E 1 48 ? -15.094 20.130 91.211 1.00 41.87 48 LYS E CA 1
ATOM 4903 C C . LYS E 1 48 ? -15.538 18.959 92.073 1.00 42.29 48 LYS E C 1
ATOM 4904 O O . LYS E 1 48 ? -16.192 19.180 93.092 1.00 42.91 48 LYS E O 1
ATOM 4910 N N . PRO E 1 49 ? -15.153 17.718 91.701 1.00 42.40 49 PRO E N 1
ATOM 4911 C CA . PRO E 1 49 ? -14.248 17.346 90.609 1.00 42.53 49 PRO E CA 1
ATOM 4912 C C . PRO E 1 49 ? -14.958 16.899 89.332 1.00 42.72 49 PRO E C 1
ATOM 4913 O O . PRO E 1 49 ? -14.300 16.437 88.394 1.00 43.74 49 PRO E O 1
ATOM 4917 N N . ALA E 1 50 ? -16.276 17.037 89.293 1.00 42.09 50 ALA E N 1
ATOM 4918 C CA . ALA E 1 50 ? -17.065 16.451 88.208 1.00 41.10 50 ALA E CA 1
ATOM 4919 C C . ALA E 1 50 ? -17.360 17.417 87.058 1.00 40.89 50 ALA E C 1
ATOM 4920 O O . ALA E 1 50 ? -17.480 18.637 87.272 1.00 40.73 50 ALA E O 1
ATOM 4922 N N . PHE E 1 51 ? -17.470 16.852 85.847 1.00 39.10 51 PHE E N 1
ATOM 4923 C CA . PHE E 1 51 ? -17.963 17.555 84.670 1.00 38.09 51 PHE E CA 1
ATOM 4924 C C . PHE E 1 51 ? -19.380 17.063 84.388 1.00 37.44 51 PHE E C 1
ATOM 4925 O O . PHE E 1 51 ? -19.699 15.895 84.626 1.00 36.03 51 PHE E O 1
ATOM 4933 N N . LEU E 1 52 ? -20.211 17.964 83.873 1.00 36.84 52 LEU E N 1
ATOM 4934 C CA . LEU E 1 52 ? -21.489 17.614 83.257 1.00 37.25 52 LEU E CA 1
ATOM 4935 C C . LEU E 1 52 ? -21.526 18.323 81.923 1.00 37.48 52 LEU E C 1
ATOM 4936 O O . LEU E 1 52 ? -21.304 19.540 81.873 1.00 37.24 52 LEU E O 1
ATOM 4941 N N . GLN E 1 53 ? -21.812 17.587 80.847 1.00 37.49 53 GLN E N 1
ATOM 4942 C CA . GLN E 1 53 ? -21.835 18.188 79.507 1.00 37.85 53 GLN E CA 1
ATOM 4943 C C . GLN E 1 53 ? -23.015 17.709 78.702 1.00 37.65 53 GLN E C 1
ATOM 4944 O O . GLN E 1 53 ? -23.416 16.543 78.811 1.00 37.01 53 GLN E O 1
ATOM 4950 N N . VAL E 1 54 ? -23.571 18.623 77.909 1.00 36.98 54 VAL E N 1
ATOM 4951 C CA . VAL E 1 54 ? -24.563 18.266 76.892 1.00 37.36 54 VAL E CA 1
ATOM 4952 C C . VAL E 1 54 ? -23.993 18.607 75.522 1.00 37.00 54 VAL E C 1
ATOM 4953 O O . VAL E 1 54 ? -23.353 19.649 75.349 1.00 37.00 54 VAL E O 1
ATOM 4957 N N . LEU E 1 55 ? -24.207 17.692 74.583 1.00 36.17 55 LEU E N 1
ATOM 4958 C CA . LEU E 1 55 ? -23.794 17.828 73.192 1.00 36.70 55 LEU E CA 1
ATOM 4959 C C . LEU E 1 55 ? -25.015 17.623 72.313 1.00 36.88 55 LEU E C 1
ATOM 4960 O O . LEU E 1 55 ? -25.805 16.718 72.567 1.00 37.57 55 LEU E O 1
ATOM 4965 N N . GLU E 1 56 ? -25.147 18.455 71.281 1.00 36.53 56 GLU E N 1
ATOM 4966 C CA . GLU E 1 56 ? -26.220 18.322 70.282 1.00 37.28 56 GLU E CA 1
ATOM 4967 C C . GLU E 1 56 ? -25.598 18.359 68.895 1.00 37.28 56 GLU E C 1
ATOM 4968 O O . GLU E 1 56 ? -24.596 19.069 68.675 1.00 36.76 56 GLU E O 1
ATOM 4974 N N . GLY E 1 57 ? -26.207 17.632 67.959 1.00 37.54 57 GLY E N 1
ATOM 4975 C CA . GLY E 1 57 ? -25.759 17.609 66.564 1.00 37.95 57 GLY E CA 1
ATOM 4976 C C . GLY E 1 57 ? -26.284 16.356 65.888 1.00 38.11 57 GLY E C 1
ATOM 4977 O O . GLY E 1 57 ? -27.087 15.634 66.477 1.00 38.56 57 GLY E O 1
ATOM 4978 N N . GLU E 1 58 ? -25.831 16.099 64.664 1.00 38.66 58 GLU E N 1
ATOM 4979 C CA . GLU E 1 58 ? -26.201 14.887 63.926 1.00 40.91 58 GLU E CA 1
ATOM 4980 C C . GLU E 1 58 ? -25.637 13.685 64.674 1.00 40.34 58 GLU E C 1
ATOM 4981 O O . GLU E 1 58 ? -24.536 13.771 65.234 1.00 38.79 58 GLU E O 1
ATOM 4987 N N . CYS E 1 59 ? -26.394 12.584 64.704 1.00 40.52 59 CYS E N 1
ATOM 4988 C CA . CYS E 1 59 ? -26.011 11.400 65.494 1.00 39.88 59 CYS E CA 1
ATOM 4989 C C . CYS E 1 59 ? -24.542 10.993 65.308 1.00 39.08 59 CYS E C 1
ATOM 4990 O O . CYS E 1 59 ? -23.834 10.766 66.280 1.00 37.55 59 CYS E O 1
ATOM 4993 N N . GLU E 1 60 ? -24.096 10.894 64.056 1.00 38.70 60 GLU E N 1
ATOM 4994 C CA . GLU E 1 60 ? -22.746 10.431 63.767 1.00 39.33 60 GLU E CA 1
ATOM 4995 C C . GLU E 1 60 ? -21.700 11.395 64.314 1.00 38.44 60 GLU E C 1
ATOM 4996 O O . GLU E 1 60 ? -20.669 10.961 64.835 1.00 37.32 60 GLU E O 1
ATOM 5002 N N . GLN E 1 61 ? -21.978 12.698 64.204 1.00 37.91 61 GLN E N 1
ATOM 5003 C CA . GLN E 1 61 ? -21.067 13.723 64.726 1.00 38.01 61 GLN E CA 1
ATOM 5004 C C . GLN E 1 61 ? -21.027 13.750 66.244 1.00 37.30 61 GLN E C 1
ATOM 5005 O O . GLN E 1 61 ? -19.963 13.849 66.828 1.00 36.49 61 GLN E O 1
ATOM 5011 N N . VAL E 1 62 ? -22.189 13.668 66.883 1.00 36.45 62 VAL E N 1
ATOM 5012 C CA . VAL E 1 62 ? -22.252 13.612 68.351 1.00 35.69 62 VAL E CA 1
ATOM 5013 C C . VAL E 1 62 ? -21.453 12.413 68.856 1.00 35.47 62 VAL E C 1
ATOM 5014 O O . VAL E 1 62 ? -20.675 12.536 69.798 1.00 34.33 62 VAL E O 1
ATOM 5018 N N . ASN E 1 63 ? -21.663 11.252 68.237 1.00 34.90 63 ASN E N 1
ATOM 5019 C CA . ASN E 1 63 ? -20.896 10.051 68.578 1.00 34.88 63 ASN E CA 1
ATOM 5020 C C . ASN E 1 63 ? -19.399 10.169 68.326 1.00 34.97 63 ASN E C 1
ATOM 5021 O O . ASN E 1 63 ? -18.609 9.751 69.152 1.00 34.42 63 ASN E O 1
ATOM 5026 N N . GLU E 1 64 ? -19.017 10.719 67.177 1.00 34.84 64 GLU E N 1
ATOM 5027 C CA . GLU E 1 64 ? -17.600 10.982 66.910 1.00 34.63 64 GLU E CA 1
ATOM 5028 C C . GLU E 1 64 ? -16.991 11.852 68.003 1.00 34.80 64 GLU E C 1
ATOM 5029 O O . GLU E 1 64 ? -15.950 11.503 68.560 1.00 33.77 64 GLU E O 1
ATOM 5031 N N . THR E 1 65 ? -17.664 12.955 68.333 1.00 34.52 65 THR E N 1
ATOM 5032 C CA . THR E 1 65 ? -17.186 13.904 69.325 1.00 34.76 65 THR E CA 1
ATOM 5033 C C . THR E 1 65 ? -17.096 13.284 70.708 1.00 34.81 65 THR E C 1
ATOM 5034 O O . THR E 1 65 ? -16.049 13.355 71.335 1.00 34.14 65 THR E O 1
ATOM 5038 N N . TYR E 1 66 ? -18.182 12.643 71.143 1.00 33.84 66 TYR E N 1
ATOM 5039 C CA . TYR E 1 66 ? -18.232 12.018 72.468 1.00 33.94 66 TYR E CA 1
ATOM 5040 C C . TYR E 1 66 ? -17.099 10.993 72.640 1.00 33.84 66 TYR E C 1
ATOM 5041 O O . TYR E 1 66 ? -16.390 11.006 73.645 1.00 32.64 66 TYR E O 1
ATOM 5050 N N . HIS E 1 67 ? -16.899 10.125 71.655 1.00 33.41 67 HIS E N 1
ATOM 5051 C CA . HIS E 1 67 ? -15.909 9.058 71.825 1.00 33.86 67 HIS E CA 1
ATOM 5052 C C . HIS E 1 67 ? -14.466 9.585 71.811 1.00 33.80 67 HIS E C 1
ATOM 5053 O O . HIS E 1 67 ? -13.559 8.983 72.388 1.00 34.94 67 HIS E O 1
ATOM 5060 N N . ARG E 1 68 ? -14.268 10.711 71.144 1.00 33.83 68 ARG E N 1
ATOM 5061 C CA . ARG E 1 68 ? -13.003 11.449 71.213 1.00 34.68 68 ARG E CA 1
ATOM 5062 C C . ARG E 1 68 ? -12.793 12.005 72.624 1.00 34.62 68 ARG E C 1
ATOM 5063 O O . ARG E 1 68 ? -11.727 11.807 73.230 1.00 34.81 68 ARG E O 1
ATOM 5071 N N . ILE E 1 69 ? -13.808 12.696 73.138 1.00 34.65 69 ILE E N 1
ATOM 5072 C CA . ILE E 1 69 ? -13.797 13.211 74.515 1.00 34.82 69 ILE E CA 1
ATOM 5073 C C . ILE E 1 69 ? -13.493 12.140 75.575 1.00 35.42 69 ILE E C 1
ATOM 5074 O O . ILE E 1 69 ? -12.721 12.400 76.506 1.00 35.40 69 ILE E O 1
ATOM 5079 N N . VAL E 1 70 ? -14.108 10.957 75.461 1.00 36.60 70 VAL E N 1
ATOM 5080 C CA . VAL E 1 70 ? -13.829 9.882 76.437 1.00 37.92 70 VAL E CA 1
ATOM 5081 C C . VAL E 1 70 ? -12.342 9.481 76.483 1.00 37.93 70 VAL E C 1
ATOM 5082 O O . VAL E 1 70 ? -11.865 8.931 77.486 1.00 37.40 70 VAL E O 1
ATOM 5086 N N . GLN E 1 71 ? -11.608 9.755 75.402 1.00 38.40 71 GLN E N 1
ATOM 5087 C CA . GLN E 1 71 ? -10.177 9.430 75.350 1.00 38.78 71 GLN E CA 1
ATOM 5088 C C . GLN E 1 71 ? -9.277 10.486 76.010 1.00 38.37 71 GLN E C 1
ATOM 5089 O O . GLN E 1 71 ? -8.058 10.278 76.151 1.00 38.07 71 GLN E O 1
ATOM 5095 N N . ASP E 1 72 ? -9.877 11.604 76.417 1.00 37.43 72 ASP E N 1
ATOM 5096 C CA . ASP E 1 72 ? -9.150 12.704 77.061 1.00 37.15 72 ASP E CA 1
ATOM 5097 C C . ASP E 1 72 ? -8.583 12.294 78.423 1.00 36.82 72 ASP E C 1
ATOM 5098 O O . ASP E 1 72 ? -9.319 11.788 79.286 1.00 37.06 72 ASP E O 1
ATOM 5103 N N . GLU E 1 73 ? -7.277 12.521 78.605 1.00 36.51 73 GLU E N 1
ATOM 5104 C CA . GLU E 1 73 ? -6.584 12.178 79.846 1.00 36.30 73 GLU E CA 1
ATOM 5105 C C . GLU E 1 73 ? -6.982 13.064 81.036 1.00 36.30 73 GLU E C 1
ATOM 5106 O O . GLU E 1 73 ? -6.573 12.799 82.158 1.00 36.44 73 GLU E O 1
ATOM 5108 N N . ARG E 1 74 ? -7.808 14.087 80.800 1.00 36.79 74 ARG E N 1
ATOM 5109 C CA . ARG E 1 74 ? -8.151 15.056 81.855 1.00 36.66 74 ARG E CA 1
ATOM 5110 C C . ARG E 1 74 ? -9.395 14.686 82.670 1.00 36.74 74 ARG E C 1
ATOM 5111 O O . ARG E 1 74 ? -9.729 15.361 83.649 1.00 36.22 74 ARG E O 1
ATOM 5119 N N . HIS E 1 75 ? -10.042 13.593 82.275 1.00 36.88 75 HIS E N 1
ATOM 5120 C CA . HIS E 1 75 ? -11.156 13.025 83.026 1.00 37.47 75 HIS E CA 1
ATOM 5121 C C . HIS E 1 75 ? -11.261 11.507 82.868 1.00 37.83 75 HIS E C 1
ATOM 5122 O O . HIS E 1 75 ? -10.588 10.909 82.010 1.00 37.83 75 HIS E O 1
ATOM 5129 N N . HIS E 1 76 ? -12.071 10.890 83.730 1.00 37.88 76 HIS E N 1
ATOM 5130 C CA . HIS E 1 76 ? -12.272 9.447 83.701 1.00 38.10 76 HIS E CA 1
ATOM 5131 C C . HIS E 1 76 ? -13.688 9.066 84.113 1.00 38.31 76 HIS E C 1
ATOM 5132 O O . HIS E 1 76 ? -14.498 9.939 84.478 1.00 38.61 76 HIS E O 1
ATOM 5139 N N . SER E 1 77 ? -13.988 7.768 84.013 1.00 38.11 77 SER E N 1
ATOM 5140 C CA . SER E 1 77 ? -15.272 7.216 84.426 1.00 38.29 77 SER E CA 1
ATOM 5141 C C . SER E 1 77 ? -16.472 7.965 83.799 1.00 38.89 77 SER E C 1
ATOM 5142 O O . SER E 1 77 ? -17.374 8.407 84.522 1.00 39.16 77 SER E O 1
ATOM 5145 N N . PRO E 1 78 ? -16.498 8.105 82.454 1.00 38.60 78 PRO E N 1
ATOM 5146 C CA . PRO E 1 78 ? -17.616 8.860 81.877 1.00 38.90 78 PRO E CA 1
ATOM 5147 C C . PRO E 1 78 ? -18.896 8.039 82.003 1.00 38.61 78 PRO E C 1
ATOM 5148 O O . PRO E 1 78 ? -18.859 6.818 81.830 1.00 38.04 78 PRO E O 1
ATOM 5152 N N . GLN E 1 79 ? -19.995 8.712 82.334 1.00 38.78 79 GLN E N 1
ATOM 5153 C CA . GLN E 1 79 ? -21.298 8.093 82.546 1.00 39.26 79 GLN E CA 1
ATOM 5154 C C . GLN E 1 79 ? -22.307 8.778 81.644 1.00 38.46 79 GLN E C 1
ATOM 5155 O O . GLN E 1 79 ? -22.692 9.911 81.909 1.00 38.16 79 GLN E O 1
ATOM 5161 N N . ILE E 1 80 ? -22.717 8.114 80.569 1.00 38.04 80 ILE E N 1
ATOM 5162 C CA . ILE E 1 80 ? -23.806 8.641 79.732 1.00 37.64 80 ILE E CA 1
ATOM 5163 C C . ILE E 1 80 ? -25.082 8.698 80.571 1.00 38.24 80 ILE E C 1
ATOM 5164 O O . ILE E 1 80 ? -25.498 7.697 81.141 1.00 39.91 80 ILE E O 1
ATOM 5169 N N . ILE E 1 81 ? -25.675 9.883 80.652 1.00 37.50 81 ILE E N 1
ATOM 5170 C CA . ILE E 1 81 ? -26.904 10.124 81.406 1.00 37.23 81 ILE E CA 1
ATOM 5171 C C . ILE E 1 81 ? -28.133 9.970 80.481 1.00 37.01 81 ILE E C 1
ATOM 5172 O O . ILE E 1 81 ? -29.151 9.386 80.846 1.00 35.89 81 ILE E O 1
ATOM 5177 N N . GLU E 1 82 ? -28.030 10.493 79.266 1.00 37.64 82 GLU E N 1
ATOM 5178 C CA . GLU E 1 82 ? -29.084 10.310 78.290 1.00 38.43 82 GLU E CA 1
ATOM 5179 C C . GLU E 1 82 ? -28.491 10.458 76.913 1.00 38.16 82 GLU E C 1
ATOM 5180 O O . GLU E 1 82 ? -27.632 11.297 76.712 1.00 39.13 82 GLU E O 1
ATOM 5186 N N . CYS E 1 83 ? -28.940 9.624 75.976 1.00 37.68 83 CYS E N 1
ATOM 5187 C CA . CYS E 1 83 ? -28.625 9.817 74.561 1.00 37.56 83 CYS E CA 1
ATOM 5188 C C . CYS E 1 83 ? -29.891 9.459 73.765 1.00 37.60 83 CYS E C 1
ATOM 5189 O O . CYS E 1 83 ? -30.387 8.338 73.851 1.00 34.48 83 CYS E O 1
ATOM 5192 N N . MET E 1 84 ? -30.401 10.437 73.013 1.00 38.53 84 MET E N 1
ATOM 5193 C CA . MET E 1 84 ? -31.740 10.392 72.426 1.00 41.56 84 MET E CA 1
ATOM 5194 C C . MET E 1 84 ? -31.780 11.230 71.166 1.00 39.06 84 MET E C 1
ATOM 5195 O O . MET E 1 84 ? -31.154 12.297 71.133 1.00 39.20 84 MET E O 1
ATOM 5200 N N . PRO E 1 85 ? -32.615 10.832 70.188 1.00 38.54 85 PRO E N 1
ATOM 5201 C CA . PRO E 1 85 ? -32.979 11.786 69.133 1.00 37.74 85 PRO E CA 1
ATOM 5202 C C . PRO E 1 85 ? -33.780 12.942 69.739 1.00 37.60 85 PRO E C 1
ATOM 5203 O O . PRO E 1 85 ? -34.502 12.741 70.708 1.00 36.81 85 PRO E O 1
ATOM 5207 N N . ILE E 1 86 ? -33.653 14.134 69.163 1.00 37.63 86 ILE E N 1
ATOM 5208 C CA . ILE E 1 86 ? -34.400 15.312 69.646 1.00 37.23 86 ILE E CA 1
ATOM 5209 C C . ILE E 1 86 ? -35.073 16.019 68.486 1.00 37.87 86 ILE E C 1
ATOM 5210 O O . ILE E 1 86 ? -34.622 15.886 67.344 1.00 37.67 86 ILE E O 1
ATOM 5215 N N . ARG E 1 87 ? -36.142 16.764 68.791 1.00 37.70 87 ARG E N 1
ATOM 5216 C CA . ARG E 1 87 ? -36.936 17.486 67.797 1.00 38.58 87 ARG E CA 1
ATOM 5217 C C . ARG E 1 87 ? -36.278 18.761 67.264 1.00 38.10 87 ARG E C 1
ATOM 5218 O O . ARG E 1 87 ? -36.485 19.147 66.105 1.00 36.77 87 ARG E O 1
ATOM 5226 N N . ARG E 1 88 ? -35.552 19.432 68.151 1.00 37.57 88 ARG E N 1
ATOM 5227 C CA . ARG E 1 88 ? -34.925 20.720 67.898 1.00 38.52 88 ARG E CA 1
ATOM 5228 C C . ARG E 1 88 ? -33.847 20.929 68.972 1.00 37.57 88 ARG E C 1
ATOM 5229 O O . ARG E 1 88 ? -33.903 20.334 70.054 1.00 35.78 88 ARG E O 1
ATOM 5237 N N . ARG E 1 89 ? -32.849 21.746 68.658 1.00 37.10 89 ARG E N 1
ATOM 5238 C CA . ARG E 1 89 ? -31.778 22.050 69.618 1.00 38.20 89 ARG E CA 1
ATOM 5239 C C . ARG E 1 89 ? -32.268 23.056 70.654 1.00 38.38 89 ARG E C 1
ATOM 5240 O O . ARG E 1 89 ? -33.279 23.760 70.438 1.00 37.87 89 ARG E O 1
ATOM 5248 N N . ASN E 1 90 ? -31.542 23.108 71.771 1.00 39.41 90 ASN E N 1
ATOM 5249 C CA . ASN E 1 90 ? -31.770 24.099 72.821 1.00 40.09 90 ASN E CA 1
ATOM 5250 C C . ASN E 1 90 ? -30.524 24.942 73.093 1.00 39.60 90 ASN E C 1
ATOM 5251 O O . ASN E 1 90 ? -30.624 26.041 73.639 1.00 38.74 90 ASN E O 1
ATOM 5256 N N . PHE E 1 91 ? -29.358 24.447 72.683 1.00 38.41 91 PHE E N 1
ATOM 5257 C CA . PHE E 1 91 ? -28.076 25.134 72.953 1.00 38.61 91 PHE E CA 1
ATOM 5258 C C . PHE E 1 91 ? -27.398 25.642 71.667 1.00 38.25 91 PHE E C 1
ATOM 5259 O O . PHE E 1 91 ? -26.170 25.823 71.614 1.00 39.03 91 PHE E O 1
ATOM 5267 N N . GLU E 1 92 ? -28.215 25.920 70.653 1.00 37.69 92 GLU E N 1
ATOM 5268 C CA . GLU E 1 92 ? -27.755 26.285 69.301 1.00 37.49 92 GLU E CA 1
ATOM 5269 C C . GLU E 1 92 ? -26.903 27.569 69.229 1.00 37.91 92 GLU E C 1
ATOM 5270 O O . GLU E 1 92 ? -26.184 27.789 68.242 1.00 37.12 92 GLU E O 1
ATOM 5276 N N . VAL E 1 93 ? -26.989 28.402 70.265 1.00 37.61 93 VAL E N 1
ATOM 5277 C CA . VAL E 1 93 ? -26.258 29.670 70.293 1.00 38.38 93 VAL E CA 1
ATOM 5278 C C . VAL E 1 93 ? -24.755 29.481 70.543 1.00 38.21 93 VAL E C 1
ATOM 5279 O O . VAL E 1 93 ? -23.942 30.349 70.195 1.00 37.27 93 VAL E O 1
ATOM 5283 N N . TRP E 1 94 ? -24.389 28.340 71.122 1.00 38.25 94 TRP E N 1
ATOM 5284 C CA . TRP E 1 94 ? -23.014 28.114 71.559 1.00 39.56 94 TRP E CA 1
ATOM 5285 C C . TRP E 1 94 ? -22.385 26.876 70.941 1.00 39.43 94 TRP E C 1
ATOM 5286 O O . TRP E 1 94 ? -22.908 25.794 71.115 1.00 39.36 94 TRP E O 1
ATOM 5297 N N . SER E 1 95 ? -21.250 27.018 70.258 1.00 39.31 95 SER E N 1
ATOM 5298 C CA . SER E 1 95 ? -20.485 25.837 69.836 1.00 39.66 95 SER E CA 1
ATOM 5299 C C . SER E 1 95 ? -20.088 25.022 71.080 1.00 39.93 95 SER E C 1
ATOM 5300 O O . SER E 1 95 ? -20.152 23.784 71.081 1.00 39.63 95 SER E O 1
ATOM 5303 N N . MET E 1 96 ? -19.694 25.751 72.123 1.00 39.89 96 MET E N 1
ATOM 5304 C CA . MET E 1 96 ? -19.511 25.245 73.490 1.00 40.28 96 MET E CA 1
ATOM 5305 C C . MET E 1 96 ? -19.304 26.456 74.408 1.00 40.44 96 MET E C 1
ATOM 5306 O O . MET E 1 96 ? -18.712 27.456 74.013 1.00 40.61 96 MET E O 1
ATOM 5311 N N . GLN E 1 97 ? -19.835 26.357 75.616 1.00 40.56 97 GLN E N 1
ATOM 5312 C CA . GLN E 1 97 ? -19.590 27.324 76.668 1.00 41.07 97 GLN E CA 1
ATOM 5313 C C . GLN E 1 97 ? -19.237 26.492 77.892 1.00 41.11 97 GLN E C 1
ATOM 5314 O O . GLN E 1 97 ? -19.637 25.324 77.986 1.00 40.67 97 GLN E O 1
ATOM 5316 N N . ALA E 1 98 ? -18.490 27.083 78.816 1.00 41.18 98 ALA E N 1
ATOM 5317 C CA . ALA E 1 98 ? -18.075 26.389 80.032 1.00 41.22 98 ALA E CA 1
ATOM 5318 C C . ALA E 1 98 ? -18.348 27.236 81.260 1.00 41.09 98 ALA E C 1
ATOM 5319 O O . ALA E 1 98 ? -17.986 28.414 81.300 1.00 41.72 98 ALA E O 1
ATOM 5321 N N . ILE E 1 99 ? -18.967 26.623 82.264 1.00 40.77 99 ILE E N 1
ATOM 5322 C CA . ILE E 1 99 ? -19.358 27.303 83.499 1.00 40.63 99 ILE E CA 1
ATOM 5323 C C . ILE E 1 99 ? -18.813 26.528 84.699 1.00 40.64 99 ILE E C 1
ATOM 5324 O O . ILE E 1 99 ? -18.974 25.318 84.790 1.00 39.79 99 ILE E O 1
ATOM 5329 N N . THR E 1 100 ? -18.165 27.222 85.629 1.00 40.58 100 THR E N 1
ATOM 5330 C CA . THR E 1 100 ? -17.816 26.578 86.889 1.00 40.97 100 THR E CA 1
ATOM 5331 C C . THR E 1 100 ? -18.976 26.757 87.849 1.00 41.97 100 THR E C 1
ATOM 5332 O O . THR E 1 100 ? -19.540 27.849 87.974 1.00 41.74 100 THR E O 1
ATOM 5336 N N . VAL E 1 101 ? -19.352 25.665 88.501 1.00 42.81 101 VAL E N 1
ATOM 5337 C CA . VAL E 1 101 ? -20.468 25.668 89.429 1.00 43.46 101 VAL E CA 1
ATOM 5338 C C . VAL E 1 101 ? -19.932 25.087 90.730 1.00 44.39 101 VAL E C 1
ATOM 5339 O O . VAL E 1 101 ? -19.647 23.896 90.809 1.00 45.07 101 VAL E O 1
ATOM 5343 N N . ASN E 1 102 ? -19.759 25.938 91.737 1.00 44.92 102 ASN E N 1
ATOM 5344 C CA . ASN E 1 102 ? -19.157 25.505 92.999 1.00 46.27 102 ASN E CA 1
ATOM 5345 C C . ASN E 1 102 ? -19.663 26.290 94.210 1.00 46.82 102 ASN E C 1
ATOM 5346 O O . ASN E 1 102 ? -20.665 27.007 94.128 1.00 46.78 102 ASN E O 1
ATOM 5351 N N . ASP E 1 103 ? -18.967 26.152 95.332 1.00 47.58 103 ASP E N 1
ATOM 5352 C CA . ASP E 1 103 ? -19.378 26.828 96.549 1.00 48.34 103 ASP E CA 1
ATOM 5353 C C . ASP E 1 103 ? -19.099 28.328 96.486 1.00 48.36 103 ASP E C 1
ATOM 5354 O O . ASP E 1 103 ? -19.617 29.102 97.299 1.00 49.20 103 ASP E O 1
ATOM 5359 N N . LEU E 1 104 ? -18.287 28.734 95.513 1.00 47.64 104 LEU E N 1
ATOM 5360 C CA . LEU E 1 104 ? -17.993 30.147 95.284 1.00 46.74 104 LEU E CA 1
ATOM 5361 C C . LEU E 1 104 ? -19.027 30.829 94.407 1.00 46.00 104 LEU E C 1
ATOM 5362 O O . LEU E 1 104 ? -19.088 32.060 94.376 1.00 45.32 104 LEU E O 1
ATOM 5363 N N . SER E 1 105 ? -19.847 30.027 93.713 1.00 45.44 105 SER E N 1
ATOM 5364 C CA . SER E 1 105 ? -20.897 30.523 92.812 1.00 44.82 105 SER E CA 1
ATOM 5365 C C . SER E 1 105 ? -21.905 31.410 93.542 1.00 44.66 105 SER E C 1
ATOM 5366 O O . SER E 1 105 ? -21.996 31.389 94.774 1.00 44.27 105 SER E O 1
ATOM 5369 N N . THR E 1 106 ? -22.674 32.161 92.760 1.00 44.30 106 THR E N 1
ATOM 5370 C CA . THR E 1 106 ? -23.630 33.124 93.284 1.00 44.57 106 THR E CA 1
ATOM 5371 C C . THR E 1 106 ? -24.853 32.461 93.914 1.00 44.31 106 THR E C 1
ATOM 5372 O O . THR E 1 106 ? -25.131 31.287 93.660 1.00 43.73 106 THR E O 1
ATOM 5376 N N . GLU E 1 107 ? -25.572 33.223 94.734 1.00 44.09 107 GLU E N 1
ATOM 5377 C CA . GLU E 1 107 ? -26.824 32.763 95.338 1.00 43.85 107 GLU E CA 1
ATOM 5378 C C . GLU E 1 107 ? -27.801 32.241 94.284 1.00 43.89 107 GLU E C 1
ATOM 5379 O O . GLU E 1 107 ? -28.402 31.172 94.468 1.00 43.67 107 GLU E O 1
ATOM 5381 N N . GLN E 1 108 ? -27.949 32.974 93.177 1.00 43.47 108 GLN E N 1
ATOM 5382 C CA . GLN E 1 108 ? -28.885 32.573 92.118 1.00 43.92 108 GLN E CA 1
ATOM 5383 C C . GLN E 1 108 ? -28.560 31.166 91.626 1.00 43.29 108 GLN E C 1
ATOM 5384 O O . GLN E 1 108 ? -29.437 30.304 91.553 1.00 43.18 108 GLN E O 1
ATOM 5390 N N . VAL E 1 109 ? -27.287 30.951 91.311 1.00 42.98 109 VAL E N 1
ATOM 5391 C CA . VAL E 1 109 ? -26.792 29.680 90.776 1.00 42.95 109 VAL E CA 1
ATOM 5392 C C . VAL E 1 109 ? -26.933 28.532 91.771 1.00 42.33 109 VAL E C 1
ATOM 5393 O O . VAL E 1 109 ? -27.362 27.437 91.411 1.00 41.79 109 VAL E O 1
ATOM 5397 N N . LYS E 1 110 ? -26.565 28.786 93.020 1.00 41.76 110 LYS E N 1
ATOM 5398 C CA . LYS E 1 110 ? -26.658 27.774 94.071 1.00 41.73 110 LYS E CA 1
ATOM 5399 C C . LYS E 1 110 ? -28.092 27.322 94.302 1.00 41.93 110 LYS E C 1
ATOM 5400 O O . LYS E 1 110 ? -28.375 26.125 94.466 1.00 41.94 110 LYS E O 1
ATOM 5406 N N . THR E 1 111 ? -29.007 28.286 94.289 1.00 42.34 111 THR E N 1
ATOM 5407 C CA . THR E 1 111 ? -30.436 27.991 94.431 1.00 41.78 111 THR E CA 1
ATOM 5408 C C . THR E 1 111 ? -30.982 27.153 93.269 1.00 42.20 111 THR E C 1
ATOM 5409 O O . THR E 1 111 ? -31.838 26.286 93.463 1.00 41.93 111 THR E O 1
ATOM 5413 N N . LEU E 1 112 ? -30.470 27.411 92.072 1.00 42.15 112 LEU E N 1
ATOM 5414 C CA . LEU E 1 112 ? -30.792 26.613 90.898 1.00 42.32 112 LEU E CA 1
ATOM 5415 C C . LEU E 1 112 ? -30.327 25.157 91.083 1.00 42.07 112 LEU E C 1
ATOM 5416 O O . LEU E 1 112 ? -31.073 24.222 90.770 1.00 41.90 112 LEU E O 1
ATOM 5421 N N . VAL E 1 113 ? -29.105 24.965 91.593 1.00 41.57 113 VAL E N 1
ATOM 5422 C CA . VAL E 1 113 ? -28.627 23.615 91.940 1.00 41.04 113 VAL E CA 1
ATOM 5423 C C . VAL E 1 113 ? -29.584 22.944 92.923 1.00 41.14 113 VAL E C 1
ATOM 5424 O O . VAL E 1 113 ? -30.017 21.809 92.703 1.00 41.26 113 VAL E O 1
ATOM 5428 N N . LEU E 1 114 ? -29.937 23.671 93.979 1.00 40.69 114 LEU E N 1
ATOM 5429 C CA . LEU E 1 114 ? -30.879 23.193 94.990 1.00 40.68 114 LEU E CA 1
ATOM 5430 C C . LEU E 1 114 ? -32.261 22.874 94.422 1.00 41.20 114 LEU E C 1
ATOM 5431 O O . LEU E 1 114 ? -32.913 21.917 94.869 1.00 40.56 114 LEU E O 1
ATOM 5436 N N . LYS E 1 115 ? -32.710 23.651 93.433 1.00 40.88 115 LYS E N 1
ATOM 5437 C CA . LYS E 1 115 ? -34.028 23.427 92.827 1.00 40.90 115 LYS E CA 1
ATOM 5438 C C . LYS E 1 115 ? -34.174 22.011 92.278 1.00 41.28 115 LYS E C 1
ATOM 5439 O O . LYS E 1 115 ? -35.251 21.417 92.367 1.00 40.66 115 LYS E O 1
ATOM 5445 N N . TYR E 1 116 ? -33.076 21.479 91.736 1.00 41.18 116 TYR E N 1
ATOM 5446 C CA . TYR E 1 116 ? -33.090 20.212 90.992 1.00 42.40 116 TYR E CA 1
ATOM 5447 C C . TYR E 1 116 ? -32.371 19.038 91.670 1.00 42.36 116 TYR E C 1
ATOM 5448 O O . TYR E 1 116 ? -32.264 17.961 91.075 1.00 42.42 116 TYR E O 1
ATOM 5457 N N . SER E 1 117 ? -31.902 19.242 92.902 1.00 42.05 117 SER E N 1
ATOM 5458 C CA . SER E 1 117 ? -31.077 18.254 93.595 1.00 42.51 117 SER E CA 1
ATOM 5459 C C . SER E 1 117 ? -31.108 18.450 95.117 1.00 42.64 117 SER E C 1
ATOM 5460 O O . SER E 1 117 ? -31.700 19.410 95.620 1.00 42.96 117 SER E O 1
ATOM 5463 N N . GLY E 1 118 ? -30.454 17.548 95.843 1.00 42.47 118 GLY E N 1
ATOM 5464 C CA . GLY E 1 118 ? -30.527 17.519 97.298 1.00 42.14 118 GLY E CA 1
ATOM 5465 C C . GLY E 1 118 ? -29.706 18.559 98.018 1.00 43.34 118 GLY E C 1
ATOM 5466 O O . GLY E 1 118 ? -29.928 18.815 99.207 1.00 42.50 118 GLY E O 1
ATOM 5467 N N . PHE E 1 119 ? -28.749 19.150 97.302 1.00 43.45 119 PHE E N 1
ATOM 5468 C CA . PHE E 1 119 ? -27.826 20.103 97.887 1.00 44.29 119 PHE E CA 1
ATOM 5469 C C . PHE E 1 119 ? -27.531 21.263 96.947 1.00 44.79 119 PHE E C 1
ATOM 5470 O O . PHE E 1 119 ? -28.064 21.354 95.837 1.00 44.08 119 PHE E O 1
ATOM 5478 N N . THR E 1 120 ? -26.666 22.157 97.408 1.00 45.70 120 THR E N 1
ATOM 5479 C CA . THR E 1 120 ? -26.409 23.381 96.691 1.00 46.65 120 THR E CA 1
ATOM 5480 C C . THR E 1 120 ? -25.120 23.208 95.838 1.00 47.23 120 THR E C 1
ATOM 5481 O O . THR E 1 120 ? -24.744 24.083 95.040 1.00 46.60 120 THR E O 1
ATOM 5485 N N . THR E 1 121 ? -24.484 22.044 96.005 1.00 47.40 121 THR E N 1
ATOM 5486 C CA . THR E 1 121 ? -23.327 21.606 95.216 1.00 47.65 121 THR E CA 1
ATOM 5487 C C . THR E 1 121 ? -23.799 20.698 94.086 1.00 47.57 121 THR E C 1
ATOM 5488 O O . THR E 1 121 ? -24.517 19.726 94.331 1.00 48.16 121 THR E O 1
ATOM 5492 N N . LEU E 1 122 ? -23.404 21.011 92.856 1.00 46.96 122 LEU E N 1
ATOM 5493 C CA . LEU E 1 122 ? -23.863 20.252 91.681 1.00 47.11 122 LEU E CA 1
ATOM 5494 C C . LEU E 1 122 ? -23.206 18.869 91.622 1.00 47.12 122 LEU E C 1
ATOM 5495 O O . LEU E 1 122 ? -21.975 18.750 91.521 1.00 46.70 122 LEU E O 1
ATOM 5500 N N . ARG E 1 123 ? -24.033 17.833 91.727 1.00 47.39 123 ARG E N 1
ATOM 5501 C CA . ARG E 1 123 ? -23.597 16.433 91.685 1.00 48.26 123 ARG E CA 1
ATOM 5502 C C . ARG E 1 123 ? -24.460 15.674 90.680 1.00 48.38 123 ARG E C 1
ATOM 5503 O O . ARG E 1 123 ? -25.558 15.257 91.010 1.00 48.14 123 ARG E O 1
ATOM 5511 N N . PRO E 1 124 ? -23.971 15.498 89.444 1.00 48.84 124 PRO E N 1
ATOM 5512 C CA . PRO E 1 124 ? -24.790 14.862 88.399 1.00 49.36 124 PRO E CA 1
ATOM 5513 C C . PRO E 1 124 ? -25.320 13.467 88.774 1.00 49.82 124 PRO E C 1
ATOM 5514 O O . PRO E 1 124 ? -26.372 13.054 88.271 1.00 50.22 124 PRO E O 1
ATOM 5518 N N . SER E 1 125 ? -24.588 12.764 89.641 1.00 50.39 125 SER E N 1
ATOM 5519 C CA . SER E 1 125 ? -24.991 11.453 90.168 1.00 50.78 125 SER E CA 1
ATOM 5520 C C . SER E 1 125 ? -26.312 11.498 90.928 1.00 50.68 125 SER E C 1
ATOM 5521 O O . SER E 1 125 ? -26.980 10.476 91.067 1.00 50.80 125 SER E O 1
ATOM 5524 N N . ALA E 1 126 ? -26.674 12.678 91.426 1.00 50.53 126 ALA E N 1
ATOM 5525 C CA . ALA E 1 126 ? -27.840 12.851 92.290 1.00 50.81 126 ALA E CA 1
ATOM 5526 C C . ALA E 1 126 ? -29.127 13.188 91.533 1.00 51.04 126 ALA E C 1
ATOM 5527 O O . ALA E 1 126 ? -30.192 13.324 92.149 1.00 51.29 126 ALA E O 1
ATOM 5529 N N . MET E 1 127 ? -29.026 13.313 90.209 1.00 50.42 127 MET E N 1
ATOM 5530 C CA . MET E 1 127 ? -30.124 13.819 89.376 1.00 50.60 127 MET E CA 1
ATOM 5531 C C . MET E 1 127 ? -30.462 12.861 88.250 1.00 49.22 127 MET E C 1
ATOM 5532 O O . MET E 1 127 ? -29.578 12.178 87.730 1.00 49.20 127 MET E O 1
ATOM 5537 N N . ASP E 1 128 ? -31.733 12.830 87.851 1.00 47.80 128 ASP E N 1
ATOM 5538 C CA . ASP E 1 128 ? -32.136 12.061 86.679 1.00 46.96 128 ASP E CA 1
ATOM 5539 C C . ASP E 1 128 ? -31.947 12.894 85.397 1.00 45.77 128 ASP E C 1
ATOM 5540 O O . ASP E 1 128 ? -31.635 14.089 85.490 1.00 45.41 128 ASP E O 1
ATOM 5545 N N . PRO E 1 129 ? -32.108 12.273 84.207 1.00 44.88 129 PRO E N 1
ATOM 5546 C CA . PRO E 1 129 ? -31.907 13.009 82.956 1.00 44.25 129 PRO E CA 1
ATOM 5547 C C . PRO E 1 129 ? -32.742 14.276 82.820 1.00 44.00 129 PRO E C 1
ATOM 5548 O O . PRO E 1 129 ? -32.255 15.258 82.269 1.00 43.86 129 PRO E O 1
ATOM 5552 N N . GLU E 1 130 ? -33.988 14.245 83.296 1.00 43.92 130 GLU E N 1
ATOM 5553 C CA . GLU E 1 130 ? -34.865 15.413 83.224 1.00 44.15 130 GLU E CA 1
ATOM 5554 C C . GLU E 1 130 ? -34.314 16.573 84.059 1.00 43.40 130 GLU E C 1
ATOM 5555 O O . GLU E 1 130 ? -34.291 17.716 83.609 1.00 43.14 130 GLU E O 1
ATOM 5561 N N . GLN E 1 131 ? -33.870 16.260 85.271 1.00 43.22 131 GLN E N 1
ATOM 5562 C CA . GLN E 1 131 ? -33.291 17.265 86.179 1.00 43.11 131 GLN E CA 1
ATOM 5563 C C . GLN E 1 131 ? -31.982 17.819 85.611 1.00 43.32 131 GLN E C 1
ATOM 5564 O O . GLN E 1 131 ? -31.758 19.029 85.647 1.00 43.02 131 GLN E O 1
ATOM 5570 N N . CYS E 1 132 ? -31.152 16.944 85.036 1.00 42.68 132 CYS E N 1
ATOM 5571 C CA . CYS E 1 132 ? -29.934 17.385 84.355 1.00 43.36 132 CYS E CA 1
ATOM 5572 C C . CYS E 1 132 ? -30.221 18.387 83.251 1.00 42.75 132 CYS E C 1
ATOM 5573 O O . CYS E 1 132 ? -29.616 19.462 83.219 1.00 42.95 132 CYS E O 1
ATOM 5576 N N . LEU E 1 133 ? -31.149 18.036 82.363 1.00 42.78 133 LEU E N 1
ATOM 5577 C CA . LEU E 1 133 ? -31.498 18.877 81.238 1.00 42.38 133 LEU E CA 1
ATOM 5578 C C . LEU E 1 133 ? -32.052 20.212 81.711 1.00 42.45 133 LEU E C 1
ATOM 5579 O O . LEU E 1 133 ? -31.635 21.250 81.231 1.00 42.72 133 LEU E O 1
ATOM 5584 N N . ASN E 1 134 ? -32.984 20.172 82.656 1.00 42.35 134 ASN E N 1
ATOM 5585 C CA . ASN E 1 134 ? -33.605 21.395 83.164 1.00 42.51 134 ASN E CA 1
ATOM 5586 C C . ASN E 1 134 ? -32.635 22.318 83.876 1.00 42.48 134 ASN E C 1
ATOM 5587 O O . ASN E 1 134 ? -32.703 23.550 83.725 1.00 42.43 134 ASN E O 1
ATOM 5592 N N . PHE E 1 135 ? -31.725 21.725 84.637 1.00 42.58 135 PHE E N 1
ATOM 5593 C CA . PHE E 1 135 ? -30.657 22.499 85.272 1.00 42.90 135 PHE E CA 1
ATOM 5594 C C . PHE E 1 135 ? -29.806 23.217 84.214 1.00 43.24 135 PHE E C 1
ATOM 5595 O O . PHE E 1 135 ? -29.540 24.431 84.312 1.00 43.40 135 PHE E O 1
ATOM 5603 N N . LEU E 1 136 ? -29.363 22.451 83.221 1.00 43.09 136 LEU E N 1
ATOM 5604 C CA . LEU E 1 136 ? -28.525 22.990 82.145 1.00 43.37 136 LEU E CA 1
ATOM 5605 C C . LEU E 1 136 ? -29.259 24.057 81.346 1.00 43.59 136 LEU E C 1
ATOM 5606 O O . LEU E 1 136 ? -28.673 25.077 81.002 1.00 43.96 136 LEU E O 1
ATOM 5611 N N . LEU E 1 137 ? -30.537 23.826 81.055 1.00 43.73 137 LEU E N 1
ATOM 5612 C CA . LEU E 1 137 ? -31.355 24.843 80.380 1.00 44.31 137 LEU E CA 1
ATOM 5613 C C . LEU E 1 137 ? -31.434 26.148 81.186 1.00 44.13 137 LEU E C 1
ATOM 5614 O O . LEU E 1 137 ? -31.280 27.236 80.631 1.00 44.49 137 LEU E O 1
ATOM 5619 N N . ASP E 1 138 ? -31.657 26.019 82.492 1.00 43.87 138 ASP E N 1
ATOM 5620 C CA . ASP E 1 138 ? -31.867 27.167 83.368 1.00 44.40 138 ASP E CA 1
ATOM 5621 C C . ASP E 1 138 ? -30.570 27.925 83.619 1.00 44.28 138 ASP E C 1
ATOM 5622 O O . ASP E 1 138 ? -30.597 29.147 83.769 1.00 44.24 138 ASP E O 1
ATOM 5627 N N . ILE E 1 139 ? -29.444 27.209 83.690 1.00 44.51 139 ILE E N 1
ATOM 5628 C CA . ILE E 1 139 ? -28.162 27.878 83.918 1.00 45.09 139 ILE E CA 1
ATOM 5629 C C . ILE E 1 139 ? -27.723 28.580 82.640 1.00 45.64 139 ILE E C 1
ATOM 5630 O O . ILE E 1 139 ? -27.168 29.672 82.693 1.00 45.48 139 ILE E O 1
ATOM 5635 N N . ALA E 1 140 ? -28.014 27.960 81.497 1.00 46.76 140 ALA E N 1
ATOM 5636 C CA . ALA E 1 140 ? -27.749 28.569 80.200 1.00 48.24 140 ALA E CA 1
ATOM 5637 C C . ALA E 1 140 ? -28.491 29.905 80.064 1.00 49.31 140 ALA E C 1
ATOM 5638 O O . ALA E 1 140 ? -27.964 30.851 79.465 1.00 49.69 140 ALA E O 1
ATOM 5640 N N . LYS E 1 141 ? -29.696 29.977 80.636 1.00 50.41 141 LYS E N 1
ATOM 5641 C CA . LYS E 1 141 ? -30.478 31.216 80.688 1.00 51.75 141 LYS E CA 1
ATOM 5642 C C . LYS E 1 141 ? -29.754 32.312 81.474 1.00 52.44 141 LYS E C 1
ATOM 5643 O O . LYS E 1 141 ? -29.666 33.454 81.012 1.00 53.06 141 LYS E O 1
ATOM 5645 N N . ILE E 1 142 ? -29.212 31.962 82.631 1.00 15.00 142 ILE E N 1
ATOM 5646 C CA . ILE E 1 142 ? -28.442 32.869 83.474 1.00 15.00 142 ILE E CA 1
ATOM 5647 C C . ILE E 1 142 ? -27.229 33.413 82.728 1.00 15.00 142 ILE E C 1
ATOM 5648 O O . ILE E 1 142 ? -26.826 34.566 82.950 1.00 54.53 142 ILE E O 1
ATOM 5654 N N . TYR E 1 143 ? -26.644 32.619 81.837 1.00 54.94 143 TYR E N 1
ATOM 5655 C CA . TYR E 1 143 ? -25.443 33.000 81.094 1.00 55.46 143 TYR E CA 1
ATOM 5656 C C . TYR E 1 143 ? -25.725 33.366 79.636 1.00 55.60 143 TYR E C 1
ATOM 5657 O O . TYR E 1 143 ? -26.868 33.608 79.250 1.00 55.98 143 TYR E O 1
ATOM 5666 N N . SER F 1 5 ? -31.578 3.779 89.085 1.00 39.81 5 SER F N 1
ATOM 5667 C CA . SER F 1 5 ? -30.281 3.703 88.379 1.00 38.51 5 SER F CA 1
ATOM 5668 C C . SER F 1 5 ? -30.300 2.622 87.311 1.00 37.64 5 SER F C 1
ATOM 5669 O O . SER F 1 5 ? -29.310 2.445 86.613 1.00 36.83 5 SER F O 1
ATOM 5672 N N . LEU F 1 6 ? -31.429 1.923 87.161 1.00 36.72 6 LEU F N 1
ATOM 5673 C CA . LEU F 1 6 ? -31.569 0.915 86.084 1.00 35.98 6 LEU F CA 1
ATOM 5674 C C . LEU F 1 6 ? -31.608 1.591 84.707 1.00 35.23 6 LEU F C 1
ATOM 5675 O O . LEU F 1 6 ? -32.386 2.515 84.481 1.00 34.08 6 LEU F O 1
ATOM 5680 N N . TYR F 1 7 ? -30.755 1.121 83.803 1.00 34.84 7 TYR F N 1
ATOM 5681 C CA . TYR F 1 7 ? -30.493 1.776 82.517 1.00 34.70 7 TYR F CA 1
ATOM 5682 C C . TYR F 1 7 ? -30.516 0.770 81.353 1.00 35.21 7 TYR F C 1
ATOM 5683 O O . TYR F 1 7 ? -30.302 -0.427 81.545 1.00 35.17 7 TYR F O 1
ATOM 5692 N N . ARG F 1 8 ? -30.806 1.258 80.151 1.00 35.50 8 ARG F N 1
ATOM 5693 C CA . ARG F 1 8 ? -30.579 0.493 78.937 1.00 36.76 8 ARG F CA 1
ATOM 5694 C C . ARG F 1 8 ? -29.740 1.348 77.989 1.00 36.82 8 ARG F C 1
ATOM 5695 O O . ARG F 1 8 ? -29.939 2.572 77.898 1.00 37.28 8 ARG F O 1
ATOM 5703 N N . LEU F 1 9 ? -28.820 0.700 77.286 1.00 36.33 9 LEU F N 1
ATOM 5704 C CA . LEU F 1 9 ? -28.071 1.338 76.215 1.00 36.95 9 LEU F CA 1
ATOM 5705 C C . LEU F 1 9 ? -28.146 0.438 74.978 1.00 36.83 9 LEU F C 1
ATOM 5706 O O . LEU F 1 9 ? -27.946 -0.786 75.072 1.00 36.75 9 LEU F O 1
ATOM 5711 N N . ILE F 1 10 ? -28.442 1.053 73.842 1.00 36.06 10 ILE F N 1
ATOM 5712 C CA . ILE F 1 10 ? -28.453 0.371 72.540 1.00 35.76 10 ILE F CA 1
ATOM 5713 C C . ILE F 1 10 ? -27.478 1.071 71.622 1.00 35.92 10 ILE F C 1
ATOM 5714 O O . ILE F 1 10 ? -27.509 2.284 71.503 1.00 34.76 10 ILE F O 1
ATOM 5719 N N . TYR F 1 11 ? -26.583 0.302 71.006 1.00 35.70 11 TYR F N 1
ATOM 5720 C CA . TYR F 1 11 ? -25.640 0.870 70.059 1.00 36.38 11 TYR F CA 1
ATOM 5721 C C . TYR F 1 11 ? -25.465 -0.029 68.832 1.00 36.25 11 TYR F C 1
ATOM 5722 O O . TYR F 1 11 ? -25.806 -1.218 68.857 1.00 37.04 11 TYR F O 1
ATOM 5731 N N . SER F 1 12 ? -24.936 0.552 67.759 1.00 36.90 12 SER F N 1
ATOM 5732 C CA . SER F 1 12 ? -24.480 -0.226 66.617 1.00 36.82 12 SER F CA 1
ATOM 5733 C C . SER F 1 12 ? -22.994 0.031 66.376 1.00 37.00 12 SER F C 1
ATOM 5734 O O . SER F 1 12 ? -22.436 1.049 66.812 1.00 37.00 12 SER F O 1
ATOM 5737 N N . SER F 1 13 ? -22.351 -0.903 65.696 1.00 36.83 13 SER F N 1
ATOM 5738 C CA . SER F 1 13 ? -20.945 -0.747 65.366 1.00 37.34 13 SER F CA 1
ATOM 5739 C C . SER F 1 13 ? -20.658 -1.467 64.059 1.00 37.58 13 SER F C 1
ATOM 5740 O O . SER F 1 13 ? -21.528 -2.168 63.516 1.00 36.63 13 SER F O 1
ATOM 5743 N N . GLN F 1 14 ? -19.455 -1.242 63.539 1.00 37.33 14 GLN F N 1
ATOM 5744 C CA . GLN F 1 14 ? -18.985 -1.893 62.336 1.00 38.19 14 GLN F CA 1
ATOM 5745 C C . GLN F 1 14 ? -17.967 -2.930 62.727 1.00 37.65 14 GLN F C 1
ATOM 5746 O O . GLN F 1 14 ? -16.878 -2.590 63.186 1.00 37.38 14 GLN F O 1
ATOM 5752 N N . GLY F 1 15 ? -18.327 -4.199 62.563 1.00 37.43 15 GLY F N 1
ATOM 5753 C CA . GLY F 1 15 ? -17.377 -5.279 62.820 1.00 36.71 15 GLY F CA 1
ATOM 5754 C C . GLY F 1 15 ? -16.317 -5.286 61.736 1.00 36.96 15 GLY F C 1
ATOM 5755 O O . GLY F 1 15 ? -16.595 -4.911 60.588 1.00 36.03 15 GLY F O 1
ATOM 5756 N N . ILE F 1 16 ? -15.102 -5.695 62.098 1.00 36.61 16 ILE F N 1
ATOM 5757 C CA . ILE F 1 16 ? -14.017 -5.813 61.125 1.00 37.56 16 ILE F CA 1
ATOM 5758 C C . ILE F 1 16 ? -14.372 -6.853 60.044 1.00 38.29 16 ILE F C 1
ATOM 5759 O O . ILE F 1 16 ? -15.143 -7.771 60.310 1.00 38.67 16 ILE F O 1
ATOM 5764 N N . PRO F 1 17 ? -13.827 -6.708 58.819 1.00 39.40 17 PRO F N 1
ATOM 5765 C CA . PRO F 1 17 ? -14.160 -7.681 57.763 1.00 40.10 17 PRO F CA 1
ATOM 5766 C C . PRO F 1 17 ? -13.828 -9.138 58.126 1.00 41.16 17 PRO F C 1
ATOM 5767 O O . PRO F 1 17 ? -14.512 -10.062 57.666 1.00 41.41 17 PRO F O 1
ATOM 5771 N N . ASN F 1 18 ? -12.812 -9.331 58.966 1.00 41.97 18 ASN F N 1
ATOM 5772 C CA . ASN F 1 18 ? -12.254 -10.657 59.242 1.00 43.24 18 ASN F CA 1
ATOM 5773 C C . ASN F 1 18 ? -13.246 -11.690 59.815 1.00 43.16 18 ASN F C 1
ATOM 5774 O O . ASN F 1 18 ? -13.026 -12.900 59.686 1.00 43.30 18 ASN F O 1
ATOM 5779 N N . LEU F 1 19 ? -14.336 -11.212 60.417 1.00 42.99 19 LEU F N 1
ATOM 5780 C CA . LEU F 1 19 ? -15.070 -11.989 61.434 1.00 42.78 19 LEU F CA 1
ATOM 5781 C C . LEU F 1 19 ? -15.635 -13.360 61.066 1.00 42.38 19 LEU F C 1
ATOM 5782 O O . LEU F 1 19 ? -16.383 -13.519 60.101 1.00 42.23 19 LEU F O 1
ATOM 5787 N N . GLN F 1 20 ? -15.265 -14.334 61.895 1.00 41.66 20 GLN F N 1
ATOM 5788 C CA . GLN F 1 20 ? -15.635 -15.743 61.748 1.00 41.41 20 GLN F CA 1
ATOM 5789 C C . GLN F 1 20 ? -16.607 -16.154 62.856 1.00 40.98 20 GLN F C 1
ATOM 5790 O O . GLN F 1 20 ? -16.653 -15.503 63.901 1.00 40.90 20 GLN F O 1
ATOM 5796 N N . PRO F 1 21 ? -17.390 -17.231 62.631 1.00 40.52 21 PRO F N 1
ATOM 5797 C CA . PRO F 1 21 ? -18.233 -17.818 63.679 1.00 40.24 21 PRO F CA 1
ATOM 5798 C C . PRO F 1 21 ? -17.538 -17.909 65.047 1.00 39.90 21 PRO F C 1
ATOM 5799 O O . PRO F 1 21 ? -18.170 -17.651 66.079 1.00 39.82 21 PRO F O 1
ATOM 5803 N N . GLN F 1 22 ? -16.251 -18.258 65.046 1.00 39.44 22 GLN F N 1
ATOM 5804 C CA . GLN F 1 22 ? -15.502 -18.397 66.293 1.00 38.99 22 GLN F CA 1
ATOM 5805 C C . GLN F 1 22 ? -15.272 -17.065 67.027 1.00 38.87 22 GLN F C 1
ATOM 5806 O O . GLN F 1 22 ? -15.167 -17.041 68.259 1.00 38.43 22 GLN F O 1
ATOM 5812 N N . ASP F 1 23 ? -15.198 -15.960 66.284 1.00 38.65 23 ASP F N 1
ATOM 5813 C CA . ASP F 1 23 ? -15.049 -14.640 66.911 1.00 38.56 23 ASP F CA 1
ATOM 5814 C C . ASP F 1 23 ? -16.312 -14.265 67.684 1.00 38.28 23 ASP F C 1
ATOM 5815 O O . ASP F 1 23 ? -16.243 -13.681 68.773 1.00 37.80 23 ASP F O 1
ATOM 5820 N N . LEU F 1 24 ? -17.463 -14.600 67.096 1.00 37.75 24 LEU F N 1
ATOM 5821 C CA . LEU F 1 24 ? -18.771 -14.396 67.715 1.00 38.15 24 LEU F CA 1
ATOM 5822 C C . LEU F 1 24 ? -18.893 -15.231 68.990 1.00 37.58 24 LEU F C 1
ATOM 5823 O O . LEU F 1 24 ? -19.380 -14.749 70.020 1.00 36.65 24 LEU F O 1
ATOM 5828 N N . LYS F 1 25 ? -18.418 -16.475 68.921 1.00 37.49 25 LYS F N 1
ATOM 5829 C CA . LYS F 1 25 ? -18.424 -17.362 70.076 1.00 37.62 25 LYS F CA 1
ATOM 5830 C C . LYS F 1 25 ? -17.483 -16.852 71.184 1.00 37.27 25 LYS F C 1
ATOM 5831 O O . LYS F 1 25 ? -17.834 -16.914 72.366 1.00 37.03 25 LYS F O 1
ATOM 5837 N N . ASP F 1 26 ? -16.313 -16.337 70.788 1.00 36.39 26 ASP F N 1
ATOM 5838 C CA . ASP F 1 26 ? -15.343 -15.724 71.707 1.00 36.51 26 ASP F CA 1
ATOM 5839 C C . ASP F 1 26 ? -15.962 -14.524 72.429 1.00 36.65 26 ASP F C 1
ATOM 5840 O O . ASP F 1 26 ? -15.880 -14.421 73.661 1.00 36.76 26 ASP F O 1
ATOM 5845 N N . ILE F 1 27 ? -16.582 -13.624 71.660 1.00 36.03 27 ILE F N 1
ATOM 5846 C CA . ILE F 1 27 ? -17.317 -12.480 72.225 1.00 36.28 27 ILE F CA 1
ATOM 5847 C C . ILE F 1 27 ? -18.405 -12.961 73.194 1.00 36.45 27 ILE F C 1
ATOM 5848 O O . ILE F 1 27 ? -18.520 -12.445 74.308 1.00 36.33 27 ILE F O 1
ATOM 5853 N N . LEU F 1 28 ? -19.188 -13.956 72.767 1.00 36.58 28 LEU F N 1
ATOM 5854 C CA . LEU F 1 28 ? -20.249 -14.508 73.606 1.00 36.94 28 LEU F CA 1
ATOM 5855 C C . LEU F 1 28 ? -19.669 -15.044 74.914 1.00 36.65 28 LEU F C 1
ATOM 5856 O O . LEU F 1 28 ? -20.167 -14.735 75.984 1.00 36.25 28 LEU F O 1
ATOM 5861 N N . GLU F 1 29 ? -18.596 -15.824 74.832 1.00 36.77 29 GLU F N 1
ATOM 5862 C CA . GLU F 1 29 ? -18.048 -16.422 76.045 1.00 37.01 29 GLU F CA 1
ATOM 5863 C C . GLU F 1 29 ? -17.556 -15.341 76.985 1.00 36.73 29 GLU F C 1
ATOM 5864 O O . GLU F 1 29 ? -17.773 -15.425 78.197 1.00 36.80 29 GLU F O 1
ATOM 5870 N N . SER F 1 30 ? -16.913 -14.320 76.416 1.00 36.42 30 SER F N 1
ATOM 5871 C CA . SER F 1 30 ? -16.403 -13.163 77.178 1.00 36.72 30 SER F CA 1
ATOM 5872 C C . SER F 1 30 ? -17.537 -12.417 77.910 1.00 36.65 30 SER F C 1
ATOM 5873 O O . SER F 1 30 ? -17.436 -12.150 79.122 1.00 36.35 30 SER F O 1
ATOM 5876 N N . SER F 1 31 ? -18.616 -12.119 77.182 1.00 36.71 31 SER F N 1
ATOM 5877 C CA . SER F 1 31 ? -19.767 -11.425 77.770 1.00 37.02 31 SER F CA 1
ATOM 5878 C C . SER F 1 31 ? -20.497 -12.274 78.822 1.00 37.53 31 SER F C 1
ATOM 5879 O O . SER F 1 31 ? -20.920 -11.762 79.855 1.00 37.34 31 SER F O 1
ATOM 5882 N N . GLN F 1 32 ? -20.607 -13.579 78.584 1.00 37.71 32 GLN F N 1
ATOM 5883 C CA . GLN F 1 32 ? -21.213 -14.463 79.581 1.00 38.11 32 GLN F CA 1
ATOM 5884 C C . GLN F 1 32 ? -20.315 -14.684 80.799 1.00 38.35 32 GLN F C 1
ATOM 5885 O O . GLN F 1 32 ? -20.806 -15.028 81.875 1.00 38.64 32 GLN F O 1
ATOM 5891 N N . ARG F 1 33 ? -19.013 -14.456 80.635 1.00 38.49 33 ARG F N 1
ATOM 5892 C CA . ARG F 1 33 ? -18.076 -14.506 81.758 1.00 38.39 33 ARG F CA 1
ATOM 5893 C C . ARG F 1 33 ? -18.147 -13.240 82.637 1.00 38.15 33 ARG F C 1
ATOM 5894 O O . ARG F 1 33 ? -18.152 -13.338 83.876 1.00 37.70 33 ARG F O 1
ATOM 5902 N N . ASN F 1 34 ? -18.198 -12.070 81.996 1.00 37.02 34 ASN F N 1
ATOM 5903 C CA . ASN F 1 34 ? -18.153 -10.773 82.689 1.00 37.18 34 ASN F CA 1
ATOM 5904 C C . ASN F 1 34 ? -19.506 -10.218 83.141 1.00 37.23 34 ASN F C 1
ATOM 5905 O O . ASN F 1 34 ? -19.618 -9.665 84.243 1.00 37.26 34 ASN F O 1
ATOM 5910 N N . ASN F 1 35 ? -20.518 -10.349 82.287 1.00 37.04 35 ASN F N 1
ATOM 5911 C CA . ASN F 1 35 ? -21.829 -9.702 82.533 1.00 37.89 35 ASN F CA 1
ATOM 5912 C C . ASN F 1 35 ? -22.542 -10.079 83.846 1.00 38.17 35 ASN F C 1
ATOM 5913 O O . ASN F 1 35 ? -23.035 -9.183 84.540 1.00 39.12 35 ASN F O 1
ATOM 5918 N N . PRO F 1 36 ? -22.639 -11.389 84.177 1.00 38.52 36 PRO F N 1
ATOM 5919 C CA . PRO F 1 36 ? -23.387 -11.746 85.400 1.00 38.23 36 PRO F CA 1
ATOM 5920 C C . PRO F 1 36 ? -22.914 -11.025 86.668 1.00 37.85 36 PRO F C 1
ATOM 5921 O O . PRO F 1 36 ? -23.744 -10.503 87.399 1.00 38.02 36 PRO F O 1
ATOM 5925 N N . ALA F 1 37 ? -21.602 -10.980 86.908 1.00 37.90 37 ALA F N 1
ATOM 5926 C CA . ALA F 1 37 ? -21.029 -10.293 88.084 1.00 37.47 37 ALA F CA 1
ATOM 5927 C C . ALA F 1 37 ? -21.296 -8.785 88.074 1.00 37.45 37 ALA F C 1
ATOM 5928 O O . ALA F 1 37 ? -21.409 -8.146 89.132 1.00 37.18 37 ALA F O 1
ATOM 5930 N N . ASN F 1 38 ? -21.389 -8.233 86.868 1.00 36.64 38 ASN F N 1
ATOM 5931 C CA . ASN F 1 38 ? -21.653 -6.821 86.653 1.00 36.60 38 ASN F CA 1
ATOM 5932 C C . ASN F 1 38 ? -23.151 -6.508 86.592 1.00 36.42 38 ASN F C 1
ATOM 5933 O O . ASN F 1 38 ? -23.540 -5.345 86.386 1.00 36.05 38 ASN F O 1
ATOM 5938 N N . GLY F 1 39 ? -23.988 -7.537 86.759 1.00 35.90 39 GLY F N 1
ATOM 5939 C CA . GLY F 1 39 ? -25.456 -7.366 86.659 1.00 36.39 39 GLY F CA 1
ATOM 5940 C C . GLY F 1 39 ? -25.987 -6.991 85.281 1.00 36.50 39 GLY F C 1
ATOM 5941 O O . GLY F 1 39 ? -27.104 -6.460 85.145 1.00 36.90 39 GLY F O 1
ATOM 5942 N N . ILE F 1 40 ? -25.199 -7.268 84.249 1.00 36.52 40 ILE F N 1
ATOM 5943 C CA . ILE F 1 40 ? -25.557 -6.887 82.883 1.00 36.74 40 ILE F CA 1
ATOM 5944 C C . ILE F 1 40 ? -26.344 -7.997 82.178 1.00 36.98 40 ILE F C 1
ATOM 5945 O O . ILE F 1 40 ? -26.011 -9.190 82.294 1.00 36.21 40 ILE F O 1
ATOM 5950 N N . THR F 1 41 ? -27.397 -7.592 81.475 1.00 36.67 41 THR F N 1
ATOM 5951 C CA . THR F 1 41 ? -28.130 -8.479 80.578 1.00 36.56 41 THR F CA 1
ATOM 5952 C C . THR F 1 41 ? -28.264 -7.843 79.178 1.00 37.13 41 THR F C 1
ATOM 5953 O O . THR F 1 41 ? -28.061 -6.639 78.995 1.00 37.83 41 THR F O 1
ATOM 5957 N N . GLY F 1 42 ? -28.596 -8.647 78.180 1.00 37.21 42 GLY F N 1
ATOM 5958 C CA . GLY F 1 42 ? -28.889 -8.073 76.866 1.00 37.23 42 GLY F CA 1
ATOM 5959 C C 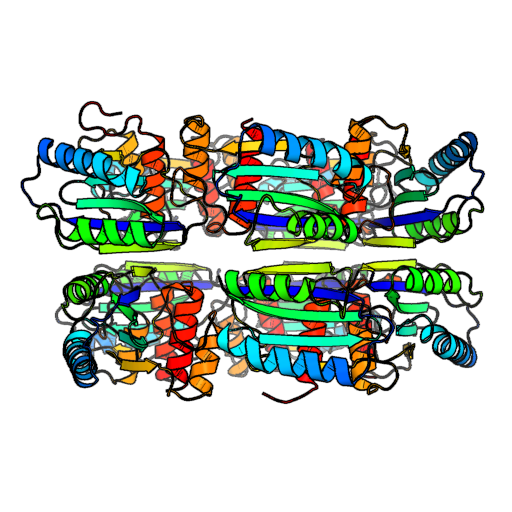. GLY F 1 42 ? -28.804 -9.060 75.735 1.00 37.44 42 GLY F C 1
ATOM 5960 O O . GLY F 1 42 ? -28.910 -10.288 75.936 1.00 36.80 42 GLY F O 1
ATOM 5961 N N . LEU F 1 43 ? -28.594 -8.517 74.542 1.00 37.00 43 LEU F N 1
ATOM 5962 C CA . LEU F 1 43 ? -28.680 -9.300 73.320 1.00 37.49 43 LEU F CA 1
ATOM 5963 C C . LEU F 1 43 ? -27.813 -8.648 72.252 1.00 37.89 43 LEU F C 1
ATOM 5964 O O . LEU F 1 43 ? -27.825 -7.427 72.105 1.00 37.13 43 LEU F O 1
ATOM 5969 N N . LEU F 1 44 ? -27.057 -9.468 71.527 1.00 37.62 44 LEU F N 1
ATOM 5970 C CA . LEU F 1 44 ? -26.207 -8.995 70.450 1.00 38.21 44 LEU F CA 1
ATOM 5971 C C . LEU F 1 44 ? -26.650 -9.629 69.127 1.00 38.96 44 LEU F C 1
ATOM 5972 O O . LEU F 1 44 ? -26.855 -10.846 69.047 1.00 38.61 44 LEU F O 1
ATOM 5977 N N . CYS F 1 45 ? -26.797 -8.798 68.097 1.00 38.66 45 CYS F N 1
ATOM 5978 C CA . CYS F 1 45 ? -27.076 -9.295 66.745 1.00 39.77 45 CYS F CA 1
ATOM 5979 C C . CYS F 1 45 ? -25.931 -8.948 65.821 1.00 39.19 45 CYS F C 1
ATOM 5980 O O . CYS F 1 45 ? -25.412 -7.826 65.874 1.00 38.84 45 CYS F O 1
ATOM 5983 N N . TYR F 1 46 ? -25.537 -9.909 64.985 1.00 38.01 46 TYR F N 1
ATOM 5984 C CA . TYR F 1 46 ? -24.533 -9.652 63.969 1.00 37.88 46 TYR F CA 1
ATOM 5985 C C . TYR F 1 46 ? -25.124 -9.843 62.594 1.00 37.88 46 TYR F C 1
ATOM 5986 O O . TYR F 1 46 ? -25.515 -10.954 62.216 1.00 37.15 46 TYR F O 1
ATOM 5995 N N . SER F 1 47 ? -25.186 -8.743 61.856 1.00 38.36 47 SER F N 1
ATOM 5996 C CA . SER F 1 47 ? -25.627 -8.750 60.478 1.00 39.03 47 SER F CA 1
ATOM 5997 C C . SER F 1 47 ? -24.480 -8.174 59.651 1.00 39.72 47 SER F C 1
ATOM 5998 O O . SER F 1 47 ? -24.341 -6.961 59.535 1.00 39.66 47 SER F O 1
ATOM 6001 N N . LYS F 1 48 ? -23.653 -9.075 59.122 1.00 40.36 48 LYS F N 1
ATOM 6002 C CA . LYS F 1 48 ? -22.424 -8.769 58.371 1.00 41.54 48 LYS F CA 1
ATOM 6003 C C . LYS F 1 48 ? -22.501 -7.444 57.622 1.00 41.92 48 LYS F C 1
ATOM 6004 O O . LYS F 1 48 ? -23.327 -7.299 56.713 1.00 42.23 48 LYS F O 1
ATOM 6010 N N . PRO F 1 49 ? -21.637 -6.474 57.990 1.00 42.11 49 PRO F N 1
ATOM 6011 C CA . PRO F 1 49 ? -20.628 -6.543 59.053 1.00 42.19 49 PRO F CA 1
ATOM 6012 C C . PRO F 1 49 ? -21.044 -5.825 60.349 1.00 41.67 49 PRO F C 1
ATOM 6013 O O . PRO F 1 49 ? -20.228 -5.665 61.257 1.00 42.04 49 PRO F O 1
ATOM 6017 N N . ALA F 1 50 ? -22.303 -5.407 60.419 1.00 41.06 50 ALA F N 1
ATOM 6018 C CA . ALA F 1 50 ? -22.799 -4.586 61.524 1.00 39.85 50 ALA F CA 1
ATOM 6019 C C . ALA F 1 50 ? -23.110 -5.413 62.762 1.00 38.79 50 ALA F C 1
ATOM 6020 O O . ALA F 1 50 ? -23.566 -6.544 62.664 1.00 38.82 50 ALA F O 1
ATOM 6022 N N . PHE F 1 51 ? -22.870 -4.818 63.922 1.00 37.58 51 PHE F N 1
ATOM 6023 C CA . PHE F 1 51 ? -23.371 -5.326 65.190 1.00 36.62 51 PHE F CA 1
ATOM 6024 C C . PHE F 1 51 ? -24.451 -4.382 65.679 1.00 36.32 51 PHE F C 1
ATOM 6025 O O . PHE F 1 51 ? -24.379 -3.170 65.440 1.00 35.61 51 PHE F O 1
ATOM 6033 N N . LEU F 1 52 ? -25.414 -4.953 66.396 1.00 36.00 52 LEU F N 1
ATOM 6034 C CA . LEU F 1 52 ? -26.436 -4.206 67.113 1.00 36.38 52 LEU F CA 1
ATOM 6035 C C . LEU F 1 52 ? -26.501 -4.878 68.471 1.00 36.97 52 LEU F C 1
ATOM 6036 O O . LEU F 1 52 ? -26.676 -6.088 68.538 1.00 37.37 52 LEU F O 1
ATOM 6041 N N . GLN F 1 53 ? -26.347 -4.104 69.542 1.00 37.06 53 GLN F N 1
ATOM 6042 C CA . GLN F 1 53 ? -26.381 -4.661 70.888 1.00 37.46 53 GLN F CA 1
ATOM 6043 C C . GLN F 1 53 ? -27.211 -3.809 71.836 1.00 37.79 53 GLN F C 1
ATOM 6044 O O . GLN F 1 53 ? -27.184 -2.579 71.760 1.00 38.50 53 GLN F O 1
ATOM 6050 N N . VAL F 1 54 ? -27.977 -4.475 72.701 1.00 37.52 54 VAL F N 1
ATOM 6051 C CA . VAL F 1 54 ? -28.632 -3.811 73.826 1.00 37.13 54 VAL F CA 1
ATOM 6052 C C . VAL F 1 54 ? -27.988 -4.280 75.132 1.00 37.20 54 VAL F C 1
ATOM 6053 O O . VAL F 1 54 ? -27.753 -5.481 75.315 1.00 36.24 54 VAL F O 1
ATOM 6057 N N . LEU F 1 55 ? -27.702 -3.333 76.022 1.00 36.50 55 LEU F N 1
ATOM 6058 C CA . LEU F 1 55 ? -27.159 -3.625 77.348 1.00 37.24 55 LEU F CA 1
ATOM 6059 C C . LEU F 1 55 ? -28.153 -3.095 78.364 1.00 37.50 55 LEU F C 1
ATOM 6060 O O . LEU F 1 55 ? -28.668 -1.987 78.206 1.00 37.05 55 LEU F O 1
ATOM 6065 N N . GLU F 1 56 ? -28.423 -3.881 79.404 1.00 36.63 56 GLU F N 1
ATOM 6066 C CA . GLU F 1 56 ? -29.256 -3.437 80.522 1.00 36.27 56 GLU F CA 1
ATOM 6067 C C . GLU F 1 56 ? -28.505 -3.642 81.826 1.00 36.16 56 GLU F C 1
ATOM 6068 O O . GLU F 1 56 ? -27.767 -4.610 81.969 1.00 35.72 56 GLU F O 1
ATOM 6074 N N . GLY F 1 57 ? -28.731 -2.746 82.785 1.00 36.25 57 GLY F N 1
ATOM 6075 C CA . GLY F 1 57 ? -28.202 -2.895 84.140 1.00 36.63 57 GLY F CA 1
ATOM 6076 C C . GLY F 1 57 ? -28.106 -1.553 84.839 1.00 36.79 57 GLY F C 1
ATOM 6077 O O . GLY F 1 57 ? -28.605 -0.551 84.334 1.00 35.65 57 GLY F O 1
ATOM 6078 N N . GLU F 1 58 ? -27.435 -1.515 85.994 1.00 37.22 58 GLU F N 1
ATOM 6079 C CA . GLU F 1 58 ? -27.217 -0.241 86.687 1.00 38.36 58 GLU F CA 1
ATOM 6080 C C . GLU F 1 58 ? -26.383 0.704 85.833 1.00 38.23 58 GLU F C 1
ATOM 6081 O O . GLU F 1 58 ? -25.453 0.259 85.140 1.00 37.91 58 GLU F O 1
ATOM 6087 N N . CYS F 1 59 ? -26.694 1.998 85.918 1.00 38.77 59 CYS F N 1
ATOM 6088 C CA . CYS F 1 59 ? -25.994 3.041 85.156 1.00 38.53 59 CYS F CA 1
ATOM 6089 C C . CYS F 1 59 ? -24.463 2.908 85.131 1.00 37.95 59 CYS F C 1
ATOM 6090 O O . CYS F 1 59 ? -23.865 2.834 84.055 1.00 37.71 59 CYS F O 1
ATOM 6093 N N . GLU F 1 60 ? -23.844 2.901 86.312 1.00 37.35 60 GLU F N 1
ATOM 6094 C CA . GLU F 1 60 ? -22.390 2.719 86.441 1.00 37.63 60 GLU F CA 1
ATOM 6095 C C . GLU F 1 60 ? -21.869 1.493 85.677 1.00 36.56 60 GLU F C 1
ATOM 6096 O O . GLU F 1 60 ? -20.890 1.601 84.931 1.00 36.63 60 GLU F O 1
ATOM 6102 N N . GLN F 1 61 ? -22.528 0.345 85.855 1.00 35.04 61 GLN F N 1
ATOM 6103 C CA . GLN F 1 61 ? -22.130 -0.919 85.198 1.00 35.04 61 GLN F CA 1
ATOM 6104 C C . GLN F 1 61 ? -22.328 -0.927 83.685 1.00 34.61 61 GLN F C 1
ATOM 6105 O O . GLN F 1 61 ? -21.480 -1.440 82.955 1.00 33.85 61 GLN F O 1
ATOM 6111 N N . VAL F 1 62 ? -23.459 -0.377 83.228 1.00 34.04 62 VAL F N 1
ATOM 6112 C CA . VAL F 1 62 ? -23.772 -0.275 81.794 1.00 34.67 62 VAL F CA 1
ATOM 6113 C C . VAL F 1 62 ? -22.669 0.564 81.142 1.00 34.47 62 VAL F C 1
ATOM 6114 O O . VAL F 1 62 ? -22.136 0.202 80.096 1.00 35.40 62 VAL F O 1
ATOM 6118 N N . ASN F 1 63 ? -22.311 1.670 81.781 1.00 34.24 63 ASN F N 1
ATOM 6119 C CA . ASN F 1 63 ? -21.268 2.530 81.239 1.00 34.09 63 ASN F CA 1
ATOM 6120 C C . ASN F 1 63 ? -19.874 1.882 81.273 1.00 34.62 63 ASN F C 1
ATOM 6121 O O . ASN F 1 63 ? -19.115 1.985 80.314 1.00 34.35 63 ASN F O 1
ATOM 6126 N N . GLU F 1 64 ? -19.553 1.188 82.357 1.00 34.58 64 GLU F N 1
ATOM 6127 C CA . GLU F 1 64 ? -18.232 0.527 82.436 1.00 35.59 64 GLU F CA 1
ATOM 6128 C C . GLU F 1 64 ? -18.126 -0.481 81.298 1.00 35.51 64 GLU F C 1
ATOM 6129 O O . GLU F 1 64 ? -17.119 -0.522 80.587 1.00 35.90 64 GLU F O 1
ATOM 6135 N N . THR F 1 65 ? -19.183 -1.269 81.117 1.00 35.65 65 THR F N 1
ATOM 6136 C CA . THR F 1 65 ? -19.201 -2.308 80.102 1.00 35.78 65 THR F CA 1
ATOM 6137 C C . THR F 1 65 ? -19.162 -1.714 78.702 1.00 35.61 65 THR F C 1
ATOM 6138 O O . THR F 1 65 ? -18.371 -2.160 77.870 1.00 35.79 65 THR F O 1
ATOM 6142 N N . TYR F 1 66 ? -19.974 -0.682 78.458 1.00 35.30 66 TYR F N 1
ATOM 6143 C CA . TYR F 1 66 ? -20.025 -0.056 77.147 1.00 36.12 66 TYR F CA 1
ATOM 6144 C C . TYR F 1 66 ? -18.646 0.474 76.749 1.00 36.05 66 TYR F C 1
ATOM 6145 O O . TYR F 1 66 ? -18.138 0.158 75.668 1.00 36.83 66 TYR F O 1
ATOM 6154 N N . HIS F 1 67 ? -18.032 1.258 77.631 1.00 35.63 67 HIS F N 1
ATOM 6155 C CA . HIS F 1 67 ? -16.762 1.898 77.318 1.00 36.24 67 HIS F CA 1
ATOM 6156 C C . HIS F 1 67 ? -15.633 0.873 77.181 1.00 36.79 67 HIS F C 1
ATOM 6157 O O . HIS F 1 67 ? -14.690 1.090 76.435 1.00 37.66 67 HIS F O 1
ATOM 6164 N N . ARG F 1 68 ? -15.761 -0.260 77.861 1.00 37.21 68 ARG F N 1
ATOM 6165 C CA . ARG F 1 68 ? -14.820 -1.379 77.670 1.00 37.10 68 ARG F CA 1
ATOM 6166 C C . ARG F 1 68 ? -14.986 -1.985 76.259 1.00 37.02 68 ARG F C 1
ATOM 6167 O O . ARG F 1 68 ? -13.995 -2.165 75.539 1.00 36.67 68 ARG F O 1
ATOM 6175 N N . ILE F 1 69 ? -16.235 -2.261 75.870 1.00 36.93 69 ILE F N 1
ATOM 6176 C CA . ILE F 1 69 ? -16.574 -2.809 74.544 1.00 36.98 69 ILE F CA 1
ATOM 6177 C C . ILE F 1 69 ? -16.031 -1.963 73.379 1.00 37.39 69 ILE F C 1
ATOM 6178 O O . ILE F 1 69 ? -15.513 -2.515 72.403 1.00 37.52 69 ILE F O 1
ATOM 6183 N N . VAL F 1 70 ? -16.131 -0.633 73.472 1.00 37.92 70 VAL F N 1
ATOM 6184 C CA . VAL F 1 70 ? -15.618 0.232 72.392 1.00 39.07 70 VAL F CA 1
ATOM 6185 C C . VAL F 1 70 ? -14.129 0.016 72.122 1.00 39.02 70 VAL F C 1
ATOM 6186 O O . VAL F 1 70 ? -13.677 0.155 70.988 1.00 38.92 70 VAL F O 1
ATOM 6190 N N . GLN F 1 71 ? -13.389 -0.344 73.165 1.00 39.04 71 GLN F N 1
ATOM 6191 C CA . GLN F 1 71 ? -11.935 -0.564 73.072 1.00 40.18 71 GLN F CA 1
ATOM 6192 C C . GLN F 1 71 ? -11.594 -1.880 72.357 1.00 39.26 71 GLN F C 1
ATOM 6193 O O . GLN F 1 71 ? -10.426 -2.160 72.088 1.00 38.84 71 GLN F O 1
ATOM 6199 N N . ASP F 1 72 ? -12.616 -2.673 72.037 1.00 38.68 72 ASP F N 1
ATOM 6200 C CA . ASP F 1 72 ? -12.434 -3.971 71.371 1.00 38.13 72 ASP F CA 1
ATOM 6201 C C . ASP F 1 72 ? -11.980 -3.807 69.916 1.00 37.65 72 ASP F C 1
ATOM 6202 O O . ASP F 1 72 ? -12.635 -3.126 69.125 1.00 36.63 72 ASP F O 1
ATOM 6207 N N . GLU F 1 73 ? -10.864 -4.454 69.584 1.00 37.42 73 GLU F N 1
ATOM 6208 C CA . GLU F 1 73 ? -10.269 -4.423 68.236 1.00 37.12 73 GLU F CA 1
ATOM 6209 C C . GLU F 1 73 ? -11.215 -4.930 67.143 1.00 37.19 73 GLU F C 1
ATOM 6210 O O . GLU F 1 73 ? -11.038 -4.614 65.957 1.00 37.41 73 GLU F O 1
ATOM 6212 N N . ARG F 1 74 ? -12.230 -5.697 67.540 1.00 36.16 74 ARG F N 1
ATOM 6213 C CA . ARG F 1 74 ? -13.042 -6.437 66.576 1.00 36.26 74 ARG F CA 1
ATOM 6214 C C . ARG F 1 74 ? -14.164 -5.630 65.898 1.00 35.86 74 ARG F C 1
ATOM 6215 O O . ARG F 1 74 ? -14.845 -6.144 65.005 1.00 35.33 74 ARG F O 1
ATOM 6223 N N . HIS F 1 75 ? -14.345 -4.378 66.325 1.00 35.71 75 HIS F N 1
ATOM 6224 C CA . HIS F 1 75 ? -15.290 -3.457 65.693 1.00 35.50 75 HIS F CA 1
ATOM 6225 C C . HIS F 1 75 ? -14.853 -2.000 65.847 1.00 35.96 75 HIS F C 1
ATOM 6226 O O . HIS F 1 75 ? -13.940 -1.693 66.619 1.00 36.15 75 HIS F O 1
ATOM 6233 N N . HIS F 1 76 ? -15.513 -1.107 65.114 1.00 36.27 76 HIS F N 1
ATOM 6234 C CA . HIS F 1 76 ? -15.148 0.304 65.096 1.00 36.29 76 HIS F CA 1
ATOM 6235 C C . HIS F 1 76 ? -16.374 1.168 64.799 1.00 35.98 76 HIS F C 1
ATOM 6236 O O . HIS F 1 76 ? -17.460 0.653 64.478 1.00 35.70 76 HIS F O 1
ATOM 6243 N N . SER F 1 77 ? -16.170 2.481 64.906 1.00 35.81 77 SER F N 1
ATOM 6244 C CA . SER F 1 77 ? -17.192 3.489 64.638 1.00 35.43 77 SER F CA 1
ATOM 6245 C C . SER F 1 77 ? -18.481 3.255 65.436 1.00 35.37 77 SER F C 1
ATOM 6246 O O . SER F 1 77 ? -19.559 3.229 64.848 1.00 35.90 77 SER F O 1
ATOM 6249 N N . PRO F 1 78 ? -18.378 3.101 66.774 1.00 35.52 78 PRO F N 1
ATOM 6250 C CA . PRO F 1 78 ? -19.589 2.843 67.558 1.00 35.27 78 PRO F CA 1
ATOM 6251 C C . PRO F 1 78 ? -20.564 4.017 67.504 1.00 36.09 78 PRO F C 1
ATOM 6252 O O . PRO F 1 78 ? -20.139 5.179 67.485 1.00 35.59 78 PRO F O 1
ATOM 6256 N N . GLN F 1 79 ? -21.857 3.702 67.455 1.00 35.47 79 GLN F N 1
ATOM 6257 C CA . GLN F 1 79 ? -22.914 4.695 67.322 1.00 36.35 79 GLN F CA 1
ATOM 6258 C C . GLN F 1 79 ? -23.888 4.407 68.431 1.00 36.07 79 GLN F C 1
ATOM 6259 O O . GLN F 1 79 ? -24.603 3.416 68.352 1.00 35.74 79 GLN F O 1
ATOM 6265 N N . ILE F 1 80 ? -23.895 5.227 69.480 1.00 36.16 80 ILE F N 1
ATOM 6266 C CA . ILE F 1 80 ? -24.935 5.097 70.506 1.00 36.31 80 ILE F CA 1
ATOM 6267 C C . ILE F 1 80 ? -26.257 5.518 69.899 1.00 36.34 80 ILE F C 1
ATOM 6268 O O . ILE F 1 80 ? -26.369 6.621 69.343 1.00 36.94 80 ILE F O 1
ATOM 6273 N N . ILE F 1 81 ? -27.254 4.638 70.024 1.00 35.76 81 ILE F N 1
ATOM 6274 C CA . ILE F 1 81 ? -28.573 4.824 69.424 1.00 35.99 81 ILE F CA 1
ATOM 6275 C C . ILE F 1 81 ? -29.566 5.352 70.474 1.00 35.19 81 ILE F C 1
ATOM 6276 O O . ILE F 1 81 ? -30.371 6.243 70.193 1.00 34.49 81 ILE F O 1
ATOM 6281 N N . GLU F 1 82 ? -29.478 4.807 71.689 1.00 35.43 82 GLU F N 1
ATOM 6282 C CA . GLU F 1 82 ? -30.300 5.235 72.814 1.00 37.22 82 GLU F CA 1
ATOM 6283 C C . GLU F 1 82 ? -29.586 4.894 74.109 1.00 36.65 82 GLU F C 1
ATOM 6284 O O . GLU F 1 82 ? -28.966 3.845 74.210 1.00 37.61 82 GLU F O 1
ATOM 6290 N N . CYS F 1 83 ? -29.639 5.789 75.095 1.00 35.27 83 CYS F N 1
ATOM 6291 C CA . CYS F 1 83 ? -29.216 5.439 76.449 1.00 34.56 83 CYS F CA 1
ATOM 6292 C C . CYS F 1 83 ? -30.137 6.183 77.395 1.00 34.87 83 CYS F C 1
ATOM 6293 O O . CYS F 1 83 ? -30.244 7.410 77.310 1.00 34.81 83 CYS F O 1
ATOM 6296 N N . MET F 1 84 ? -30.845 5.448 78.252 1.00 34.91 84 MET F N 1
ATOM 6297 C CA . MET F 1 84 ? -31.836 6.063 79.137 1.00 37.58 84 MET F CA 1
ATOM 6298 C C . MET F 1 84 ? -32.170 5.187 80.343 1.00 35.73 84 MET F C 1
ATOM 6299 O O . MET F 1 84 ? -31.988 3.989 80.274 1.00 35.44 84 MET F O 1
ATOM 6304 N N . PRO F 1 85 ? -32.700 5.789 81.428 1.00 35.79 85 PRO F N 1
ATOM 6305 C CA . PRO F 1 85 ? -33.225 4.980 82.521 1.00 35.85 85 PRO F CA 1
ATOM 6306 C C . PRO F 1 85 ? -34.396 4.146 82.046 1.00 35.57 85 PRO F C 1
ATOM 6307 O O . PRO F 1 85 ? -35.173 4.600 81.188 1.00 34.64 85 PRO F O 1
ATOM 6311 N N . ILE F 1 86 ? -34.535 2.950 82.610 1.00 35.50 86 ILE F N 1
ATOM 6312 C CA . ILE F 1 86 ? -35.685 2.096 82.278 1.00 35.77 86 ILE F CA 1
ATOM 6313 C C . ILE F 1 86 ? -36.450 1.695 83.539 1.00 36.59 86 ILE F C 1
ATOM 6314 O O . ILE F 1 86 ? -35.877 1.635 84.622 1.00 36.18 86 ILE F O 1
ATOM 6319 N N . ARG F 1 87 ? -37.741 1.440 83.379 1.00 37.37 87 ARG F N 1
ATOM 6320 C CA . ARG F 1 87 ? -38.598 0.999 84.488 1.00 38.30 87 ARG F CA 1
ATOM 6321 C C . ARG F 1 87 ? -38.354 -0.459 84.907 1.00 38.16 87 ARG F C 1
ATOM 6322 O O . ARG F 1 87 ? -38.456 -0.818 86.093 1.00 37.47 87 ARG F O 1
ATOM 6330 N N . ARG F 1 88 ? -38.045 -1.292 83.918 1.00 37.54 88 ARG F N 1
ATOM 6331 C CA . ARG F 1 88 ? -37.856 -2.722 84.125 1.00 37.71 88 ARG F CA 1
ATOM 6332 C C . ARG F 1 88 ? -37.125 -3.286 82.921 1.00 36.31 88 ARG F C 1
ATOM 6333 O O . ARG F 1 88 ? -37.187 -2.724 81.829 1.00 35.18 88 ARG F O 1
ATOM 6341 N N . ARG F 1 89 ? -36.417 -4.393 83.127 1.00 35.44 89 ARG F N 1
ATOM 6342 C CA . ARG F 1 89 ? -35.682 -5.031 82.044 1.00 35.61 89 ARG F CA 1
ATOM 6343 C C . ARG F 1 89 ? -36.617 -5.780 81.108 1.00 36.36 89 ARG F C 1
ATOM 6344 O O . ARG F 1 89 ? -37.722 -6.165 81.499 1.00 35.82 89 ARG F O 1
ATOM 6352 N N . ASN F 1 90 ? -36.143 -5.973 79.879 1.00 37.35 90 ASN F N 1
ATOM 6353 C CA . ASN F 1 90 ? -36.826 -6.793 78.871 1.00 39.77 90 ASN F CA 1
ATOM 6354 C C . ASN F 1 90 ? -35.961 -7.958 78.437 1.00 39.81 90 ASN F C 1
ATOM 6355 O O . ASN F 1 90 ? -36.469 -8.920 77.870 1.00 41.08 90 ASN F O 1
ATOM 6360 N N . PHE F 1 91 ? -34.661 -7.876 78.706 1.00 40.40 91 PHE F N 1
ATOM 6361 C CA . PHE F 1 91 ? -33.709 -8.899 78.255 1.00 40.83 91 PHE F CA 1
ATOM 6362 C C . PHE F 1 91 ? -33.048 -9.651 79.414 1.00 40.96 91 PHE F C 1
ATOM 6363 O O . PHE F 1 91 ? -31.934 -10.183 79.277 1.00 40.93 91 PHE F O 1
ATOM 6371 N N . GLU F 1 92 ? -33.769 -9.744 80.528 1.00 40.11 92 GLU F N 1
ATOM 6372 C CA . GLU F 1 92 ? -33.220 -10.241 81.796 1.00 40.45 92 GLU F CA 1
ATOM 6373 C C . GLU F 1 92 ? -32.849 -11.738 81.824 1.00 40.37 92 GLU F C 1
ATOM 6374 O O . GLU F 1 92 ? -32.131 -12.189 82.723 1.00 39.95 92 GLU F O 1
ATOM 6380 N N . VAL F 1 93 ? -33.332 -12.503 80.848 1.00 40.62 93 VAL F N 1
ATOM 6381 C CA . VAL F 1 93 ? -33.123 -13.957 80.878 1.00 40.87 93 VAL F CA 1
ATOM 6382 C C . VAL F 1 93 ? -31.692 -14.379 80.545 1.00 40.65 93 VAL F C 1
ATOM 6383 O O . VAL F 1 93 ? -31.243 -15.422 81.003 1.00 39.27 93 VAL F O 1
ATOM 6387 N N . TRP F 1 94 ? -30.970 -13.566 79.772 1.00 40.55 94 TRP F N 1
ATOM 6388 C CA . TRP F 1 94 ? -29.583 -13.908 79.440 1.00 40.76 94 TRP F CA 1
ATOM 6389 C C . TRP F 1 94 ? -28.620 -12.803 79.856 1.00 40.08 94 TRP F C 1
ATOM 6390 O O . TRP F 1 94 ? -28.910 -11.614 79.663 1.00 39.07 94 TRP F O 1
ATOM 6401 N N . SER F 1 95 ? -27.468 -13.196 80.402 1.00 38.88 95 SER F N 1
ATOM 6402 C CA . SER F 1 95 ? -26.386 -12.236 80.650 1.00 38.85 95 SER F CA 1
ATOM 6403 C C . SER F 1 95 ? -25.932 -11.633 79.322 1.00 38.38 95 SER F C 1
ATOM 6404 O O . SER F 1 95 ? -25.573 -10.452 79.255 1.00 38.68 95 SER F O 1
ATOM 6407 N N . MET F 1 96 ? -25.922 -12.474 78.288 1.00 37.72 96 MET F N 1
ATOM 6408 C CA . MET F 1 96 ? -25.784 -12.051 76.892 1.00 37.33 96 MET F CA 1
ATOM 6409 C C . MET F 1 96 ? -26.095 -13.250 75.994 1.00 37.55 96 MET F C 1
ATOM 6410 O O . MET F 1 96 ? -25.817 -14.396 76.343 1.00 37.34 96 MET F O 1
ATOM 6415 N N . GLN F 1 97 ? -26.689 -12.989 74.844 1.00 37.68 97 GLN F N 1
ATOM 6416 C CA . GLN F 1 97 ? -26.841 -14.023 73.834 1.00 38.31 97 GLN F CA 1
ATOM 6417 C C . GLN F 1 97 ? -26.514 -13.353 72.523 1.00 38.60 97 GLN F C 1
ATOM 6418 O O . GLN F 1 97 ? -26.524 -12.127 72.436 1.00 38.96 97 GLN F O 1
ATOM 6420 N N . ALA F 1 98 ? -26.216 -14.161 71.520 1.00 38.89 98 ALA F N 1
ATOM 6421 C CA . ALA F 1 98 ? -25.732 -13.671 70.253 1.00 39.07 98 ALA F CA 1
ATOM 6422 C C . ALA F 1 98 ? -26.477 -14.388 69.139 1.00 39.89 98 ALA F C 1
ATOM 6423 O O . ALA F 1 98 ? -26.591 -15.628 69.137 1.00 38.99 98 ALA F O 1
ATOM 6425 N N . ILE F 1 99 ? -26.972 -13.600 68.195 1.00 39.78 99 ILE F N 1
ATOM 6426 C CA . ILE F 1 99 ? -27.676 -14.113 67.029 1.00 41.60 99 ILE F CA 1
ATOM 6427 C C . ILE F 1 99 ? -27.010 -13.562 65.772 1.00 41.79 99 ILE F C 1
ATOM 6428 O O . ILE F 1 99 ? -26.607 -12.398 65.728 1.00 41.34 99 ILE F O 1
ATOM 6433 N N . THR F 1 100 ? -26.892 -14.401 64.750 1.00 42.29 100 THR F N 1
ATOM 6434 C CA . THR F 1 100 ? -26.466 -13.916 63.449 1.00 43.03 100 THR F CA 1
ATOM 6435 C C . THR F 1 100 ? -27.699 -13.767 62.569 1.00 44.19 100 THR F C 1
ATOM 6436 O O . THR F 1 100 ? -28.532 -14.676 62.470 1.00 43.74 100 THR F O 1
ATOM 6440 N N . VAL F 1 101 ? -27.809 -12.601 61.951 1.00 45.01 101 VAL F N 1
ATOM 6441 C CA . VAL F 1 101 ? -28.883 -12.313 61.024 1.00 46.36 101 VAL F CA 1
ATOM 6442 C C . VAL F 1 101 ? -28.292 -12.135 59.620 1.00 47.19 101 VAL F C 1
ATOM 6443 O O . VAL F 1 101 ? -27.588 -11.157 59.353 1.00 47.82 101 VAL F O 1
ATOM 6447 N N . ASN F 1 102 ? -28.575 -13.092 58.740 1.00 47.76 102 ASN F N 1
ATOM 6448 C CA . ASN F 1 102 ? -28.107 -13.063 57.352 1.00 48.54 102 ASN F CA 1
ATOM 6449 C C . ASN F 1 102 ? -29.129 -13.628 56.361 1.00 48.66 102 ASN F C 1
ATOM 6450 O O . ASN F 1 102 ? -30.308 -13.781 56.693 1.00 48.59 102 ASN F O 1
ATOM 6455 N N . ASP F 1 103 ? -28.672 -13.938 55.147 1.00 49.11 103 ASP F N 1
ATOM 6456 C CA . ASP F 1 103 ? -29.535 -14.517 54.114 1.00 49.03 103 ASP F CA 1
ATOM 6457 C C . ASP F 1 103 ? -29.840 -16.002 54.370 1.00 49.09 103 ASP F C 1
ATOM 6458 O O . ASP F 1 103 ? -30.784 -16.558 53.800 1.00 49.38 103 ASP F O 1
ATOM 6460 N N . LEU F 1 104 ? -29.046 -16.634 55.231 1.00 48.64 104 LEU F N 1
ATOM 6461 C CA . LEU F 1 104 ? -29.304 -18.008 55.655 1.00 48.06 104 LEU F CA 1
ATOM 6462 C C . LEU F 1 104 ? -30.198 -18.132 56.882 1.00 47.75 104 LEU F C 1
ATOM 6463 O O . LEU F 1 104 ? -30.467 -19.244 57.343 1.00 47.69 104 LEU F O 1
ATOM 6464 N N . SER F 1 105 ? -30.659 -16.995 57.415 1.00 47.50 105 SER F N 1
ATOM 6465 C CA . SER F 1 105 ? -31.589 -16.982 58.549 1.00 46.86 105 SER F CA 1
ATOM 6466 C C . SER F 1 105 ? -32.957 -17.545 58.154 1.00 46.94 105 SER F C 1
ATOM 6467 O O . SER F 1 105 ? -33.292 -17.610 56.973 1.00 46.46 105 SER F O 1
ATOM 6470 N N . THR F 1 106 ? -33.741 -17.937 59.157 1.00 47.04 106 THR F N 1
ATOM 6471 C CA . THR F 1 106 ? -35.097 -18.439 58.953 1.00 47.51 106 THR F CA 1
ATOM 6472 C C . THR F 1 106 ? -35.985 -17.370 58.311 1.00 47.59 106 THR F C 1
ATOM 6473 O O . THR F 1 106 ? -35.683 -16.168 58.390 1.00 47.43 106 THR F O 1
ATOM 6477 N N . GLU F 1 107 ? -37.060 -17.799 57.654 1.00 47.70 107 GLU F N 1
ATOM 6478 C CA . GLU F 1 107 ? -37.998 -16.854 57.040 1.00 47.90 107 GLU F CA 1
ATOM 6479 C C . GLU F 1 107 ? -38.629 -15.944 58.098 1.00 47.68 107 GLU F C 1
ATOM 6480 O O . GLU F 1 107 ? -38.837 -14.745 57.859 1.00 47.04 107 GLU F O 1
ATOM 6486 N N . GLN F 1 108 ? -38.902 -16.513 59.272 1.00 47.05 108 GLN F N 1
ATOM 6487 C CA . GLN F 1 108 ? -39.448 -15.747 60.390 1.00 46.84 108 GLN F CA 1
ATOM 6488 C C . GLN F 1 108 ? -38.539 -14.569 60.775 1.00 45.83 108 GLN F C 1
ATOM 6489 O O . GLN F 1 108 ? -39.027 -13.463 61.053 1.00 45.68 108 GLN F O 1
ATOM 6495 N N . VAL F 1 109 ? -37.228 -14.808 60.780 1.00 44.08 109 VAL F N 1
ATOM 6496 C CA . VAL F 1 109 ? -36.240 -13.779 61.131 1.00 42.65 109 VAL F CA 1
ATOM 6497 C C . VAL F 1 109 ? -36.123 -12.728 60.021 1.00 42.34 109 VAL F C 1
ATOM 6498 O O . VAL F 1 109 ? -36.156 -11.525 60.293 1.00 41.18 109 VAL F O 1
ATOM 6502 N N . LYS F 1 110 ? -36.002 -13.180 58.776 1.00 41.32 110 LYS F N 1
ATOM 6503 C CA . LYS F 1 110 ? -35.970 -12.259 57.629 1.00 41.79 110 LYS F CA 1
ATOM 6504 C C . LYS F 1 110 ? -37.181 -11.309 57.610 1.00 41.77 110 LYS F C 1
ATOM 6505 O O . LYS F 1 110 ? -37.047 -10.121 57.299 1.00 41.61 110 LYS F O 1
ATOM 6511 N N . THR F 1 111 ? -38.346 -11.857 57.943 1.00 41.52 111 THR F N 1
ATOM 6512 C CA . THR F 1 111 ? -39.592 -11.086 58.007 1.00 41.75 111 THR F CA 1
ATOM 6513 C C . THR F 1 111 ? -39.559 -10.011 59.101 1.00 40.98 111 THR F C 1
ATOM 6514 O O . THR F 1 111 ? -40.000 -8.884 58.868 1.00 39.96 111 THR F O 1
ATOM 6518 N N . LEU F 1 112 ? -39.034 -10.352 60.278 1.00 40.77 112 LEU F N 1
ATOM 6519 C CA . LEU F 1 112 ? -38.804 -9.349 61.316 1.00 40.57 112 LEU F CA 1
ATOM 6520 C C . LEU F 1 112 ? -37.821 -8.252 60.895 1.00 40.28 112 LEU F C 1
ATOM 6521 O O . LEU F 1 112 ? -38.002 -7.081 61.258 1.00 39.96 112 LEU F O 1
ATOM 6526 N N . VAL F 1 113 ? -36.763 -8.613 60.168 1.00 39.31 113 VAL F N 1
ATOM 6527 C CA . VAL F 1 113 ? -35.837 -7.581 59.672 1.00 38.92 113 VAL F CA 1
ATOM 6528 C C . VAL F 1 113 ? -36.595 -6.561 58.802 1.00 38.40 113 VAL F C 1
ATOM 6529 O O . VAL F 1 113 ? -36.491 -5.342 58.991 1.00 38.50 113 VAL F O 1
ATOM 6533 N N . LEU F 1 114 ? -37.371 -7.082 57.864 1.00 37.91 114 LEU F N 1
ATOM 6534 C CA . LEU F 1 114 ? -38.133 -6.267 56.941 1.00 37.54 114 LEU F CA 1
ATOM 6535 C C . LEU F 1 114 ? -39.185 -5.431 57.676 1.00 37.46 114 LEU F C 1
ATOM 6536 O O . LEU F 1 114 ? -39.441 -4.286 57.311 1.00 37.38 114 LEU F O 1
ATOM 6541 N N . LYS F 1 115 ? -39.788 -6.005 58.719 1.00 37.59 115 LYS F N 1
ATOM 6542 C CA . LYS F 1 115 ? -40.824 -5.311 59.510 1.00 38.32 115 LYS F CA 1
ATOM 6543 C C . LYS F 1 115 ? -40.373 -3.926 59.972 1.00 38.90 115 LYS F C 1
ATOM 6544 O O . LYS F 1 115 ? -41.155 -2.969 59.952 1.00 39.03 115 LYS F O 1
ATOM 6550 N N . TYR F 1 116 ? -39.103 -3.818 60.344 1.00 38.94 116 TYR F N 1
ATOM 6551 C CA . TYR F 1 116 ? -38.603 -2.594 60.990 1.00 40.65 116 TYR F CA 1
ATOM 6552 C C . TYR F 1 116 ? -37.607 -1.786 60.188 1.00 41.65 116 TYR F C 1
ATOM 6553 O O . TYR F 1 116 ? -37.006 -0.837 60.721 1.00 42.03 116 TYR F O 1
ATOM 6562 N N . SER F 1 117 ? -37.408 -2.139 58.921 1.00 42.26 117 SER F N 1
ATOM 6563 C CA . SER F 1 117 ? -36.394 -1.443 58.129 1.00 43.01 117 SER F CA 1
ATOM 6564 C C . SER F 1 117 ? -36.597 -1.547 56.621 1.00 42.63 117 SER F C 1
ATOM 6565 O O . SER F 1 117 ? -37.447 -2.295 56.141 1.00 40.87 117 SER F O 1
ATOM 6568 N N . GLY F 1 118 ? -35.763 -0.813 55.890 1.00 42.52 118 GLY F N 1
ATOM 6569 C CA . GLY F 1 118 ? -35.867 -0.694 54.437 1.00 42.05 118 GLY F CA 1
ATOM 6570 C C . GLY F 1 118 ? -35.458 -1.887 53.600 1.00 42.26 118 GLY F C 1
ATOM 6571 O O . GLY F 1 118 ? -35.865 -1.986 52.446 1.00 41.34 118 GLY F O 1
ATOM 6572 N N . PHE F 1 119 ? -34.655 -2.797 54.159 1.00 43.21 119 PHE F N 1
ATOM 6573 C CA . PHE F 1 119 ? -34.235 -3.994 53.410 1.00 44.73 119 PHE F CA 1
ATOM 6574 C C . PHE F 1 119 ? -34.339 -5.258 54.247 1.00 45.00 119 PHE F C 1
ATOM 6575 O O . PHE F 1 119 ? -34.682 -5.198 55.434 1.00 44.75 119 PHE F O 1
ATOM 6583 N N . THR F 1 120 ? -34.067 -6.408 53.638 1.00 45.71 120 THR F N 1
ATOM 6584 C CA . THR F 1 120 ? -34.139 -7.644 54.416 1.00 47.35 120 THR F CA 1
ATOM 6585 C C . THR F 1 120 ? -32.816 -8.032 55.070 1.00 47.53 120 THR F C 1
ATOM 6586 O O . THR F 1 120 ? -32.720 -9.072 55.724 1.00 47.90 120 THR F O 1
ATOM 6590 N N . THR F 1 121 ? -31.810 -7.170 54.923 1.00 47.79 121 THR F N 1
ATOM 6591 C CA . THR F 1 121 ? -30.602 -7.263 55.740 1.00 47.69 121 THR F CA 1
ATOM 6592 C C . THR F 1 121 ? -30.684 -6.223 56.855 1.00 48.27 121 THR F C 1
ATOM 6593 O O . THR F 1 121 ? -31.108 -5.078 56.626 1.00 47.52 121 THR F O 1
ATOM 6597 N N . LEU F 1 122 ? -30.308 -6.627 58.066 1.00 48.37 122 LEU F N 1
ATOM 6598 C CA . LEU F 1 122 ? -30.352 -5.730 59.206 1.00 49.50 122 LEU F CA 1
ATOM 6599 C C . LEU F 1 122 ? -29.254 -4.678 59.100 1.00 49.98 122 LEU F C 1
ATOM 6600 O O . LEU F 1 122 ? -28.060 -5.006 59.108 1.00 49.66 122 LEU F O 1
ATOM 6605 N N . ARG F 1 123 ? -29.671 -3.418 58.988 1.00 50.78 123 ARG F N 1
ATOM 6606 C CA . ARG F 1 123 ? -28.753 -2.279 58.931 1.00 52.08 123 ARG F CA 1
ATOM 6607 C C . ARG F 1 123 ? -29.171 -1.245 59.983 1.00 52.76 123 ARG F C 1
ATOM 6608 O O . ARG F 1 123 ? -30.063 -0.426 59.739 1.00 52.15 123 ARG F O 1
ATOM 6616 N N . PRO F 1 124 ? -28.544 -1.302 61.176 1.00 53.60 124 PRO F N 1
ATOM 6617 C CA . PRO F 1 124 ? -28.979 -0.451 62.299 1.00 54.56 124 PRO F CA 1
ATOM 6618 C C . PRO F 1 124 ? -28.982 1.051 61.994 1.00 55.06 124 PRO F C 1
ATOM 6619 O O . PRO F 1 124 ? -29.855 1.772 62.484 1.00 55.78 124 PRO F O 1
ATOM 6623 N N . SER F 1 125 ? -28.031 1.511 61.180 1.00 55.71 125 SER F N 1
ATOM 6624 C CA . SER F 1 125 ? -27.943 2.917 60.759 1.00 55.58 125 SER F CA 1
ATOM 6625 C C . SER F 1 125 ? -29.284 3.493 60.322 1.00 56.10 125 SER F C 1
ATOM 6626 O O . SER F 1 125 ? -29.585 4.656 60.603 1.00 56.88 125 SER F O 1
ATOM 6629 N N . ALA F 1 126 ? -30.069 2.676 59.621 1.00 55.45 126 ALA F N 1
ATOM 6630 C CA . ALA F 1 126 ? -31.350 3.094 59.062 1.00 55.54 126 ALA F CA 1
ATOM 6631 C C . ALA F 1 126 ? -32.459 3.170 60.111 1.00 54.96 126 ALA F C 1
ATOM 6632 O O . ALA F 1 126 ? -33.470 3.859 59.899 1.00 55.73 126 ALA F O 1
ATOM 6634 N N . MET F 1 127 ? -32.273 2.461 61.223 1.00 53.58 127 MET F N 1
ATOM 6635 C CA . MET F 1 127 ? -33.350 2.233 62.190 1.00 52.67 127 MET F CA 1
ATOM 6636 C C . MET F 1 127 ? -33.301 3.216 63.356 1.00 51.22 127 MET F C 1
ATOM 6637 O O . MET F 1 127 ? -32.237 3.428 63.949 1.00 51.27 127 MET F O 1
ATOM 6642 N N . ASP F 1 128 ? -34.451 3.804 63.687 1.00 48.94 128 ASP F N 1
ATOM 6643 C CA . ASP F 1 128 ? -34.555 4.689 64.857 1.00 47.30 128 ASP F CA 1
ATOM 6644 C C . ASP F 1 128 ? -34.592 3.870 66.160 1.00 46.08 128 ASP F C 1
ATOM 6645 O O . ASP F 1 128 ? -34.693 2.650 66.096 1.00 46.58 128 ASP F O 1
ATOM 6650 N N . PRO F 1 129 ? -34.484 4.515 67.341 1.00 45.07 129 PRO F N 1
ATOM 6651 C CA . PRO F 1 129 ? -34.435 3.734 68.579 1.00 44.35 129 PRO F CA 1
ATOM 6652 C C . PRO F 1 129 ? -35.633 2.820 68.827 1.00 44.15 129 PRO F C 1
ATOM 6653 O O . PRO F 1 129 ? -35.426 1.707 69.321 1.00 44.12 129 PRO F O 1
ATOM 6657 N N . GLU F 1 130 ? -36.854 3.250 68.488 1.00 43.91 130 GLU F N 1
ATOM 6658 C CA . GLU F 1 130 ? -38.035 2.409 68.727 1.00 43.79 130 GLU F CA 1
ATOM 6659 C C . GLU F 1 130 ? -37.967 1.183 67.820 1.00 41.96 130 GLU F C 1
ATOM 6660 O O . GLU F 1 130 ? -38.316 0.078 68.234 1.00 42.38 130 GLU F O 1
ATOM 6666 N N . GLN F 1 131 ? -37.514 1.382 66.582 1.00 40.85 131 GLN F N 1
ATOM 6667 C CA . GLN F 1 131 ? -37.361 0.277 65.620 1.00 39.98 131 GLN F CA 1
ATOM 6668 C C . GLN F 1 131 ? -36.290 -0.711 66.087 1.00 39.84 131 GLN F C 1
ATOM 6669 O O . GLN F 1 131 ? -36.510 -1.933 66.057 1.00 39.47 131 GLN F O 1
ATOM 6675 N N . CYS F 1 132 ? -35.152 -0.194 66.568 1.00 39.43 132 CYS F N 1
ATOM 6676 C CA . CYS F 1 132 ? -34.100 -1.078 67.127 1.00 39.87 132 CYS F CA 1
ATOM 6677 C C . CYS F 1 132 ? -34.620 -1.910 68.287 1.00 39.87 132 CYS F C 1
ATOM 6678 O O . CYS F 1 132 ? -34.403 -3.117 68.321 1.00 40.21 132 CYS F O 1
ATOM 6681 N N . LEU F 1 133 ? -35.283 -1.264 69.246 1.00 40.26 133 LEU F N 1
ATOM 6682 C CA . LEU F 1 133 ? -35.741 -1.962 70.452 1.00 40.10 133 LEU F CA 1
ATOM 6683 C C . LEU F 1 133 ? -36.801 -3.008 70.100 1.00 40.41 133 LEU F C 1
ATOM 6684 O O . LEU F 1 133 ? -36.757 -4.129 70.596 1.00 40.18 133 LEU F O 1
ATOM 6689 N N . ASN F 1 134 ? -37.742 -2.642 69.235 1.00 40.02 134 ASN F N 1
ATOM 6690 C CA . ASN F 1 134 ? -38.807 -3.559 68.807 1.00 41.29 134 ASN F CA 1
ATOM 6691 C C . ASN F 1 134 ? -38.285 -4.757 68.021 1.00 40.94 134 ASN F C 1
ATOM 6692 O O . ASN F 1 134 ? -38.743 -5.891 68.224 1.00 41.78 134 ASN F O 1
ATOM 6697 N N . PHE F 1 135 ? -37.339 -4.510 67.115 1.00 40.22 135 PHE F N 1
ATOM 6698 C CA . PHE F 1 135 ? -36.671 -5.614 66.440 1.00 39.64 135 PHE F CA 1
ATOM 6699 C C . PHE F 1 135 ? -36.027 -6.590 67.442 1.00 40.19 135 PHE F C 1
ATOM 6700 O O . PHE F 1 135 ? -36.223 -7.811 67.349 1.00 39.50 135 PHE F O 1
ATOM 6708 N N . LEU F 1 136 ? -35.242 -6.035 68.367 1.00 39.50 136 LEU F N 1
ATOM 6709 C CA . LEU F 1 136 ? -34.536 -6.829 69.391 1.00 40.09 136 LEU F CA 1
ATOM 6710 C C . LEU F 1 136 ? -35.533 -7.617 70.258 1.00 40.73 136 LEU F C 1
ATOM 6711 O O . LEU F 1 136 ? -35.331 -8.809 70.538 1.00 41.30 136 LEU F O 1
ATOM 6716 N N . LEU F 1 137 ? -36.608 -6.946 70.668 1.00 40.77 137 LEU F N 1
ATOM 6717 C CA . LEU F 1 137 ? -37.664 -7.586 71.461 1.00 41.47 137 LEU F CA 1
ATOM 6718 C C . LEU F 1 137 ? -38.331 -8.757 70.731 1.00 42.18 137 LEU F C 1
ATOM 6719 O O . LEU F 1 137 ? -38.529 -9.826 71.321 1.00 42.61 137 LEU F O 1
ATOM 6724 N N . ASP F 1 138 ? -38.626 -8.548 69.452 1.00 42.60 138 ASP F N 1
ATOM 6725 C CA . ASP F 1 138 ? -39.317 -9.533 68.602 1.00 43.78 138 ASP F CA 1
ATOM 6726 C C . ASP F 1 138 ? -38.431 -10.739 68.295 1.00 44.07 138 ASP F C 1
ATOM 6727 O O . ASP F 1 138 ? -38.893 -11.876 68.327 1.00 43.58 138 ASP F O 1
ATOM 6732 N N . ILE F 1 139 ? -37.162 -10.487 67.983 1.00 44.71 139 ILE F N 1
ATOM 6733 C CA . ILE F 1 139 ? -36.243 -11.572 67.651 1.00 45.97 139 ILE F CA 1
ATOM 6734 C C . ILE F 1 139 ? -35.872 -12.394 68.892 1.00 46.69 139 ILE F C 1
ATOM 6735 O O . ILE F 1 139 ? -35.635 -13.609 68.795 1.00 46.58 139 ILE F O 1
ATOM 6740 N N . ALA F 1 140 ? -35.864 -11.737 70.055 1.00 47.61 140 ALA F N 1
ATOM 6741 C CA . ALA F 1 140 ? -35.583 -12.404 71.334 1.00 48.90 140 ALA F CA 1
ATOM 6742 C C . ALA F 1 140 ? -36.698 -13.382 71.734 1.00 49.95 140 ALA F C 1
ATOM 6743 O O . ALA F 1 140 ? -36.432 -14.422 72.345 1.00 49.67 140 ALA F O 1
ATOM 6745 N N . LYS F 1 141 ? -37.939 -13.044 71.399 1.00 51.47 141 LYS F N 1
ATOM 6746 C CA . LYS F 1 141 ? -39.069 -13.915 71.727 1.00 53.12 141 LYS F CA 1
ATOM 6747 C C . LYS F 1 141 ? -39.165 -15.139 70.810 1.00 53.78 141 LYS F C 1
ATOM 6748 O O . LYS F 1 141 ? -39.788 -16.141 71.175 1.00 54.40 141 LYS F O 1
ATOM 6754 N N . ILE F 1 142 ? -38.565 -15.068 69.624 1.00 54.61 142 ILE F N 1
ATOM 6755 C CA . ILE F 1 142 ? -38.534 -16.242 68.747 1.00 55.65 142 ILE F CA 1
ATOM 6756 C C . ILE F 1 142 ? -37.410 -17.209 69.116 1.00 56.02 142 ILE F C 1
ATOM 6757 O O . ILE F 1 142 ? -37.614 -18.422 69.095 1.00 56.44 142 ILE F O 1
ATOM 6762 N N . TYR F 1 143 ? -36.248 -16.671 69.485 1.00 56.49 143 TYR F N 1
ATOM 6763 C CA . TYR F 1 143 ? -35.089 -17.490 69.857 1.00 56.69 143 TYR F CA 1
ATOM 6764 C C . TYR F 1 143 ? -35.308 -18.258 71.163 1.00 56.77 143 TYR F C 1
ATOM 6765 O O . TYR F 1 143 ? -35.657 -17.673 72.192 1.00 57.11 143 TYR F O 1
ATOM 6767 N N . SER G 1 5 ? -33.849 10.321 94.023 1.00 45.60 5 SER G N 1
ATOM 6768 C CA . SER G 1 5 ? -33.125 11.015 95.127 1.00 44.82 5 SER G CA 1
ATOM 6769 C C . SER G 1 5 ? -33.912 12.210 95.689 1.00 44.11 5 SER G C 1
ATOM 6770 O O . SER G 1 5 ? -34.252 12.197 96.873 1.00 43.90 5 SER G O 1
ATOM 6773 N N . LEU G 1 6 ? -34.215 13.221 94.867 1.00 42.94 6 LEU G N 1
ATOM 6774 C CA . LEU G 1 6 ? -34.998 14.382 95.351 1.00 42.83 6 LEU G CA 1
ATOM 6775 C C . LEU G 1 6 ? -36.430 13.970 95.751 1.00 43.34 6 LEU G C 1
ATOM 6776 O O . LEU G 1 6 ? -37.175 13.407 94.952 1.00 42.52 6 LEU G O 1
ATOM 6781 N N . TYR G 1 7 ? -36.787 14.265 96.998 1.00 44.38 7 TYR G N 1
ATOM 6782 C CA . TYR G 1 7 ? -38.015 13.782 97.624 1.00 45.45 7 TYR G CA 1
ATOM 6783 C C . TYR G 1 7 ? -38.754 14.933 98.311 1.00 46.43 7 TYR G C 1
ATOM 6784 O O . TYR G 1 7 ? -38.163 15.968 98.643 1.00 45.77 7 TYR G O 1
ATOM 6793 N N . ARG G 1 8 ? -40.048 14.732 98.530 1.00 47.27 8 ARG G N 1
ATOM 6794 C CA . ARG G 1 8 ? -40.844 15.624 99.366 1.00 48.90 8 ARG G CA 1
ATOM 6795 C C . ARG G 1 8 ? -41.657 14.790 100.333 1.00 48.55 8 ARG G C 1
ATOM 6796 O O . ARG G 1 8 ? -42.183 13.733 99.966 1.00 49.40 8 ARG G O 1
ATOM 6804 N N . LEU G 1 9 ? -41.772 15.283 101.560 1.00 48.49 9 LEU G N 1
ATOM 6805 C CA . LEU G 1 9 ? -42.662 14.688 102.539 1.00 49.16 9 LEU G CA 1
ATOM 6806 C C . LEU G 1 9 ? -43.561 15.758 103.129 1.00 49.19 9 LEU G C 1
ATOM 6807 O O . LEU G 1 9 ? -43.093 16.819 103.546 1.00 49.48 9 LEU G O 1
ATOM 6812 N N . ILE G 1 10 ? -44.855 15.463 103.147 1.00 49.35 10 ILE G N 1
ATOM 6813 C CA . ILE G 1 10 ? -45.832 16.293 103.829 1.00 49.65 10 ILE G CA 1
ATOM 6814 C C . ILE G 1 10 ? -46.473 15.460 104.945 1.00 49.60 10 ILE G C 1
ATOM 6815 O O . ILE G 1 10 ? -46.879 14.324 104.718 1.00 49.60 10 ILE G O 1
ATOM 6820 N N . TYR G 1 11 ? -46.553 16.031 106.142 1.00 49.41 11 TYR G N 1
ATOM 6821 C CA . TYR G 1 11 ? -47.183 15.355 107.272 1.00 49.84 11 TYR G CA 1
ATOM 6822 C C . TYR G 1 11 ? -47.955 16.351 108.136 1.00 49.96 11 TYR G C 1
ATOM 6823 O O . TYR G 1 11 ? -47.702 17.556 108.079 1.00 50.19 11 TYR G O 1
ATOM 6832 N N . SER G 1 12 ? -48.909 15.843 108.915 1.00 50.27 12 SER G N 1
ATOM 6833 C CA . SER G 1 12 ? -49.561 16.641 109.948 1.00 50.44 12 SER G CA 1
ATOM 6834 C C . SER G 1 12 ? -49.314 16.042 111.332 1.00 50.71 12 SER G C 1
ATOM 6835 O O . SER G 1 12 ? -49.030 14.848 111.460 1.00 50.76 12 SER G O 1
ATOM 6838 N N . SER G 1 13 ? -49.423 16.887 112.356 1.00 50.39 13 SER G N 1
ATOM 6839 C CA . SER G 1 13 ? -49.252 16.465 113.740 1.00 51.35 13 SER G CA 1
ATOM 6840 C C . SER G 1 13 ? -50.163 17.219 114.691 1.00 51.05 13 SER G C 1
ATOM 6841 O O . SER G 1 13 ? -50.727 18.251 114.332 1.00 50.89 13 SER G O 1
ATOM 6844 N N . GLN G 1 14 ? -50.290 16.692 115.907 1.00 50.88 14 GLN G N 1
ATOM 6845 C CA . GLN G 1 14 ? -51.002 17.366 116.980 1.00 51.34 14 GLN G CA 1
ATOM 6846 C C . GLN G 1 14 ? -49.970 17.949 117.918 1.00 51.01 14 GLN G C 1
ATOM 6847 O O . GLN G 1 14 ? -49.240 17.204 118.571 1.00 50.72 14 GLN G O 1
ATOM 6853 N N . GLY G 1 15 ? -49.895 19.278 117.971 1.00 51.27 15 GLY G N 1
ATOM 6854 C CA . GLY G 1 15 ? -49.049 19.953 118.945 1.00 51.42 15 GLY G CA 1
ATOM 6855 C C . GLY G 1 15 ? -49.606 19.724 120.337 1.00 51.90 15 GLY G C 1
ATOM 6856 O O . GLY G 1 15 ? -50.815 19.554 120.493 1.00 51.85 15 GLY G O 1
ATOM 6857 N N . ILE G 1 16 ? -48.735 19.712 121.349 1.00 52.40 16 ILE G N 1
ATOM 6858 C CA . ILE G 1 16 ? -49.189 19.515 122.726 1.00 52.90 16 ILE G CA 1
ATOM 6859 C C . ILE G 1 16 ? -50.076 20.686 123.158 1.00 53.71 16 ILE G C 1
ATOM 6860 O O . ILE G 1 16 ? -49.831 21.818 122.739 1.00 53.74 16 ILE G O 1
ATOM 6865 N N . PRO G 1 17 ? -51.122 20.408 123.970 1.00 54.54 17 PRO G N 1
ATOM 6866 C CA . PRO G 1 17 ? -52.076 21.391 124.506 1.00 55.01 17 PRO G CA 1
ATOM 6867 C C . PRO G 1 17 ? -51.503 22.775 124.836 1.00 55.46 17 PRO G C 1
ATOM 6868 O O . PRO G 1 17 ? -52.031 23.785 124.365 1.00 55.70 17 PRO G O 1
ATOM 6872 N N . ASN G 1 18 ? -50.441 22.822 125.636 1.00 55.69 18 ASN G N 1
ATOM 6873 C CA . ASN G 1 18 ? -49.915 24.090 126.117 1.00 56.23 18 ASN G CA 1
ATOM 6874 C C . ASN G 1 18 ? -48.761 24.687 125.333 1.00 56.42 18 ASN G C 1
ATOM 6875 O O . ASN G 1 18 ? -47.785 25.146 125.932 1.00 56.38 18 ASN G O 1
ATOM 6876 N N . LEU G 1 19 ? -48.864 24.689 124.003 1.00 56.69 19 LEU G N 1
ATOM 6877 C CA . LEU G 1 19 ? -47.870 25.361 123.160 1.00 56.80 19 LEU G CA 1
ATOM 6878 C C . LEU G 1 19 ? -47.972 26.879 123.255 1.00 56.96 19 LEU G C 1
ATOM 6879 O O . LEU G 1 19 ? -49.073 27.435 123.281 1.00 57.38 19 LEU G O 1
ATOM 6884 N N . GLN G 1 20 ? -46.819 27.541 123.314 1.00 56.83 20 GLN G N 1
ATOM 6885 C CA . GLN G 1 20 ? -46.759 29.001 123.355 1.00 56.68 20 GLN G CA 1
ATOM 6886 C C . GLN G 1 20 ? -46.096 29.543 122.101 1.00 56.50 20 GLN G C 1
ATOM 6887 O O . GLN G 1 20 ? -45.502 28.779 121.342 1.00 56.55 20 GLN G O 1
ATOM 6888 N N . PRO G 1 21 ? -46.193 30.867 121.869 1.00 56.26 21 PRO G N 1
ATOM 6889 C CA . PRO G 1 21 ? -45.544 31.488 120.707 1.00 55.83 21 PRO G CA 1
ATOM 6890 C C . PRO G 1 21 ? -44.026 31.257 120.687 1.00 55.41 21 PRO G C 1
ATOM 6891 O O . PRO G 1 21 ? -43.455 31.004 119.620 1.00 55.26 21 PRO G O 1
ATOM 6895 N N . GLN G 1 22 ? -43.396 31.332 121.862 1.00 54.92 22 GLN G N 1
ATOM 6896 C CA . GLN G 1 22 ? -41.967 31.046 122.018 1.00 54.26 22 GLN G CA 1
ATOM 6897 C C . GLN G 1 22 ? -41.536 29.674 121.516 1.00 53.88 22 GLN G C 1
ATOM 6898 O O . GLN G 1 22 ? -40.401 29.509 121.060 1.00 53.52 22 GLN G O 1
ATOM 6899 N N . ASP G 1 23 ? -42.445 28.699 121.599 1.00 53.63 23 ASP G N 1
ATOM 6900 C CA . ASP G 1 23 ? -42.180 27.320 121.161 1.00 53.53 23 ASP G CA 1
ATOM 6901 C C . ASP G 1 23 ? -42.117 27.214 119.645 1.00 53.22 23 ASP G C 1
ATOM 6902 O O . ASP G 1 23 ? -41.243 26.533 119.099 1.00 53.06 23 ASP G O 1
ATOM 6907 N N . LEU G 1 24 ? -43.058 27.876 118.970 1.00 53.26 24 LEU G N 1
ATOM 6908 C CA . LEU G 1 24 ? -43.026 28.004 117.510 1.00 52.56 24 LEU G CA 1
ATOM 6909 C C . LEU G 1 24 ? -41.691 28.600 117.089 1.00 52.44 24 LEU G C 1
ATOM 6910 O O . LEU G 1 24 ? -41.029 28.082 116.192 1.00 52.53 24 LEU G O 1
ATOM 6911 N N . LYS G 1 25 ? -41.284 29.676 117.764 1.00 52.15 25 LYS G N 1
ATOM 6912 C CA . LYS G 1 25 ? -39.992 30.309 117.514 1.00 51.88 25 LYS G CA 1
ATOM 6913 C C . LYS G 1 25 ? -38.814 29.348 117.719 1.00 51.72 25 LYS G C 1
ATOM 6914 O O . LYS G 1 25 ? -37.880 29.328 116.899 1.00 51.94 25 LYS G O 1
ATOM 6916 N N . ASP G 1 26 ? -38.861 28.555 118.797 1.00 50.57 26 ASP G N 1
ATOM 6917 C CA . ASP G 1 26 ? -37.791 27.598 119.105 1.00 49.97 26 ASP G CA 1
ATOM 6918 C C . ASP G 1 26 ? -37.656 26.557 118.001 1.00 49.56 26 ASP G C 1
ATOM 6919 O O . ASP G 1 26 ? -36.541 26.181 117.621 1.00 48.60 26 ASP G O 1
ATOM 6924 N N . ILE G 1 27 ? -38.807 26.103 117.499 1.00 49.25 27 ILE G N 1
ATOM 6925 C CA . ILE G 1 27 ? -38.872 25.162 116.383 1.00 49.29 27 ILE G CA 1
ATOM 6926 C C . ILE G 1 27 ? -38.301 25.790 115.115 1.00 50.08 27 ILE G C 1
ATOM 6927 O O . ILE G 1 27 ? -37.468 25.177 114.433 1.00 50.45 27 ILE G O 1
ATOM 6932 N N . LEU G 1 28 ? -38.761 27.000 114.794 1.00 50.66 28 LEU G N 1
ATOM 6933 C CA . LEU G 1 28 ? -38.314 27.696 113.585 1.00 51.52 28 LEU G CA 1
ATOM 6934 C C . LEU G 1 28 ? -36.800 27.858 113.601 1.00 51.55 28 LEU G C 1
ATOM 6935 O O . LEU G 1 28 ? -36.126 27.499 112.646 1.00 51.75 28 LEU G O 1
ATOM 6940 N N . GLU G 1 29 ? -36.281 28.390 114.701 1.00 51.93 29 GLU G N 1
ATOM 6941 C CA . GLU G 1 29 ? -34.845 28.640 114.851 1.00 52.18 29 GLU G CA 1
ATOM 6942 C C . GLU G 1 29 ? -33.990 27.368 114.714 1.00 51.70 29 GLU G C 1
ATOM 6943 O O . GLU G 1 29 ? -32.983 27.374 113.987 1.00 51.76 29 GLU G O 1
ATOM 6949 N N . SER G 1 30 ? -34.408 26.284 115.386 1.00 51.43 30 SER G N 1
ATOM 6950 C CA . SER G 1 30 ? -33.731 24.986 115.273 1.00 51.05 30 SER G CA 1
ATOM 6951 C C . SER G 1 30 ? -33.714 24.474 113.829 1.00 51.45 30 SER G C 1
ATOM 6952 O O . SER G 1 30 ? -32.676 24.026 113.338 1.00 51.42 30 SER G O 1
ATOM 6955 N N . SER G 1 31 ? -34.867 24.546 113.161 1.00 51.05 31 SER G N 1
ATOM 6956 C CA . SER G 1 31 ? -34.996 24.108 111.767 1.00 51.16 31 SER G CA 1
ATOM 6957 C C . SER G 1 31 ? -34.117 24.949 110.834 1.00 51.45 31 SER G C 1
ATOM 6958 O O . SER G 1 31 ? -33.436 24.409 109.959 1.00 50.63 31 SER G O 1
ATOM 6961 N N . GLN G 1 32 ? -34.086 26.261 111.071 1.00 51.42 32 GLN G N 1
ATOM 6962 C CA . GLN G 1 32 ? -33.287 27.167 110.255 1.00 51.78 32 GLN G CA 1
ATOM 6963 C C . GLN G 1 32 ? -31.788 26.945 110.486 1.00 51.91 32 GLN G C 1
ATOM 6964 O O . GLN G 1 32 ? -30.972 27.252 109.611 1.00 52.32 32 GLN G O 1
ATOM 6970 N N . ARG G 1 33 ? -31.439 26.389 111.649 1.00 52.01 33 ARG G N 1
ATOM 6971 C CA . ARG G 1 33 ? -30.057 26.034 111.980 1.00 51.93 33 ARG G CA 1
ATOM 6972 C C . ARG G 1 33 ? -29.607 24.672 111.399 1.00 51.39 33 ARG G C 1
ATOM 6973 O O . ARG G 1 33 ? -28.474 24.555 110.918 1.00 50.76 33 ARG G O 1
ATOM 6981 N N . ASN G 1 34 ? -30.488 23.667 111.434 1.00 50.12 34 ASN G N 1
ATOM 6982 C CA . ASN G 1 34 ? -30.155 22.284 111.013 1.00 49.79 34 ASN G CA 1
ATOM 6983 C C . ASN G 1 34 ? -30.361 21.985 109.525 1.00 49.51 34 ASN G C 1
ATOM 6984 O O . ASN G 1 34 ? -29.619 21.199 108.920 1.00 49.05 34 ASN G O 1
ATOM 6989 N N . ASN G 1 35 ? -31.404 22.584 108.962 1.00 48.47 35 ASN G N 1
ATOM 6990 C CA . ASN G 1 35 ? -31.863 22.258 107.614 1.00 48.36 35 ASN G CA 1
ATOM 6991 C C . ASN G 1 35 ? -30.861 22.533 106.480 1.00 47.98 35 ASN G C 1
ATOM 6992 O O . ASN G 1 35 ? -30.684 21.667 105.619 1.00 48.59 35 ASN G O 1
ATOM 6997 N N . PRO G 1 36 ? -30.228 23.733 106.461 1.00 47.41 36 PRO G N 1
ATOM 6998 C CA . PRO G 1 36 ? -29.262 24.083 105.407 1.00 47.25 36 PRO G CA 1
ATOM 6999 C C . PRO G 1 36 ? -28.165 23.038 105.185 1.00 47.21 36 PRO G C 1
ATOM 7000 O O . PRO G 1 36 ? -27.952 22.619 104.048 1.00 47.61 36 PRO G O 1
ATOM 7004 N N . ALA G 1 37 ? -27.510 22.599 106.258 1.00 46.60 37 ALA G N 1
ATOM 7005 C CA . ALA G 1 37 ? -26.427 21.603 106.169 1.00 46.47 37 ALA G CA 1
ATOM 7006 C C . ALA G 1 37 ? -26.915 20.270 105.564 1.00 46.44 37 ALA G C 1
ATOM 7007 O O . ALA G 1 37 ? -26.138 19.528 104.949 1.00 45.94 37 ALA G O 1
ATOM 7009 N N . ASN G 1 38 ? -28.206 19.998 105.741 1.00 45.47 38 ASN G N 1
ATOM 7010 C CA . ASN G 1 38 ? -28.850 18.766 105.280 1.00 45.87 38 ASN G CA 1
ATOM 7011 C C . ASN G 1 38 ? -29.554 18.943 103.943 1.00 45.23 38 ASN G C 1
ATOM 7012 O O . ASN G 1 38 ? -30.186 18.020 103.436 1.00 45.17 38 ASN G O 1
ATOM 7017 N N . GLY G 1 39 ? -29.438 20.144 103.387 1.00 44.99 39 GLY G N 1
ATOM 7018 C CA . GLY G 1 39 ? -30.069 20.502 102.127 1.00 45.06 39 GLY G CA 1
ATOM 7019 C C . GLY G 1 39 ? -31.583 20.381 102.163 1.00 45.47 39 GLY G C 1
ATOM 7020 O O . GLY G 1 39 ? -32.196 20.081 101.152 1.00 45.32 39 GLY G O 1
ATOM 7021 N N . ILE G 1 40 ? -32.174 20.626 103.332 1.00 45.61 40 ILE G N 1
ATOM 7022 C CA . ILE G 1 40 ? -33.630 20.542 103.529 1.00 46.42 40 ILE G CA 1
ATOM 7023 C C . ILE G 1 40 ? -34.285 21.924 103.391 1.00 46.24 40 ILE G C 1
ATOM 7024 O O . ILE G 1 40 ? -33.778 22.922 103.922 1.00 45.97 40 ILE G O 1
ATOM 7029 N N . THR G 1 41 ? -35.383 21.972 102.637 1.00 46.47 41 THR G N 1
ATOM 7030 C CA . THR G 1 41 ? -36.180 23.183 102.487 1.00 46.84 41 THR G CA 1
ATOM 7031 C C . THR G 1 41 ? -37.646 22.860 102.770 1.00 46.94 41 THR G C 1
ATOM 7032 O O . THR G 1 41 ? -38.048 21.690 102.735 1.00 48.06 41 THR G O 1
ATOM 7036 N N . GLY G 1 42 ? -38.453 23.880 103.047 1.00 46.79 42 GLY G N 1
ATOM 7037 C CA . GLY G 1 42 ? -39.874 23.642 103.287 1.00 47.58 42 GLY G CA 1
ATOM 7038 C C . GLY G 1 42 ? -40.611 24.762 103.986 1.00 47.69 42 GLY G C 1
ATOM 7039 O O . GLY G 1 42 ? -40.133 25.895 104.065 1.00 47.60 42 GLY G O 1
ATOM 7040 N N . LEU G 1 43 ? -41.795 24.425 104.484 1.00 47.85 43 LEU G N 1
ATOM 7041 C CA . LEU G 1 43 ? -42.728 25.385 105.051 1.00 48.02 43 LEU G CA 1
ATOM 7042 C C . LEU G 1 43 ? -43.552 24.687 106.131 1.00 48.40 43 LEU G C 1
ATOM 7043 O O . LEU G 1 43 ? -43.989 23.557 105.954 1.00 46.60 43 LEU G O 1
ATOM 7048 N N . LEU G 1 44 ? -43.708 25.374 107.259 1.00 49.35 44 LEU G N 1
ATOM 7049 C CA . LEU G 1 44 ? -44.389 24.855 108.434 1.00 50.47 44 LEU G CA 1
ATOM 7050 C C . LEU G 1 44 ? -45.553 25.775 108.735 1.00 50.90 44 LEU G C 1
ATOM 7051 O O . LEU G 1 44 ? -45.399 27.002 108.777 1.00 51.29 44 LEU G O 1
ATOM 7056 N N . CYS G 1 45 ? -46.710 25.167 108.963 1.00 51.69 45 CYS G N 1
ATOM 7057 C CA . CYS G 1 45 ? -47.906 25.900 109.274 1.00 51.39 45 CYS G CA 1
ATOM 7058 C C . CYS G 1 45 ? -48.443 25.411 110.624 1.00 50.61 45 CYS G C 1
ATOM 7059 O O . CYS G 1 45 ? -48.493 24.202 110.875 1.00 50.42 45 CYS G O 1
ATOM 7062 N N . TYR G 1 46 ? -48.810 26.349 111.501 1.00 48.92 46 TYR G N 1
ATOM 7063 C CA . TYR G 1 46 ? -49.457 25.986 112.756 1.00 48.28 46 TYR G CA 1
ATOM 7064 C C . TYR G 1 46 ? -50.891 26.532 112.835 1.00 48.12 46 TYR G C 1
ATOM 7065 O O . TYR G 1 46 ? -51.103 27.741 112.828 1.00 47.95 46 TYR G O 1
ATOM 7074 N N . SER G 1 47 ? -51.863 25.622 112.867 1.00 47.82 47 SER G N 1
ATOM 7075 C CA . SER G 1 47 ? -53.269 25.961 113.062 1.00 47.97 47 SER G CA 1
ATOM 7076 C C . SER G 1 47 ? -53.736 25.253 114.324 1.00 48.61 47 SER G C 1
ATOM 7077 O O . SER G 1 47 ? -54.171 24.101 114.264 1.00 48.43 47 SER G O 1
ATOM 7080 N N . LYS G 1 48 ? -53.619 25.946 115.461 1.00 49.61 48 LYS G N 1
ATOM 7081 C CA . LYS G 1 48 ? -53.938 25.394 116.782 1.00 50.39 48 LYS G CA 1
ATOM 7082 C C . LYS G 1 48 ? -55.110 24.414 116.733 1.00 50.74 48 LYS G C 1
ATOM 7083 O O . LYS G 1 48 ? -56.206 24.790 116.302 1.00 50.95 48 LYS G O 1
ATOM 7089 N N . PRO G 1 49 ? -54.899 23.163 117.192 1.00 50.94 49 PRO G N 1
ATOM 7090 C CA . PRO G 1 49 ? -53.674 22.591 117.765 1.00 51.04 49 PRO G CA 1
ATOM 7091 C C . PRO G 1 49 ? -52.728 21.892 116.771 1.00 50.88 49 PRO G C 1
ATOM 7092 O O . PRO G 1 49 ? -51.694 21.359 117.179 1.00 51.19 49 PRO G O 1
ATOM 7096 N N . ALA G 1 50 ? -53.060 21.929 115.486 1.00 50.43 50 ALA G N 1
ATOM 7097 C CA . ALA G 1 50 ? -52.374 21.102 114.486 1.00 49.88 50 ALA G CA 1
ATOM 7098 C C . ALA G 1 50 ? -51.188 21.772 113.786 1.00 49.58 50 ALA G C 1
ATOM 7099 O O . ALA G 1 50 ? -51.200 22.985 113.551 1.00 49.73 50 ALA G O 1
ATOM 7101 N N . PHE G 1 51 ? -50.178 20.960 113.466 1.00 48.86 51 PHE G N 1
ATOM 7102 C CA . PHE G 1 51 ? -49.080 21.326 112.560 1.00 48.33 51 PHE G CA 1
ATOM 7103 C C . PHE G 1 51 ? -49.262 20.688 111.190 1.00 48.46 51 PHE G C 1
ATOM 7104 O O . PHE G 1 51 ? -49.791 19.590 111.084 1.00 48.47 51 PHE G O 1
ATOM 7112 N N . LEU G 1 52 ? -48.797 21.380 110.150 1.00 48.27 52 LEU G N 1
ATOM 7113 C CA . LEU G 1 52 ? -48.749 20.841 108.793 1.00 48.65 52 LEU G CA 1
ATOM 7114 C C . LEU G 1 52 ? -47.413 21.301 108.249 1.00 49.15 52 LEU G C 1
ATOM 7115 O O . LEU G 1 52 ? -47.116 22.500 108.280 1.00 50.04 52 LEU G O 1
ATOM 7120 N N . GLN G 1 53 ? -46.590 20.364 107.789 1.00 49.28 53 GLN G N 1
ATOM 7121 C CA . GLN G 1 53 ? -45.241 20.721 107.305 1.00 49.24 53 GLN G CA 1
ATOM 7122 C C . GLN G 1 53 ? -44.900 20.018 106.013 1.00 48.81 53 GLN G C 1
ATOM 7123 O O . GLN G 1 53 ? -45.365 18.903 105.766 1.00 49.93 53 GLN G O 1
ATOM 7129 N N . VAL G 1 54 ? -44.147 20.700 105.153 1.00 48.14 54 VAL G N 1
ATOM 7130 C CA . VAL G 1 54 ? -43.627 20.081 103.934 1.00 47.32 54 VAL G CA 1
ATOM 7131 C C . VAL G 1 54 ? -42.106 20.138 104.032 1.00 47.87 54 VAL G C 1
ATOM 7132 O O . VAL G 1 54 ? -41.555 21.124 104.509 1.00 47.37 54 VAL G O 1
ATOM 7136 N N . LEU G 1 55 ? -41.450 19.058 103.627 1.00 47.79 55 LEU G N 1
ATOM 7137 C CA . LEU G 1 55 ? -40.001 18.953 103.678 1.00 47.75 55 LEU G CA 1
ATOM 7138 C C . LEU G 1 55 ? -39.546 18.477 102.308 1.00 47.92 55 LEU G C 1
ATOM 7139 O O . LEU G 1 55 ? -40.155 17.564 101.755 1.00 48.06 55 LEU G O 1
ATOM 7144 N N . GLU G 1 56 ? -38.509 19.120 101.770 1.00 47.60 56 GLU G N 1
ATOM 7145 C CA . GLU G 1 56 ? -37.890 18.754 100.489 1.00 47.79 56 GLU G CA 1
ATOM 7146 C C . GLU G 1 56 ? -36.395 18.575 100.710 1.00 47.45 56 GLU G C 1
ATOM 7147 O O . GLU G 1 56 ? -35.806 19.281 101.521 1.00 46.45 56 GLU G O 1
ATOM 7153 N N . GLY G 1 57 ? -35.789 17.645 99.967 1.00 47.22 57 GLY G N 1
ATOM 7154 C CA . GLY G 1 57 ? -34.350 17.322 100.093 1.00 47.55 57 GLY G CA 1
ATOM 7155 C C . GLY G 1 57 ? -34.117 15.940 99.497 1.00 47.52 57 GLY G C 1
ATOM 7156 O O . GLY G 1 57 ? -35.065 15.310 99.023 1.00 46.78 57 GLY G O 1
ATOM 7157 N N . GLU G 1 58 ? -32.878 15.451 99.522 1.00 47.68 58 GLU G N 1
ATOM 7158 C CA . GLU G 1 58 ? -32.622 14.080 99.083 1.00 48.71 58 GLU G CA 1
ATOM 7159 C C . GLU G 1 58 ? -33.287 13.099 100.059 1.00 48.74 58 GLU G C 1
ATOM 7160 O O . GLU G 1 58 ? -33.527 13.443 101.229 1.00 48.15 58 GLU G O 1
ATOM 7166 N N . CYS G 1 59 ? -33.609 11.903 99.562 1.00 49.40 59 CYS G N 1
ATOM 7167 C CA . CYS G 1 59 ? -34.363 10.898 100.322 1.00 49.19 59 CYS G CA 1
ATOM 7168 C C . CYS G 1 59 ? -33.799 10.586 101.704 1.00 48.84 59 CYS G C 1
ATOM 7169 O O . CYS G 1 59 ? -34.542 10.563 102.690 1.00 48.19 59 CYS G O 1
ATOM 7172 N N . GLU G 1 60 ? -32.490 10.342 101.772 1.00 48.28 60 GLU G N 1
ATOM 7173 C CA . GLU G 1 60 ? -31.843 10.013 103.040 1.00 48.17 60 GLU G CA 1
ATOM 7174 C C . GLU G 1 60 ? -32.051 11.119 104.078 1.00 47.68 60 GLU G C 1
ATOM 7175 O O . GLU G 1 60 ? -32.359 10.839 105.238 1.00 47.55 60 GLU G O 1
ATOM 7181 N N . GLN G 1 61 ? -31.895 12.368 103.643 1.00 47.70 61 GLN G N 1
ATOM 7182 C CA . GLN G 1 61 ? -31.938 13.526 104.543 1.00 47.54 61 GLN G CA 1
ATOM 7183 C C . GLN G 1 61 ? -33.375 13.871 104.928 1.00 47.49 61 GLN G C 1
ATOM 7184 O O . GLN G 1 61 ? -33.636 14.251 106.066 1.00 47.51 61 GLN G O 1
ATOM 7190 N N . VAL G 1 62 ? -34.296 13.753 103.975 1.00 47.58 62 VAL G N 1
ATOM 7191 C CA . VAL G 1 62 ? -35.713 13.971 104.264 1.00 47.26 62 VAL G CA 1
ATOM 7192 C C . VAL G 1 62 ? -36.172 13.000 105.365 1.00 47.79 62 VAL G C 1
ATOM 7193 O O . VAL G 1 62 ? -36.849 13.401 106.327 1.00 47.67 62 VAL G O 1
ATOM 7197 N N . ASN G 1 63 ? -35.790 11.733 105.212 1.00 47.54 63 ASN G N 1
ATOM 7198 C CA . ASN G 1 63 ? -36.112 10.692 106.180 1.00 47.65 63 ASN G CA 1
ATOM 7199 C C . ASN G 1 63 ? -35.421 10.886 107.534 1.00 48.00 63 ASN G C 1
ATOM 7200 O O . ASN G 1 63 ? -36.036 10.696 108.588 1.00 48.38 63 ASN G O 1
ATOM 7205 N N . GLU G 1 64 ? -34.148 11.270 107.512 1.00 47.99 64 GLU G N 1
ATOM 7206 C CA . GLU G 1 64 ? -33.456 11.598 108.762 1.00 48.07 64 GLU G CA 1
ATOM 7207 C C . GLU G 1 64 ? -34.196 12.723 109.497 1.00 48.17 64 GLU G C 1
ATOM 7208 O O . GLU G 1 64 ? -34.516 12.584 110.676 1.00 47.86 64 GLU G O 1
ATOM 7214 N N . THR G 1 65 ? -34.481 13.819 108.790 1.00 48.30 65 THR G N 1
ATOM 7215 C CA . THR G 1 65 ? -35.120 14.988 109.402 1.00 48.49 65 THR G CA 1
ATOM 7216 C C . THR G 1 65 ? -36.492 14.605 109.928 1.00 48.59 65 THR G C 1
ATOM 7217 O O . THR G 1 65 ? -36.827 14.906 111.079 1.00 47.64 65 THR G O 1
ATOM 7221 N N . TYR G 1 66 ? -37.266 13.907 109.091 1.00 48.25 66 TYR G N 1
ATOM 7222 C CA . TYR G 1 66 ? -38.610 13.494 109.482 1.00 48.52 66 TYR G CA 1
ATOM 7223 C C . TYR G 1 66 ? -38.616 12.618 110.737 1.00 48.56 66 TYR G C 1
ATOM 7224 O O . TYR G 1 66 ? -39.321 12.917 111.692 1.00 49.04 66 TYR G O 1
ATOM 7233 N N . HIS G 1 67 ? -37.845 11.537 110.726 1.00 48.50 67 HIS G N 1
ATOM 7234 C CA . HIS G 1 67 ? -37.817 10.614 111.861 1.00 48.58 67 HIS G CA 1
ATOM 7235 C C . HIS G 1 67 ? -37.250 11.234 113.146 1.00 49.01 67 HIS G C 1
ATOM 7236 O O . HIS G 1 67 ? -37.507 10.734 114.240 1.00 49.44 67 HIS G O 1
ATOM 7243 N N . ARG G 1 68 ? -36.479 12.315 113.003 1.00 49.28 68 ARG G N 1
ATOM 7244 C CA . ARG G 1 68 ? -35.989 13.093 114.144 1.00 49.55 68 ARG G CA 1
ATOM 7245 C C . ARG G 1 68 ? -37.066 14.058 114.650 1.00 49.72 68 ARG G C 1
ATOM 7246 O O . ARG G 1 68 ? -37.184 14.295 115.856 1.00 50.24 68 ARG G O 1
ATOM 7254 N N . ILE G 1 69 ? -37.823 14.643 113.732 1.00 49.72 69 ILE G N 1
ATOM 7255 C CA . ILE G 1 69 ? -38.949 15.488 114.098 1.00 49.67 69 ILE G CA 1
ATOM 7256 C C . ILE G 1 69 ? -39.988 14.706 114.925 1.00 50.47 69 ILE G C 1
ATOM 7257 O O . ILE G 1 69 ? -40.500 15.228 115.919 1.00 50.16 69 ILE G O 1
ATOM 7262 N N . VAL G 1 70 ? -40.283 13.461 114.526 1.00 50.94 70 VAL G N 1
ATOM 7263 C CA . VAL G 1 70 ? -41.313 12.659 115.226 1.00 51.76 70 VAL G CA 1
ATOM 7264 C C . VAL G 1 70 ? -40.967 12.383 116.683 1.00 52.10 70 VAL G C 1
ATOM 7265 O O . VAL G 1 70 ? -41.854 12.147 117.504 1.00 52.26 70 VAL G O 1
ATOM 7269 N N . GLN G 1 71 ? -39.678 12.432 117.004 1.00 52.50 71 GLN G N 1
ATOM 7270 C CA . GLN G 1 71 ? -39.222 12.197 118.370 1.00 52.63 71 GLN G CA 1
ATOM 7271 C C . GLN G 1 71 ? -39.343 13.458 119.241 1.00 52.40 71 GLN G C 1
ATOM 7272 O O . GLN G 1 71 ? -39.021 13.430 120.436 1.00 51.96 71 GLN G O 1
ATOM 7278 N N . ASP G 1 72 ? -39.800 14.559 118.637 1.00 52.21 72 ASP G N 1
ATOM 7279 C CA . ASP G 1 72 ? -39.991 15.824 119.352 1.00 52.23 72 ASP G CA 1
ATOM 7280 C C . ASP G 1 72 ? -41.192 15.732 120.288 1.00 51.74 72 ASP G C 1
ATOM 7281 O O . ASP G 1 72 ? -42.277 15.312 119.880 1.00 51.80 72 ASP G O 1
ATOM 7286 N N . GLU G 1 73 ? -40.988 16.120 121.545 1.00 51.13 73 GLU G N 1
ATOM 7287 C CA . GLU G 1 73 ? -42.037 16.003 122.556 1.00 50.71 73 GLU G CA 1
ATOM 7288 C C . GLU G 1 73 ? -43.151 17.028 122.436 1.00 50.35 73 GLU G C 1
ATOM 7289 O O . GLU G 1 73 ? -44.158 16.937 123.143 1.00 50.92 73 GLU G O 1
ATOM 7290 N N . ARG G 1 74 ? -42.977 17.997 121.538 1.00 49.63 74 ARG G N 1
ATOM 7291 C CA . ARG G 1 74 ? -43.917 19.110 121.409 1.00 49.06 74 ARG G CA 1
ATOM 7292 C C . ARG G 1 74 ? -45.107 18.783 120.506 1.00 48.74 74 ARG G C 1
ATOM 7293 O O . ARG G 1 74 ? -46.008 19.606 120.336 1.00 48.60 74 ARG G O 1
ATOM 7301 N N . HIS G 1 75 ? -45.107 17.576 119.946 1.00 48.38 75 HIS G N 1
ATOM 7302 C CA . HIS G 1 75 ? -46.247 17.090 119.156 1.00 48.74 75 HIS G CA 1
ATOM 7303 C C . HIS G 1 75 ? -46.337 15.563 119.165 1.00 48.95 75 HIS G C 1
ATOM 7304 O O . HIS G 1 75 ? -45.406 14.888 119.609 1.00 49.77 75 HIS G O 1
ATOM 7311 N N . HIS G 1 76 ? -47.471 15.038 118.708 1.00 49.59 76 HIS G N 1
ATOM 7312 C CA . HIS G 1 76 ? -47.744 13.601 118.701 1.00 49.36 76 HIS G CA 1
ATOM 7313 C C . HIS G 1 76 ? -48.690 13.236 117.560 1.00 49.38 76 HIS G C 1
ATOM 7314 O O . HIS G 1 76 ? -49.189 14.117 116.853 1.00 49.36 76 HIS G O 1
ATOM 7321 N N . SER G 1 77 ? -48.941 11.936 117.408 1.00 49.38 77 SER G N 1
ATOM 7322 C CA . SER G 1 77 ? -49.860 11.394 116.400 1.00 49.78 77 SER G CA 1
ATOM 7323 C C . SER G 1 77 ? -49.511 11.828 114.965 1.00 49.97 77 SER G C 1
ATOM 7324 O O . SER G 1 77 ? -50.400 12.276 114.221 1.00 49.95 77 SER G O 1
ATOM 7327 N N . PRO G 1 78 ? -48.225 11.669 114.561 1.00 50.35 78 PRO G N 1
ATOM 7328 C CA . PRO G 1 78 ? -47.842 12.146 113.230 1.00 50.74 78 PRO G CA 1
ATOM 7329 C C . PRO G 1 78 ? -48.547 11.345 112.156 1.00 51.16 78 PRO G C 1
ATOM 7330 O O . PRO G 1 78 ? -48.686 10.126 112.285 1.00 51.13 78 PRO G O 1
ATOM 7334 N N . GLN G 1 79 ? -49.027 12.045 111.132 1.00 51.07 79 GLN G N 1
ATOM 7335 C CA . GLN G 1 79 ? -49.724 11.424 110.014 1.00 51.46 79 GLN G CA 1
ATOM 7336 C C . GLN G 1 79 ? -48.991 11.831 108.762 1.00 50.90 79 GLN G C 1
ATOM 7337 O O . GLN G 1 79 ? -49.053 12.993 108.371 1.00 51.33 79 GLN G O 1
ATOM 7343 N N . ILE G 1 80 ? -48.282 10.886 108.150 1.00 50.57 80 ILE G N 1
ATOM 7344 C CA . ILE G 1 80 ? -47.667 11.120 106.849 1.00 50.31 80 ILE G CA 1
ATOM 7345 C C . ILE G 1 80 ? -48.779 11.228 105.806 1.00 50.28 80 ILE G C 1
ATOM 7346 O O . ILE G 1 80 ? -49.565 10.296 105.621 1.00 49.95 80 ILE G O 1
ATOM 7351 N N . ILE G 1 81 ? -48.832 12.378 105.138 1.00 50.48 81 ILE G N 1
ATOM 7352 C CA . ILE G 1 81 ? -49.874 12.688 104.166 1.00 50.90 81 ILE G CA 1
ATOM 7353 C C . ILE G 1 81 ? -49.429 12.250 102.765 1.00 50.89 81 ILE G C 1
ATOM 7354 O O . ILE G 1 81 ? -50.185 11.624 102.015 1.00 50.38 81 ILE G O 1
ATOM 7359 N N . GLU G 1 82 ? -48.181 12.554 102.434 1.00 50.68 82 GLU G N 1
ATOM 7360 C CA . GLU G 1 82 ? -47.605 12.151 101.160 1.00 51.48 82 GLU G CA 1
ATOM 7361 C C . GLU G 1 82 ? -46.097 12.101 101.305 1.00 50.73 82 GLU G C 1
ATOM 7362 O O . GLU G 1 82 ? -45.513 12.973 101.942 1.00 51.02 82 GLU G O 1
ATOM 7368 N N . CYS G 1 83 ? -45.470 11.081 100.718 1.00 50.31 83 CYS G N 1
ATOM 7369 C CA . CYS G 1 83 ? -44.004 11.023 100.610 1.00 49.59 83 CYS G CA 1
ATOM 7370 C C . CYS G 1 83 ? -43.657 10.402 99.264 1.00 49.79 83 CYS G C 1
ATOM 7371 O O . CYS G 1 83 ? -44.005 9.253 99.009 1.00 48.75 83 CYS G O 1
ATOM 7374 N N . MET G 1 84 ? -42.967 11.159 98.416 1.00 49.30 84 MET G N 1
ATOM 7375 C CA . MET G 1 84 ? -42.668 10.706 97.068 1.00 51.01 84 MET G CA 1
ATOM 7376 C C . MET G 1 84 ? -41.473 11.444 96.459 1.00 48.78 84 MET G C 1
ATOM 7377 O O . MET G 1 84 ? -41.141 12.550 96.896 1.00 47.39 84 MET G O 1
ATOM 7382 N N . PRO G 1 85 ? -40.859 10.841 95.418 1.00 47.94 85 PRO G N 1
ATOM 7383 C CA . PRO G 1 85 ? -39.876 11.578 94.626 1.00 47.48 85 PRO G CA 1
ATOM 7384 C C . PRO G 1 85 ? -40.544 12.750 93.916 1.00 46.48 85 PRO G C 1
ATOM 7385 O O . PRO G 1 85 ? -41.702 12.641 93.524 1.00 45.76 85 PRO G O 1
ATOM 7389 N N . ILE G 1 86 ? -39.816 13.858 93.759 1.00 45.46 86 ILE G N 1
ATOM 7390 C CA . ILE G 1 86 ? -40.334 15.039 93.048 1.00 45.27 86 ILE G CA 1
ATOM 7391 C C . ILE G 1 86 ? -39.385 15.459 91.908 1.00 44.97 86 ILE G C 1
ATOM 7392 O O . ILE G 1 86 ? -38.204 15.142 91.964 1.00 44.40 86 ILE G O 1
ATOM 7397 N N . ARG G 1 87 ? -39.915 16.131 90.879 1.00 44.66 87 ARG G N 1
ATOM 7398 C CA . ARG G 1 87 ? -39.118 16.621 89.735 1.00 44.72 87 ARG G CA 1
ATOM 7399 C C . ARG G 1 87 ? -38.218 17.820 90.093 1.00 44.64 87 ARG G C 1
ATOM 7400 O O . ARG G 1 87 ? -37.113 17.963 89.559 1.00 43.54 87 ARG G O 1
ATOM 7408 N N . ARG G 1 88 ? -38.719 18.677 90.981 1.00 44.31 88 ARG G N 1
ATOM 7409 C CA . ARG G 1 88 ? -38.071 19.940 91.352 1.00 44.86 88 ARG G CA 1
ATOM 7410 C C . ARG G 1 88 ? -38.693 20.408 92.656 1.00 44.87 88 ARG G C 1
ATOM 7411 O O . ARG G 1 88 ? -39.807 19.996 92.997 1.00 43.87 88 ARG G O 1
ATOM 7419 N N . ARG G 1 89 ? -37.981 21.290 93.358 1.00 45.01 89 ARG G N 1
ATOM 7420 C CA . ARG G 1 89 ? -38.468 21.887 94.598 1.00 45.80 89 ARG G CA 1
ATOM 7421 C C . ARG G 1 89 ? -39.451 23.013 94.311 1.00 46.84 89 ARG G C 1
ATOM 7422 O O . ARG G 1 89 ? -39.474 23.554 93.204 1.00 46.43 89 ARG G O 1
ATOM 7430 N N . ASN G 1 90 ? -40.259 23.346 95.317 1.00 47.92 90 ASN G N 1
ATOM 7431 C CA . ASN G 1 90 ? -41.163 24.501 95.291 1.00 49.44 90 ASN G CA 1
ATOM 7432 C C . ASN G 1 90 ? -40.867 25.488 96.423 1.00 50.24 90 ASN G C 1
ATOM 7433 O O . ASN G 1 90 ? -41.355 26.621 96.415 1.00 51.01 90 ASN G O 1
ATOM 7438 N N . PHE G 1 91 ? -40.059 25.061 97.383 1.00 50.83 91 PHE G N 1
ATOM 7439 C CA . PHE G 1 91 ? -39.759 25.875 98.569 1.00 51.47 91 PHE G CA 1
ATOM 7440 C C . PHE G 1 91 ? -38.265 26.125 98.753 1.00 51.47 91 PHE G C 1
ATOM 7441 O O . PHE G 1 91 ? -37.794 26.401 99.859 1.00 51.69 91 PHE G O 1
ATOM 7449 N N . GLU G 1 92 ? -37.532 26.070 97.645 1.00 51.43 92 GLU G N 1
ATOM 7450 C CA . GLU G 1 92 ? -36.068 26.082 97.666 1.00 51.34 92 GLU G CA 1
ATOM 7451 C C . GLU G 1 92 ? -35.414 27.341 98.265 1.00 51.22 92 GLU G C 1
ATOM 7452 O O . GLU G 1 92 ? -34.215 27.328 98.554 1.00 50.81 92 GLU G O 1
ATOM 7458 N N . VAL G 1 93 ? -36.181 28.420 98.428 1.00 50.86 93 VAL G N 1
ATOM 7459 C CA . VAL G 1 93 ? -35.627 29.669 98.992 1.00 51.43 93 VAL G CA 1
ATOM 7460 C C . VAL G 1 93 ? -35.660 29.704 100.527 1.00 51.44 93 VAL G C 1
ATOM 7461 O O . VAL G 1 93 ? -35.063 30.592 101.142 1.00 50.85 93 VAL G O 1
ATOM 7465 N N . TRP G 1 94 ? -36.367 28.756 101.144 1.00 51.64 94 TRP G N 1
ATOM 7466 C CA . TRP G 1 94 ? -36.435 28.707 102.610 1.00 52.37 94 TRP G CA 1
ATOM 7467 C C . TRP G 1 94 ? -35.870 27.428 103.192 1.00 52.17 94 TRP G C 1
ATOM 7468 O O . TRP G 1 94 ? -36.312 26.342 102.837 1.00 51.92 94 TRP G O 1
ATOM 7479 N N . SER G 1 95 ? -34.923 27.562 104.117 1.00 51.89 95 SER G N 1
ATOM 7480 C CA . SER G 1 95 ? -34.513 26.432 104.949 1.00 52.28 95 SER G CA 1
ATOM 7481 C C . SER G 1 95 ? -35.726 25.912 105.706 1.00 52.71 95 SER G C 1
ATOM 7482 O O . SER G 1 95 ? -35.948 24.713 105.785 1.00 53.22 95 SER G O 1
ATOM 7485 N N . MET G 1 96 ? -36.491 26.843 106.275 1.00 53.21 96 MET G N 1
ATOM 7486 C CA . MET G 1 96 ? -37.793 26.569 106.900 1.00 54.06 96 MET G CA 1
ATOM 7487 C C . MET G 1 96 ? -38.379 27.959 107.205 1.00 53.99 96 MET G C 1
ATOM 7488 O O . MET G 1 96 ? -37.633 28.899 107.478 1.00 53.83 96 MET G O 1
ATOM 7493 N N . GLN G 1 97 ? -39.697 28.092 107.111 1.00 53.95 97 GLN G N 1
ATOM 7494 C CA . GLN G 1 97 ? -40.408 29.307 107.523 1.00 53.88 97 GLN G CA 1
ATOM 7495 C C . GLN G 1 97 ? -41.665 28.870 108.260 1.00 53.71 97 GLN G C 1
ATOM 7496 O O . GLN G 1 97 ? -42.181 27.787 107.995 1.00 53.17 97 GLN G O 1
ATOM 7498 N N . ALA G 1 98 ? -42.168 29.708 109.159 1.00 53.58 98 ALA G N 1
ATOM 7499 C CA . ALA G 1 98 ? -43.318 29.337 109.991 1.00 54.19 98 ALA G CA 1
ATOM 7500 C C . ALA G 1 98 ? -44.467 30.345 109.866 1.00 54.38 98 ALA G C 1
ATOM 7501 O O . ALA G 1 98 ? -44.257 31.550 110.059 1.00 55.12 98 ALA G O 1
ATOM 7503 N N . ILE G 1 99 ? -45.668 29.846 109.584 1.00 54.49 99 ILE G N 1
ATOM 7504 C CA . ILE G 1 99 ? -46.868 30.675 109.440 1.00 54.79 99 ILE G CA 1
ATOM 7505 C C . ILE G 1 99 ? -47.981 30.144 110.344 1.00 54.65 99 ILE G C 1
ATOM 7506 O O . ILE G 1 99 ? -48.322 28.961 110.282 1.00 53.99 99 ILE G O 1
ATOM 7511 N N . THR G 1 100 ? -48.544 31.019 111.176 1.00 54.66 100 THR G N 1
ATOM 7512 C CA . THR G 1 100 ? -49.698 30.652 111.997 1.00 55.13 100 THR G CA 1
ATOM 7513 C C . THR G 1 100 ? -50.979 31.050 111.284 1.00 55.24 100 THR G C 1
ATOM 7514 O O . THR G 1 100 ? -51.095 32.154 110.744 1.00 55.69 100 THR G O 1
ATOM 7518 N N . VAL G 1 101 ? -51.922 30.126 111.276 1.00 55.29 101 VAL G N 1
ATOM 7519 C CA . VAL G 1 101 ? -53.186 30.290 110.591 1.00 54.79 101 VAL G CA 1
ATOM 7520 C C . VAL G 1 101 ? -54.263 29.863 111.579 1.00 54.86 101 VAL G C 1
ATOM 7521 O O . VAL G 1 101 ? -54.340 28.687 111.937 1.00 55.30 101 VAL G O 1
ATOM 7525 N N . ASN G 1 102 ? -55.098 30.805 112.012 1.00 54.18 102 ASN G N 1
ATOM 7526 C CA . ASN G 1 102 ? -56.142 30.499 112.987 1.00 53.34 102 ASN G CA 1
ATOM 7527 C C . ASN G 1 102 ? -57.386 31.379 112.846 1.00 53.60 102 ASN G C 1
ATOM 7528 O O . ASN G 1 102 ? -57.581 32.031 111.816 1.00 53.10 102 ASN G O 1
ATOM 7533 N N . ASP G 1 103 ? -58.217 31.401 113.888 1.00 53.57 103 ASP G N 1
ATOM 7534 C CA . ASP G 1 103 ? -59.520 32.061 113.816 1.00 54.23 103 ASP G CA 1
ATOM 7535 C C . ASP G 1 103 ? -59.410 33.591 113.822 1.00 53.56 103 ASP G C 1
ATOM 7536 O O . ASP G 1 103 ? -60.364 34.289 113.472 1.00 53.54 103 ASP G O 1
ATOM 7541 N N . LEU G 1 104 ? -58.246 34.097 114.212 1.00 52.92 104 LEU G N 1
ATOM 7542 C CA . LEU G 1 104 ? -57.995 35.538 114.231 1.00 52.60 104 LEU G CA 1
ATOM 7543 C C . LEU G 1 104 ? -57.371 36.045 112.925 1.00 52.03 104 LEU G C 1
ATOM 7544 O O . LEU G 1 104 ? -57.198 37.250 112.738 1.00 51.63 104 LEU G O 1
ATOM 7549 N N . SER G 1 105 ? -57.050 35.122 112.019 1.00 51.24 105 SER G N 1
ATOM 7550 C CA . SER G 1 105 ? -56.385 35.470 110.767 1.00 50.50 105 SER G CA 1
ATOM 7551 C C . SER G 1 105 ? -57.257 36.349 109.863 1.00 49.94 105 SER G C 1
ATOM 7552 O O . SER G 1 105 ? -58.489 36.368 109.983 1.00 49.07 105 SER G O 1
ATOM 7555 N N . THR G 1 106 ? -56.600 37.088 108.976 1.00 49.44 106 THR G N 1
ATOM 7556 C CA . THR G 1 106 ? -57.271 38.007 108.052 1.00 50.08 106 THR G CA 1
ATOM 7557 C C . THR G 1 106 ? -58.203 37.262 107.109 1.00 49.98 106 THR G C 1
ATOM 7558 O O . THR G 1 106 ? -58.080 36.036 106.960 1.00 50.03 106 THR G O 1
ATOM 7562 N N . GLU G 1 107 ? -59.115 37.998 106.462 1.00 50.04 107 GLU G N 1
ATOM 7563 C CA . GLU G 1 107 ? -60.011 37.404 105.468 1.00 50.19 107 GLU G CA 1
ATOM 7564 C C . GLU G 1 107 ? -59.220 36.740 104.334 1.00 49.63 107 GLU G C 1
ATOM 7565 O O . GLU G 1 107 ? -59.588 35.663 103.889 1.00 49.22 107 GLU G O 1
ATOM 7571 N N . GLN G 1 108 ? -58.140 37.367 103.862 1.00 49.23 108 GLN G N 1
ATOM 7572 C CA . GLN G 1 108 ? -57.386 36.759 102.749 1.00 48.73 108 GLN G CA 1
ATOM 7573 C C . GLN G 1 108 ? -56.861 35.339 103.081 1.00 48.33 108 GLN G C 1
ATOM 7574 O O . GLN G 1 108 ? -56.951 34.432 102.251 1.00 48.96 108 GLN G O 1
ATOM 7580 N N . VAL G 1 109 ? -56.384 35.149 104.311 1.00 47.69 109 VAL G N 1
ATOM 7581 C CA . VAL G 1 109 ? -55.884 33.854 104.791 1.00 47.09 109 VAL G CA 1
ATOM 7582 C C . VAL G 1 109 ? -57.017 32.864 105.057 1.00 47.07 109 VAL G C 1
ATOM 7583 O O . VAL G 1 109 ? -56.947 31.695 104.656 1.00 46.36 109 VAL G O 1
ATOM 7587 N N . LYS G 1 110 ? -58.058 33.329 105.739 1.00 46.72 110 LYS G N 1
ATOM 7588 C CA . LYS G 1 110 ? -59.272 32.518 105.913 1.00 47.47 110 LYS G CA 1
ATOM 7589 C C . LYS G 1 110 ? -59.873 32.026 104.595 1.00 47.69 110 LYS G C 1
ATOM 7590 O O . LYS G 1 110 ? -60.415 30.908 104.515 1.00 47.76 110 LYS G O 1
ATOM 7596 N N . THR G 1 111 ? -59.814 32.864 103.566 1.00 48.10 111 THR G N 1
ATOM 7597 C CA . THR G 1 111 ? -60.396 32.490 102.275 1.00 48.65 111 THR G CA 1
ATOM 7598 C C . THR G 1 111 ? -59.546 31.409 101.582 1.00 48.91 111 THR G C 1
ATOM 7599 O O . THR G 1 111 ? -60.087 30.554 100.866 1.00 49.05 111 THR G O 1
ATOM 7603 N N . LEU G 1 112 ? -58.237 31.425 101.822 1.00 48.61 112 LEU G N 1
ATOM 7604 C CA . LEU G 1 112 ? -57.354 30.376 101.294 1.00 49.22 112 LEU G CA 1
ATOM 7605 C C . LEU G 1 112 ? -57.645 29.023 101.923 1.00 48.94 112 LEU G C 1
ATOM 7606 O O . LEU G 1 112 ? -57.731 28.011 101.230 1.00 49.28 112 LEU G O 1
ATOM 7611 N N . VAL G 1 113 ? -57.819 29.016 103.241 1.00 48.63 113 VAL G N 1
ATOM 7612 C CA . VAL G 1 113 ? -58.157 27.790 103.954 1.00 48.14 113 VAL G CA 1
ATOM 7613 C C . VAL G 1 113 ? -59.474 27.233 103.408 1.00 48.58 113 VAL G C 1
ATOM 7614 O O . VAL G 1 113 ? -59.576 26.041 103.099 1.00 48.65 113 VAL G O 1
ATOM 7618 N N . LEU G 1 114 ? -60.464 28.112 103.251 1.00 48.76 114 LEU G N 1
ATOM 7619 C CA . LEU G 1 114 ? -61.783 27.734 102.738 1.00 48.68 114 LEU G CA 1
ATOM 7620 C C . LEU G 1 114 ? -61.705 27.181 101.310 1.00 48.61 114 LEU G C 1
ATOM 7621 O O . LEU G 1 114 ? -62.397 26.224 100.961 1.00 48.07 114 LEU G O 1
ATOM 7626 N N . LYS G 1 115 ? -60.838 27.774 100.495 1.00 48.90 115 LYS G N 1
ATOM 7627 C CA . LYS G 1 115 ? -60.693 27.375 99.097 1.00 49.61 115 LYS G CA 1
ATOM 7628 C C . LYS G 1 115 ? -60.352 25.886 98.948 1.00 49.35 115 LYS G C 1
ATOM 7629 O O . LYS G 1 115 ? -60.776 25.235 97.981 1.00 48.01 115 LYS G O 1
ATOM 7635 N N . TYR G 1 116 ? -59.595 25.364 99.916 1.00 49.76 116 TYR G N 1
ATOM 7636 C CA . TYR G 1 116 ? -59.109 23.983 99.854 1.00 50.75 116 TYR G CA 1
ATOM 7637 C C . TYR G 1 116 ? -59.730 23.027 100.887 1.00 50.78 116 TYR G C 1
ATOM 7638 O O . TYR G 1 116 ? -59.295 21.879 100.987 1.00 51.42 116 TYR G O 1
ATOM 7647 N N . SER G 1 117 ? -60.730 23.488 101.641 1.00 50.11 117 SER G N 1
ATOM 7648 C CA . SER G 1 117 ? -61.301 22.687 102.739 1.00 49.90 117 SER G CA 1
ATOM 7649 C C . SER G 1 117 ? -62.717 23.118 103.103 1.00 49.56 117 SER G C 1
ATOM 7650 O O . SER G 1 117 ? -63.251 24.075 102.535 1.00 49.02 117 SER G O 1
ATOM 7653 N N . GLY G 1 118 ? -63.301 22.414 104.073 1.00 49.46 118 GLY G N 1
ATOM 7654 C CA . GLY G 1 118 ? -64.698 22.599 104.462 1.00 49.01 118 GLY G CA 1
ATOM 7655 C C . GLY G 1 118 ? -64.962 23.787 105.369 1.00 49.42 118 GLY G C 1
ATOM 7656 O O . GLY G 1 118 ? -66.100 24.224 105.504 1.00 48.62 118 GLY G O 1
ATOM 7657 N N . PHE G 1 119 ? -63.913 24.308 105.996 1.00 50.40 119 PHE G N 1
ATOM 7658 C CA . PHE G 1 119 ? -64.061 25.442 106.915 1.00 51.46 119 PHE G CA 1
ATOM 7659 C C . PHE G 1 119 ? -62.942 26.472 106.775 1.00 51.54 119 PHE G C 1
ATOM 7660 O O . PHE G 1 119 ? -62.027 26.338 105.960 1.00 51.28 119 PHE G O 1
ATOM 7668 N N . THR G 1 120 ? -63.019 27.509 107.590 1.00 51.91 120 THR G N 1
ATOM 7669 C CA . THR G 1 120 ? -62.082 28.620 107.468 1.00 53.19 120 THR G CA 1
ATOM 7670 C C . THR G 1 120 ? -60.875 28.484 108.421 1.00 53.62 120 THR G C 1
ATOM 7671 O O . THR G 1 120 ? -59.917 29.285 108.373 1.00 53.16 120 THR G O 1
ATOM 7675 N N . THR G 1 121 ? -60.921 27.447 109.256 1.00 54.75 121 THR G N 1
ATOM 7676 C CA . THR G 1 121 ? -59.792 27.056 110.100 1.00 56.17 121 THR G CA 1
ATOM 7677 C C . THR G 1 121 ? -59.148 25.792 109.526 1.00 56.56 121 THR G C 1
ATOM 7678 O O . THR G 1 121 ? -59.848 24.847 109.117 1.00 56.30 121 THR G O 1
ATOM 7682 N N . LEU G 1 122 ? -57.817 25.792 109.484 1.00 56.78 122 LEU G N 1
ATOM 7683 C CA . LEU G 1 122 ? -57.058 24.760 108.780 1.00 57.75 122 LEU G CA 1
ATOM 7684 C C . LEU G 1 122 ? -57.019 23.451 109.536 1.00 58.45 122 LEU G C 1
ATOM 7685 O O . LEU G 1 122 ? -56.539 23.400 110.665 1.00 58.57 122 LEU G O 1
ATOM 7690 N N . ARG G 1 123 ? -57.490 22.391 108.884 1.00 59.28 123 ARG G N 1
ATOM 7691 C CA . ARG G 1 123 ? -57.568 21.059 109.479 1.00 60.73 123 ARG G CA 1
ATOM 7692 C C . ARG G 1 123 ? -56.985 20.034 108.508 1.00 61.04 123 ARG G C 1
ATOM 7693 O O . ARG G 1 123 ? -57.690 19.563 107.623 1.00 61.11 123 ARG G O 1
ATOM 7701 N N . PRO G 1 124 ? -55.688 19.700 108.648 1.00 61.73 124 PRO G N 1
ATOM 7702 C CA . PRO G 1 124 ? -55.064 18.769 107.690 1.00 62.35 124 PRO G CA 1
ATOM 7703 C C . PRO G 1 124 ? -55.810 17.446 107.480 1.00 62.96 124 PRO G C 1
ATOM 7704 O O . PRO G 1 124 ? -55.865 16.949 106.352 1.00 62.94 124 PRO G O 1
ATOM 7708 N N . SER G 1 125 ? -56.398 16.898 108.546 1.00 63.44 125 SER G N 1
ATOM 7709 C CA . SER G 1 125 ? -57.178 15.658 108.455 1.00 63.97 125 SER G CA 1
ATOM 7710 C C . SER G 1 125 ? -58.383 15.763 107.511 1.00 64.01 125 SER G C 1
ATOM 7711 O O . SER G 1 125 ? -59.007 14.753 107.173 1.00 63.65 125 SER G O 1
ATOM 7714 N N . ALA G 1 126 ? -58.706 16.984 107.092 1.00 63.86 126 ALA G N 1
ATOM 7715 C CA . ALA G 1 126 ? -59.853 17.215 106.219 1.00 63.85 126 ALA G CA 1
ATOM 7716 C C . ALA G 1 126 ? -59.440 17.482 104.774 1.00 63.69 126 ALA G C 1
ATOM 7717 O O . ALA G 1 126 ? -60.274 17.848 103.946 1.00 64.07 126 ALA G O 1
ATOM 7719 N N . MET G 1 127 ? -58.156 17.289 104.473 1.00 63.24 127 MET G N 1
ATOM 7720 C CA . MET G 1 127 ? -57.612 17.586 103.149 1.00 63.75 127 MET G CA 1
ATOM 7721 C C . MET G 1 127 ? -56.794 16.432 102.583 1.00 62.65 127 MET G C 1
ATOM 7722 O O . MET G 1 127 ? -56.021 15.796 103.315 1.00 63.16 127 MET G O 1
ATOM 7727 N N . ASP G 1 128 ? -56.923 16.200 101.276 1.00 61.47 128 ASP G N 1
ATOM 7728 C CA . ASP G 1 128 ? -56.063 15.232 100.587 1.00 60.58 128 ASP G CA 1
ATOM 7729 C C . ASP G 1 128 ? -54.678 15.840 100.278 1.00 60.09 128 ASP G C 1
ATOM 7730 O O . ASP G 1 128 ? -54.464 17.031 100.536 1.00 59.48 128 ASP G O 1
ATOM 7735 N N . PRO G 1 129 ? -53.718 15.020 99.784 1.00 59.86 129 PRO G N 1
ATOM 7736 C CA . PRO G 1 129 ? -52.367 15.542 99.517 1.00 59.45 129 PRO G CA 1
ATOM 7737 C C . PRO G 1 129 ? -52.276 16.697 98.501 1.00 59.04 129 PRO G C 1
ATOM 7738 O O . PRO G 1 129 ? -51.455 17.606 98.703 1.00 59.33 129 PRO G O 1
ATOM 7742 N N . GLU G 1 130 ? -53.100 16.669 97.446 1.00 58.92 130 GLU G N 1
ATOM 7743 C CA . GLU G 1 130 ? -53.117 17.759 96.461 1.00 58.73 130 GLU G CA 1
ATOM 7744 C C . GLU G 1 130 ? -53.570 19.068 97.098 1.00 56.76 130 GLU G C 1
ATOM 7745 O O . GLU G 1 130 ? -52.998 20.112 96.823 1.00 57.41 130 GLU G O 1
ATOM 7751 N N . GLN G 1 131 ? -54.590 19.002 97.949 1.00 55.24 131 GLN G N 1
ATOM 7752 C CA . GLN G 1 131 ? -55.117 20.187 98.631 1.00 52.99 131 GLN G CA 1
ATOM 7753 C C . GLN G 1 131 ? -54.124 20.703 99.680 1.00 52.76 131 GLN G C 1
ATOM 7754 O O . GLN G 1 131 ? -53.965 21.911 99.846 1.00 52.26 131 GLN G O 1
ATOM 7760 N N . CYS G 1 132 ? -53.448 19.789 100.368 1.00 51.76 132 CYS G N 1
ATOM 7761 C CA . CYS G 1 132 ? -52.383 20.173 101.310 1.00 51.71 132 CYS G CA 1
ATOM 7762 C C . CYS G 1 132 ? -51.253 20.949 100.638 1.00 51.18 132 CYS G C 1
ATOM 7763 O O . CYS G 1 132 ? -50.854 22.010 101.115 1.00 50.25 132 CYS G O 1
ATOM 7766 N N . LEU G 1 133 ? -50.761 20.426 99.517 1.00 50.80 133 LEU G N 1
ATOM 7767 C CA . LEU G 1 133 ? -49.655 21.055 98.795 1.00 50.73 133 LEU G CA 1
ATOM 7768 C C . LEU G 1 133 ? -50.071 22.423 98.261 1.00 50.60 133 LEU G C 1
ATOM 7769 O O . LEU G 1 133 ? -49.359 23.413 98.464 1.00 50.16 133 LEU G O 1
ATOM 7774 N N . ASN G 1 134 ? -51.239 22.473 97.615 1.00 50.29 134 ASN G N 1
ATOM 7775 C CA . ASN G 1 134 ? -51.737 23.700 97.008 1.00 50.75 134 ASN G CA 1
ATOM 7776 C C . ASN G 1 134 ? -51.995 24.788 98.031 1.00 50.23 134 ASN G C 1
ATOM 7777 O O . ASN G 1 134 ? -51.716 25.961 97.779 1.00 50.45 134 ASN G O 1
ATOM 7782 N N . PHE G 1 135 ? -52.529 24.398 99.181 1.00 49.78 135 PHE G N 1
ATOM 7783 C CA . PHE G 1 135 ? -52.687 25.350 100.283 1.00 49.42 135 PHE G CA 1
ATOM 7784 C C . PHE G 1 135 ? -51.357 25.975 100.693 1.00 50.03 135 PHE G C 1
ATOM 7785 O O . PHE G 1 135 ? -51.256 27.198 100.925 1.00 48.98 135 PHE G O 1
ATOM 7793 N N . LEU G 1 136 ? -50.348 25.119 100.811 1.00 48.94 136 LEU G N 1
ATOM 7794 C CA . LEU G 1 136 ? -49.035 25.540 101.230 1.00 49.56 136 LEU G CA 1
ATOM 7795 C C . LEU G 1 136 ? -48.383 26.433 100.188 1.00 48.83 136 LEU G C 1
ATOM 7796 O O . LEU G 1 136 ? -47.758 27.426 100.541 1.00 48.58 136 LEU G O 1
ATOM 7801 N N . LEU G 1 137 ? -48.550 26.094 98.910 1.00 48.21 137 LEU G N 1
ATOM 7802 C CA . LEU G 1 137 ? -47.986 26.899 97.830 1.00 47.82 137 LEU G CA 1
ATOM 7803 C C . LEU G 1 137 ? -48.591 28.306 97.822 1.00 47.64 137 LEU G C 1
ATOM 7804 O O . LEU G 1 137 ? -47.864 29.299 97.669 1.00 46.62 137 LEU G O 1
ATOM 7809 N N . ASP G 1 138 ? -49.906 28.377 98.042 1.00 46.67 138 ASP G N 1
ATOM 7810 C CA . ASP G 1 138 ? -50.645 29.645 98.023 1.00 47.02 138 ASP G CA 1
ATOM 7811 C C . ASP G 1 138 ? -50.366 30.518 99.255 1.00 46.56 138 ASP G C 1
ATOM 7812 O O . ASP G 1 138 ? -50.149 31.728 99.128 1.00 46.83 138 ASP G O 1
ATOM 7817 N N . ILE G 1 139 ? -50.339 29.909 100.440 1.00 45.89 139 ILE G N 1
ATOM 7818 C CA . ILE G 1 139 ? -50.047 30.669 101.657 1.00 46.11 139 ILE G CA 1
ATOM 7819 C C . ILE G 1 139 ? -48.614 31.203 101.604 1.00 45.76 139 ILE G C 1
ATOM 7820 O O . ILE G 1 139 ? -48.322 32.248 102.167 1.00 46.20 139 ILE G O 1
ATOM 7825 N N . ALA G 1 140 ? -47.734 30.489 100.904 1.00 45.94 140 ALA G N 1
ATOM 7826 C CA . ALA G 1 140 ? -46.339 30.925 100.725 1.00 46.56 140 ALA G CA 1
ATOM 7827 C C . ALA G 1 140 ? -46.226 32.264 99.989 1.00 46.88 140 ALA G C 1
ATOM 7828 O O . ALA G 1 140 ? -45.230 32.980 100.141 1.00 46.02 140 ALA G O 1
ATOM 7830 N N . LYS G 1 141 ? -47.243 32.598 99.193 1.00 46.91 141 LYS G N 1
ATOM 7831 C CA . LYS G 1 141 ? -47.214 33.825 98.388 1.00 47.88 141 LYS G CA 1
ATOM 7832 C C . LYS G 1 141 ? -47.705 35.071 99.131 1.00 47.93 141 LYS G C 1
ATOM 7833 O O . LYS G 1 141 ? -47.483 36.193 98.661 1.00 48.14 141 LYS G O 1
ATOM 7839 N N . ILE G 1 142 ? -48.361 34.893 100.277 1.00 47.80 142 ILE G N 1
ATOM 7840 C CA . ILE G 1 142 ? -49.027 36.025 100.929 1.00 48.16 142 ILE G CA 1
ATOM 7841 C C . ILE G 1 142 ? -48.106 37.013 101.662 1.00 48.02 142 ILE G C 1
ATOM 7842 O O . ILE G 1 142 ? -48.339 38.217 101.575 1.00 47.36 142 ILE G O 1
ATOM 7847 N N . TYR G 1 143 ? -47.083 36.521 102.372 1.00 48.25 143 TYR G N 1
ATOM 7848 C CA . TYR G 1 143 ? -46.182 37.426 103.129 1.00 48.72 143 TYR G CA 1
ATOM 7849 C C . TYR G 1 143 ? -44.842 37.657 102.435 1.00 48.62 143 TYR G C 1
ATOM 7850 O O . TYR G 1 143 ? -44.240 36.715 101.915 1.00 48.75 143 TYR G O 1
ATOM 7859 N N . SER H 1 5 ? -58.690 8.164 102.739 1.00 48.59 5 SER H N 1
ATOM 7860 C CA . SER H 1 5 ? -58.588 7.244 103.912 1.00 48.08 5 SER H CA 1
ATOM 7861 C C . SER H 1 5 ? -57.683 6.057 103.597 1.00 47.37 5 SER H C 1
ATOM 7862 O O . SER H 1 5 ? -56.686 5.848 104.284 1.00 47.03 5 SER H O 1
ATOM 7865 N N . LEU H 1 6 ? -58.007 5.290 102.551 1.00 46.28 6 LEU H N 1
ATOM 7866 C CA . LEU H 1 6 ? -57.205 4.118 102.216 1.00 45.61 6 LEU H CA 1
ATOM 7867 C C . LEU H 1 6 ? -55.811 4.519 101.709 1.00 45.68 6 LEU H C 1
ATOM 7868 O O . LEU H 1 6 ? -55.671 5.315 100.780 1.00 44.83 6 LEU H O 1
ATOM 7873 N N . TYR H 1 7 ? -54.794 3.970 102.359 1.00 46.51 7 TYR H N 1
ATOM 7874 C CA . TYR H 1 7 ? -53.417 4.389 102.179 1.00 47.23 7 TYR H CA 1
ATOM 7875 C C . TYR H 1 7 ? -52.497 3.194 101.972 1.00 47.94 7 TYR H C 1
ATOM 7876 O O . TYR H 1 7 ? -52.841 2.067 102.308 1.00 47.47 7 TYR H O 1
ATOM 7885 N N . ARG H 1 8 ? -51.318 3.468 101.418 1.00 48.86 8 ARG H N 1
ATOM 7886 C CA . ARG H 1 8 ? -50.257 2.481 101.295 1.00 50.31 8 ARG H CA 1
ATOM 7887 C C . ARG H 1 8 ? -48.940 3.172 101.588 1.00 50.21 8 ARG H C 1
ATOM 7888 O O . ARG H 1 8 ? -48.688 4.276 101.104 1.00 50.86 8 ARG H O 1
ATOM 7896 N N . LEU H 1 9 ? -48.108 2.519 102.386 1.00 49.73 9 LEU H N 1
ATOM 7897 C CA . LEU H 1 9 ? -46.774 3.019 102.662 1.00 49.81 9 LEU H CA 1
ATOM 7898 C C . LEU H 1 9 ? -45.759 1.931 102.337 1.00 49.83 9 LEU H C 1
ATOM 7899 O O . LEU H 1 9 ? -45.919 0.781 102.753 1.00 50.45 9 LEU H O 1
ATOM 7904 N N . ILE H 1 10 ? -44.703 2.305 101.616 1.00 49.43 10 ILE H N 1
ATOM 7905 C CA . ILE H 1 10 ? -43.607 1.381 101.329 1.00 48.99 10 ILE H CA 1
ATOM 7906 C C . ILE H 1 10 ? -42.336 1.959 101.914 1.00 48.90 10 ILE H C 1
ATOM 7907 O O . ILE H 1 10 ? -42.025 3.131 101.688 1.00 48.94 10 ILE H O 1
ATOM 7912 N N . TYR H 1 11 ? -41.607 1.150 102.677 1.00 48.87 11 TYR H N 1
ATOM 7913 C CA . TYR H 1 11 ? -40.367 1.620 103.273 1.00 49.51 11 TYR H CA 1
ATOM 7914 C C . TYR H 1 11 ? -39.286 0.536 103.250 1.00 49.92 11 TYR H C 1
ATOM 7915 O O . TYR H 1 11 ? -39.580 -0.655 103.098 1.00 50.16 11 TYR H O 1
ATOM 7924 N N . SER H 1 12 ? -38.039 0.963 103.397 1.00 49.84 12 SER H N 1
ATOM 7925 C CA . SER H 1 12 ? -36.929 0.042 103.535 1.00 50.48 12 SER H CA 1
ATOM 7926 C C . SER H 1 12 ? -36.178 0.361 104.831 1.00 50.43 12 SER H C 1
ATOM 7927 O O . SER H 1 12 ? -36.272 1.480 105.350 1.00 49.95 12 SER H O 1
ATOM 7930 N N . SER H 1 13 ? -35.448 -0.628 105.349 1.00 50.71 13 SER H N 1
ATOM 7931 C CA . SER H 1 13 ? -34.690 -0.485 106.602 1.00 51.77 13 SER H CA 1
ATOM 7932 C C . SER H 1 13 ? -33.476 -1.396 106.614 1.00 51.83 13 SER H C 1
ATOM 7933 O O . SER H 1 13 ? -33.379 -2.317 105.808 1.00 51.65 13 SER H O 1
ATOM 7936 N N . GLN H 1 14 ? -32.562 -1.144 107.549 1.00 52.62 14 GLN H N 1
ATOM 7937 C CA . GLN H 1 14 ? -31.412 -2.010 107.748 1.00 53.43 14 GLN H CA 1
ATOM 7938 C C . GLN H 1 14 ? -31.654 -2.857 108.991 1.00 53.83 14 GLN H C 1
ATOM 7939 O O . GLN H 1 14 ? -31.850 -2.321 110.082 1.00 53.40 14 GLN H O 1
ATOM 7945 N N . GLY H 1 15 ? -31.669 -4.174 108.812 1.00 54.31 15 GLY H N 1
ATOM 7946 C CA . GLY H 1 15 ? -31.783 -5.095 109.936 1.00 55.32 15 GLY H CA 1
ATOM 7947 C C . GLY H 1 15 ? -30.460 -5.169 110.669 1.00 55.81 15 GLY H C 1
ATOM 7948 O O . GLY H 1 15 ? -29.397 -5.033 110.056 1.00 55.89 15 GLY H O 1
ATOM 7949 N N . ILE H 1 16 ? -30.518 -5.371 111.982 1.00 56.36 16 ILE H N 1
ATOM 7950 C CA . ILE H 1 16 ? -29.300 -5.512 112.780 1.00 56.80 16 ILE H CA 1
ATOM 7951 C C . ILE H 1 16 ? -28.454 -6.680 112.246 1.00 57.27 16 ILE H C 1
ATOM 7952 O O . ILE H 1 16 ? -29.012 -7.667 111.757 1.00 57.34 16 ILE H O 1
ATOM 7957 N N . PRO H 1 17 ? -27.112 -6.549 112.295 1.00 57.68 17 PRO H N 1
ATOM 7958 C CA . PRO H 1 17 ? -26.190 -7.520 111.686 1.00 58.14 17 PRO H CA 1
ATOM 7959 C C . PRO H 1 17 ? -26.379 -8.976 112.122 1.00 58.63 17 PRO H C 1
ATOM 7960 O O . PRO H 1 17 ? -25.966 -9.888 111.401 1.00 58.86 17 PRO H O 1
ATOM 7964 N N . ASN H 1 18 ? -27.001 -9.189 113.278 1.00 58.96 18 ASN H N 1
ATOM 7965 C CA . ASN H 1 18 ? -27.050 -10.512 113.893 1.00 59.45 18 ASN H CA 1
ATOM 7966 C C . ASN H 1 18 ? -28.406 -11.224 113.802 1.00 59.63 18 ASN H C 1
ATOM 7967 O O . ASN H 1 18 ? -28.720 -12.067 114.647 1.00 60.02 18 ASN H O 1
ATOM 7972 N N . LEU H 1 19 ? -29.193 -10.901 112.776 1.00 60.01 19 LEU H N 1
ATOM 7973 C CA . LEU H 1 19 ? -30.541 -11.462 112.628 1.00 60.07 19 LEU H CA 1
ATOM 7974 C C . LEU H 1 19 ? -30.562 -12.939 112.223 1.00 60.23 19 LEU H C 1
ATOM 7975 O O . LEU H 1 19 ? -29.946 -13.340 111.231 1.00 60.33 19 LEU H O 1
ATOM 7980 N N . GLN H 1 20 ? -31.281 -13.731 113.017 1.00 60.25 20 GLN H N 1
ATOM 7981 C CA . GLN H 1 20 ? -31.432 -15.168 112.802 1.00 60.11 20 GLN H CA 1
ATOM 7982 C C . GLN H 1 20 ? -32.752 -15.456 112.078 1.00 60.07 20 GLN H C 1
ATOM 7983 O O . GLN H 1 20 ? -33.596 -14.563 111.973 1.00 60.21 20 GLN H O 1
ATOM 7989 N N . PRO H 1 21 ? -32.932 -16.693 111.556 1.00 59.98 21 PRO H N 1
ATOM 7990 C CA . PRO H 1 21 ? -34.236 -17.084 110.991 1.00 59.65 21 PRO H CA 1
ATOM 7991 C C . PRO H 1 21 ? -35.380 -17.053 112.017 1.00 59.48 21 PRO H C 1
ATOM 7992 O O . PRO H 1 21 ? -36.538 -16.848 111.642 1.00 59.22 21 PRO H O 1
ATOM 7996 N N . GLN H 1 22 ? -35.054 -17.256 113.294 1.00 59.10 22 GLN H N 1
ATOM 7997 C CA . GLN H 1 22 ? -36.041 -17.155 114.375 1.00 58.84 22 GLN H CA 1
ATOM 7998 C C . GLN H 1 22 ? -36.582 -15.741 114.582 1.00 58.58 22 GLN H C 1
ATOM 7999 O O . GLN H 1 22 ? -37.717 -15.569 115.036 1.00 58.47 22 GLN H O 1
ATOM 8005 N N . ASP H 1 23 ? -35.765 -14.739 114.256 1.00 58.11 23 ASP H N 1
ATOM 8006 C CA . ASP H 1 23 ? -36.159 -13.339 114.382 1.00 57.71 23 ASP H CA 1
ATOM 8007 C C . ASP H 1 23 ? -37.223 -12.961 113.354 1.00 57.36 23 ASP H C 1
ATOM 8008 O O . ASP H 1 23 ? -38.161 -12.227 113.672 1.00 57.42 23 ASP H O 1
ATOM 8013 N N . LEU H 1 24 ? -37.072 -13.464 112.128 1.00 56.83 24 LEU H N 1
ATOM 8014 C CA . LEU H 1 24 ? -38.066 -13.253 111.073 1.00 56.38 24 LEU H CA 1
ATOM 8015 C C . LEU H 1 24 ? -39.382 -13.953 111.408 1.00 55.82 24 LEU H C 1
ATOM 8016 O O . LEU H 1 24 ? -40.456 -13.414 111.158 1.00 56.10 24 LEU H O 1
ATOM 8018 N N . LYS H 1 25 ? -39.289 -15.153 111.976 1.00 55.39 25 LYS H N 1
ATOM 8019 C CA . LYS H 1 25 ? -40.462 -15.859 112.489 1.00 54.72 25 LYS H CA 1
ATOM 8020 C C . LYS H 1 25 ? -41.164 -15.035 113.578 1.00 54.31 25 LYS H C 1
ATOM 8021 O O . LYS H 1 25 ? -42.397 -14.945 113.585 1.00 54.24 25 LYS H O 1
ATOM 8023 N N . ASP H 1 26 ? -40.372 -14.431 114.474 1.00 53.59 26 ASP H N 1
ATOM 8024 C CA . ASP H 1 26 ? -40.884 -13.546 115.532 1.00 52.96 26 ASP H CA 1
ATOM 8025 C C . ASP H 1 26 ? -41.615 -12.319 114.988 1.00 52.33 26 ASP H C 1
ATOM 8026 O O . ASP H 1 26 ? -42.733 -12.019 115.415 1.00 51.92 26 ASP H O 1
ATOM 8031 N N . ILE H 1 27 ? -40.973 -11.608 114.063 1.00 51.81 27 ILE H N 1
ATOM 8032 C CA . ILE H 1 27 ? -41.574 -10.424 113.443 1.00 51.44 27 ILE H CA 1
ATOM 8033 C C . ILE H 1 27 ? -42.909 -10.791 112.794 1.00 51.51 27 ILE H C 1
ATOM 8034 O O . ILE H 1 27 ? -43.916 -10.095 112.987 1.00 51.46 27 ILE H O 1
ATOM 8039 N N . LEU H 1 28 ? -42.912 -11.896 112.048 1.00 51.56 28 LEU H N 1
ATOM 8040 C CA . LEU H 1 28 ? -44.099 -12.352 111.323 1.00 51.66 28 LEU H CA 1
ATOM 8041 C C . LEU H 1 28 ? -45.245 -12.658 112.286 1.00 51.83 28 LEU H C 1
ATOM 8042 O O . LEU H 1 28 ? -46.391 -12.300 112.015 1.00 52.00 28 LEU H O 1
ATOM 8047 N N . GLU H 1 29 ? -44.921 -13.312 113.402 1.00 52.01 29 GLU H N 1
ATOM 8048 C CA . GLU H 1 29 ? -45.904 -13.670 114.432 1.00 52.05 29 GLU H CA 1
ATOM 8049 C C . GLU H 1 29 ? -46.598 -12.452 115.051 1.00 52.10 29 GLU H C 1
ATOM 8050 O O . GLU H 1 29 ? -47.815 -12.465 115.246 1.00 52.40 29 GLU H O 1
ATOM 8052 N N . SER H 1 30 ? -45.825 -11.405 115.343 1.00 51.98 30 SER H N 1
ATOM 8053 C CA . SER H 1 30 ? -46.364 -10.164 115.912 1.00 51.92 30 SER H CA 1
ATOM 8054 C C . SER H 1 30 ? -47.296 -9.430 114.931 1.00 51.94 30 SER H C 1
ATOM 8055 O O . SER H 1 30 ? -48.397 -9.006 115.301 1.00 51.46 30 SER H O 1
ATOM 8058 N N . SER H 1 31 ? -46.851 -9.299 113.685 1.00 52.13 31 SER H N 1
ATOM 8059 C CA . SER H 1 31 ? -47.643 -8.631 112.655 1.00 52.58 31 SER H CA 1
ATOM 8060 C C . SER H 1 31 ? -48.924 -9.394 112.308 1.00 52.74 31 SER H C 1
ATOM 8061 O O . SER H 1 31 ? -49.960 -8.789 112.035 1.00 52.88 31 SER H O 1
ATOM 8064 N N . GLN H 1 32 ? -48.852 -10.721 112.322 1.00 52.95 32 GLN H N 1
ATOM 8065 C CA . GLN H 1 32 ? -50.029 -11.554 112.065 1.00 53.27 32 GLN H CA 1
ATOM 8066 C C . GLN H 1 32 ? -51.040 -11.475 113.214 1.00 52.92 32 GLN H C 1
ATOM 8067 O O . GLN H 1 32 ? -52.234 -11.706 113.013 1.00 52.86 32 GLN H O 1
ATOM 8073 N N . ARG H 1 33 ? -50.548 -11.118 114.399 1.00 52.68 33 ARG H N 1
ATOM 8074 C CA . ARG H 1 33 ? -51.377 -10.931 115.583 1.00 52.21 33 ARG H CA 1
ATOM 8075 C C . ARG H 1 33 ? -51.971 -9.516 115.656 1.00 52.10 33 ARG H C 1
ATOM 8076 O O . ARG H 1 33 ? -53.153 -9.354 115.984 1.00 52.26 33 ARG H O 1
ATOM 8084 N N . ASN H 1 34 ? -51.156 -8.506 115.347 1.00 51.13 34 ASN H N 1
ATOM 8085 C CA . ASN H 1 34 ? -51.557 -7.099 115.479 1.00 50.61 34 ASN H CA 1
ATOM 8086 C C . ASN H 1 34 ? -52.331 -6.528 114.277 1.00 50.13 34 ASN H C 1
ATOM 8087 O O . ASN H 1 34 ? -53.309 -5.795 114.454 1.00 49.97 34 ASN H O 1
ATOM 8092 N N . ASN H 1 35 ? -51.890 -6.857 113.062 1.00 49.55 35 ASN H N 1
ATOM 8093 C CA . ASN H 1 35 ? -52.450 -6.255 111.838 1.00 48.77 35 ASN H CA 1
ATOM 8094 C C . ASN H 1 35 ? -53.955 -6.432 111.563 1.00 48.32 35 ASN H C 1
ATOM 8095 O O . ASN H 1 35 ? -54.605 -5.485 111.111 1.00 48.54 35 ASN H O 1
ATOM 8100 N N . PRO H 1 36 ? -54.519 -7.631 111.815 1.00 47.98 36 PRO H N 1
ATOM 8101 C CA . PRO H 1 36 ? -55.960 -7.774 111.527 1.00 47.46 36 PRO H CA 1
ATOM 8102 C C . PRO H 1 36 ? -56.881 -6.768 112.253 1.00 47.17 36 PRO H C 1
ATOM 8103 O O . PRO H 1 36 ? -57.706 -6.132 111.599 1.00 47.05 36 PRO H O 1
ATOM 8107 N N . ALA H 1 37 ? -56.734 -6.606 113.572 1.00 46.67 37 ALA H N 1
ATOM 8108 C CA . ALA H 1 37 ? -57.565 -5.642 114.318 1.00 46.48 37 ALA H CA 1
ATOM 8109 C C . ALA H 1 37 ? -57.432 -4.199 113.801 1.00 46.63 37 ALA H C 1
ATOM 8110 O O . ALA H 1 37 ? -58.380 -3.412 113.880 1.00 46.44 37 ALA H O 1
ATOM 8112 N N . ASN H 1 38 ? -56.260 -3.861 113.269 1.00 46.17 38 ASN H N 1
ATOM 8113 C CA . ASN H 1 38 ? -56.019 -2.524 112.730 1.00 46.46 38 ASN H CA 1
ATOM 8114 C C . ASN H 1 38 ? -56.250 -2.462 111.212 1.00 46.39 38 ASN H C 1
ATOM 8115 O O . ASN H 1 38 ? -55.942 -1.462 110.567 1.00 46.18 38 ASN H O 1
ATOM 8120 N N . GLY H 1 39 ? -56.799 -3.536 110.653 1.00 46.68 39 GLY H N 1
ATOM 8121 C CA . GLY H 1 39 ? -57.101 -3.610 109.220 1.00 46.84 39 GLY H CA 1
ATOM 8122 C C . GLY H 1 39 ? -55.884 -3.419 108.327 1.00 47.39 39 GLY H C 1
ATOM 8123 O O . GLY H 1 39 ? -55.988 -2.860 107.224 1.00 46.76 39 GLY H O 1
ATOM 8124 N N . ILE H 1 40 ? -54.729 -3.879 108.801 1.00 47.73 40 ILE H N 1
ATOM 8125 C CA . ILE H 1 40 ? -53.476 -3.747 108.052 1.00 48.48 40 ILE H CA 1
ATOM 8126 C C . ILE H 1 40 ? -53.178 -5.008 107.226 1.00 48.92 40 ILE H C 1
ATOM 8127 O O . ILE H 1 40 ? -53.280 -6.136 107.728 1.00 48.73 40 ILE H O 1
ATOM 8132 N N . THR H 1 41 ? -52.856 -4.806 105.946 1.00 48.96 41 THR H N 1
ATOM 8133 C CA . THR H 1 41 ? -52.387 -5.895 105.092 1.00 49.04 41 THR H CA 1
ATOM 8134 C C . THR H 1 41 ? -51.050 -5.528 104.456 1.00 49.57 41 THR H C 1
ATOM 8135 O O . THR H 1 41 ? -50.654 -4.361 104.469 1.00 50.01 41 THR H O 1
ATOM 8139 N N . GLY H 1 42 ? -50.354 -6.513 103.902 1.00 49.53 42 GLY H N 1
ATOM 8140 C CA . GLY H 1 42 ? -49.145 -6.225 103.132 1.00 49.94 42 GLY H CA 1
ATOM 8141 C C . GLY H 1 42 ? -48.176 -7.384 103.050 1.00 50.03 42 GLY H C 1
ATOM 8142 O O . GLY H 1 42 ? -48.568 -8.549 103.176 1.00 50.17 42 GLY H O 1
ATOM 8143 N N . LEU H 1 43 ? -46.902 -7.048 102.856 1.00 49.83 43 LEU H N 1
ATOM 8144 C CA . LEU H 1 43 ? -45.862 -8.026 102.578 1.00 49.73 43 LEU H CA 1
ATOM 8145 C C . LEU H 1 43 ? -44.526 -7.489 103.053 1.00 49.84 43 LEU H C 1
ATOM 8146 O O . LEU H 1 43 ? -44.244 -6.305 102.867 1.00 49.65 43 LEU H O 1
ATOM 8151 N N . LEU H 1 44 ? -43.718 -8.368 103.649 1.00 49.77 44 LEU H N 1
ATOM 8152 C CA . LEU H 1 44 ? -42.370 -8.039 104.098 1.00 50.26 44 LEU H CA 1
ATOM 8153 C C . LEU H 1 44 ? -41.351 -8.935 103.394 1.00 50.47 44 LEU H C 1
ATOM 8154 O O . LEU H 1 44 ? -41.533 -10.151 103.308 1.00 50.43 44 LEU H O 1
ATOM 8159 N N . CYS H 1 45 ? -40.283 -8.323 102.887 1.00 50.63 45 CYS H N 1
ATOM 8160 C CA . CYS H 1 45 ? -39.159 -9.059 102.320 1.00 50.46 45 CYS H CA 1
ATOM 8161 C C . CYS H 1 45 ? -37.892 -8.768 103.109 1.00 50.25 45 CYS H C 1
ATOM 8162 O O . CYS H 1 45 ? -37.649 -7.627 103.511 1.00 49.96 45 CYS H O 1
ATOM 8165 N N . TYR H 1 46 ? -37.099 -9.808 103.338 1.00 50.02 46 TYR H N 1
ATOM 8166 C CA . TYR H 1 46 ? -35.802 -9.654 103.971 1.00 49.89 46 TYR H CA 1
ATOM 8167 C C . TYR H 1 46 ? -34.718 -10.128 103.013 1.00 50.01 46 TYR H C 1
ATOM 8168 O O . TYR H 1 46 ? -34.623 -11.316 102.706 1.00 49.65 46 TYR H O 1
ATOM 8177 N N . SER H 1 47 ? -33.928 -9.178 102.520 1.00 50.26 47 SER H N 1
ATOM 8178 C CA . SER H 1 47 ? -32.745 -9.479 101.728 1.00 50.72 47 SER H CA 1
ATOM 8179 C C . SER H 1 47 ? -31.534 -9.000 102.508 1.00 51.16 47 SER H C 1
ATOM 8180 O O . SER H 1 47 ? -31.242 -7.803 102.543 1.00 51.02 47 SER H O 1
ATOM 8183 N N . LYS H 1 48 ? -30.847 -9.947 103.144 1.00 52.00 48 LYS H N 1
ATOM 8184 C CA . LYS H 1 48 ? -29.756 -9.659 104.078 1.00 52.79 48 LYS H CA 1
ATOM 8185 C C . LYS H 1 48 ? -28.840 -8.541 103.575 1.00 53.15 48 LYS H C 1
ATOM 8186 O O . LYS H 1 48 ? -28.272 -8.658 102.485 1.00 53.57 48 LYS H O 1
ATOM 8192 N N . PRO H 1 49 ? -28.682 -7.460 104.369 1.00 53.34 49 PRO H N 1
ATOM 8193 C CA . PRO H 1 49 ? -29.219 -7.260 105.719 1.00 53.18 49 PRO H CA 1
ATOM 8194 C C . PRO H 1 49 ? -30.515 -6.432 105.775 1.00 53.04 49 PRO H C 1
ATOM 8195 O O . PRO H 1 49 ? -30.983 -6.087 106.869 1.00 53.42 49 PRO H O 1
ATOM 8199 N N . ALA H 1 50 ? -31.093 -6.140 104.612 1.00 52.44 50 ALA H N 1
ATOM 8200 C CA . ALA H 1 50 ? -32.168 -5.163 104.505 1.00 51.55 50 ALA H CA 1
ATOM 8201 C C . ALA H 1 50 ? -33.582 -5.701 104.505 1.00 50.88 50 ALA H C 1
ATOM 8202 O O . ALA H 1 50 ? -33.835 -6.822 104.072 1.00 50.49 50 ALA H O 1
ATOM 8203 N N . PHE H 1 51 ? -34.496 -4.874 105.006 1.00 50.47 51 PHE H N 1
ATOM 8204 C CA . PHE H 1 51 ? -35.927 -5.131 104.931 1.00 50.15 51 PHE H CA 1
ATOM 8205 C C . PHE H 1 51 ? -36.579 -4.254 103.868 1.00 49.89 51 PHE H C 1
ATOM 8206 O O . PHE H 1 51 ? -36.141 -3.134 103.611 1.00 49.50 51 PHE H O 1
ATOM 8214 N N . LEU H 1 52 ? -37.635 -4.776 103.258 1.00 49.87 52 LEU H N 1
ATOM 8215 C CA . LEU H 1 52 ? -38.516 -4.004 102.399 1.00 50.10 52 LEU H CA 1
ATOM 8216 C C . LEU H 1 52 ? -39.946 -4.422 102.737 1.00 50.39 52 LEU H C 1
ATOM 8217 O O . LEU H 1 52 ? -40.262 -5.606 102.687 1.00 50.26 52 LEU H O 1
ATOM 8222 N N . GLN H 1 53 ? -40.804 -3.456 103.073 1.00 50.75 53 GLN H N 1
ATOM 8223 C CA . GLN H 1 53 ? -42.173 -3.766 103.471 1.00 50.94 53 GLN H CA 1
ATOM 8224 C C . GLN H 1 53 ? -43.188 -2.824 102.858 1.00 50.95 53 GLN H C 1
ATOM 8225 O O . GLN H 1 53 ? -42.934 -1.627 102.707 1.00 51.13 53 GLN H O 1
ATOM 8231 N N . VAL H 1 54 ? -44.344 -3.378 102.513 1.00 50.52 54 VAL H N 1
ATOM 8232 C CA . VAL H 1 54 ? -45.488 -2.584 102.079 1.00 50.48 54 VAL H CA 1
ATOM 8233 C C . VAL H 1 54 ? -46.613 -2.766 103.110 1.00 50.66 54 VAL H C 1
ATOM 8234 O O . VAL H 1 54 ? -46.824 -3.859 103.616 1.00 50.43 54 VAL H O 1
ATOM 8238 N N . LEU H 1 55 ? -47.285 -1.671 103.445 1.00 50.57 55 LEU H N 1
ATOM 8239 C CA . LEU H 1 55 ? -48.375 -1.677 104.417 1.00 50.18 55 LEU H CA 1
ATOM 8240 C C . LEU H 1 55 ? -49.572 -1.015 103.766 1.00 49.89 55 LEU H C 1
ATOM 8241 O O . LEU H 1 55 ? -49.412 0.021 103.118 1.00 50.58 55 LEU H O 1
ATOM 8246 N N . GLU H 1 56 ? -50.754 -1.620 103.914 1.00 49.57 56 GLU H N 1
ATOM 8247 C CA . GLU H 1 56 ? -52.015 -1.064 103.395 1.00 49.42 56 GLU H CA 1
ATOM 8248 C C . GLU H 1 56 ? -53.030 -0.974 104.530 1.00 48.93 56 GLU H C 1
ATOM 8249 O O . GLU H 1 56 ? -53.047 -1.827 105.410 1.00 48.95 56 GLU H O 1
ATOM 8255 N N . GLY H 1 57 ? -53.878 0.048 104.494 1.00 48.73 57 GLY H N 1
ATOM 8256 C CA . GLY H 1 57 ? -54.926 0.245 105.505 1.00 48.67 57 GLY H CA 1
ATOM 8257 C C . GLY H 1 57 ? -55.360 1.701 105.525 1.00 48.99 57 GLY H C 1
ATOM 8258 O O . GLY H 1 57 ? -54.917 2.495 104.677 1.00 49.08 57 GLY H O 1
ATOM 8259 N N . GLU H 1 58 ? -56.238 2.063 106.464 1.00 48.67 58 GLU H N 1
ATOM 8260 C CA . GLU H 1 58 ? -56.652 3.462 106.586 1.00 49.57 58 GLU H CA 1
ATOM 8261 C C . GLU H 1 58 ? -55.467 4.294 107.091 1.00 48.96 58 GLU H C 1
ATOM 8262 O O . GLU H 1 58 ? -54.627 3.779 107.840 1.00 48.93 58 GLU H O 1
ATOM 8268 N N . CYS H 1 59 ? -55.404 5.558 106.666 1.00 49.31 59 CYS H N 1
ATOM 8269 C CA . CYS H 1 59 ? -54.255 6.440 106.933 1.00 48.95 59 CYS H CA 1
ATOM 8270 C C . CYS H 1 59 ? -53.833 6.460 108.400 1.00 48.60 59 CYS H C 1
ATOM 8271 O O . CYS H 1 59 ? -52.645 6.334 108.705 1.00 48.27 59 CYS H O 1
ATOM 8274 N N . GLU H 1 60 ? -54.797 6.612 109.306 1.00 48.35 60 GLU H N 1
ATOM 8275 C CA . GLU H 1 60 ? -54.489 6.646 110.745 1.00 48.54 60 GLU H CA 1
ATOM 8276 C C . GLU H 1 60 ? -53.835 5.345 111.219 1.00 48.14 60 GLU H C 1
ATOM 8277 O O . GLU H 1 60 ? -52.922 5.369 112.056 1.00 48.46 60 GLU H O 1
ATOM 8283 N N . GLN H 1 61 ? -54.318 4.224 110.681 1.00 48.07 61 GLN H N 1
ATOM 8284 C CA . GLN H 1 61 ? -53.844 2.877 111.020 1.00 48.53 61 GLN H CA 1
ATOM 8285 C C . GLN H 1 61 ? -52.453 2.582 110.464 1.00 48.39 61 GLN H C 1
ATOM 8286 O O . GLN H 1 61 ? -51.571 2.096 111.191 1.00 48.11 61 GLN H O 1
ATOM 8292 N N . VAL H 1 62 ? -52.269 2.868 109.176 1.00 47.53 62 VAL H N 1
ATOM 8293 C CA . VAL H 1 62 ? -50.965 2.747 108.519 1.00 47.10 62 VAL H CA 1
ATOM 8294 C C . VAL H 1 62 ? -49.914 3.563 109.274 1.00 46.85 62 VAL H C 1
ATOM 8295 O O . VAL H 1 62 ? -48.808 3.077 109.516 1.00 46.84 62 VAL H O 1
ATOM 8299 N N . ASN H 1 63 ? -50.269 4.791 109.661 1.00 46.55 63 ASN H N 1
ATOM 8300 C CA . ASN H 1 63 ? -49.349 5.666 110.388 1.00 46.03 63 ASN H CA 1
ATOM 8301 C C . ASN H 1 63 ? -49.025 5.146 111.777 1.00 45.88 63 ASN H C 1
ATOM 8302 O O . ASN H 1 63 ? -47.876 5.198 112.200 1.00 45.50 63 ASN H O 1
ATOM 8307 N N . GLU H 1 64 ? -50.035 4.631 112.474 1.00 45.89 64 GLU H N 1
ATOM 8308 C CA . GLU H 1 64 ? -49.820 4.058 113.808 1.00 46.18 64 GLU H CA 1
ATOM 8309 C C . GLU H 1 64 ? -48.865 2.877 113.716 1.00 46.12 64 GLU H C 1
ATOM 8310 O O . GLU H 1 64 ? -47.888 2.803 114.460 1.00 45.90 64 GLU H O 1
ATOM 8316 N N . THR H 1 65 ? -49.146 1.976 112.778 1.00 46.30 65 THR H N 1
ATOM 8317 C CA . THR H 1 65 ? -48.383 0.748 112.609 1.00 46.50 65 THR H CA 1
ATOM 8318 C C . THR H 1 65 ? -46.945 1.041 112.207 1.00 47.13 65 THR H C 1
ATOM 8319 O O . THR H 1 65 ? -46.021 0.518 112.827 1.00 47.62 65 THR H O 1
ATOM 8323 N N . TYR H 1 66 ? -46.764 1.898 111.200 1.00 47.93 66 TYR H N 1
ATOM 8324 C CA . TYR H 1 66 ? -45.422 2.276 110.741 1.00 48.32 66 TYR H CA 1
ATOM 8325 C C . TYR H 1 66 ? -44.557 2.926 111.830 1.00 48.38 66 TYR H C 1
ATOM 8326 O O . TYR H 1 66 ? -43.404 2.531 112.039 1.00 48.71 66 TYR H O 1
ATOM 8335 N N . HIS H 1 67 ? -45.110 3.916 112.526 1.00 48.53 67 HIS H N 1
ATOM 8336 C CA . HIS H 1 67 ? -44.344 4.663 113.525 1.00 48.86 67 HIS H CA 1
ATOM 8337 C C . HIS H 1 67 ? -44.011 3.815 114.754 1.00 49.12 67 HIS H C 1
ATOM 8338 O O . HIS H 1 67 ? -43.034 4.088 115.452 1.00 49.09 67 HIS H O 1
ATOM 8345 N N . ARG H 1 68 ? -44.830 2.790 115.001 1.00 49.29 68 ARG H N 1
ATOM 8346 C CA . ARG H 1 68 ? -44.534 1.759 115.998 1.00 49.57 68 ARG H CA 1
ATOM 8347 C C . ARG H 1 68 ? -43.367 0.872 115.528 1.00 49.82 68 ARG H C 1
ATOM 8348 O O . ARG H 1 68 ? -42.452 0.576 116.304 1.00 49.69 68 ARG H O 1
ATOM 8356 N N . ILE H 1 69 ? -43.410 0.468 114.258 1.00 50.49 69 ILE H N 1
ATOM 8357 C CA . ILE H 1 69 ? -42.357 -0.328 113.613 1.00 50.71 69 ILE H CA 1
ATOM 8358 C C . ILE H 1 69 ? -40.986 0.354 113.654 1.00 51.34 69 ILE H C 1
ATOM 8359 O O . ILE H 1 69 ? -39.980 -0.312 113.924 1.00 51.08 69 ILE H O 1
ATOM 8364 N N . VAL H 1 70 ? -40.933 1.664 113.385 1.00 52.44 70 VAL H N 1
ATOM 8365 C CA . VAL H 1 70 ? -39.647 2.392 113.416 1.00 53.46 70 VAL H CA 1
ATOM 8366 C C . VAL H 1 70 ? -39.034 2.366 114.813 1.00 53.96 70 VAL H C 1
ATOM 8367 O O . VAL H 1 70 ? -37.809 2.306 114.963 1.00 54.06 70 VAL H O 1
ATOM 8371 N N . GLN H 1 71 ? -39.881 2.412 115.837 1.00 54.37 71 GLN H N 1
ATOM 8372 C CA . GLN H 1 71 ? -39.391 2.194 117.187 1.00 54.91 71 GLN H CA 1
ATOM 8373 C C . GLN H 1 71 ? -39.390 0.690 117.463 1.00 55.05 71 GLN H C 1
ATOM 8374 O O . GLN H 1 71 ? -40.062 0.201 118.374 1.00 55.90 71 GLN H O 1
ATOM 8380 N N . ASP H 1 72 ? -38.657 -0.036 116.614 1.00 54.94 72 ASP H N 1
ATOM 8381 C CA . ASP H 1 72 ? -38.283 -1.434 116.854 1.00 54.78 72 ASP H CA 1
ATOM 8382 C C . ASP H 1 72 ? -36.757 -1.560 116.825 1.00 54.33 72 ASP H C 1
ATOM 8383 O O . ASP H 1 72 ? -36.097 -1.003 115.942 1.00 54.08 72 ASP H O 1
ATOM 8388 N N . GLU H 1 73 ? -36.202 -2.308 117.777 1.00 53.88 73 GLU H N 1
ATOM 8389 C CA . GLU H 1 73 ? -34.753 -2.434 117.900 1.00 53.71 73 GLU H CA 1
ATOM 8390 C C . GLU H 1 73 ? -34.053 -3.412 116.968 1.00 53.54 73 GLU H C 1
ATOM 8391 O O . GLU H 1 73 ? -32.818 -3.476 116.951 1.00 53.67 73 GLU H O 1
ATOM 8392 N N . ARG H 1 74 ? -34.830 -4.184 116.211 1.00 53.34 74 ARG H N 1
ATOM 8393 C CA . ARG H 1 74 ? -34.282 -5.175 115.271 1.00 53.32 74 ARG H CA 1
ATOM 8394 C C . ARG H 1 74 ? -33.939 -4.592 113.891 1.00 53.17 74 ARG H C 1
ATOM 8395 O O . ARG H 1 74 ? -33.477 -5.312 113.001 1.00 53.18 74 ARG H O 1
ATOM 8403 N N . HIS H 1 75 ? -34.160 -3.291 113.724 1.00 53.14 75 HIS H N 1
ATOM 8404 C CA . HIS H 1 75 ? -33.765 -2.589 112.498 1.00 53.24 75 HIS H CA 1
ATOM 8405 C C . HIS H 1 75 ? -33.580 -1.089 112.733 1.00 53.14 75 HIS H C 1
ATOM 8406 O O . HIS H 1 75 ? -34.024 -0.555 113.752 1.00 53.42 75 HIS H O 1
ATOM 8413 N N . HIS H 1 76 ? -32.901 -0.423 111.802 1.00 52.94 76 HIS H N 1
ATOM 8414 C CA . HIS H 1 76 ? -32.660 1.014 111.911 1.00 52.60 76 HIS H CA 1
ATOM 8415 C C . HIS H 1 76 ? -32.633 1.690 110.542 1.00 52.32 76 HIS H C 1
ATOM 8416 O O . HIS H 1 76 ? -32.779 1.035 109.499 1.00 52.08 76 HIS H O 1
ATOM 8423 N N . SER H 1 77 ? -32.427 3.007 110.579 1.00 52.09 77 SER H N 1
ATOM 8424 C CA . SER H 1 77 ? -32.369 3.877 109.406 1.00 52.06 77 SER H CA 1
ATOM 8425 C C . SER H 1 77 ? -33.540 3.648 108.439 1.00 52.15 77 SER H C 1
ATOM 8426 O O . SER H 1 77 ? -33.319 3.334 107.264 1.00 52.22 77 SER H O 1
ATOM 8429 N N . PRO H 1 78 ? -34.791 3.802 108.933 1.00 51.97 78 PRO H N 1
ATOM 8430 C CA . PRO H 1 78 ? -35.947 3.583 108.067 1.00 51.80 78 PRO H CA 1
ATOM 8431 C C . PRO H 1 78 ? -36.026 4.651 106.982 1.00 51.57 78 PRO H C 1
ATOM 8432 O O . PRO H 1 78 ? -35.786 5.836 107.243 1.00 50.68 78 PRO H O 1
ATOM 8436 N N . GLN H 1 79 ? -36.326 4.211 105.767 1.00 51.93 79 GLN H N 1
ATOM 8437 C CA . GLN H 1 79 ? -36.399 5.095 104.625 1.00 52.52 79 GLN H CA 1
ATOM 8438 C C . GLN H 1 79 ? -37.754 4.896 103.997 1.00 52.42 79 GLN H C 1
ATOM 8439 O O . GLN H 1 79 ? -38.009 3.859 103.372 1.00 52.16 79 GLN H O 1
ATOM 8445 N N . ILE H 1 80 ? -38.650 5.859 104.172 1.00 52.14 80 ILE H N 1
ATOM 8446 C CA . ILE H 1 80 ? -39.941 5.701 103.522 1.00 52.07 80 ILE H CA 1
ATOM 8447 C C . ILE H 1 80 ? -39.800 6.010 102.028 1.00 51.96 80 ILE H C 1
ATOM 8448 O O . ILE H 1 80 ? -39.213 7.018 101.649 1.00 51.99 80 ILE H O 1
ATOM 8453 N N . ILE H 1 81 ? -40.289 5.090 101.203 1.00 51.41 81 ILE H N 1
ATOM 8454 C CA . ILE H 1 81 ? -40.068 5.117 99.757 1.00 51.55 81 ILE H CA 1
ATOM 8455 C C . ILE H 1 81 ? -41.249 5.783 99.049 1.00 51.68 81 ILE H C 1
ATOM 8456 O O . ILE H 1 81 ? -41.080 6.527 98.067 1.00 51.20 81 ILE H O 1
ATOM 8461 N N . GLU H 1 82 ? -42.443 5.505 99.565 1.00 51.45 82 GLU H N 1
ATOM 8462 C CA . GLU H 1 82 ? -43.679 6.084 99.077 1.00 52.09 82 GLU H CA 1
ATOM 8463 C C . GLU H 1 82 ? -44.733 5.961 100.178 1.00 52.06 82 GLU H C 1
ATOM 8464 O O . GLU H 1 82 ? -44.798 4.945 100.874 1.00 52.17 82 GLU H O 1
ATOM 8470 N N . CYS H 1 83 ? -45.523 7.017 100.342 1.00 51.51 83 CYS H N 1
ATOM 8471 C CA . CYS H 1 83 ? -46.715 6.993 101.168 1.00 51.19 83 CYS H CA 1
ATOM 8472 C C . CYS H 1 83 ? -47.758 7.840 100.449 1.00 51.06 83 CYS H C 1
ATOM 8473 O O . CYS H 1 83 ? -47.535 9.028 100.211 1.00 50.35 83 CYS H O 1
ATOM 8476 N N . MET H 1 84 ? -48.885 7.222 100.090 1.00 51.15 84 MET H N 1
ATOM 8477 C CA . MET H 1 84 ? -49.921 7.888 99.311 1.00 52.13 84 MET H CA 1
ATOM 8478 C C . MET H 1 84 ? -51.285 7.216 99.485 1.00 50.61 84 MET H C 1
ATOM 8479 O O . MET H 1 84 ? -51.344 6.027 99.826 1.00 49.41 84 MET H O 1
ATOM 8484 N N . PRO H 1 85 ? -52.384 7.970 99.245 1.00 50.12 85 PRO H N 1
ATOM 8485 C CA . PRO H 1 85 ? -53.683 7.305 99.156 1.00 49.49 85 PRO H CA 1
ATOM 8486 C C . PRO H 1 85 ? -53.711 6.349 97.964 1.00 49.77 85 PRO H C 1
ATOM 8487 O O . PRO H 1 85 ? -53.036 6.593 96.956 1.00 49.10 85 PRO H O 1
ATOM 8491 N N . ILE H 1 86 ? -54.511 5.289 98.069 1.00 49.95 86 ILE H N 1
ATOM 8492 C CA . ILE H 1 86 ? -54.648 4.294 96.989 1.00 50.06 86 ILE H CA 1
ATOM 8493 C C . ILE H 1 86 ? -56.125 4.013 96.685 1.00 50.59 86 ILE H C 1
ATOM 8494 O O . ILE H 1 86 ? -56.980 4.194 97.550 1.00 50.73 86 ILE H O 1
ATOM 8499 N N . ARG H 1 87 ? -56.411 3.575 95.460 1.00 50.85 87 ARG H N 1
ATOM 8500 C CA . ARG H 1 87 ? -57.782 3.299 95.023 1.00 51.32 87 ARG H CA 1
ATOM 8501 C C . ARG H 1 87 ? -58.325 1.988 95.604 1.00 51.17 87 ARG H C 1
ATOM 8502 O O . ARG H 1 87 ? -59.521 1.877 95.914 1.00 49.96 87 ARG H O 1
ATOM 8510 N N . ARG H 1 88 ? -57.444 0.998 95.720 1.00 50.71 88 ARG H N 1
ATOM 8511 C CA . ARG H 1 88 ? -57.783 -0.304 96.285 1.00 51.20 88 ARG H CA 1
ATOM 8512 C C . ARG H 1 88 ? -56.518 -1.051 96.698 1.00 51.00 88 ARG H C 1
ATOM 8513 O O . ARG H 1 88 ? -55.405 -0.706 96.266 1.00 50.59 88 ARG H O 1
ATOM 8521 N N . ARG H 1 89 ? -56.690 -2.059 97.546 1.00 50.18 89 ARG H N 1
ATOM 8522 C CA . ARG H 1 89 ? -55.579 -2.863 98.037 1.00 50.41 89 ARG H CA 1
ATOM 8523 C C . ARG H 1 89 ? -55.065 -3.836 96.990 1.00 50.91 89 ARG H C 1
ATOM 8524 O O . ARG H 1 89 ? -55.784 -4.199 96.068 1.00 51.60 89 ARG H O 1
ATOM 8532 N N . ASN H 1 90 ? -53.813 -4.258 97.161 1.00 51.91 90 ASN H N 1
ATOM 8533 C CA . ASN H 1 90 ? -53.203 -5.280 96.317 1.00 52.26 90 ASN H CA 1
ATOM 8534 C C . ASN H 1 90 ? -52.737 -6.499 97.117 1.00 51.76 90 ASN H C 1
ATOM 8535 O O . ASN H 1 90 ? -52.511 -7.563 96.549 1.00 51.72 90 ASN H O 1
ATOM 8540 N N . PHE H 1 91 ? -52.598 -6.341 98.431 1.00 51.06 91 PHE H N 1
ATOM 8541 C CA . PHE H 1 91 ? -52.101 -7.422 99.291 1.00 50.99 91 PHE H CA 1
ATOM 8542 C C . PHE H 1 91 ? -53.139 -7.823 100.346 1.00 50.86 91 PHE H C 1
ATOM 8543 O O . PHE H 1 91 ? -52.792 -8.336 101.411 1.00 51.29 91 PHE H O 1
ATOM 8551 N N . GLU H 1 92 ? -54.411 -7.626 100.007 1.00 50.80 92 GLU H N 1
ATOM 8552 C CA . GLU H 1 92 ? -55.528 -7.807 100.940 1.00 50.82 92 GLU H CA 1
ATOM 8553 C C . GLU H 1 92 ? -55.678 -9.221 101.519 1.00 50.86 92 GLU H C 1
ATOM 8554 O O . GLU H 1 92 ? -56.317 -9.394 102.559 1.00 51.03 92 GLU H O 1
ATOM 8560 N N . VAL H 1 93 ? -55.104 -10.224 100.853 1.00 50.64 93 VAL H N 1
ATOM 8561 C CA . VAL H 1 93 ? -55.267 -11.625 101.286 1.00 50.46 93 VAL H CA 1
ATOM 8562 C C . VAL H 1 93 ? -54.400 -11.997 102.499 1.00 50.40 93 VAL H C 1
ATOM 8563 O O . VAL H 1 93 ? -54.687 -12.975 103.191 1.00 50.00 93 VAL H O 1
ATOM 8567 N N . TRP H 1 94 ? -53.358 -11.207 102.763 1.00 50.54 94 TRP H N 1
ATOM 8568 C CA . TRP H 1 94 ? -52.463 -11.473 103.891 1.00 50.64 94 TRP H CA 1
ATOM 8569 C C . TRP H 1 94 ? -52.387 -10.300 104.864 1.00 50.24 94 TRP H C 1
ATOM 8570 O O . TRP H 1 94 ? -52.026 -9.193 104.477 1.00 49.77 94 TRP H O 1
ATOM 8581 N N . SER H 1 95 ? -52.699 -10.554 106.132 1.00 50.03 95 SER H N 1
ATOM 8582 C CA . SER H 1 95 ? -52.460 -9.573 107.187 1.00 49.77 95 SER H CA 1
ATOM 8583 C C . SER H 1 95 ? -50.979 -9.175 107.171 1.00 49.94 95 SER H C 1
ATOM 8584 O O . SER H 1 95 ? -50.644 -7.989 107.261 1.00 49.81 95 SER H O 1
ATOM 8587 N N . MET H 1 96 ? -50.112 -10.183 107.062 1.00 49.76 96 MET H N 1
ATOM 8588 C CA . MET H 1 96 ? -48.696 -9.997 106.738 1.00 50.20 96 MET H CA 1
ATOM 8589 C C . MET H 1 96 ? -48.097 -11.317 106.250 1.00 50.37 96 MET H C 1
ATOM 8590 O O . MET H 1 96 ? -48.504 -12.394 106.695 1.00 50.49 96 MET H O 1
ATOM 8595 N N . GLN H 1 97 ? -47.148 -11.223 105.322 1.00 50.48 97 GLN H N 1
ATOM 8596 C CA . GLN H 1 97 ? -46.394 -12.375 104.840 1.00 50.63 97 GLN H CA 1
ATOM 8597 C C . GLN H 1 97 ? -44.916 -12.014 104.839 1.00 50.79 97 GLN H C 1
ATOM 8598 O O . GLN H 1 97 ? -44.564 -10.854 104.620 1.00 50.88 97 GLN H O 1
ATOM 8600 N N . ALA H 1 98 ? -44.060 -13.001 105.093 1.00 51.14 98 ALA H N 1
ATOM 8601 C CA . ALA H 1 98 ? -42.620 -12.782 105.163 1.00 51.68 98 ALA H CA 1
ATOM 8602 C C . ALA H 1 98 ? -41.871 -13.693 104.202 1.00 51.94 98 ALA H C 1
ATOM 8603 O O . ALA H 1 98 ? -41.964 -14.917 104.287 1.00 52.53 98 ALA H O 1
ATOM 8605 N N . ILE H 1 99 ? -41.125 -13.077 103.294 1.00 52.23 99 ILE H N 1
ATOM 8606 C CA . ILE H 1 99 ? -40.356 -13.795 102.294 1.00 52.40 99 ILE H CA 1
ATOM 8607 C C . ILE H 1 99 ? -38.897 -13.386 102.445 1.00 52.26 99 ILE H C 1
ATOM 8608 O O . ILE H 1 99 ? -38.590 -12.199 102.555 1.00 52.06 99 ILE H O 1
ATOM 8613 N N . THR H 1 100 ? -38.009 -14.374 102.474 1.00 52.19 100 THR H N 1
ATOM 8614 C CA . THR H 1 100 ? -36.576 -14.114 102.452 1.00 52.26 100 THR H CA 1
ATOM 8615 C C . THR H 1 100 ? -36.070 -14.239 101.017 1.00 52.68 100 THR H C 1
ATOM 8616 O O . THR H 1 100 ? -36.315 -15.249 100.355 1.00 52.73 100 THR H O 1
ATOM 8620 N N . VAL H 1 101 ? -35.384 -13.197 100.548 1.00 52.72 101 VAL H N 1
ATOM 8621 C CA . VAL H 1 101 ? -34.835 -13.140 99.196 1.00 53.06 101 VAL H CA 1
ATOM 8622 C C . VAL H 1 101 ? -33.325 -12.939 99.288 1.00 53.08 101 VAL H C 1
ATOM 8623 O O . VAL H 1 101 ? -32.866 -11.885 99.716 1.00 53.45 101 VAL H O 1
ATOM 8627 N N . ASN H 1 102 ? -32.559 -13.959 98.905 1.00 52.92 102 ASN H N 1
ATOM 8628 C CA . ASN H 1 102 ? -31.092 -13.886 98.930 1.00 52.89 102 ASN H CA 1
ATOM 8629 C C . ASN H 1 102 ? -30.404 -14.679 97.812 1.00 53.01 102 ASN H C 1
ATOM 8630 O O . ASN H 1 102 ? -31.042 -15.064 96.826 1.00 52.65 102 ASN H O 1
ATOM 8635 N N . ASP H 1 103 ? -29.103 -14.926 97.985 1.00 53.16 103 ASP H N 1
ATOM 8636 C CA . ASP H 1 103 ? -28.292 -15.621 96.982 1.00 53.29 103 ASP H CA 1
ATOM 8637 C C . ASP H 1 103 ? -28.637 -17.112 96.904 1.00 53.17 103 ASP H C 1
ATOM 8638 O O . ASP H 1 103 ? -28.208 -17.804 95.981 1.00 53.60 103 ASP H O 1
ATOM 8643 N N . LEU H 1 104 ? -29.408 -17.602 97.873 1.00 52.64 104 LEU H N 1
ATOM 8644 C CA . LEU H 1 104 ? -29.804 -19.009 97.907 1.00 52.14 104 LEU H CA 1
ATOM 8645 C C . LEU H 1 104 ? -31.181 -19.242 97.283 1.00 51.75 104 LEU H C 1
ATOM 8646 O O . LEU H 1 104 ? -31.614 -20.383 97.129 1.00 51.45 104 LEU H O 1
ATOM 8648 N N . SER H 1 105 ? -31.855 -18.155 96.904 1.00 51.53 105 SER H N 1
ATOM 8649 C CA . SER H 1 105 ? -33.208 -18.230 96.356 1.00 51.23 105 SER H CA 1
ATOM 8650 C C . SER H 1 105 ? -33.250 -18.975 95.018 1.00 50.98 105 SER H C 1
ATOM 8651 O O . SER H 1 105 ? -32.211 -19.256 94.415 1.00 50.97 105 SER H O 1
ATOM 8654 N N . THR H 1 106 ? -34.459 -19.294 94.567 1.00 50.75 106 THR H N 1
ATOM 8655 C CA . THR H 1 106 ? -34.685 -19.893 93.247 1.00 50.71 106 THR H CA 1
ATOM 8656 C C . THR H 1 106 ? -34.229 -18.974 92.106 1.00 50.59 106 THR H C 1
ATOM 8657 O O . THR H 1 106 ? -34.252 -17.744 92.244 1.00 50.14 106 THR H O 1
ATOM 8661 N N . GLU H 1 107 ? -33.823 -19.578 90.987 1.00 50.32 107 GLU H N 1
ATOM 8662 C CA . GLU H 1 107 ? -33.452 -18.821 89.793 1.00 50.62 107 GLU H CA 1
ATOM 8663 C C . GLU H 1 107 ? -34.596 -17.934 89.299 1.00 50.18 107 GLU H C 1
ATOM 8664 O O . GLU H 1 107 ? -34.364 -16.810 88.854 1.00 50.17 107 GLU H O 1
ATOM 8670 N N . GLN H 1 108 ? -35.826 -18.442 89.386 1.00 49.67 108 GLN H N 1
ATOM 8671 C CA . GLN H 1 108 ? -37.011 -17.651 89.071 1.00 49.38 108 GLN H CA 1
ATOM 8672 C C . GLN H 1 108 ? -37.031 -16.343 89.873 1.00 48.91 108 GLN H C 1
ATOM 8673 O O . GLN H 1 108 ? -37.188 -15.255 89.300 1.00 48.28 108 GLN H O 1
ATOM 8679 N N . VAL H 1 109 ? -36.876 -16.462 91.192 1.00 48.02 109 VAL H N 1
ATOM 8680 C CA . VAL H 1 109 ? -36.855 -15.298 92.079 1.00 47.56 109 VAL H CA 1
ATOM 8681 C C . VAL H 1 109 ? -35.671 -14.370 91.783 1.00 47.24 109 VAL H C 1
ATOM 8682 O O . VAL H 1 109 ? -35.841 -13.156 91.720 1.00 46.81 109 VAL H O 1
ATOM 8686 N N . LYS H 1 110 ? -34.490 -14.950 91.591 1.00 46.88 110 LYS H N 1
ATOM 8687 C CA . LYS H 1 110 ? -33.290 -14.185 91.239 1.00 46.68 110 LYS H CA 1
ATOM 8688 C C . LYS H 1 110 ? -33.486 -13.361 89.961 1.00 46.55 110 LYS H C 1
ATOM 8689 O O . LYS H 1 110 ? -33.125 -12.185 89.920 1.00 46.23 110 LYS H O 1
ATOM 8695 N N . THR H 1 111 ? -34.056 -13.989 88.932 1.00 46.56 111 THR H N 1
ATOM 8696 C CA . THR H 1 111 ? -34.395 -13.314 87.673 1.00 46.53 111 THR H CA 1
ATOM 8697 C C . THR H 1 111 ? -35.404 -12.176 87.883 1.00 46.73 111 THR H C 1
ATOM 8698 O O . THR H 1 111 ? -35.354 -11.161 87.187 1.00 46.05 111 THR H O 1
ATOM 8702 N N . LEU H 1 112 ? -36.307 -12.354 88.846 1.00 46.64 112 LEU H N 1
ATOM 8703 C CA . LEU H 1 112 ? -37.301 -11.335 89.186 1.00 46.95 112 LEU H CA 1
ATOM 8704 C C . LEU H 1 112 ? -36.634 -10.124 89.804 1.00 46.42 112 LEU H C 1
ATOM 8705 O O . LEU H 1 112 ? -36.922 -8.988 89.422 1.00 45.70 112 LEU H O 1
ATOM 8710 N N . VAL H 1 113 ? -35.756 -10.370 90.777 1.00 46.05 113 VAL H N 1
ATOM 8711 C CA . VAL H 1 113 ? -35.004 -9.291 91.407 1.00 45.72 113 VAL H CA 1
ATOM 8712 C C . VAL H 1 113 ? -34.251 -8.509 90.321 1.00 45.69 113 VAL H C 1
ATOM 8713 O O . VAL H 1 113 ? -34.239 -7.272 90.317 1.00 45.36 113 VAL H O 1
ATOM 8717 N N . LEU H 1 114 ? -33.638 -9.245 89.396 1.00 45.27 114 LEU H N 1
ATOM 8718 C CA . LEU H 1 114 ? -32.842 -8.638 88.330 1.00 45.54 114 LEU H CA 1
ATOM 8719 C C . LEU H 1 114 ? -33.724 -7.849 87.348 1.00 45.90 114 LEU H C 1
ATOM 8720 O O . LEU H 1 114 ? -33.285 -6.850 86.775 1.00 46.03 114 LEU H O 1
ATOM 8725 N N . LYS H 1 115 ? -34.975 -8.278 87.178 1.00 45.92 115 LYS H N 1
ATOM 8726 C CA . LYS H 1 115 ? -35.914 -7.591 86.279 1.00 46.91 115 LYS H CA 1
ATOM 8727 C C . LYS H 1 115 ? -36.155 -6.136 86.710 1.00 46.54 115 LYS H C 1
ATOM 8728 O O . LYS H 1 115 ? -36.400 -5.255 85.866 1.00 46.34 115 LYS H O 1
ATOM 8734 N N . TYR H 1 116 ? -36.063 -5.900 88.019 1.00 46.57 116 TYR H N 1
ATOM 8735 C CA . TYR H 1 116 ? -36.403 -4.611 88.620 1.00 47.08 116 TYR H CA 1
ATOM 8736 C C . TYR H 1 116 ? -35.223 -3.849 89.211 1.00 47.13 116 TYR H C 1
ATOM 8737 O O . TYR H 1 116 ? -35.411 -2.775 89.778 1.00 47.53 116 TYR H O 1
ATOM 8746 N N . SER H 1 117 ? -34.016 -4.391 89.074 1.00 47.41 117 SER H N 1
ATOM 8747 C CA . SER H 1 117 ? -32.829 -3.781 89.681 1.00 47.44 117 SER H CA 1
ATOM 8748 C C . SER H 1 117 ? -31.536 -4.137 88.948 1.00 47.34 117 SER H C 1
ATOM 8749 O O . SER H 1 117 ? -31.542 -4.875 87.958 1.00 46.81 117 SER H O 1
ATOM 8752 N N . GLY H 1 118 ? -30.426 -3.622 89.462 1.00 47.43 118 GLY H N 1
ATOM 8753 C CA . GLY H 1 118 ? -29.130 -3.775 88.807 1.00 48.02 118 GLY H CA 1
ATOM 8754 C C . GLY H 1 118 ? -28.522 -5.150 89.006 1.00 48.78 118 GLY H C 1
ATOM 8755 O O . GLY H 1 118 ? -27.604 -5.542 88.279 1.00 48.41 118 GLY H O 1
ATOM 8756 N N . PHE H 1 119 ? -29.036 -5.881 89.994 1.00 49.05 119 PHE H N 1
ATOM 8757 C CA . PHE H 1 119 ? -28.416 -7.125 90.433 1.00 49.80 119 PHE H CA 1
ATOM 8758 C C . PHE H 1 119 ? -29.419 -8.195 90.855 1.00 50.20 119 PHE H C 1
ATOM 8759 O O . PHE H 1 119 ? -30.607 -7.931 91.020 1.00 49.94 119 PHE H O 1
ATOM 8767 N N . THR H 1 120 ? -28.903 -9.408 91.032 1.00 51.41 120 THR H N 1
ATOM 8768 C CA . THR H 1 120 ? -29.669 -10.549 91.498 1.00 52.50 120 THR H CA 1
ATOM 8769 C C . THR H 1 120 ? -29.997 -10.457 93.003 1.00 53.23 120 THR H C 1
ATOM 8770 O O . THR H 1 120 ? -30.921 -11.126 93.482 1.00 53.20 120 THR H O 1
ATOM 8774 N N . THR H 1 121 ? -29.251 -9.641 93.751 1.00 53.89 121 THR H N 1
ATOM 8775 C CA . THR H 1 121 ? -29.589 -9.409 95.163 1.00 54.83 121 THR H CA 1
ATOM 8776 C C . THR H 1 121 ? -30.477 -8.177 95.321 1.00 55.36 121 THR H C 1
ATOM 8777 O O . THR H 1 121 ? -30.198 -7.108 94.759 1.00 55.11 121 THR H O 1
ATOM 8781 N N . LEU H 1 122 ? -31.557 -8.345 96.077 1.00 56.04 122 LEU H N 1
ATOM 8782 C CA . LEU H 1 122 ? -32.527 -7.279 96.294 1.00 56.56 122 LEU H CA 1
ATOM 8783 C C . LEU H 1 122 ? -31.928 -6.167 97.160 1.00 56.99 122 LEU H C 1
ATOM 8784 O O . LEU H 1 122 ? -31.508 -6.405 98.302 1.00 56.53 122 LEU H O 1
ATOM 8789 N N . ARG H 1 123 ? -31.863 -4.969 96.580 1.00 57.36 123 ARG H N 1
ATOM 8790 C CA . ARG H 1 123 ? -31.355 -3.770 97.248 1.00 58.36 123 ARG H CA 1
ATOM 8791 C C . ARG H 1 123 ? -32.347 -2.612 97.032 1.00 58.76 123 ARG H C 1
ATOM 8792 O O . ARG H 1 123 ? -32.326 -1.962 95.982 1.00 58.31 123 ARG H O 1
ATOM 8800 N N . PRO H 1 124 ? -33.226 -2.358 98.027 1.00 59.34 124 PRO H N 1
ATOM 8801 C CA . PRO H 1 124 ? -34.302 -1.364 97.895 1.00 59.92 124 PRO H CA 1
ATOM 8802 C C . PRO H 1 124 ? -33.796 0.059 97.644 1.00 60.34 124 PRO H C 1
ATOM 8803 O O . PRO H 1 124 ? -34.436 0.817 96.906 1.00 60.70 124 PRO H O 1
ATOM 8807 N N . SER H 1 125 ? -32.649 0.398 98.233 1.00 60.59 125 SER H N 1
ATOM 8808 C CA . SER H 1 125 ? -32.027 1.714 98.067 1.00 60.86 125 SER H CA 1
ATOM 8809 C C . SER H 1 125 ? -31.763 2.062 96.603 1.00 60.89 125 SER H C 1
ATOM 8810 O O . SER H 1 125 ? -31.595 3.236 96.261 1.00 61.25 125 SER H O 1
ATOM 8813 N N . ALA H 1 126 ? -31.720 1.039 95.752 1.00 60.30 126 ALA H N 1
ATOM 8814 C CA . ALA H 1 126 ? -31.419 1.204 94.334 1.00 60.20 126 ALA H CA 1
ATOM 8815 C C . ALA H 1 126 ? -32.691 1.311 93.486 1.00 59.85 126 ALA H C 1
ATOM 8816 O O . ALA H 1 126 ? -32.617 1.570 92.280 1.00 60.22 126 ALA H O 1
ATOM 8818 N N . MET H 1 127 ? -33.847 1.128 94.125 1.00 59.44 127 MET H N 1
ATOM 8819 C CA . MET H 1 127 ? -35.135 1.028 93.432 1.00 59.38 127 MET H CA 1
ATOM 8820 C C . MET H 1 127 ? -36.028 2.240 93.682 1.00 58.06 127 MET H C 1
ATOM 8821 O O . MET H 1 127 ? -36.028 2.805 94.777 1.00 58.32 127 MET H O 1
ATOM 8826 N N . ASP H 1 128 ? -36.787 2.632 92.663 1.00 56.53 128 ASP H N 1
ATOM 8827 C CA . ASP H 1 128 ? -37.778 3.695 92.813 1.00 55.34 128 ASP H CA 1
ATOM 8828 C C . ASP H 1 128 ? -39.128 3.099 93.260 1.00 54.11 128 ASP H C 1
ATOM 8829 O O . ASP H 1 128 ? -39.278 1.871 93.278 1.00 53.73 128 ASP H O 1
ATOM 8834 N N . PRO H 1 129 ? -40.094 3.948 93.673 1.00 53.07 129 PRO H N 1
ATOM 8835 C CA . PRO H 1 129 ? -41.365 3.415 94.187 1.00 52.51 129 PRO H CA 1
ATOM 8836 C C . PRO H 1 129 ? -42.114 2.454 93.258 1.00 52.02 129 PRO H C 1
ATOM 8837 O O . PRO H 1 129 ? -42.707 1.483 93.743 1.00 52.47 129 PRO H O 1
ATOM 8841 N N . GLU H 1 130 ? -42.087 2.705 91.949 1.00 51.61 130 GLU H N 1
ATOM 8842 C CA . GLU H 1 130 ? -42.754 1.810 91.003 1.00 51.36 130 GLU H CA 1
ATOM 8843 C C . GLU H 1 130 ? -42.071 0.445 90.892 1.00 50.68 130 GLU H C 1
ATOM 8844 O O . GLU H 1 130 ? -42.752 -0.578 90.810 1.00 50.35 130 GLU H O 1
ATOM 8850 N N . GLN H 1 131 ? -40.736 0.438 90.878 1.00 50.12 131 GLN H N 1
ATOM 8851 C CA . GLN H 1 131 ? -39.946 -0.808 90.867 1.00 49.60 131 GLN H CA 1
ATOM 8852 C C . GLN H 1 131 ? -40.144 -1.637 92.150 1.00 49.78 131 GLN H C 1
ATOM 8853 O O . GLN H 1 131 ? -40.308 -2.861 92.085 1.00 49.32 131 GLN H O 1
ATOM 8859 N N . CYS H 1 132 ? -40.149 -0.966 93.304 1.00 48.90 132 CYS H N 1
ATOM 8860 C CA . CYS H 1 132 ? -40.477 -1.627 94.579 1.00 48.96 132 CYS H CA 1
ATOM 8861 C C . CYS H 1 132 ? -41.865 -2.264 94.538 1.00 48.53 132 CYS H C 1
ATOM 8862 O O . CYS H 1 132 ? -42.019 -3.447 94.841 1.00 48.62 132 CYS H O 1
ATOM 8865 N N . LEU H 1 133 ? -42.868 -1.472 94.176 1.00 48.47 133 LEU H N 1
ATOM 8866 C CA . LEU H 1 133 ? -44.244 -1.970 94.113 1.00 48.18 133 LEU H CA 1
ATOM 8867 C C . LEU H 1 133 ? -44.408 -3.186 93.193 1.00 48.76 133 LEU H C 1
ATOM 8868 O O . LEU H 1 133 ? -45.010 -4.190 93.589 1.00 48.77 133 LEU H O 1
ATOM 8873 N N . ASN H 1 134 ? -43.861 -3.097 91.984 1.00 49.36 134 ASN H N 1
ATOM 8874 C CA . ASN H 1 134 ? -44.010 -4.170 91.000 1.00 50.20 134 ASN H CA 1
ATOM 8875 C C . ASN H 1 134 ? -43.245 -5.420 91.404 1.00 49.95 134 ASN H C 1
ATOM 8876 O O . ASN H 1 134 ? -43.721 -6.532 91.186 1.00 50.11 134 ASN H O 1
ATOM 8881 N N . PHE H 1 135 ? -42.053 -5.246 91.971 1.00 50.05 135 PHE H N 1
ATOM 8882 C CA . PHE H 1 135 ? -41.333 -6.403 92.504 1.00 49.74 135 PHE H CA 1
ATOM 8883 C C . PHE H 1 135 ? -42.176 -7.131 93.563 1.00 50.11 135 PHE H C 1
ATOM 8884 O O . PHE H 1 135 ? -42.321 -8.361 93.519 1.00 49.74 135 PHE H O 1
ATOM 8892 N N . LEU H 1 136 ? -42.719 -6.370 94.512 1.00 50.11 136 LEU H N 1
ATOM 8893 C CA . LEU H 1 136 ? -43.523 -6.944 95.596 1.00 50.04 136 LEU H CA 1
ATOM 8894 C C . LEU H 1 136 ? -44.802 -7.631 95.084 1.00 50.30 136 LEU H C 1
ATOM 8895 O O . LEU H 1 136 ? -45.198 -8.693 95.591 1.00 49.94 136 LEU H O 1
ATOM 8900 N N . LEU H 1 137 ? -45.436 -7.028 94.086 1.00 50.32 137 LEU H N 1
ATOM 8901 C CA . LEU H 1 137 ? -46.622 -7.616 93.446 1.00 50.71 137 LEU H CA 1
ATOM 8902 C C . LEU H 1 137 ? -46.277 -8.919 92.716 1.00 50.96 137 LEU H C 1
ATOM 8903 O O . LEU H 1 137 ? -47.021 -9.891 92.800 1.00 51.02 137 LEU H O 1
ATOM 8908 N N . ASP H 1 138 ? -45.136 -8.938 92.025 1.00 51.40 138 ASP H N 1
ATOM 8909 C CA . ASP H 1 138 ? -44.700 -10.113 91.254 1.00 52.01 138 ASP H CA 1
ATOM 8910 C C . ASP H 1 138 ? -44.246 -11.275 92.135 1.00 52.66 138 ASP H C 1
ATOM 8911 O O . ASP H 1 138 ? -44.620 -12.424 91.889 1.00 52.92 138 ASP H O 1
ATOM 8916 N N . ILE H 1 139 ? -43.454 -10.978 93.163 1.00 53.21 139 ILE H N 1
ATOM 8917 C CA . ILE H 1 139 ? -42.990 -12.016 94.086 1.00 53.87 139 ILE H CA 1
ATOM 8918 C C . ILE H 1 139 ? -44.159 -12.602 94.887 1.00 54.59 139 ILE H C 1
ATOM 8919 O O . ILE H 1 139 ? -44.161 -13.787 95.208 1.00 54.66 139 ILE H O 1
ATOM 8924 N N . ALA H 1 140 ? -45.160 -11.772 95.175 1.00 55.65 140 ALA H N 1
ATOM 8925 C CA . ALA H 1 140 ? -46.378 -12.228 95.851 1.00 56.68 140 ALA H CA 1
ATOM 8926 C C . ALA H 1 140 ? -47.152 -13.231 94.994 1.00 57.55 140 ALA H C 1
ATOM 8927 O O . ALA H 1 140 ? -47.709 -14.198 95.522 1.00 57.62 140 ALA H O 1
ATOM 8929 N N . LYS H 1 141 ? -47.174 -12.989 93.680 1.00 58.48 141 LYS H N 1
ATOM 8930 C CA . LYS H 1 141 ? -47.825 -13.877 92.707 1.00 59.75 141 LYS H CA 1
ATOM 8931 C C . LYS H 1 141 ? -47.167 -15.254 92.597 1.00 60.21 141 LYS H C 1
ATOM 8932 O O . LYS H 1 141 ? -47.862 -16.252 92.416 1.00 60.40 141 LYS H O 1
ATOM 8938 N N . ILE H 1 142 ? -45.839 -15.308 92.692 1.00 60.90 142 ILE H N 1
ATOM 8939 C CA . ILE H 1 142 ? -45.132 -16.594 92.642 1.00 61.61 142 ILE H CA 1
ATOM 8940 C C . ILE H 1 142 ? -45.182 -17.331 93.986 1.00 62.07 142 ILE H C 1
ATOM 8941 O O . ILE H 1 142 ? -44.821 -18.508 94.066 1.00 62.19 142 ILE H O 1
ATOM 8946 N N . TYR H 1 143 ? -45.635 -16.627 95.026 1.00 62.55 143 TYR H N 1
ATOM 8947 C CA . TYR H 1 143 ? -45.894 -17.221 96.343 1.00 63.01 143 TYR H CA 1
ATOM 8948 C C . TYR H 1 143 ? -47.395 -17.276 96.643 1.00 63.04 143 TYR H C 1
ATOM 8949 O O . TYR H 1 143 ? -48.222 -17.394 95.735 1.00 62.99 143 TYR H O 1
ATOM 8958 N N . SER I 1 5 ? -63.323 14.964 101.416 1.00 39.73 5 SER I N 1
ATOM 8959 C CA . SER I 1 5 ? -64.634 15.440 101.929 1.00 38.43 5 SER I CA 1
ATOM 8960 C C . SER I 1 5 ? -65.104 16.804 101.408 1.00 36.98 5 SER I C 1
ATOM 8961 O O . SER I 1 5 ? -66.266 17.128 101.585 1.00 36.78 5 SER I O 1
ATOM 8964 N N . LEU I 1 6 ? -64.234 17.580 100.747 1.00 35.81 6 LEU I N 1
ATOM 8965 C CA . LEU I 1 6 ? -64.701 18.786 100.069 1.00 34.27 6 LEU I CA 1
ATOM 8966 C C . LEU I 1 6 ? -65.513 18.397 98.831 1.00 33.18 6 LEU I C 1
ATOM 8967 O O . LEU I 1 6 ? -65.031 17.660 97.972 1.00 31.94 6 LEU I O 1
ATOM 8972 N N . TYR I 1 7 ? -66.745 18.892 98.797 1.00 32.77 7 TYR I N 1
ATOM 8973 C CA . TYR I 1 7 ? -67.794 18.487 97.844 1.00 33.66 7 TYR I CA 1
ATOM 8974 C C . TYR I 1 7 ? -68.451 19.695 97.195 1.00 33.36 7 TYR I C 1
ATOM 8975 O O . TYR I 1 7 ? -68.391 20.810 97.716 1.00 33.18 7 TYR I O 1
ATOM 8984 N N . ARG I 1 8 ? -69.097 19.443 96.066 1.00 33.87 8 ARG I N 1
ATOM 8985 C CA . ARG I 1 8 ? -69.965 20.399 95.420 1.00 34.01 8 ARG I CA 1
ATOM 8986 C C . ARG I 1 8 ? -71.251 19.691 95.032 1.00 34.08 8 ARG I C 1
ATOM 8987 O O . ARG I 1 8 ? -71.215 18.594 94.473 1.00 34.21 8 ARG I O 1
ATOM 8995 N N . LEU I 1 9 ? -72.378 20.341 95.276 1.00 33.24 9 LEU I N 1
ATOM 8996 C CA . LEU I 1 9 ? -73.659 19.832 94.776 1.00 33.46 9 LEU I CA 1
ATOM 8997 C C . LEU I 1 9 ? -74.305 20.945 93.958 1.00 34.15 9 LEU I C 1
ATOM 8998 O O . LEU I 1 9 ? -74.342 22.085 94.407 1.00 35.27 9 LEU I O 1
ATOM 9003 N N . ILE I 1 10 ? -74.757 20.626 92.744 1.00 33.60 10 ILE I N 1
ATOM 9004 C CA . ILE I 1 10 ? -75.555 21.545 91.927 1.00 32.57 10 ILE I CA 1
ATOM 9005 C C . ILE I 1 10 ? -76.935 20.932 91.740 1.00 32.69 10 ILE I C 1
ATOM 9006 O O . ILE I 1 10 ? -77.066 19.730 91.371 1.00 31.73 10 ILE I O 1
ATOM 9011 N N . TYR I 1 11 ? -77.967 21.739 91.953 1.00 32.17 11 TYR I N 1
ATOM 9012 C CA . TYR I 1 11 ? -79.330 21.254 91.711 1.00 32.91 11 TYR I CA 1
ATOM 9013 C C . TYR I 1 11 ? -80.223 22.325 91.094 1.00 32.98 11 TYR I C 1
ATOM 9014 O O . TYR I 1 11 ? -79.879 23.528 91.109 1.00 33.00 11 TYR I O 1
ATOM 9023 N N . SER I 1 12 ? -81.358 21.893 90.530 1.00 33.57 12 SER I N 1
ATOM 9024 C CA . SER I 1 12 ? -82.393 22.837 90.102 1.00 34.73 12 SER I CA 1
ATOM 9025 C C . SER I 1 12 ? -83.718 22.503 90.807 1.00 34.40 12 SER I C 1
ATOM 9026 O O . SER I 1 12 ? -83.931 21.369 91.209 1.00 35.19 12 SER I O 1
ATOM 9029 N N . SER I 1 13 ? -84.588 23.496 90.928 1.00 34.33 13 SER I N 1
ATOM 9030 C CA . SER I 1 13 ? -85.867 23.382 91.649 1.00 35.78 13 SER I CA 1
ATOM 9031 C C . SER I 1 13 ? -86.906 24.184 90.885 1.00 34.50 13 SER I C 1
ATOM 9032 O O . SER I 1 13 ? -86.551 25.007 90.016 1.00 33.62 13 SER I O 1
ATOM 9035 N N . GLN I 1 14 ? -88.176 23.950 91.202 1.00 34.67 14 GLN I N 1
ATOM 9036 C CA . GLN I 1 14 ? -89.252 24.765 90.691 1.00 34.89 14 GLN I CA 1
ATOM 9037 C C . GLN I 1 14 ? -89.806 25.562 91.860 1.00 34.22 14 GLN I C 1
ATOM 9038 O O . GLN I 1 14 ? -90.350 24.988 92.793 1.00 35.10 14 GLN I O 1
ATOM 9044 N N . GLY I 1 15 ? -89.661 26.880 91.823 1.00 33.72 15 GLY I N 1
ATOM 9045 C CA . GLY I 1 15 ? -90.276 27.730 92.849 1.00 34.30 15 GLY I CA 1
ATOM 9046 C C . GLY I 1 15 ? -91.792 27.667 92.759 1.00 34.57 15 GLY I C 1
ATOM 9047 O O . GLY I 1 15 ? -92.336 27.370 91.701 1.00 34.71 15 GLY I O 1
ATOM 9048 N N . ILE I 1 16 ? -92.488 27.916 93.870 1.00 35.39 16 ILE I N 1
ATOM 9049 C CA . ILE I 1 16 ? -93.951 27.982 93.845 1.00 35.92 16 ILE I CA 1
ATOM 9050 C C . ILE I 1 16 ? -94.415 29.177 92.983 1.00 36.67 16 ILE I C 1
ATOM 9051 O O . ILE I 1 16 ? -93.654 30.134 92.797 1.00 36.18 16 ILE I O 1
ATOM 9056 N N . PRO I 1 17 ? -95.622 29.089 92.388 1.00 37.50 17 PRO I N 1
ATOM 9057 C CA . PRO I 1 17 ? -96.072 30.116 91.434 1.00 38.71 17 PRO I CA 1
ATOM 9058 C C . PRO I 1 17 ? -96.096 31.551 91.973 1.00 39.82 17 PRO I C 1
ATOM 9059 O O . PRO I 1 17 ? -95.875 32.497 91.213 1.00 40.48 17 PRO I O 1
ATOM 9063 N N . ASN I 1 18 ? -96.322 31.705 93.272 1.00 40.41 18 ASN I N 1
ATOM 9064 C CA . ASN I 1 18 ? -96.625 33.010 93.846 1.00 41.66 18 ASN I CA 1
ATOM 9065 C C . ASN I 1 18 ? -95.410 33.849 94.316 1.00 41.71 18 ASN I C 1
ATOM 9066 O O . ASN I 1 18 ? -95.589 34.959 94.816 1.00 41.67 18 ASN I O 1
ATOM 9071 N N . LEU I 1 19 ? -94.191 33.337 94.136 1.00 42.06 19 LEU I N 1
ATOM 9072 C CA . LEU I 1 19 ? -92.989 33.960 94.722 1.00 42.18 19 LEU I CA 1
ATOM 9073 C C . LEU I 1 19 ? -92.787 35.432 94.376 1.00 42.44 19 LEU I C 1
ATOM 9074 O O . LEU I 1 19 ? -92.885 35.838 93.215 1.00 42.61 19 LEU I O 1
ATOM 9079 N N . GLN I 1 20 ? -92.492 36.216 95.407 1.00 42.51 20 GLN I N 1
ATOM 9080 C CA . GLN I 1 20 ? -92.289 37.653 95.281 1.00 42.44 20 GLN I CA 1
ATOM 9081 C C . GLN I 1 20 ? -90.810 37.975 95.493 1.00 42.05 20 GLN I C 1
ATOM 9082 O O . GLN I 1 20 ? -90.060 37.114 95.956 1.00 41.76 20 GLN I O 1
ATOM 9088 N N . PRO I 1 21 ? -90.383 39.211 95.147 1.00 41.79 21 PRO I N 1
ATOM 9089 C CA . PRO I 1 21 ? -89.042 39.716 95.480 1.00 41.25 21 PRO I CA 1
ATOM 9090 C C . PRO I 1 21 ? -88.675 39.550 96.958 1.00 40.90 21 PRO I C 1
ATOM 9091 O O . PRO I 1 21 ? -87.517 39.258 97.274 1.00 41.22 21 PRO I O 1
ATOM 9095 N N . GLN I 1 22 ? -89.655 39.724 97.846 1.00 40.04 22 GLN I N 1
ATOM 9096 C CA . GLN I 1 22 ? -89.444 39.536 99.280 1.00 39.27 22 GLN I CA 1
ATOM 9097 C C . GLN I 1 22 ? -89.078 38.102 99.654 1.00 38.58 22 GLN I C 1
ATOM 9098 O O . GLN I 1 22 ? -88.275 37.893 100.559 1.00 38.18 22 GLN I O 1
ATOM 9104 N N . ASP I 1 23 ? -89.679 37.126 98.971 1.00 37.73 23 ASP I N 1
ATOM 9105 C CA . ASP I 1 23 ? -89.373 35.708 99.200 1.00 37.34 23 ASP I CA 1
ATOM 9106 C C . ASP I 1 23 ? -87.915 35.377 98.858 1.00 36.35 23 ASP I C 1
ATOM 9107 O O . ASP I 1 23 ? -87.240 34.682 99.612 1.00 35.39 23 ASP I O 1
ATOM 9112 N N . LEU I 1 24 ? -87.436 35.896 97.728 1.00 36.23 24 LEU I N 1
ATOM 9113 C CA . LEU I 1 24 ? -86.037 35.763 97.332 1.00 36.26 24 LEU I CA 1
ATOM 9114 C C . LEU I 1 24 ? -85.084 36.376 98.363 1.00 36.38 24 LEU I C 1
ATOM 9115 O O . LEU I 1 24 ? -84.047 35.801 98.684 1.00 36.92 24 LEU I O 1
ATOM 9117 N N . LYS I 1 25 ? -85.431 37.556 98.862 1.00 36.08 25 LYS I N 1
ATOM 9118 C CA . LYS I 1 25 ? -84.630 38.216 99.877 1.00 36.11 25 LYS I CA 1
ATOM 9119 C C . LYS I 1 25 ? -84.589 37.397 101.170 1.00 35.67 25 LYS I C 1
ATOM 9120 O O . LYS I 1 25 ? -83.542 37.310 101.809 1.00 36.17 25 LYS I O 1
ATOM 9126 N N . ASP I 1 26 ? -85.725 36.806 101.543 1.00 35.05 26 ASP I N 1
ATOM 9127 C CA . ASP I 1 26 ? -85.812 35.928 102.719 1.00 35.00 26 ASP I CA 1
ATOM 9128 C C . ASP I 1 26 ? -84.884 34.696 102.563 1.00 34.71 26 ASP I C 1
ATOM 9129 O O . ASP I 1 26 ? -84.136 34.348 103.487 1.00 34.29 26 ASP I O 1
ATOM 9134 N N . ILE I 1 27 ? -84.947 34.045 101.399 1.00 34.20 27 ILE I N 1
ATOM 9135 C CA . ILE I 1 27 ? -84.065 32.912 101.090 1.00 34.35 27 ILE I CA 1
ATOM 9136 C C . ILE I 1 27 ? -82.594 33.319 101.254 1.00 34.68 27 ILE I C 1
ATOM 9137 O O . ILE I 1 27 ? -81.813 32.651 101.953 1.00 34.41 27 ILE I O 1
ATOM 9142 N N . LEU I 1 28 ? -82.236 34.440 100.639 1.00 34.65 28 LEU I N 1
ATOM 9143 C CA . LEU I 1 28 ? -80.867 34.936 100.697 1.00 35.31 28 LEU I CA 1
ATOM 9144 C C . LEU I 1 28 ? -80.430 35.240 102.130 1.00 35.38 28 LEU I C 1
ATOM 9145 O O . LEU I 1 28 ? -79.332 34.855 102.541 1.00 36.26 28 LEU I O 1
ATOM 9150 N N . GLU I 1 29 ? -81.283 35.939 102.881 1.00 34.49 29 GLU I N 1
ATOM 9151 C CA . GLU I 1 29 ? -80.993 36.275 104.274 1.00 34.14 29 GLU I CA 1
ATOM 9152 C C . GLU I 1 29 ? -80.723 35.041 105.125 1.00 33.77 29 GLU I C 1
ATOM 9153 O O . GLU I 1 29 ? -79.743 35.001 105.876 1.00 33.54 29 GLU I O 1
ATOM 9155 N N . SER I 1 30 ? -81.595 34.043 104.994 1.00 33.39 30 SER I N 1
ATOM 9156 C CA . SER I 1 30 ? -81.466 32.776 105.716 1.00 33.63 30 SER I CA 1
ATOM 9157 C C . SER I 1 30 ? -80.149 32.096 105.376 1.00 33.77 30 SER I C 1
ATOM 9158 O O . SER I 1 30 ? -79.410 31.683 106.265 1.00 32.45 30 SER I O 1
ATOM 9161 N N . SER I 1 31 ? -79.848 32.010 104.076 1.00 34.37 31 SER I N 1
ATOM 9162 C CA . SER I 1 31 ? -78.661 31.316 103.626 1.00 35.23 31 SER I CA 1
ATOM 9163 C C . SER I 1 31 ? -77.388 32.028 104.088 1.00 35.57 31 SER I C 1
ATOM 9164 O O . SER I 1 31 ? -76.439 31.372 104.492 1.00 35.48 31 SER I O 1
ATOM 9167 N N . GLN I 1 32 ? -77.376 33.362 104.053 1.00 36.40 32 GLN I N 1
ATOM 9168 C CA . GLN I 1 32 ? -76.200 34.117 104.508 1.00 37.21 32 GLN I CA 1
ATOM 9169 C C . GLN I 1 32 ? -76.053 34.040 106.032 1.00 36.79 32 GLN I C 1
ATOM 9170 O O . GLN I 1 32 ? -74.952 34.184 106.569 1.00 36.55 32 GLN I O 1
ATOM 9176 N N . ARG I 1 33 ? -77.168 33.819 106.724 1.00 36.56 33 ARG I N 1
ATOM 9177 C CA . ARG I 1 33 ? -77.153 33.621 108.162 1.00 36.63 33 ARG I CA 1
ATOM 9178 C C . ARG I 1 33 ? -76.604 32.244 108.573 1.00 35.99 33 ARG I C 1
ATOM 9179 O O . ARG I 1 33 ? -75.833 32.140 109.530 1.00 35.67 33 ARG I O 1
ATOM 9187 N N . ASN I 1 34 ? -76.982 31.199 107.834 1.00 34.69 34 ASN I N 1
ATOM 9188 C CA . ASN I 1 34 ? -76.680 29.813 108.187 1.00 34.43 34 ASN I CA 1
ATOM 9189 C C . ASN I 1 34 ? -75.388 29.264 107.589 1.00 34.13 34 ASN I C 1
ATOM 9190 O O . ASN I 1 34 ? -74.640 28.538 108.250 1.00 34.16 34 ASN I O 1
ATOM 9195 N N . ASN I 1 35 ? -75.146 29.602 106.327 1.00 33.87 35 ASN I N 1
ATOM 9196 C CA . ASN I 1 35 ? -74.051 28.996 105.562 1.00 33.53 35 ASN I CA 1
ATOM 9197 C C . ASN I 1 35 ? -72.659 29.172 106.202 1.00 33.19 35 ASN I C 1
ATOM 9198 O O . ASN I 1 35 ? -71.909 28.198 106.301 1.00 32.77 35 ASN I O 1
ATOM 9203 N N . PRO I 1 36 ? -72.302 30.403 106.640 1.00 33.89 36 PRO I N 1
ATOM 9204 C CA . PRO I 1 36 ? -70.956 30.594 107.197 1.00 33.62 36 PRO I CA 1
ATOM 9205 C C . PRO I 1 36 ? -70.530 29.608 108.300 1.00 33.87 36 PRO I C 1
ATOM 9206 O O . PRO I 1 36 ? -69.427 29.060 108.234 1.00 33.12 36 PRO I O 1
ATOM 9210 N N . ALA I 1 37 ? -71.399 29.378 109.286 1.00 33.66 37 ALA I N 1
ATOM 9211 C CA . ALA I 1 37 ? -71.097 28.480 110.408 1.00 34.35 37 ALA I CA 1
ATOM 9212 C C . ALA I 1 37 ? -70.952 27.023 109.966 1.00 34.10 37 ALA I C 1
ATOM 9213 O O . ALA I 1 37 ? -70.249 26.242 110.607 1.00 33.68 37 ALA I O 1
ATOM 9215 N N . ASN I 1 38 ? -71.630 26.681 108.872 1.00 33.17 38 ASN I N 1
ATOM 9216 C CA . ASN I 1 38 ? -71.579 25.349 108.273 1.00 33.17 38 ASN I CA 1
ATOM 9217 C C . ASN I 1 38 ? -70.479 25.191 107.216 1.00 33.06 38 ASN I C 1
ATOM 9218 O O . ASN I 1 38 ? -70.402 24.148 106.551 1.00 33.41 38 ASN I O 1
ATOM 9223 N N . GLY I 1 39 ? -69.650 26.226 107.048 1.00 32.87 39 GLY I N 1
ATOM 9224 C CA . GLY I 1 39 ? -68.646 26.274 105.969 1.00 32.53 39 GLY I CA 1
ATOM 9225 C C . GLY I 1 39 ? -69.144 26.170 104.522 1.00 33.04 39 GLY I C 1
ATOM 9226 O O . GLY I 1 39 ? -68.395 25.755 103.629 1.00 32.80 39 GLY I O 1
ATOM 9227 N N . ILE I 1 40 ? -70.398 26.556 104.281 1.00 32.38 40 ILE I N 1
ATOM 9228 C CA . ILE I 1 40 ? -71.002 26.464 102.940 1.00 32.66 40 ILE I CA 1
ATOM 9229 C C . ILE I 1 40 ? -70.818 27.748 102.134 1.00 32.56 40 ILE I C 1
ATOM 9230 O O . ILE I 1 40 ? -71.015 28.857 102.660 1.00 32.67 40 ILE I O 1
ATOM 9235 N N . THR I 1 41 ? -70.425 27.579 100.875 1.00 32.26 41 THR I N 1
ATOM 9236 C CA . THR I 1 41 ? -70.340 28.668 99.912 1.00 32.93 41 THR I CA 1
ATOM 9237 C C . THR I 1 41 ? -71.101 28.314 98.627 1.00 32.61 41 THR I C 1
ATOM 9238 O O . THR I 1 41 ? -71.370 27.126 98.346 1.00 33.63 41 THR I O 1
ATOM 9242 N N . GLY I 1 42 ? -71.442 29.331 97.838 1.00 32.47 42 GLY I N 1
ATOM 9243 C CA . GLY I 1 42 ? -72.123 29.066 96.567 1.00 33.29 42 GLY I CA 1
ATOM 9244 C C . GLY I 1 42 ? -72.856 30.240 95.968 1.00 33.28 42 GLY I C 1
ATOM 9245 O O . GLY I 1 42 ? -72.552 31.400 96.266 1.00 33.24 42 GLY I O 1
ATOM 9246 N N . LEU I 1 43 ? -73.820 29.923 95.121 1.00 32.70 43 LEU I N 1
ATOM 9247 C CA . LEU I 1 43 ? -74.525 30.922 94.334 1.00 33.06 43 LEU I CA 1
ATOM 9248 C C . LEU I 1 43 ? -75.873 30.370 93.930 1.00 33.34 43 LEU I C 1
ATOM 9249 O O . LEU I 1 43 ? -75.983 29.192 93.568 1.00 32.83 43 LEU I O 1
ATOM 9254 N N . LEU I 1 44 ? -76.884 31.232 94.006 1.00 33.10 44 LEU I N 1
ATOM 9255 C CA . LEU I 1 44 ? -78.265 30.896 93.674 1.00 34.88 44 LEU I CA 1
ATOM 9256 C C . LEU I 1 44 ? -78.721 31.787 92.524 1.00 35.08 44 LEU I C 1
ATOM 9257 O O . LEU I 1 44 ? -78.590 33.020 92.586 1.00 34.88 44 LEU I O 1
ATOM 9262 N N . CYS I 1 45 ? -79.258 31.162 91.480 1.00 36.51 45 CYS I N 1
ATOM 9263 C CA . CYS I 1 45 ? -79.847 31.890 90.365 1.00 36.10 45 CYS I CA 1
ATOM 9264 C C . CYS I 1 45 ? -81.355 31.629 90.306 1.00 35.58 45 CYS I C 1
ATOM 9265 O O . CYS I 1 45 ? -81.798 30.494 90.415 1.00 35.46 45 CYS I O 1
ATOM 9268 N N . TYR I 1 46 ? -82.135 32.686 90.148 1.00 34.25 46 TYR I N 1
ATOM 9269 C CA . TYR I 1 46 ? -83.567 32.540 90.000 1.00 33.76 46 TYR I CA 1
ATOM 9270 C C . TYR I 1 46 ? -84.011 33.019 88.636 1.00 33.69 46 TYR I C 1
ATOM 9271 O O . TYR I 1 46 ? -83.845 34.196 88.285 1.00 33.46 46 TYR I O 1
ATOM 9280 N N . SER I 1 47 ? -84.562 32.082 87.868 1.00 33.41 47 SER I N 1
ATOM 9281 C CA . SER I 1 47 ? -85.088 32.346 86.546 1.00 34.40 47 SER I CA 1
ATOM 9282 C C . SER I 1 47 ? -86.534 31.868 86.539 1.00 34.51 47 SER I C 1
ATOM 9283 O O . SER I 1 47 ? -86.825 30.722 86.181 1.00 33.69 47 SER I O 1
ATOM 9286 N N . LYS I 1 48 ? -87.422 32.759 86.972 1.00 35.03 48 LYS I N 1
ATOM 9287 C CA . LYS I 1 48 ? -88.818 32.437 87.293 1.00 36.06 48 LYS I CA 1
ATOM 9288 C C . LYS I 1 48 ? -89.468 31.461 86.308 1.00 35.94 48 LYS I C 1
ATOM 9289 O O . LYS I 1 48 ? -89.465 31.708 85.097 1.00 35.71 48 LYS I O 1
ATOM 9295 N N . PRO I 1 49 ? -90.026 30.341 86.816 1.00 36.21 49 PRO I N 1
ATOM 9296 C CA . PRO I 1 49 ? -90.201 29.934 88.224 1.00 35.88 49 PRO I CA 1
ATOM 9297 C C . PRO I 1 49 ? -89.074 29.071 88.830 1.00 36.17 49 PRO I C 1
ATOM 9298 O O . PRO I 1 49 ? -89.212 28.610 89.966 1.00 36.38 49 PRO I O 1
ATOM 9302 N N . ALA I 1 50 ? -87.975 28.887 88.099 1.00 34.84 50 ALA I N 1
ATOM 9303 C CA . ALA I 1 50 ? -86.947 27.910 88.439 1.00 34.57 50 ALA I CA 1
ATOM 9304 C C . ALA I 1 50 ? -85.784 28.491 89.239 1.00 34.29 50 ALA I C 1
ATOM 9305 O O . ALA I 1 50 ? -85.415 29.656 89.048 1.00 34.54 50 ALA I O 1
ATOM 9307 N N . PHE I 1 51 ? -85.242 27.663 90.133 1.00 33.04 51 PHE I N 1
ATOM 9308 C CA . PHE I 1 51 ? -83.975 27.901 90.840 1.00 33.02 51 PHE I CA 1
ATOM 9309 C C . PHE I 1 51 ? -82.848 27.006 90.313 1.00 32.47 51 PHE I C 1
ATOM 9310 O O . PHE I 1 51 ? -83.086 25.872 89.919 1.00 32.80 51 PHE I O 1
ATOM 9318 N N . LEU I 1 52 ? -81.626 27.541 90.331 1.00 32.14 52 LEU I N 1
ATOM 9319 C CA . LEU I 1 52 ? -80.414 26.782 90.081 1.00 33.13 52 LEU I CA 1
ATOM 9320 C C . LEU I 1 52 ? -79.420 27.188 91.141 1.00 32.86 52 LEU I C 1
ATOM 9321 O O . LEU I 1 52 ? -79.119 28.394 91.298 1.00 31.94 52 LEU I O 1
ATOM 9326 N N . GLN I 1 53 ? -78.950 26.223 91.921 1.00 32.48 53 GLN I N 1
ATOM 9327 C CA . GLN I 1 53 ? -78.031 26.571 93.026 1.00 33.13 53 GLN I CA 1
ATOM 9328 C C . GLN I 1 53 ? -76.826 25.647 93.031 1.00 33.76 53 GLN I C 1
ATOM 9329 O O . GLN I 1 53 ? -76.944 24.443 92.725 1.00 34.31 53 GLN I O 1
ATOM 9335 N N . VAL I 1 54 ? -75.679 26.233 93.343 1.00 32.67 54 VAL I N 1
ATOM 9336 C CA . VAL I 1 54 ? -74.487 25.480 93.603 1.00 33.17 54 VAL I CA 1
ATOM 9337 C C . VAL I 1 54 ? -74.126 25.639 95.082 1.00 33.79 54 VAL I C 1
ATOM 9338 O O . VAL I 1 54 ? -74.171 26.746 95.634 1.00 33.22 54 VAL I O 1
ATOM 9342 N N . LEU I 1 55 ? -73.804 24.513 95.708 1.00 34.68 55 LEU I N 1
ATOM 9343 C CA . LEU I 1 55 ? -73.362 24.473 97.106 1.00 35.44 55 LEU I CA 1
ATOM 9344 C C . LEU I 1 55 ? -71.975 23.831 97.172 1.00 35.35 55 LEU I C 1
ATOM 9345 O O . LEU I 1 55 ? -71.737 22.820 96.515 1.00 35.14 55 LEU I O 1
ATOM 9350 N N . GLU I 1 56 ? -71.063 24.425 97.942 1.00 34.25 56 GLU I N 1
ATOM 9351 C CA . GLU I 1 56 ? -69.741 23.846 98.192 1.00 33.94 56 GLU I CA 1
ATOM 9352 C C . GLU I 1 56 ? -69.489 23.763 99.683 1.00 33.86 56 GLU I C 1
ATOM 9353 O O . GLU I 1 56 ? -69.854 24.671 100.434 1.00 33.23 56 GLU I O 1
ATOM 9359 N N . GLY I 1 57 ? -68.812 22.701 100.098 1.00 33.11 57 GLY I N 1
ATOM 9360 C CA . GLY I 1 57 ? -68.424 22.527 101.487 1.00 33.79 57 GLY I CA 1
ATOM 9361 C C . GLY I 1 57 ? -68.085 21.080 101.772 1.00 33.11 57 GLY I C 1
ATOM 9362 O O . GLY I 1 57 ? -68.026 20.243 100.860 1.00 32.56 57 GLY I O 1
ATOM 9363 N N . GLU I 1 58 ? -67.876 20.791 103.052 1.00 33.60 58 GLU I N 1
ATOM 9364 C CA . GLU I 1 58 ? -67.650 19.435 103.521 1.00 34.88 58 GLU I CA 1
ATOM 9365 C C . GLU I 1 58 ? -68.876 18.556 103.212 1.00 34.29 58 GLU I C 1
ATOM 9366 O O . GLU I 1 58 ? -70.008 19.007 103.357 1.00 33.49 58 GLU I O 1
ATOM 9372 N N . CYS I 1 59 ? -68.628 17.311 102.807 1.00 35.80 59 CYS I N 1
ATOM 9373 C CA . CYS I 1 59 ? -69.687 16.373 102.379 1.00 35.86 59 CYS I CA 1
ATOM 9374 C C . CYS I 1 59 ? -70.866 16.354 103.345 1.00 34.87 59 CYS I C 1
ATOM 9375 O O . CYS I 1 59 ? -72.002 16.526 102.927 1.00 34.50 59 CYS I O 1
ATOM 9378 N N . GLU I 1 60 ? -70.587 16.172 104.639 1.00 34.44 60 GLU I N 1
ATOM 9379 C CA . GLU I 1 60 ? -71.645 16.127 105.646 1.00 34.12 60 GLU I CA 1
ATOM 9380 C C . GLU I 1 60 ? -72.475 17.413 105.645 1.00 33.00 60 GLU I C 1
ATOM 9381 O O . GLU I 1 60 ? -73.710 17.374 105.717 1.00 31.87 60 GLU I O 1
ATOM 9387 N N . GLN I 1 61 ? -71.788 18.548 105.559 1.00 32.98 61 GLN I N 1
ATOM 9388 C CA . GLN I 1 61 ? -72.431 19.860 105.597 1.00 33.00 61 GLN I CA 1
ATOM 9389 C C . GLN I 1 61 ? -73.225 20.161 104.346 1.00 32.44 61 GLN I C 1
ATOM 9390 O O . GLN I 1 61 ? -74.364 20.623 104.440 1.00 32.12 61 GLN I O 1
ATOM 9396 N N . VAL I 1 62 ? -72.644 19.870 103.182 1.00 32.09 62 VAL I N 1
ATOM 9397 C CA . VAL I 1 62 ? -73.352 20.031 101.912 1.00 32.68 62 VAL I CA 1
ATOM 9398 C C . VAL I 1 62 ? -74.659 19.217 101.951 1.00 31.94 62 VAL I C 1
ATOM 9399 O O . VAL I 1 62 ? -75.737 19.699 101.573 1.00 31.51 62 VAL I O 1
ATOM 9403 N N . ASN I 1 63 ? -74.564 17.991 102.444 1.00 32.36 63 ASN I N 1
ATOM 9404 C CA . ASN I 1 63 ? -75.725 17.113 102.494 1.00 32.52 63 ASN I CA 1
ATOM 9405 C C . ASN I 1 63 ? -76.770 17.579 103.509 1.00 32.53 63 ASN I C 1
ATOM 9406 O O . ASN I 1 63 ? -77.973 17.603 103.202 1.00 32.62 63 ASN I O 1
ATOM 9411 N N . GLU I 1 64 ? -76.314 18.001 104.682 1.00 32.54 64 GLU I N 1
ATOM 9412 C CA . GLU I 1 64 ? -77.231 18.556 105.693 1.00 32.03 64 GLU I CA 1
ATOM 9413 C C . GLU I 1 64 ? -78.006 19.741 105.105 1.00 31.74 64 GLU I C 1
ATOM 9414 O O . GLU I 1 64 ? -79.227 19.792 105.205 1.00 31.65 64 GLU I O 1
ATOM 9420 N N . THR I 1 65 ? -77.284 20.668 104.479 1.00 32.11 65 THR I N 1
ATOM 9421 C CA . THR I 1 65 ? -77.860 21.885 103.915 1.00 31.66 65 THR I CA 1
ATOM 9422 C C . THR I 1 65 ? -78.815 21.546 102.777 1.00 31.91 65 THR I C 1
ATOM 9423 O O . THR I 1 65 ? -79.941 22.028 102.734 1.00 31.03 65 THR I O 1
ATOM 9427 N N . TYR I 1 66 ? -78.355 20.713 101.855 1.00 31.10 66 TYR I N 1
ATOM 9428 C CA . TYR I 1 66 ? -79.182 20.314 100.742 1.00 32.48 66 TYR I CA 1
ATOM 9429 C C . TYR I 1 66 ? -80.519 19.718 101.199 1.00 31.67 66 TYR I C 1
ATOM 9430 O O . TYR I 1 66 ? -81.584 20.117 100.718 1.00 32.93 66 TYR I O 1
ATOM 9439 N N . HIS I 1 67 ? -80.478 18.743 102.102 1.00 31.28 67 HIS I N 1
ATOM 9440 C CA . HIS I 1 67 ? -81.695 18.039 102.487 1.00 32.84 67 HIS I CA 1
ATOM 9441 C C . HIS I 1 67 ? -82.650 18.954 103.278 1.00 32.82 67 HIS I C 1
ATOM 9442 O O . HIS I 1 67 ? -83.878 18.828 103.186 1.00 33.79 67 HIS I O 1
ATOM 9449 N N . ARG I 1 68 ? -82.075 19.919 103.988 1.00 33.36 68 ARG I N 1
ATOM 9450 C CA . ARG I 1 68 ? -82.854 20.949 104.681 1.00 33.79 68 ARG I CA 1
ATOM 9451 C C . ARG I 1 68 ? -83.535 21.833 103.622 1.00 33.39 68 ARG I C 1
ATOM 9452 O O . ARG I 1 68 ? -84.743 22.097 103.685 1.00 33.19 68 ARG I O 1
ATOM 9460 N N . ILE I 1 69 ? -82.763 22.249 102.615 1.00 32.92 69 ILE I N 1
ATOM 9461 C CA . ILE I 1 69 ? -83.329 23.017 101.502 1.00 32.47 69 ILE I CA 1
ATOM 9462 C C . ILE I 1 69 ? -84.484 22.302 100.820 1.00 32.96 69 ILE I C 1
ATOM 9463 O O . ILE I 1 69 ? -85.507 22.927 100.529 1.00 32.11 69 ILE I O 1
ATOM 9468 N N . VAL I 1 70 ? -84.358 21.001 100.569 1.00 33.36 70 VAL I N 1
ATOM 9469 C CA . VAL I 1 70 ? -85.492 20.314 99.903 1.00 34.82 70 VAL I CA 1
ATOM 9470 C C . VAL I 1 70 ? -86.808 20.355 100.684 1.00 34.49 70 VAL I C 1
ATOM 9471 O O . VAL I 1 70 ? -87.885 20.289 100.105 1.00 33.97 70 VAL I O 1
ATOM 9475 N N . GLN I 1 71 ? -86.703 20.522 101.992 1.00 34.93 71 GLN I N 1
ATOM 9476 C CA . GLN I 1 71 ? -87.894 20.619 102.859 1.00 35.33 71 GLN I CA 1
ATOM 9477 C C . GLN I 1 71 ? -88.619 21.977 102.804 1.00 35.52 71 GLN I C 1
ATOM 9478 O O . GLN I 1 71 ? -89.675 22.154 103.427 1.00 34.93 71 GLN I O 1
ATOM 9484 N N . ASP I 1 72 ? -88.052 22.934 102.070 1.00 35.06 72 ASP I N 1
ATOM 9485 C CA . ASP I 1 72 ? -88.596 24.294 102.021 1.00 34.96 72 ASP I CA 1
ATOM 9486 C C . ASP I 1 72 ? -89.868 24.299 101.173 1.00 34.74 72 ASP I C 1
ATOM 9487 O O . ASP I 1 72 ? -89.859 23.803 100.052 1.00 34.44 72 ASP I O 1
ATOM 9492 N N . GLU I 1 73 ? -90.954 24.841 101.735 1.00 34.28 73 GLU I N 1
ATOM 9493 C CA . GLU I 1 73 ? -92.261 24.923 101.056 1.00 34.35 73 GLU I CA 1
ATOM 9494 C C . GLU I 1 73 ? -92.272 25.854 99.827 1.00 34.24 73 GLU I C 1
ATOM 9495 O O . GLU I 1 73 ? -93.225 25.835 99.034 1.00 34.04 73 GLU I O 1
ATOM 9497 N N . ARG I 1 74 ? -91.217 26.651 99.656 1.00 33.41 74 ARG I N 1
ATOM 9498 C CA . ARG I 1 74 ? -91.190 27.620 98.553 1.00 33.15 74 ARG I CA 1
ATOM 9499 C C . ARG I 1 74 ? -90.759 27.040 97.195 1.00 33.65 74 ARG I C 1
ATOM 9500 O O . ARG I 1 74 ? -90.765 27.754 96.183 1.00 32.89 74 ARG I O 1
ATOM 9508 N N . HIS I 1 75 ? -90.388 25.758 97.174 1.00 33.26 75 HIS I N 1
ATOM 9509 C CA . HIS I 1 75 ? -90.030 25.101 95.904 1.00 33.45 75 HIS I CA 1
ATOM 9510 C C . HIS I 1 75 ? -90.297 23.601 95.940 1.00 33.72 75 HIS I C 1
ATOM 9511 O O . HIS I 1 75 ? -90.508 23.014 97.022 1.00 33.91 75 HIS I O 1
ATOM 9518 N N . HIS I 1 76 ? -90.337 22.991 94.759 1.00 34.42 76 HIS I N 1
ATOM 9519 C CA . HIS I 1 76 ? -90.608 21.572 94.656 1.00 35.08 76 HIS I CA 1
ATOM 9520 C C . HIS I 1 76 ? -89.817 20.964 93.501 1.00 35.02 76 HIS I C 1
ATOM 9521 O O . HIS I 1 76 ? -89.118 21.665 92.766 1.00 35.95 76 HIS I O 1
ATOM 9528 N N . SER I 1 77 ? -89.948 19.646 93.353 1.00 35.32 77 SER I N 1
ATOM 9529 C CA . SER I 1 77 ? -89.363 18.928 92.213 1.00 35.62 77 SER I CA 1
ATOM 9530 C C . SER I 1 77 ? -87.841 19.136 92.118 1.00 34.71 77 SER I C 1
ATOM 9531 O O . SER I 1 77 ? -87.315 19.450 91.034 1.00 35.18 77 SER I O 1
ATOM 9534 N N . PRO I 1 78 ? -87.113 18.950 93.244 1.00 33.84 78 PRO I N 1
ATOM 9535 C CA . PRO I 1 78 ? -85.659 19.201 93.161 1.00 34.72 78 PRO I CA 1
ATOM 9536 C C . PRO I 1 78 ? -84.979 18.174 92.266 1.00 34.62 78 PRO I C 1
ATOM 9537 O O . PRO I 1 78 ? -85.359 17.005 92.295 1.00 34.92 78 PRO I O 1
ATOM 9541 N N . GLN I 1 79 ? -84.020 18.609 91.446 1.00 34.37 79 GLN I N 1
ATOM 9542 C CA . GLN I 1 79 ? -83.253 17.711 90.573 1.00 35.32 79 GLN I CA 1
ATOM 9543 C C . GLN I 1 79 ? -81.775 17.915 90.832 1.00 35.26 79 GLN I C 1
ATOM 9544 O O . GLN I 1 79 ? -81.236 18.988 90.519 1.00 36.07 79 GLN I O 1
ATOM 9550 N N . ILE I 1 80 ? -81.114 16.922 91.425 1.00 34.78 80 ILE I N 1
ATOM 9551 C CA . ILE I 1 80 ? -79.667 17.001 91.616 1.00 33.88 80 ILE I CA 1
ATOM 9552 C C . ILE I 1 80 ? -79.058 16.802 90.240 1.00 33.55 80 ILE I C 1
ATOM 9553 O O . ILE I 1 80 ? -79.313 15.810 89.566 1.00 33.80 80 ILE I O 1
ATOM 9558 N N . ILE I 1 81 ? -78.291 17.789 89.838 1.00 33.44 81 ILE I N 1
ATOM 9559 C CA . ILE I 1 81 ? -77.629 17.784 88.532 1.00 34.68 81 ILE I CA 1
ATOM 9560 C C . ILE I 1 81 ? -76.220 17.169 88.649 1.00 33.81 81 ILE I C 1
ATOM 9561 O O . ILE I 1 81 ? -75.763 16.420 87.775 1.00 33.49 81 ILE I O 1
ATOM 9566 N N . GLU I 1 82 ? -75.515 17.498 89.719 1.00 34.03 82 GLU I N 1
ATOM 9567 C CA . GLU I 1 82 ? -74.215 16.880 89.993 1.00 35.44 82 GLU I CA 1
ATOM 9568 C C . GLU I 1 82 ? -73.980 16.916 91.475 1.00 34.99 82 GLU I C 1
ATOM 9569 O O . GLU I 1 82 ? -74.373 17.887 92.139 1.00 36.28 82 GLU I O 1
ATOM 9575 N N . CYS I 1 83 ? -73.331 15.882 91.991 1.00 34.25 83 CYS I N 1
ATOM 9576 C CA . CYS I 1 83 ? -72.814 15.924 93.362 1.00 33.75 83 CYS I CA 1
ATOM 9577 C C . CYS I 1 83 ? -71.546 15.089 93.359 1.00 33.76 83 CYS I C 1
ATOM 9578 O O . CYS I 1 83 ? -71.581 13.916 92.999 1.00 33.04 83 CYS I O 1
ATOM 9581 N N . MET I 1 84 ? -70.415 15.682 93.739 1.00 33.76 84 MET I N 1
ATOM 9582 C CA . MET I 1 84 ? -69.131 14.992 93.636 1.00 36.53 84 MET I CA 1
ATOM 9583 C C . MET I 1 84 ? -68.067 15.650 94.501 1.00 34.64 84 MET I C 1
ATOM 9584 O O . MET I 1 84 ? -68.195 16.827 94.826 1.00 33.43 84 MET I O 1
ATOM 9589 N N . PRO I 1 85 ? -67.005 14.899 94.868 1.00 34.84 85 PRO I N 1
ATOM 9590 C CA . PRO I 1 85 ? -65.864 15.565 95.517 1.00 34.02 85 PRO I CA 1
ATOM 9591 C C . PRO I 1 85 ? -65.221 16.540 94.550 1.00 33.87 85 PRO I C 1
ATOM 9592 O O . PRO I 1 85 ? -65.237 16.310 93.328 1.00 33.20 85 PRO I O 1
ATOM 9596 N N . ILE I 1 86 ? -64.657 17.615 95.095 1.00 33.35 86 ILE I N 1
ATOM 9597 C CA . ILE I 1 86 ? -63.991 18.614 94.271 1.00 33.01 86 ILE I CA 1
ATOM 9598 C C . ILE I 1 86 ? -62.578 18.901 94.781 1.00 33.53 86 ILE I C 1
ATOM 9599 O O . ILE I 1 86 ? -62.286 18.698 95.966 1.00 32.92 86 ILE I O 1
ATOM 9604 N N . ARG I 1 87 ? -61.728 19.370 93.870 1.00 33.42 87 ARG I N 1
ATOM 9605 C CA . ARG I 1 87 ? -60.319 19.703 94.172 1.00 34.33 87 ARG I CA 1
ATOM 9606 C C . ARG I 1 87 ? -60.188 20.967 95.004 1.00 33.95 87 ARG I C 1
ATOM 9607 O O . ARG I 1 87 ? -59.314 21.063 95.886 1.00 33.46 87 ARG I O 1
ATOM 9615 N N . ARG I 1 88 ? -61.010 21.959 94.668 1.00 33.51 88 ARG I N 1
ATOM 9616 C CA . ARG I 1 88 ? -60.969 23.282 95.305 1.00 33.76 88 ARG I CA 1
ATOM 9617 C C . ARG I 1 88 ? -62.284 23.986 95.026 1.00 32.96 88 ARG I C 1
ATOM 9618 O O . ARG I 1 88 ? -63.010 23.588 94.105 1.00 31.70 88 ARG I O 1
ATOM 9626 N N . ARG I 1 89 ? -62.594 25.022 95.806 1.00 32.44 89 ARG I N 1
ATOM 9627 C CA . ARG I 1 89 ? -63.840 25.781 95.622 1.00 33.01 89 ARG I CA 1
ATOM 9628 C C . ARG I 1 89 ? -63.681 26.788 94.476 1.00 33.20 89 ARG I C 1
ATOM 9629 O O . ARG I 1 89 ? -62.575 27.216 94.172 1.00 33.70 89 ARG I O 1
ATOM 9637 N N . ASN I 1 90 ? -64.802 27.178 93.871 1.00 34.38 90 ASN I N 1
ATOM 9638 C CA . ASN I 1 90 ? -64.821 28.263 92.904 1.00 35.74 90 ASN I CA 1
ATOM 9639 C C . ASN I 1 90 ? -65.651 29.426 93.386 1.00 36.35 90 ASN I C 1
ATOM 9640 O O . ASN I 1 90 ? -65.556 30.534 92.855 1.00 35.87 90 ASN I O 1
ATOM 9645 N N . PHE I 1 91 ? -66.493 29.170 94.373 1.00 36.18 91 PHE I N 1
ATOM 9646 C CA . PHE I 1 91 ? -67.299 30.229 94.915 1.00 36.95 91 PHE I CA 1
ATOM 9647 C C . PHE I 1 91 ? -66.516 30.517 96.195 1.00 37.62 91 PHE I C 1
ATOM 9648 O O . PHE I 1 91 ? -65.321 30.627 96.091 1.00 38.72 91 PHE I O 1
ATOM 9656 N N . GLU I 1 92 ? -67.034 30.624 97.384 1.00 38.07 92 GLU I N 1
ATOM 9657 C CA . GLU I 1 92 ? -66.026 30.783 98.503 1.00 38.09 92 GLU I CA 1
ATOM 9658 C C . GLU I 1 92 ? -65.826 32.198 98.951 1.00 37.19 92 GLU I C 1
ATOM 9659 O O . GLU I 1 92 ? -65.585 32.421 100.138 1.00 36.98 92 GLU I O 1
ATOM 9665 N N . VAL I 1 93 ? -65.916 33.156 98.027 1.00 36.57 93 VAL I N 1
ATOM 9666 C CA . VAL I 1 93 ? -66.002 34.558 98.466 1.00 36.12 93 VAL I CA 1
ATOM 9667 C C . VAL I 1 93 ? -67.422 34.853 98.980 1.00 36.23 93 VAL I C 1
ATOM 9668 O O . VAL I 1 93 ? -67.650 35.873 99.627 1.00 35.76 93 VAL I O 1
ATOM 9672 N N . TRP I 1 94 ? -68.360 33.930 98.726 1.00 36.17 94 TRP I N 1
ATOM 9673 C CA . TRP I 1 94 ? -69.766 34.147 99.075 1.00 36.18 94 TRP I CA 1
ATOM 9674 C C . TRP I 1 94 ? -70.354 33.037 99.940 1.00 35.98 94 TRP I C 1
ATOM 9675 O O . TRP I 1 94 ? -70.405 31.884 99.501 1.00 35.25 94 TRP I O 1
ATOM 9686 N N . SER I 1 95 ? -70.835 33.392 101.133 1.00 35.55 95 SER I N 1
ATOM 9687 C CA . SER I 1 95 ? -71.707 32.491 101.913 1.00 35.43 95 SER I CA 1
ATOM 9688 C C . SER I 1 95 ? -72.864 32.060 101.010 1.00 35.87 95 SER I C 1
ATOM 9689 O O . SER I 1 95 ? -73.193 30.883 100.911 1.00 35.48 95 SER I O 1
ATOM 9692 N N . MET I 1 96 ? -73.445 33.045 100.331 1.00 35.97 96 MET I N 1
ATOM 9693 C CA . MET I 1 96 ? -74.447 32.833 99.290 1.00 36.83 96 MET I CA 1
ATOM 9694 C C . MET I 1 96 ? -74.714 34.186 98.642 1.00 37.15 96 MET I C 1
ATOM 9695 O O . MET I 1 96 ? -74.616 35.225 99.293 1.00 37.25 96 MET I O 1
ATOM 9700 N N . GLN I 1 97 ? -75.031 34.153 97.357 1.00 37.92 97 GLN I N 1
ATOM 9701 C CA . GLN I 1 97 ? -75.429 35.328 96.609 1.00 38.96 97 GLN I CA 1
ATOM 9702 C C . GLN I 1 97 ? -76.643 34.891 95.814 1.00 38.65 97 GLN I C 1
ATOM 9703 O O . GLN I 1 97 ? -76.789 33.707 95.516 1.00 38.30 97 GLN I O 1
ATOM 9709 N N . ALA I 1 98 ? -77.533 35.818 95.494 1.00 38.69 98 ALA I N 1
ATOM 9710 C CA . ALA I 1 98 ? -78.648 35.463 94.616 1.00 39.46 98 ALA I CA 1
ATOM 9711 C C . ALA I 1 98 ? -78.686 36.406 93.419 1.00 39.73 98 ALA I C 1
ATOM 9712 O O . ALA I 1 98 ? -78.498 37.619 93.572 1.00 39.93 98 ALA I O 1
ATOM 9714 N N . ILE I 1 99 ? -78.889 35.839 92.233 1.00 39.83 99 ILE I N 1
ATOM 9715 C CA . ILE I 1 99 ? -79.001 36.612 91.002 1.00 40.50 99 ILE I CA 1
ATOM 9716 C C . ILE I 1 99 ? -80.298 36.225 90.288 1.00 40.69 99 ILE I C 1
ATOM 9717 O O . ILE I 1 99 ? -80.582 35.041 90.090 1.00 40.61 99 ILE I O 1
ATOM 9722 N N . THR I 1 100 ? -81.097 37.220 89.922 1.00 40.17 100 THR I N 1
ATOM 9723 C CA . THR I 1 100 ? -82.274 36.946 89.115 1.00 40.31 100 THR I CA 1
ATOM 9724 C C . THR I 1 100 ? -81.918 37.125 87.661 1.00 39.98 100 THR I C 1
ATOM 9725 O O . THR I 1 100 ? -81.264 38.105 87.287 1.00 39.77 100 THR I O 1
ATOM 9729 N N . VAL I 1 101 ? -82.349 36.170 86.853 1.00 39.65 101 VAL I N 1
ATOM 9730 C CA . VAL I 1 101 ? -82.103 36.172 85.426 1.00 40.39 101 VAL I CA 1
ATOM 9731 C C . VAL I 1 101 ? -83.456 36.057 84.735 1.00 39.96 101 VAL I C 1
ATOM 9732 O O . VAL I 1 101 ? -84.158 35.063 84.925 1.00 40.88 101 VAL I O 1
ATOM 9736 N N . ASN I 1 102 ? -83.840 37.080 83.969 1.00 39.27 102 ASN I N 1
ATOM 9737 C CA . ASN I 1 102 ? -85.175 37.125 83.337 1.00 38.44 102 ASN I CA 1
ATOM 9738 C C . ASN I 1 102 ? -85.241 37.991 82.078 1.00 38.42 102 ASN I C 1
ATOM 9739 O O . ASN I 1 102 ? -84.205 38.337 81.524 1.00 37.55 102 ASN I O 1
ATOM 9744 N N . ASP I 1 103 ? -86.453 38.322 81.624 1.00 38.07 103 ASP I N 1
ATOM 9745 C CA . ASP I 1 103 ? -86.641 39.139 80.403 1.00 38.34 103 ASP I CA 1
ATOM 9746 C C . ASP I 1 103 ? -86.221 40.607 80.567 1.00 38.06 103 ASP I C 1
ATOM 9747 O O . ASP I 1 103 ? -86.075 41.343 79.579 1.00 38.20 103 ASP I O 1
ATOM 9749 N N . LEU I 1 104 ? -85.984 41.017 81.808 1.00 36.99 104 LEU I N 1
ATOM 9750 C CA . LEU I 1 104 ? -85.484 42.364 82.085 1.00 36.65 104 LEU I CA 1
ATOM 9751 C C . LEU I 1 104 ? -83.984 42.367 82.339 1.00 36.28 104 LEU I C 1
ATOM 9752 O O . LEU I 1 104 ? -83.399 43.403 82.633 1.00 35.26 104 LEU I O 1
ATOM 9757 N N . SER I 1 105 ? -83.356 41.198 82.221 1.00 35.70 105 SER I N 1
ATOM 9758 C CA . SER I 1 105 ? -81.921 41.134 82.399 1.00 35.59 105 SER I CA 1
ATOM 9759 C C . SER I 1 105 ? -81.208 41.875 81.265 1.00 35.48 105 SER I C 1
ATOM 9760 O O . SER I 1 105 ? -81.745 42.059 80.183 1.00 34.44 105 SER I O 1
ATOM 9763 N N . THR I 1 106 ? -79.986 42.293 81.561 1.00 36.54 106 THR I N 1
ATOM 9764 C CA . THR I 1 106 ? -79.063 42.912 80.614 1.00 37.90 106 THR I CA 1
ATOM 9765 C C . THR I 1 106 ? -78.868 42.111 79.288 1.00 38.02 106 THR I C 1
ATOM 9766 O O . THR I 1 106 ? -79.020 40.877 79.256 1.00 36.84 106 THR I O 1
ATOM 9770 N N . GLU I 1 107 ? -78.546 42.804 78.194 1.00 38.15 107 GLU I N 1
ATOM 9771 C CA . GLU I 1 107 ? -78.275 42.120 76.921 1.00 38.02 107 GLU I CA 1
ATOM 9772 C C . GLU I 1 107 ? -77.121 41.150 77.074 1.00 37.63 107 GLU I C 1
ATOM 9773 O O . GLU I 1 107 ? -77.176 40.039 76.551 1.00 37.98 107 GLU I O 1
ATOM 9779 N N . GLN I 1 108 ? -76.103 41.555 77.833 1.00 36.79 108 GLN I N 1
ATOM 9780 C CA . GLN I 1 108 ? -74.973 40.692 78.153 1.00 36.44 108 GLN I CA 1
ATOM 9781 C C . GLN I 1 108 ? -75.414 39.420 78.864 1.00 35.28 108 GLN I C 1
ATOM 9782 O O . GLN I 1 108 ? -74.963 38.315 78.532 1.00 34.18 108 GLN I O 1
ATOM 9788 N N . VAL I 1 109 ? -76.298 39.576 79.845 1.00 33.67 109 VAL I N 1
ATOM 9789 C CA . VAL I 1 109 ? -76.770 38.421 80.605 1.00 33.27 109 VAL I CA 1
ATOM 9790 C C . VAL I 1 109 ? -77.607 37.494 79.752 1.00 32.82 109 VAL I C 1
ATOM 9791 O O . VAL I 1 109 ? -77.418 36.269 79.811 1.00 32.39 109 VAL I O 1
ATOM 9795 N N . LYS I 1 110 ? -78.512 38.060 78.951 1.00 31.48 110 LYS I N 1
ATOM 9796 C CA . LYS I 1 110 ? -79.355 37.238 78.061 1.00 31.72 110 LYS I CA 1
ATOM 9797 C C . LYS I 1 110 ? -78.518 36.461 77.033 1.00 31.86 110 LYS I C 1
ATOM 9798 O O . LYS I 1 110 ? -78.822 35.314 76.700 1.00 31.93 110 LYS I O 1
ATOM 9804 N N . THR I 1 111 ? -77.439 37.066 76.574 1.00 31.83 111 THR I N 1
ATOM 9805 C CA . THR I 1 111 ? -76.552 36.415 75.586 1.00 32.43 111 THR I CA 1
ATOM 9806 C C . THR I 1 111 ? -75.783 35.266 76.251 1.00 32.66 111 THR I C 1
ATOM 9807 O O . THR I 1 111 ? -75.567 34.210 75.641 1.00 32.20 111 THR I O 1
ATOM 9811 N N . LEU I 1 112 ? -75.385 35.464 77.509 1.00 32.67 112 LEU I N 1
ATOM 9812 C CA . LEU I 1 112 ? -74.742 34.392 78.297 1.00 33.50 112 LEU I CA 1
ATOM 9813 C C . LEU I 1 112 ? -75.658 33.179 78.477 1.00 33.07 112 LEU I C 1
ATOM 9814 O O . LEU I 1 112 ? -75.234 32.025 78.314 1.00 32.99 112 LEU I O 1
ATOM 9819 N N . VAL I 1 113 ? -76.922 33.438 78.816 1.00 32.63 113 VAL I N 1
ATOM 9820 C CA . VAL I 1 113 ? -77.921 32.385 78.979 1.00 32.62 113 VAL I CA 1
ATOM 9821 C C . VAL I 1 113 ? -78.037 31.626 77.666 1.00 32.23 113 VAL I C 1
ATOM 9822 O O . VAL I 1 113 ? -78.024 30.398 77.660 1.00 31.79 113 VAL I O 1
ATOM 9826 N N . LEU I 1 114 ? -78.146 32.365 76.564 1.00 32.05 114 LEU I N 1
ATOM 9827 C CA . LEU I 1 114 ? -78.228 31.746 75.251 1.00 32.84 114 LEU I CA 1
ATOM 9828 C C . LEU I 1 114 ? -76.985 30.903 74.951 1.00 33.03 114 LEU I C 1
ATOM 9829 O O . LEU I 1 114 ? -77.081 29.832 74.329 1.00 33.66 114 LEU I O 1
ATOM 9834 N N . LYS I 1 115 ? -75.812 31.358 75.393 1.00 33.16 115 LYS I N 1
ATOM 9835 C CA . LYS I 1 115 ? -74.559 30.662 75.071 1.00 34.06 115 LYS I CA 1
ATOM 9836 C C . LYS I 1 115 ? -74.547 29.222 75.609 1.00 34.37 115 LYS I C 1
ATOM 9837 O O . LYS I 1 115 ? -73.911 28.312 75.034 1.00 32.59 115 LYS I O 1
ATOM 9843 N N . TYR I 1 116 ? -75.240 29.035 76.738 1.00 34.33 116 TYR I N 1
ATOM 9844 C CA . TYR I 1 116 ? -75.230 27.746 77.427 1.00 35.67 116 TYR I CA 1
ATOM 9845 C C . TYR I 1 116 ? -76.494 26.934 77.257 1.00 36.28 116 TYR I C 1
ATOM 9846 O O . TYR I 1 116 ? -76.580 25.814 77.821 1.00 37.07 116 TYR I O 1
ATOM 9855 N N . SER I 1 117 ? -77.481 27.480 76.537 1.00 35.72 117 SER I N 1
ATOM 9856 C CA . SER I 1 117 ? -78.814 26.859 76.486 1.00 36.18 117 SER I CA 1
ATOM 9857 C C . SER I 1 117 ? -79.670 27.180 75.265 1.00 35.65 117 SER I C 1
ATOM 9858 O O . SER I 1 117 ? -79.265 27.940 74.407 1.00 33.68 117 SER I O 1
ATOM 9861 N N . GLY I 1 118 ? -80.861 26.574 75.223 1.00 35.45 118 GLY I N 1
ATOM 9862 C CA . GLY I 1 118 ? -81.768 26.675 74.077 1.00 36.45 118 GLY I CA 1
ATOM 9863 C C . GLY I 1 118 ? -82.427 28.029 73.906 1.00 37.49 118 GLY I C 1
ATOM 9864 O O . GLY I 1 118 ? -82.893 28.355 72.821 1.00 37.26 118 GLY I O 1
ATOM 9865 N N . PHE I 1 119 ? -82.471 28.815 74.984 1.00 38.65 119 PHE I N 1
ATOM 9866 C CA . PHE I 1 119 ? -83.161 30.114 74.964 1.00 39.93 119 PHE I CA 1
ATOM 9867 C C . PHE I 1 119 ? -82.497 31.180 75.804 1.00 40.40 119 PHE I C 1
ATOM 9868 O O . PHE I 1 119 ? -81.484 30.942 76.463 1.00 39.62 119 PHE I O 1
ATOM 9876 N N . THR I 1 120 ? -83.093 32.376 75.750 1.00 41.82 120 THR I N 1
ATOM 9877 C CA . THR I 1 120 ? -82.654 33.551 76.488 1.00 43.80 120 THR I CA 1
ATOM 9878 C C . THR I 1 120 ? -83.131 33.484 77.942 1.00 44.22 120 THR I C 1
ATOM 9879 O O . THR I 1 120 ? -82.591 34.173 78.823 1.00 44.08 120 THR I O 1
ATOM 9883 N N . THR I 1 121 ? -84.128 32.635 78.189 1.00 44.23 121 THR I N 1
ATOM 9884 C CA . THR I 1 121 ? -84.563 32.353 79.556 1.00 44.76 121 THR I CA 1
ATOM 9885 C C . THR I 1 121 ? -83.902 31.082 80.070 1.00 44.32 121 THR I C 1
ATOM 9886 O O . THR I 1 121 ? -83.880 30.054 79.377 1.00 43.67 121 THR I O 1
ATOM 9890 N N . LEU I 1 122 ? -83.360 31.160 81.279 1.00 44.53 122 LEU I N 1
ATOM 9891 C CA . LEU I 1 122 ? -82.586 30.067 81.849 1.00 45.69 122 LEU I CA 1
ATOM 9892 C C . LEU I 1 122 ? -83.524 28.941 82.242 1.00 46.31 122 LEU I C 1
ATOM 9893 O O . LEU I 1 122 ? -84.479 29.148 82.993 1.00 46.31 122 LEU I O 1
ATOM 9898 N N . ARG I 1 123 ? -83.273 27.761 81.696 1.00 47.21 123 ARG I N 1
ATOM 9899 C CA . ARG I 1 123 ? -84.067 26.584 82.026 1.00 48.35 123 ARG I CA 1
ATOM 9900 C C . ARG I 1 123 ? -83.091 25.578 82.611 1.00 49.06 123 ARG I C 1
ATOM 9901 O O . ARG I 1 123 ? -82.514 24.770 81.873 1.00 48.31 123 ARG I O 1
ATOM 9909 N N . PRO I 1 124 ? -82.891 25.655 83.947 1.00 49.98 124 PRO I N 1
ATOM 9910 C CA . PRO I 1 124 ? -81.848 24.928 84.664 1.00 51.56 124 PRO I CA 1
ATOM 9911 C C . PRO I 1 124 ? -81.958 23.427 84.450 1.00 52.87 124 PRO I C 1
ATOM 9912 O O . PRO I 1 124 ? -80.944 22.749 84.290 1.00 53.73 124 PRO I O 1
ATOM 9916 N N . SER I 1 125 ? -83.189 22.923 84.406 1.00 53.98 125 SER I N 1
ATOM 9917 C CA . SER I 1 125 ? -83.429 21.486 84.290 1.00 55.06 125 SER I CA 1
ATOM 9918 C C . SER I 1 125 ? -83.134 20.957 82.899 1.00 54.95 125 SER I C 1
ATOM 9919 O O . SER I 1 125 ? -83.451 19.815 82.602 1.00 55.99 125 SER I O 1
ATOM 9922 N N . ALA I 1 126 ? -82.521 21.782 82.053 1.00 55.23 126 ALA I N 1
ATOM 9923 C CA . ALA I 1 126 ? -82.207 21.394 80.678 1.00 54.77 126 ALA I CA 1
ATOM 9924 C C . ALA I 1 126 ? -80.701 21.435 80.350 1.00 54.19 126 ALA I C 1
ATOM 9925 O O . ALA I 1 126 ? -80.296 21.094 79.241 1.00 55.31 126 ALA I O 1
ATOM 9927 N N . MET I 1 127 ? -79.881 21.845 81.315 1.00 53.35 127 MET I N 1
ATOM 9928 C CA . MET I 1 127 ? -78.424 21.963 81.119 1.00 52.38 127 MET I CA 1
ATOM 9929 C C . MET I 1 127 ? -77.638 20.882 81.869 1.00 50.39 127 MET I C 1
ATOM 9930 O O . MET I 1 127 ? -78.009 20.490 82.983 1.00 49.75 127 MET I O 1
ATOM 9935 N N . ASP I 1 128 ? -76.550 20.411 81.262 1.00 47.60 128 ASP I N 1
ATOM 9936 C CA . ASP I 1 128 ? -75.709 19.390 81.904 1.00 45.51 128 ASP I CA 1
ATOM 9937 C C . ASP I 1 128 ? -74.805 19.985 82.991 1.00 43.61 128 ASP I C 1
ATOM 9938 O O . ASP I 1 128 ? -74.772 21.214 83.147 1.00 42.98 128 ASP I O 1
ATOM 9943 N N . PRO I 1 129 ? -74.128 19.125 83.794 1.00 41.80 129 PRO I N 1
ATOM 9944 C CA . PRO I 1 129 ? -73.291 19.623 84.883 1.00 41.16 129 PRO I CA 1
ATOM 9945 C C . PRO I 1 129 ? -72.248 20.657 84.464 1.00 40.01 129 PRO I C 1
ATOM 9946 O O . PRO I 1 129 ? -72.076 21.668 85.157 1.00 39.89 129 PRO I O 1
ATOM 9950 N N . GLU I 1 130 ? -71.583 20.408 83.339 1.00 39.35 130 GLU I N 1
ATOM 9951 C CA . GLU I 1 130 ? -70.576 21.327 82.809 1.00 39.38 130 GLU I CA 1
ATOM 9952 C C . GLU I 1 130 ? -71.154 22.691 82.397 1.00 37.64 130 GLU I C 1
ATOM 9953 O O . GLU I 1 130 ? -70.526 23.740 82.636 1.00 37.20 130 GLU I O 1
ATOM 9959 N N . GLN I 1 131 ? -72.343 22.679 81.791 1.00 36.30 131 GLN I N 1
ATOM 9960 C CA . GLN I 1 131 ? -73.028 23.905 81.390 1.00 36.33 131 GLN I CA 1
ATOM 9961 C C . GLN I 1 131 ? -73.499 24.698 82.603 1.00 36.46 131 GLN I C 1
ATOM 9962 O O . GLN I 1 131 ? -73.376 25.923 82.622 1.00 35.85 131 GLN I O 1
ATOM 9968 N N . CYS I 1 132 ? -74.023 23.994 83.600 1.00 35.60 132 CYS I N 1
ATOM 9969 C CA . CYS I 1 132 ? -74.437 24.629 84.856 1.00 35.76 132 CYS I CA 1
ATOM 9970 C C . CYS I 1 132 ? -73.279 25.310 85.566 1.00 35.62 132 CYS I C 1
ATOM 9971 O O . CYS I 1 132 ? -73.380 26.480 85.918 1.00 36.88 132 CYS I O 1
ATOM 9974 N N . LEU I 1 133 ? -72.178 24.588 85.741 1.00 33.96 133 LEU I N 1
ATOM 9975 C CA . LEU I 1 133 ? -71.011 25.106 86.431 1.00 34.28 133 LEU I CA 1
ATOM 9976 C C . LEU I 1 133 ? -70.484 26.346 85.742 1.00 34.47 133 LEU I C 1
ATOM 9977 O O . LEU I 1 133 ? -70.256 27.370 86.372 1.00 34.59 133 LEU I O 1
ATOM 9982 N N . ASN I 1 134 ? -70.297 26.237 84.438 1.00 34.52 134 ASN I N 1
ATOM 9983 C CA . ASN I 1 134 ? -69.672 27.317 83.677 1.00 35.25 134 ASN I CA 1
ATOM 9984 C C . ASN I 1 134 ? -70.574 28.525 83.525 1.00 34.40 134 ASN I C 1
ATOM 9985 O O . ASN I 1 134 ? -70.084 29.656 83.549 1.00 34.64 134 ASN I O 1
ATOM 9990 N N . PHE I 1 135 ? -71.877 28.292 83.417 1.00 34.81 135 PHE I N 1
ATOM 9991 C CA . PHE I 1 135 ? -72.835 29.399 83.425 1.00 34.71 135 PHE I CA 1
ATOM 9992 C C . PHE I 1 135 ? -72.720 30.155 84.734 1.00 34.98 135 PHE I C 1
ATOM 9993 O O . PHE I 1 135 ? -72.645 31.395 84.758 1.00 34.84 135 PHE I O 1
ATOM 10001 N N . LEU I 1 136 ? -72.747 29.402 85.835 1.00 33.94 136 LEU I N 1
ATOM 10002 C CA . LEU I 1 136 ? -72.672 30.007 87.169 1.00 33.85 136 LEU I CA 1
ATOM 10003 C C . LEU I 1 136 ? -71.378 30.786 87.373 1.00 34.44 136 LEU I C 1
ATOM 10004 O O . LEU I 1 136 ? -71.405 31.897 87.902 1.00 34.91 136 LEU I O 1
ATOM 10009 N N . LEU I 1 137 ? -70.254 30.212 86.940 1.00 34.36 137 LEU I N 1
ATOM 10010 C CA . LEU I 1 137 ? -68.951 30.883 87.043 1.00 35.00 137 LEU I CA 1
ATOM 10011 C C . LEU I 1 137 ? -68.923 32.163 86.207 1.00 35.22 137 LEU I C 1
ATOM 10012 O O . LEU I 1 137 ? -68.427 33.189 86.659 1.00 35.24 137 LEU I O 1
ATOM 10017 N N . ASP I 1 138 ? -69.451 32.077 84.983 1.00 35.23 138 ASP I N 1
ATOM 10018 C CA . ASP I 1 138 ? -69.504 33.213 84.052 1.00 36.35 138 ASP I CA 1
ATOM 10019 C C . ASP I 1 138 ? -70.398 34.352 84.548 1.00 36.75 138 ASP I C 1
ATOM 10020 O O . ASP I 1 138 ? -70.008 35.530 84.490 1.00 36.49 138 ASP I O 1
ATOM 10025 N N . ILE I 1 139 ? -71.589 34.011 85.042 1.00 37.02 139 ILE I N 1
ATOM 10026 C CA . ILE I 1 139 ? -72.497 35.041 85.540 1.00 37.17 139 ILE I CA 1
ATOM 10027 C C . ILE I 1 139 ? -71.977 35.672 86.843 1.00 38.07 139 ILE I C 1
ATOM 10028 O O . ILE I 1 139 ? -72.244 36.837 87.113 1.00 38.69 139 ILE I O 1
ATOM 10033 N N . ALA I 1 140 ? -71.231 34.900 87.628 1.00 38.88 140 ALA I N 1
ATOM 10034 C CA . ALA I 1 140 ? -70.569 35.418 88.828 1.00 40.56 140 ALA I CA 1
ATOM 10035 C C . ALA I 1 140 ? -69.621 36.562 88.464 1.00 41.87 140 ALA I C 1
ATOM 10036 O O . ALA I 1 140 ? -69.627 37.615 89.108 1.00 41.38 140 ALA I O 1
ATOM 10038 N N . LYS I 1 141 ? -68.814 36.376 87.423 1.00 43.56 141 LYS I N 1
ATOM 10039 C CA . LYS I 1 141 ? -67.928 37.472 86.997 1.00 45.49 141 LYS I CA 1
ATOM 10040 C C . LYS I 1 141 ? -68.633 38.713 86.439 1.00 46.01 141 LYS I C 1
ATOM 10041 O O . LYS I 1 141 ? -68.166 39.832 86.669 1.00 47.02 141 LYS I O 1
ATOM 10047 N N . ILE I 1 142 ? -69.760 38.531 85.755 1.00 46.35 142 ILE I N 1
ATOM 10048 C CA . ILE I 1 142 ? -70.518 39.660 85.197 1.00 47.22 142 ILE I CA 1
ATOM 10049 C C . ILE I 1 142 ? -71.058 40.643 86.244 1.00 48.21 142 ILE I C 1
ATOM 10050 O O . ILE I 1 142 ? -70.999 41.857 86.034 1.00 48.47 142 ILE I O 1
ATOM 10055 N N . TYR I 1 143 ? -71.599 40.117 87.343 1.00 48.99 143 TYR I N 1
ATOM 10056 C CA . TYR I 1 143 ? -72.201 40.944 88.409 1.00 49.79 143 TYR I CA 1
ATOM 10057 C C . TYR I 1 143 ? -71.153 41.495 89.379 1.00 49.89 143 TYR I C 1
ATOM 10058 O O . TYR I 1 143 ? -69.984 41.088 89.348 1.00 50.23 143 TYR I O 1
ATOM 10067 N N . SER J 1 5 ? -79.884 11.852 79.400 1.00 37.12 5 SER J N 1
ATOM 10068 C CA . SER J 1 5 ? -80.534 12.024 80.724 1.00 34.56 5 SER J CA 1
ATOM 10069 C C . SER J 1 5 ? -80.339 10.814 81.629 1.00 33.38 5 SER J C 1
ATOM 10070 O O . SER J 1 5 ? -80.847 10.823 82.736 1.00 31.44 5 SER J O 1
ATOM 10073 N N . LEU J 1 6 ? -79.615 9.793 81.163 1.00 30.75 6 LEU J N 1
ATOM 10074 C CA . LEU J 1 6 ? -79.360 8.617 82.017 1.00 30.46 6 LEU J CA 1
ATOM 10075 C C . LEU J 1 6 ? -78.390 9.013 83.141 1.00 29.94 6 LEU J C 1
ATOM 10076 O O . LEU J 1 6 ? -77.332 9.624 82.889 1.00 28.16 6 LEU J O 1
ATOM 10081 N N . TYR J 1 7 ? -78.757 8.672 84.384 1.00 30.93 7 TYR J N 1
ATOM 10082 C CA . TYR J 1 7 ? -78.041 9.121 85.556 1.00 30.40 7 TYR J CA 1
ATOM 10083 C C . TYR J 1 7 ? -77.779 7.960 86.529 1.00 31.52 7 TYR J C 1
ATOM 10084 O O . TYR J 1 7 ? -78.501 6.966 86.509 1.00 29.97 7 TYR J O 1
ATOM 10093 N N . ARG J 1 8 ? -76.749 8.110 87.347 1.00 31.82 8 ARG J N 1
ATOM 10094 C CA . ARG J 1 8 ? -76.549 7.287 88.563 1.00 32.47 8 ARG J CA 1
ATOM 10095 C C . ARG J 1 8 ? -76.469 8.194 89.788 1.00 32.02 8 ARG J C 1
ATOM 10096 O O . ARG J 1 8 ? -75.864 9.276 89.740 1.00 31.70 8 ARG J O 1
ATOM 10104 N N . LEU J 1 9 ? -77.049 7.723 90.898 1.00 30.05 9 LEU J N 1
ATOM 10105 C CA . LEU J 1 9 ? -76.903 8.355 92.201 1.00 31.69 9 LEU J CA 1
ATOM 10106 C C . LEU J 1 9 ? -76.506 7.241 93.182 1.00 31.75 9 LEU J C 1
ATOM 10107 O O . LEU J 1 9 ? -77.139 6.179 93.199 1.00 31.88 9 LEU J O 1
ATOM 10112 N N . ILE J 1 10 ? -75.442 7.486 93.940 1.00 31.62 10 ILE J N 1
ATOM 10113 C CA . ILE J 1 10 ? -75.001 6.641 95.037 1.00 31.44 10 ILE J CA 1
ATOM 10114 C C . ILE J 1 10 ? -75.155 7.470 96.316 1.00 31.14 10 ILE J C 1
ATOM 10115 O O . ILE J 1 10 ? -74.748 8.651 96.375 1.00 29.67 10 ILE J O 1
ATOM 10120 N N . TYR J 1 11 ? -75.711 6.857 97.354 1.00 30.63 11 TYR J N 1
ATOM 10121 C CA . TYR J 1 11 ? -75.819 7.523 98.645 1.00 31.14 11 TYR J CA 1
ATOM 10122 C C . TYR J 1 11 ? -75.693 6.507 99.782 1.00 31.32 11 TYR J C 1
ATOM 10123 O O . TYR J 1 11 ? -75.829 5.281 99.574 1.00 31.22 11 TYR J O 1
ATOM 10132 N N . SER J 1 12 ? -75.433 7.031 100.968 1.00 31.56 12 SER J N 1
ATOM 10133 C CA . SER J 1 12 ? -75.451 6.224 102.190 1.00 31.26 12 SER J CA 1
ATOM 10134 C C . SER J 1 12 ? -76.394 6.845 103.222 1.00 32.09 12 SER J C 1
ATOM 10135 O O . SER J 1 12 ? -76.695 8.037 103.178 1.00 31.86 12 SER J O 1
ATOM 10138 N N . SER J 1 13 ? -76.848 6.047 104.188 1.00 32.54 13 SER J N 1
ATOM 10139 C CA . SER J 1 13 ? -77.764 6.561 105.204 1.00 32.01 13 SER J CA 1
ATOM 10140 C C . SER J 1 13 ? -77.657 5.707 106.449 1.00 32.33 13 SER J C 1
ATOM 10141 O O . SER J 1 13 ? -77.024 4.650 106.424 1.00 31.93 13 SER J O 1
ATOM 10144 N N . GLN J 1 14 ? -78.256 6.195 107.530 1.00 31.90 14 GLN J N 1
ATOM 10145 C CA . GLN J 1 14 ? -78.288 5.490 108.816 1.00 32.70 14 GLN J CA 1
ATOM 10146 C C . GLN J 1 14 ? -79.657 4.864 108.982 1.00 32.30 14 GLN J C 1
ATOM 10147 O O . GLN J 1 14 ? -80.662 5.584 109.048 1.00 32.98 14 GLN J O 1
ATOM 10153 N N . GLY J 1 15 ? -79.702 3.537 109.016 1.00 32.13 15 GLY J N 1
ATOM 10154 C CA . GLY J 1 15 ? -80.933 2.812 109.305 1.00 32.39 15 GLY J CA 1
ATOM 10155 C C . GLY J 1 15 ? -81.359 3.088 110.738 1.00 32.15 15 GLY J C 1
ATOM 10156 O O . GLY J 1 15 ? -80.516 3.319 111.618 1.00 32.77 15 GLY J O 1
ATOM 10157 N N . ILE J 1 16 ? -82.667 3.077 110.979 1.00 32.63 16 ILE J N 1
ATOM 10158 C CA . ILE J 1 16 ? -83.206 3.246 112.342 1.00 32.95 16 ILE J CA 1
ATOM 10159 C C . ILE J 1 16 ? -82.721 2.152 113.288 1.00 33.59 16 ILE J C 1
ATOM 10160 O O . ILE J 1 16 ? -82.506 1.009 112.862 1.00 32.68 16 ILE J O 1
ATOM 10165 N N . PRO J 1 17 ? -82.529 2.505 114.580 1.00 34.29 17 PRO J N 1
ATOM 10166 C CA . PRO J 1 17 ? -82.028 1.592 115.603 1.00 34.90 17 PRO J CA 1
ATOM 10167 C C . PRO J 1 17 ? -82.822 0.289 115.688 1.00 35.28 17 PRO J C 1
ATOM 10168 O O . PRO J 1 17 ? -82.246 -0.780 115.925 1.00 36.52 17 PRO J O 1
ATOM 10172 N N . ASN J 1 18 ? -84.140 0.387 115.528 1.00 34.96 18 ASN J N 1
ATOM 10173 C CA . ASN J 1 18 ? -85.047 -0.755 115.765 1.00 34.75 18 ASN J CA 1
ATOM 10174 C C . ASN J 1 18 ? -85.350 -1.552 114.470 1.00 34.19 18 ASN J C 1
ATOM 10175 O O . ASN J 1 18 ? -86.328 -2.351 114.430 1.00 34.54 18 ASN J O 1
ATOM 10180 N N . LEU J 1 19 ? -84.508 -1.329 113.438 1.00 33.91 19 LEU J N 1
ATOM 10181 C CA . LEU J 1 19 ? -84.579 -2.007 112.132 1.00 33.64 19 LEU J CA 1
ATOM 10182 C C . LEU J 1 19 ? -84.510 -3.530 112.277 1.00 33.11 19 LEU J C 1
ATOM 10183 O O . LEU J 1 19 ? -83.552 -4.088 112.899 1.00 32.05 19 LEU J O 1
ATOM 10188 N N . GLN J 1 20 ? -85.496 -4.205 111.681 1.00 33.00 20 GLN J N 1
ATOM 10189 C CA . GLN J 1 20 ? -85.531 -5.679 111.721 1.00 33.50 20 GLN J CA 1
ATOM 10190 C C . GLN J 1 20 ? -85.460 -6.306 110.311 1.00 33.61 20 GLN J C 1
ATOM 10191 O O . GLN J 1 20 ? -85.798 -5.656 109.331 1.00 33.86 20 GLN J O 1
ATOM 10197 N N . PRO J 1 21 ? -85.025 -7.580 110.207 1.00 34.62 21 PRO J N 1
ATOM 10198 C CA . PRO J 1 21 ? -85.111 -8.273 108.918 1.00 34.89 21 PRO J CA 1
ATOM 10199 C C . PRO J 1 21 ? -86.423 -8.035 108.147 1.00 35.08 21 PRO J C 1
ATOM 10200 O O . PRO J 1 21 ? -86.376 -7.838 106.931 1.00 34.82 21 PRO J O 1
ATOM 10204 N N . GLN J 1 22 ? -87.566 -8.040 108.841 1.00 34.93 22 GLN J N 1
ATOM 10205 C CA . GLN J 1 22 ? -88.848 -7.719 108.191 1.00 35.38 22 GLN J CA 1
ATOM 10206 C C . GLN J 1 22 ? -88.850 -6.374 107.425 1.00 34.59 22 GLN J C 1
ATOM 10207 O O . GLN J 1 22 ? -89.427 -6.279 106.339 1.00 33.85 22 GLN J O 1
ATOM 10213 N N . ASP J 1 23 ? -88.227 -5.343 107.999 1.00 34.76 23 ASP J N 1
ATOM 10214 C CA . ASP J 1 23 ? -88.120 -4.022 107.345 1.00 34.51 23 ASP J CA 1
ATOM 10215 C C . ASP J 1 23 ? -87.297 -4.083 106.073 1.00 34.47 23 ASP J C 1
ATOM 10216 O O . ASP J 1 23 ? -87.604 -3.400 105.103 1.00 34.29 23 ASP J O 1
ATOM 10221 N N . LEU J 1 24 ? -86.226 -4.869 106.108 1.00 34.71 24 LEU J N 1
ATOM 10222 C CA . LEU J 1 24 ? -85.401 -5.128 104.917 1.00 35.26 24 LEU J CA 1
ATOM 10223 C C . LEU J 1 24 ? -86.225 -5.754 103.793 1.00 34.94 24 LEU J C 1
ATOM 10224 O O . LEU J 1 24 ? -86.059 -5.397 102.612 1.00 35.47 24 LEU J O 1
ATOM 10229 N N . LYS J 1 25 ? -87.110 -6.680 104.164 1.00 34.22 25 LYS J N 1
ATOM 10230 C CA . LYS J 1 25 ? -88.033 -7.334 103.231 1.00 34.21 25 LYS J CA 1
ATOM 10231 C C . LYS J 1 25 ? -89.080 -6.379 102.647 1.00 33.30 25 LYS J C 1
ATOM 10232 O O . LYS J 1 25 ? -89.349 -6.407 101.439 1.00 33.66 25 LYS J O 1
ATOM 10238 N N . ASP J 1 26 ? -89.660 -5.530 103.495 1.00 32.00 26 ASP J N 1
ATOM 10239 C CA . ASP J 1 26 ? -90.650 -4.561 103.035 1.00 31.77 26 ASP J CA 1
ATOM 10240 C C . ASP J 1 26 ? -90.030 -3.571 102.043 1.00 31.01 26 ASP J C 1
ATOM 10241 O O . ASP J 1 26 ? -90.642 -3.237 101.039 1.00 30.41 26 ASP J O 1
ATOM 10246 N N . ILE J 1 27 ? -88.836 -3.091 102.361 1.00 30.74 27 ILE J N 1
ATOM 10247 C CA . ILE J 1 27 ? -88.087 -2.169 101.464 1.00 32.06 27 ILE J CA 1
ATOM 10248 C C . ILE J 1 27 ? -87.842 -2.832 100.105 1.00 32.98 27 ILE J C 1
ATOM 10249 O O . ILE J 1 27 ? -88.035 -2.222 99.044 1.00 33.96 27 ILE J O 1
ATOM 10254 N N . LEU J 1 28 ? -87.388 -4.080 100.141 1.00 34.24 28 LEU J N 1
ATOM 10255 C CA . LEU J 1 28 ? -87.040 -4.793 98.916 1.00 35.51 28 LEU J CA 1
ATOM 10256 C C . LEU J 1 28 ? -88.293 -5.025 98.065 1.00 35.97 28 LEU J C 1
ATOM 10257 O O . LEU J 1 28 ? -88.257 -4.857 96.843 1.00 35.56 28 LEU J O 1
ATOM 10262 N N . GLU J 1 29 ? -89.395 -5.390 98.719 1.00 35.33 29 GLU J N 1
ATOM 10263 C CA . GLU J 1 29 ? -90.695 -5.582 98.055 1.00 36.01 29 GLU J CA 1
ATOM 10264 C C . GLU J 1 29 ? -91.300 -4.297 97.466 1.00 35.35 29 GLU J C 1
ATOM 10265 O O . GLU J 1 29 ? -91.912 -4.339 96.390 1.00 35.50 29 GLU J O 1
ATOM 10271 N N . SER J 1 30 ? -91.168 -3.183 98.189 1.00 34.37 30 SER J N 1
ATOM 10272 C CA . SER J 1 30 ? -91.649 -1.887 97.701 1.00 34.48 30 SER J CA 1
ATOM 10273 C C . SER J 1 30 ? -90.816 -1.508 96.473 1.00 34.39 30 SER J C 1
ATOM 10274 O O . SER J 1 30 ? -91.352 -1.108 95.444 1.00 34.24 30 SER J O 1
ATOM 10277 N N . SER J 1 31 ? -89.506 -1.682 96.603 1.00 35.19 31 SER J N 1
ATOM 10278 C CA . SER J 1 31 ? -88.539 -1.374 95.527 1.00 36.98 31 SER J CA 1
ATOM 10279 C C . SER J 1 31 ? -88.847 -2.174 94.282 1.00 37.06 31 SER J C 1
ATOM 10280 O O . SER J 1 31 ? -88.889 -1.629 93.176 1.00 38.10 31 SER J O 1
ATOM 10283 N N . GLN J 1 32 ? -89.073 -3.475 94.450 1.00 38.28 32 GLN J N 1
ATOM 10284 C CA . GLN J 1 32 ? -89.334 -4.347 93.308 1.00 39.04 32 GLN J CA 1
ATOM 10285 C C . GLN J 1 32 ? -90.686 -4.031 92.649 1.00 38.15 32 GLN J C 1
ATOM 10286 O O . GLN J 1 32 ? -90.864 -4.230 91.453 1.00 37.49 32 GLN J O 1
ATOM 10292 N N . ARG J 1 33 ? -91.608 -3.492 93.440 1.00 37.75 33 ARG J N 1
ATOM 10293 C CA . ARG J 1 33 ? -92.912 -3.030 92.975 1.00 37.36 33 ARG J CA 1
ATOM 10294 C C . ARG J 1 33 ? -92.884 -1.750 92.128 1.00 36.99 33 ARG J C 1
ATOM 10295 O O . ARG J 1 33 ? -93.557 -1.663 91.085 1.00 37.00 33 ARG J O 1
ATOM 10303 N N . ASN J 1 34 ? -92.123 -0.766 92.600 1.00 35.87 34 ASN J N 1
ATOM 10304 C CA . ASN J 1 34 ? -92.078 0.591 92.050 1.00 35.49 34 ASN J CA 1
ATOM 10305 C C . ASN J 1 34 ? -91.021 0.818 90.982 1.00 34.95 34 ASN J C 1
ATOM 10306 O O . ASN J 1 34 ? -91.258 1.551 90.014 1.00 34.89 34 ASN J O 1
ATOM 10311 N N . ASN J 1 35 ? -89.851 0.211 91.177 1.00 34.33 35 ASN J N 1
ATOM 10312 C CA . ASN J 1 35 ? -88.689 0.492 90.316 1.00 33.86 35 ASN J CA 1
ATOM 10313 C C . ASN J 1 35 ? -88.861 0.199 88.816 1.00 34.83 35 ASN J C 1
ATOM 10314 O O . ASN J 1 35 ? -88.474 1.039 88.001 1.00 34.57 35 ASN J O 1
ATOM 10319 N N . PRO J 1 36 ? -89.442 -0.968 88.440 1.00 35.04 36 PRO J N 1
ATOM 10320 C CA . PRO J 1 36 ? -89.612 -1.237 87.001 1.00 35.43 36 PRO J CA 1
ATOM 10321 C C . PRO J 1 36 ? -90.432 -0.169 86.250 1.00 35.99 36 PRO J C 1
ATOM 10322 O O . PRO J 1 36 ? -90.051 0.221 85.139 1.00 35.84 36 PRO J O 1
ATOM 10326 N N . ALA J 1 37 ? -91.532 0.295 86.852 1.00 35.95 37 ALA J N 1
ATOM 10327 C CA . ALA J 1 37 ? -92.422 1.282 86.213 1.00 36.37 37 ALA J CA 1
ATOM 10328 C C . ALA J 1 37 ? -91.741 2.637 85.999 1.00 36.31 37 ALA J C 1
ATOM 10329 O O . ALA J 1 37 ? -92.096 3.392 85.087 1.00 35.93 37 ALA J O 1
ATOM 10331 N N . ASN J 1 38 ? -90.762 2.924 86.856 1.00 35.99 38 ASN J N 1
ATOM 10332 C CA . ASN J 1 38 ? -90.006 4.161 86.823 1.00 35.72 38 ASN J CA 1
ATOM 10333 C C . ASN J 1 38 ? -88.649 4.022 86.135 1.00 35.18 38 ASN J C 1
ATOM 10334 O O . ASN J 1 38 ? -87.882 4.983 86.089 1.00 35.51 38 ASN J O 1
ATOM 10339 N N . GLY J 1 39 ? -88.371 2.823 85.626 1.00 34.58 39 GLY J N 1
ATOM 10340 C CA . GLY J 1 39 ? -87.117 2.515 84.940 1.00 33.37 39 GLY J CA 1
ATOM 10341 C C . GLY J 1 39 ? -85.883 2.545 85.819 1.00 33.11 39 GLY J C 1
ATOM 10342 O O . GLY J 1 39 ? -84.802 2.875 85.357 1.00 33.74 39 GLY J O 1
ATOM 10343 N N . ILE J 1 40 ? -86.041 2.220 87.102 1.00 31.90 40 ILE J N 1
ATOM 10344 C CA . ILE J 1 40 ? -84.927 2.277 88.047 1.00 32.14 40 ILE J CA 1
ATOM 10345 C C . ILE J 1 40 ? -84.275 0.896 88.179 1.00 32.34 40 ILE J C 1
ATOM 10346 O O . ILE J 1 40 ? -84.979 -0.121 88.309 1.00 31.82 40 ILE J O 1
ATOM 10351 N N . THR J 1 41 ? -82.943 0.869 88.145 1.00 32.21 41 THR J N 1
ATOM 10352 C CA . THR J 1 41 ? -82.171 -0.340 88.459 1.00 32.89 41 THR J CA 1
ATOM 10353 C C . THR J 1 41 ? -81.131 0.019 89.534 1.00 32.31 41 THR J C 1
ATOM 10354 O O . THR J 1 41 ? -80.855 1.197 89.765 1.00 31.88 41 THR J O 1
ATOM 10358 N N . GLY J 1 42 ? -80.564 -0.988 90.200 1.00 32.54 42 GLY J N 1
ATOM 10359 C CA . GLY J 1 42 ? -79.463 -0.708 91.129 1.00 32.44 42 GLY J CA 1
ATOM 10360 C C . GLY J 1 42 ? -79.272 -1.811 92.147 1.00 31.78 42 GLY J C 1
ATOM 10361 O O . GLY J 1 42 ? -79.640 -2.957 91.898 1.00 30.98 42 GLY J O 1
ATOM 10362 N N . LEU J 1 43 ? -78.705 -1.434 93.296 1.00 30.90 43 LEU J N 1
ATOM 10363 C CA . LEU J 1 43 ? -78.333 -2.398 94.328 1.00 31.22 43 LEU J CA 1
ATOM 10364 C C . LEU J 1 43 ? -78.311 -1.682 95.664 1.00 30.76 43 LEU J C 1
ATOM 10365 O O . LEU J 1 43 ? -77.956 -0.502 95.748 1.00 30.09 43 LEU J O 1
ATOM 10370 N N . LEU J 1 44 ? -78.741 -2.410 96.694 1.00 30.51 44 LEU J N 1
ATOM 10371 C CA . LEU J 1 44 ? -78.802 -1.911 98.050 1.00 31.27 44 LEU J CA 1
ATOM 10372 C C . LEU J 1 44 ? -78.024 -2.874 98.948 1.00 31.22 44 LEU J C 1
ATOM 10373 O O . LEU J 1 44 ? -78.246 -4.091 98.911 1.00 31.20 44 LEU J O 1
ATOM 10378 N N . CYS J 1 45 ? -77.085 -2.330 99.709 1.00 30.85 45 CYS J N 1
ATOM 10379 C CA . CYS J 1 45 ? -76.358 -3.058 100.730 1.00 33.06 45 CYS J CA 1
ATOM 10380 C C . CYS J 1 45 ? -76.701 -2.527 102.111 1.00 32.39 45 CYS J C 1
ATOM 10381 O O . CYS J 1 45 ? -76.902 -1.317 102.314 1.00 31.77 45 CYS J O 1
ATOM 10384 N N . TYR J 1 46 ? -76.732 -3.437 103.068 1.00 32.22 46 TYR J N 1
ATOM 10385 C CA . TYR J 1 46 ? -76.958 -3.057 104.434 1.00 32.27 46 TYR J CA 1
ATOM 10386 C C . TYR J 1 46 ? -75.842 -3.591 105.318 1.00 32.65 46 TYR J C 1
ATOM 10387 O O . TYR J 1 46 ? -75.655 -4.803 105.453 1.00 31.36 46 TYR J O 1
ATOM 10396 N N . SER J 1 47 ? -75.100 -2.659 105.904 1.00 33.20 47 SER J N 1
ATOM 10397 C CA . SER J 1 47 ? -74.033 -2.968 106.825 1.00 33.97 47 SER J CA 1
ATOM 10398 C C . SER J 1 47 ? -74.334 -2.235 108.123 1.00 34.38 47 SER J C 1
ATOM 10399 O O . SER J 1 47 ? -74.006 -1.064 108.297 1.00 34.34 47 SER J O 1
ATOM 10402 N N . LYS J 1 48 ? -75.005 -2.946 109.015 1.00 34.53 48 LYS J N 1
ATOM 10403 C CA . LYS J 1 48 ? -75.538 -2.389 110.241 1.00 34.97 48 LYS J CA 1
ATOM 10404 C C . LYS J 1 48 ? -74.550 -1.384 110.844 1.00 34.87 48 LYS J C 1
ATOM 10405 O O . LYS J 1 48 ? -73.392 -1.743 111.121 1.00 35.13 48 LYS J O 1
ATOM 10411 N N . PRO J 1 49 ? -75.001 -0.133 111.080 1.00 34.71 49 PRO J N 1
ATOM 10412 C CA . PRO J 1 49 ? -76.365 0.370 110.908 1.00 34.78 49 PRO J CA 1
ATOM 10413 C C . PRO J 1 49 ? -76.592 1.113 109.590 1.00 34.83 49 PRO J C 1
ATOM 10414 O O . PRO J 1 49 ? -77.608 1.807 109.438 1.00 36.28 49 PRO J O 1
ATOM 10418 N N . ALA J 1 50 ? -75.659 0.969 108.658 1.00 33.47 50 ALA J N 1
ATOM 10419 C CA . ALA J 1 50 ? -75.620 1.814 107.478 1.00 32.38 50 ALA J CA 1
ATOM 10420 C C . ALA J 1 50 ? -76.239 1.146 106.244 1.00 31.74 50 ALA J C 1
ATOM 10421 O O . ALA J 1 50 ? -76.115 -0.069 106.066 1.00 31.93 50 ALA J O 1
ATOM 10423 N N . PHE J 1 51 ? -76.895 1.953 105.405 1.00 30.96 51 PHE J N 1
ATOM 10424 C CA . PHE J 1 51 ? -77.329 1.551 104.058 1.00 30.18 51 PHE J CA 1
ATOM 10425 C C . PHE J 1 51 ? -76.391 2.217 103.042 1.00 30.11 51 PHE J C 1
ATOM 10426 O O . PHE J 1 51 ? -75.924 3.347 103.289 1.00 30.22 51 PHE J O 1
ATOM 10434 N N . LEU J 1 52 ? -76.112 1.499 101.948 1.00 29.32 52 LEU J N 1
ATOM 10435 C CA . LEU J 1 52 ? -75.415 2.044 100.744 1.00 29.49 52 LEU J CA 1
ATOM 10436 C C . LEU J 1 52 ? -76.222 1.611 99.544 1.00 29.71 52 LEU J C 1
ATOM 10437 O O . LEU J 1 52 ? -76.415 0.417 99.327 1.00 28.83 52 LEU J O 1
ATOM 10442 N N . GLN J 1 53 ? -76.680 2.567 98.744 1.00 30.19 53 GLN J N 1
ATOM 10443 C CA . GLN J 1 53 ? -77.489 2.218 97.591 1.00 29.97 53 GLN J CA 1
ATOM 10444 C C . GLN J 1 53 ? -76.995 2.957 96.341 1.00 30.17 53 GLN J C 1
ATOM 10445 O O . GLN J 1 53 ? -76.523 4.092 96.443 1.00 29.83 53 GLN J O 1
ATOM 10451 N N . VAL J 1 54 ? -77.051 2.269 95.205 1.00 30.13 54 VAL J N 1
ATOM 10452 C CA . VAL J 1 54 ? -76.868 2.895 93.890 1.00 29.96 54 VAL J CA 1
ATOM 10453 C C . VAL J 1 54 ? -78.198 2.806 93.146 1.00 30.90 54 VAL J C 1
ATOM 10454 O O . VAL J 1 54 ? -78.858 1.742 93.161 1.00 30.51 54 VAL J O 1
ATOM 10458 N N . LEU J 1 55 ? -78.597 3.915 92.524 1.00 31.35 55 LEU J N 1
ATOM 10459 C CA . LEU J 1 55 ? -79.817 4.017 91.712 1.00 31.27 55 LEU J CA 1
ATOM 10460 C C . LEU J 1 55 ? -79.388 4.497 90.315 1.00 31.95 55 LEU J C 1
ATOM 10461 O O . LEU J 1 55 ? -78.545 5.389 90.215 1.00 31.51 55 LEU J O 1
ATOM 10466 N N . GLU J 1 56 ? -79.967 3.899 89.289 1.00 31.35 56 GLU J N 1
ATOM 10467 C CA . GLU J 1 56 ? -79.729 4.294 87.887 1.00 32.87 56 GLU J CA 1
ATOM 10468 C C . GLU J 1 56 ? -81.077 4.448 87.190 1.00 32.36 56 GLU J C 1
ATOM 10469 O O . GLU J 1 56 ? -82.017 3.692 87.451 1.00 32.22 56 GLU J O 1
ATOM 10475 N N . GLY J 1 57 ? -81.153 5.405 86.269 1.00 32.38 57 GLY J N 1
ATOM 10476 C CA . GLY J 1 57 ? -82.351 5.606 85.459 1.00 32.01 57 GLY J CA 1
ATOM 10477 C C . GLY J 1 57 ? -82.293 7.004 84.888 1.00 32.45 57 GLY J C 1
ATOM 10478 O O . GLY J 1 57 ? -81.270 7.685 85.016 1.00 32.76 57 GLY J O 1
ATOM 10479 N N . GLU J 1 58 ? -83.387 7.453 84.294 1.00 32.66 58 GLU J N 1
ATOM 10480 C CA . GLU J 1 58 ? -83.479 8.826 83.789 1.00 34.59 58 GLU J CA 1
ATOM 10481 C C . GLU J 1 58 ? -83.376 9.791 84.976 1.00 34.47 58 GLU J C 1
ATOM 10482 O O . GLU J 1 58 ? -83.885 9.484 86.057 1.00 33.15 58 GLU J O 1
ATOM 10488 N N . CYS J 1 59 ? -82.713 10.935 84.765 1.00 35.50 59 CYS J N 1
ATOM 10489 C CA . CYS J 1 59 ? -82.449 11.916 85.833 1.00 35.12 59 CYS J CA 1
ATOM 10490 C C . CYS J 1 59 ? -83.712 12.226 86.632 1.00 34.37 59 CYS J C 1
ATOM 10491 O O . CYS J 1 59 ? -83.689 12.214 87.855 1.00 34.06 59 CYS J O 1
ATOM 10494 N N . GLU J 1 60 ? -84.815 12.495 85.933 1.00 33.39 60 GLU J N 1
ATOM 10495 C CA . GLU J 1 60 ? -86.055 12.862 86.610 1.00 33.46 60 GLU J CA 1
ATOM 10496 C C . GLU J 1 60 ? -86.572 11.754 87.536 1.00 32.90 60 GLU J C 1
ATOM 10497 O O . GLU J 1 60 ? -86.969 12.022 88.687 1.00 30.77 60 GLU J O 1
ATOM 10503 N N . GLN J 1 61 ? -86.529 10.516 87.044 1.00 32.55 61 GLN J N 1
ATOM 10504 C CA . GLN J 1 61 ? -86.922 9.335 87.837 1.00 32.83 61 GLN J CA 1
ATOM 10505 C C . GLN J 1 61 ? -85.987 9.020 88.982 1.00 32.51 61 GLN J C 1
ATOM 10506 O O . GLN J 1 61 ? -86.443 8.682 90.057 1.00 32.29 61 GLN J O 1
ATOM 10512 N N . VAL J 1 62 ? -84.683 9.083 88.744 1.00 31.30 62 VAL J N 1
ATOM 10513 C CA . VAL J 1 62 ? -83.708 8.869 89.815 1.00 31.50 62 VAL J CA 1
ATOM 10514 C C . VAL J 1 62 ? -83.946 9.887 90.943 1.00 30.99 62 VAL J C 1
ATOM 10515 O O . VAL J 1 62 ? -83.940 9.529 92.117 1.00 30.73 62 VAL J O 1
ATOM 10519 N N . ASN J 1 63 ? -84.175 11.148 90.563 1.00 29.91 63 ASN J N 1
ATOM 10520 C CA . ASN J 1 63 ? -84.429 12.183 91.532 1.00 30.09 63 ASN J CA 1
ATOM 10521 C C . ASN J 1 63 ? -85.778 11.996 92.238 1.00 29.76 63 ASN J C 1
ATOM 10522 O O . ASN J 1 63 ? -85.843 12.124 93.444 1.00 28.79 63 ASN J O 1
ATOM 10527 N N . GLU J 1 64 ? -86.843 11.678 91.501 1.00 30.18 64 GLU J N 1
ATOM 10528 C CA . GLU J 1 64 ? -88.133 11.348 92.167 1.00 30.86 64 GLU J CA 1
ATOM 10529 C C . GLU J 1 64 ? -87.939 10.222 93.175 1.00 30.64 64 GLU J C 1
ATOM 10530 O O . GLU J 1 64 ? -88.351 10.337 94.344 1.00 31.13 64 GLU J O 1
ATOM 10536 N N . THR J 1 65 ? -87.283 9.153 92.740 1.00 30.42 65 THR J N 1
ATOM 10537 C CA . THR J 1 65 ? -87.131 7.977 93.594 1.00 31.08 65 THR J CA 1
ATOM 10538 C C . THR J 1 65 ? -86.288 8.323 94.821 1.00 30.95 65 THR J C 1
ATOM 10539 O O . THR J 1 65 ? -86.696 8.050 95.946 1.00 29.66 65 THR J O 1
ATOM 10543 N N . TYR J 1 66 ? -85.114 8.915 94.586 1.00 30.40 66 TYR J N 1
ATOM 10544 C CA . TYR J 1 66 ? -84.221 9.328 95.673 1.00 30.07 66 TYR J CA 1
ATOM 10545 C C . TYR J 1 66 ? -84.946 10.201 96.728 1.00 29.71 66 TYR J C 1
ATOM 10546 O O . TYR J 1 66 ? -84.855 9.944 97.943 1.00 30.07 66 TYR J O 1
ATOM 10555 N N . HIS J 1 67 ? -85.674 11.229 96.288 1.00 29.07 67 HIS J N 1
ATOM 10556 C CA . HIS J 1 67 ? -86.274 12.169 97.254 1.00 29.96 67 HIS J CA 1
ATOM 10557 C C . HIS J 1 67 ? -87.444 11.548 98.016 1.00 30.28 67 HIS J C 1
ATOM 10558 O O . HIS J 1 67 ? -87.719 11.934 99.139 1.00 30.60 67 HIS J O 1
ATOM 10565 N N . ARG J 1 68 ? -88.101 10.566 97.399 1.00 30.55 68 ARG J N 1
ATOM 10566 C CA . ARG J 1 68 ? -89.119 9.744 98.075 1.00 31.50 68 ARG J CA 1
ATOM 10567 C C . ARG J 1 68 ? -88.454 8.855 99.140 1.00 30.55 68 ARG J C 1
ATOM 10568 O O . ARG J 1 68 ? -88.985 8.678 100.259 1.00 31.82 68 ARG J O 1
ATOM 10576 N N . ILE J 1 69 ? -87.314 8.279 98.773 1.00 30.63 69 ILE J N 1
ATOM 10577 C CA . ILE J 1 69 ? -86.530 7.423 99.656 1.00 30.99 69 ILE J CA 1
ATOM 10578 C C . ILE J 1 69 ? -86.065 8.178 100.891 1.00 31.26 69 ILE J C 1
ATOM 10579 O O . ILE J 1 69 ? -86.162 7.655 102.001 1.00 31.14 69 ILE J O 1
ATOM 10584 N N . VAL J 1 70 ? -85.561 9.401 100.706 1.00 31.89 70 VAL J N 1
ATOM 10585 C CA . VAL J 1 70 ? -85.126 10.190 101.872 1.00 33.54 70 VAL J CA 1
ATOM 10586 C C . VAL J 1 70 ? -86.254 10.457 102.862 1.00 32.69 70 VAL J C 1
ATOM 10587 O O . VAL J 1 70 ? -85.994 10.663 104.035 1.00 33.62 70 VAL J O 1
ATOM 10591 N N . GLN J 1 71 ? -87.506 10.472 102.404 1.00 33.25 71 GLN J N 1
ATOM 10592 C CA . GLN J 1 71 ? -88.648 10.690 103.315 1.00 33.99 71 GLN J CA 1
ATOM 10593 C C . GLN J 1 71 ? -89.038 9.461 104.146 1.00 33.18 71 GLN J C 1
ATOM 10594 O O . GLN J 1 71 ? -89.868 9.549 105.066 1.00 32.36 71 GLN J O 1
ATOM 10600 N N . ASP J 1 72 ? -88.441 8.320 103.819 1.00 32.36 72 ASP J N 1
ATOM 10601 C CA . ASP J 1 72 ? -88.692 7.061 104.537 1.00 32.12 72 ASP J CA 1
ATOM 10602 C C . ASP J 1 72 ? -88.270 7.128 106.010 1.00 32.00 72 ASP J C 1
ATOM 10603 O O . ASP J 1 72 ? -87.135 7.503 106.332 1.00 32.81 72 ASP J O 1
ATOM 10608 N N . GLU J 1 73 ? -89.188 6.753 106.897 1.00 31.92 73 GLU J N 1
ATOM 10609 C CA . GLU J 1 73 ? -88.955 6.837 108.343 1.00 31.28 73 GLU J CA 1
ATOM 10610 C C . GLU J 1 73 ? -87.968 5.770 108.857 1.00 31.36 73 GLU J C 1
ATOM 10611 O O . GLU J 1 73 ? -87.662 5.739 110.069 1.00 31.32 73 GLU J O 1
ATOM 10613 N N . ARG J 1 74 ? -87.516 4.884 107.963 1.00 30.22 74 ARG J N 1
ATOM 10614 C CA . ARG J 1 74 ? -86.646 3.749 108.343 1.00 30.44 74 ARG J CA 1
ATOM 10615 C C . ARG J 1 74 ? -85.142 4.053 108.245 1.00 30.03 74 ARG J C 1
ATOM 10616 O O . ARG J 1 74 ? -84.301 3.212 108.572 1.00 29.24 74 ARG J O 1
ATOM 10624 N N . HIS J 1 75 ? -84.813 5.257 107.807 1.00 30.22 75 HIS J N 1
ATOM 10625 C CA . HIS J 1 75 ? -83.431 5.725 107.825 1.00 30.51 75 HIS J CA 1
ATOM 10626 C C . HIS J 1 75 ? -83.332 7.246 107.915 1.00 31.75 75 HIS J C 1
ATOM 10627 O O . HIS J 1 75 ? -84.301 7.972 107.633 1.00 33.00 75 HIS J O 1
ATOM 10634 N N . HIS J 1 76 ? -82.157 7.728 108.299 1.00 31.17 76 HIS J N 1
ATOM 10635 C CA . HIS J 1 76 ? -81.919 9.167 108.409 1.00 31.74 76 HIS J CA 1
ATOM 10636 C C . HIS J 1 76 ? -80.511 9.562 107.944 1.00 32.20 76 HIS J C 1
ATOM 10637 O O . HIS J 1 76 ? -79.687 8.699 107.608 1.00 32.34 76 HIS J O 1
ATOM 10644 N N . SER J 1 77 ? -80.269 10.874 107.900 1.00 31.83 77 SER J N 1
ATOM 10645 C CA . SER J 1 77 ? -78.961 11.473 107.610 1.00 33.15 77 SER J CA 1
ATOM 10646 C C . SER J 1 77 ? -78.393 11.022 106.253 1.00 32.76 77 SER J C 1
ATOM 10647 O O . SER J 1 77 ? -77.246 10.558 106.172 1.00 32.95 77 SER J O 1
ATOM 10650 N N . PRO J 1 78 ? -79.192 11.160 105.181 1.00 33.05 78 PRO J N 1
ATOM 10651 C CA . PRO J 1 78 ? -78.695 10.634 103.905 1.00 32.90 78 PRO J CA 1
ATOM 10652 C C . PRO J 1 78 ? -77.470 11.439 103.429 1.00 33.39 78 PRO J C 1
ATOM 10653 O O . PRO J 1 78 ? -77.420 12.671 103.614 1.00 32.85 78 PRO J O 1
ATOM 10657 N N . GLN J 1 79 ? -76.488 10.738 102.850 1.00 32.97 79 GLN J N 1
ATOM 10658 C CA . GLN J 1 79 ? -75.281 11.378 102.319 1.00 33.63 79 GLN J CA 1
ATOM 10659 C C . GLN J 1 79 ? -75.137 11.019 100.847 1.00 32.86 79 GLN J C 1
ATOM 10660 O O . GLN J 1 79 ? -74.769 9.885 100.519 1.00 32.79 79 GLN J O 1
ATOM 10666 N N . ILE J 1 80 ? -75.442 11.958 99.948 1.00 32.52 80 ILE J N 1
ATOM 10667 C CA . ILE J 1 80 ? -75.241 11.696 98.537 1.00 32.67 80 ILE J CA 1
ATOM 10668 C C . ILE J 1 80 ? -73.736 11.584 98.355 1.00 32.82 80 ILE J C 1
ATOM 10669 O O . ILE J 1 80 ? -72.988 12.467 98.764 1.00 33.19 80 ILE J O 1
ATOM 10674 N N . ILE J 1 81 ? -73.304 10.473 97.780 1.00 32.00 81 ILE J N 1
ATOM 10675 C CA . ILE J 1 81 ? -71.879 10.230 97.568 1.00 32.83 81 ILE J CA 1
ATOM 10676 C C . ILE J 1 81 ? -71.468 10.659 96.171 1.00 32.50 81 ILE J C 1
ATOM 10677 O O . ILE J 1 81 ? -70.385 11.234 95.976 1.00 30.99 81 ILE J O 1
ATOM 10682 N N . GLU J 1 82 ? -72.314 10.363 95.202 1.00 32.37 82 GLU J N 1
ATOM 10683 C CA . GLU J 1 82 ? -72.083 10.846 93.841 1.00 34.38 82 GLU J CA 1
ATOM 10684 C C . GLU J 1 82 ? -73.435 10.930 93.165 1.00 33.52 82 GLU J C 1
ATOM 10685 O O . GLU J 1 82 ? -74.314 10.104 93.417 1.00 33.51 82 GLU J O 1
ATOM 10691 N N . CYS J 1 83 ? -73.608 11.927 92.307 1.00 32.77 83 CYS J N 1
ATOM 10692 C CA . CYS J 1 83 ? -74.742 11.943 91.407 1.00 32.00 83 CYS J CA 1
ATOM 10693 C C . CYS J 1 83 ? -74.240 12.503 90.098 1.00 32.69 83 CYS J C 1
ATOM 10694 O O . CYS J 1 83 ? -73.641 13.595 90.080 1.00 31.70 83 CYS J O 1
ATOM 10697 N N . MET J 1 84 ? -74.416 11.747 89.016 1.00 32.15 84 MET J N 1
ATOM 10698 C CA . MET J 1 84 ? -73.871 12.202 87.727 1.00 34.04 84 MET J CA 1
ATOM 10699 C C . MET J 1 84 ? -74.509 11.510 86.534 1.00 31.63 84 MET J C 1
ATOM 10700 O O . MET J 1 84 ? -75.004 10.395 86.658 1.00 29.75 84 MET J O 1
ATOM 10705 N N . PRO J 1 85 ? -74.458 12.153 85.348 1.00 31.65 85 PRO J N 1
ATOM 10706 C CA . PRO J 1 85 ? -74.851 11.447 84.115 1.00 30.74 85 PRO J CA 1
ATOM 10707 C C . PRO J 1 85 ? -73.945 10.248 83.871 1.00 31.56 85 PRO J C 1
ATOM 10708 O O . PRO J 1 85 ? -72.756 10.289 84.238 1.00 32.21 85 PRO J O 1
ATOM 10712 N N . ILE J 1 86 ? -74.477 9.198 83.239 1.00 30.77 86 ILE J N 1
ATOM 10713 C CA . ILE J 1 86 ? -73.679 8.006 82.881 1.00 30.32 86 ILE J CA 1
ATOM 10714 C C . ILE J 1 86 ? -73.904 7.614 81.411 1.00 30.50 86 ILE J C 1
ATOM 10715 O O . ILE J 1 86 ? -74.943 7.940 80.821 1.00 30.89 86 ILE J O 1
ATOM 10720 N N . ARG J 1 87 ? -72.933 6.925 80.829 1.00 30.88 87 ARG J N 1
ATOM 10721 C CA . ARG J 1 87 ? -73.024 6.493 79.423 1.00 31.56 87 ARG J CA 1
ATOM 10722 C C . ARG J 1 87 ? -73.939 5.276 79.211 1.00 31.30 87 ARG J C 1
ATOM 10723 O O . ARG J 1 87 ? -74.578 5.127 78.155 1.00 31.00 87 ARG J O 1
ATOM 10731 N N . ARG J 1 88 ? -73.933 4.377 80.185 1.00 31.15 88 ARG J N 1
ATOM 10732 C CA . ARG J 1 88 ? -74.707 3.125 80.102 1.00 32.49 88 ARG J CA 1
ATOM 10733 C C . ARG J 1 88 ? -74.931 2.615 81.523 1.00 31.26 88 ARG J C 1
ATOM 10734 O O . ARG J 1 88 ? -74.216 3.027 82.454 1.00 29.59 88 ARG J O 1
ATOM 10742 N N . ARG J 1 89 ? -75.934 1.750 81.720 1.00 30.57 89 ARG J N 1
ATOM 10743 C CA . ARG J 1 89 ? -76.179 1.218 83.071 1.00 32.08 89 ARG J CA 1
ATOM 10744 C C . ARG J 1 89 ? -75.152 0.126 83.352 1.00 33.14 89 ARG J C 1
ATOM 10745 O O . ARG J 1 89 ? -74.572 -0.454 82.416 1.00 33.19 89 ARG J O 1
ATOM 10753 N N . ASN J 1 90 ? -74.939 -0.126 84.643 1.00 35.68 90 ASN J N 1
ATOM 10754 C CA . ASN J 1 90 ? -74.129 -1.230 85.121 1.00 37.87 90 ASN J CA 1
ATOM 10755 C C . ASN J 1 90 ? -74.973 -2.260 85.914 1.00 39.15 90 ASN J C 1
ATOM 10756 O O . ASN J 1 90 ? -74.556 -3.407 86.061 1.00 39.26 90 ASN J O 1
ATOM 10761 N N . PHE J 1 91 ? -76.165 -1.869 86.379 1.00 40.33 91 PHE J N 1
ATOM 10762 C CA . PHE J 1 91 ? -77.030 -2.736 87.210 1.00 42.09 91 PHE J CA 1
ATOM 10763 C C . PHE J 1 91 ? -78.417 -3.010 86.596 1.00 43.48 91 PHE J C 1
ATOM 10764 O O . PHE J 1 91 ? -79.365 -3.381 87.311 1.00 45.27 91 PHE J O 1
ATOM 10772 N N . GLU J 1 92 ? -78.525 -2.844 85.287 1.00 43.87 92 GLU J N 1
ATOM 10773 C CA . GLU J 1 92 ? -79.778 -3.016 84.512 1.00 45.59 92 GLU J CA 1
ATOM 10774 C C . GLU J 1 92 ? -80.586 -4.329 84.696 1.00 46.10 92 GLU J C 1
ATOM 10775 O O . GLU J 1 92 ? -81.748 -4.399 84.300 1.00 46.13 92 GLU J O 1
ATOM 10781 N N . VAL J 1 93 ? -79.983 -5.363 85.270 1.00 47.31 93 VAL J N 1
ATOM 10782 C CA . VAL J 1 93 ? -80.716 -6.636 85.391 1.00 48.37 93 VAL J CA 1
ATOM 10783 C C . VAL J 1 93 ? -81.584 -6.703 86.650 1.00 49.00 93 VAL J C 1
ATOM 10784 O O . VAL J 1 93 ? -82.504 -7.517 86.724 1.00 48.95 93 VAL J O 1
ATOM 10788 N N . TRP J 1 94 ? -81.321 -5.817 87.609 1.00 50.04 94 TRP J N 1
ATOM 10789 C CA . TRP J 1 94 ? -82.088 -5.781 88.858 1.00 50.97 94 TRP J CA 1
ATOM 10790 C C . TRP J 1 94 ? -82.823 -4.463 89.047 1.00 50.74 94 TRP J C 1
ATOM 10791 O O . TRP J 1 94 ? -82.194 -3.409 89.043 1.00 50.92 94 TRP J O 1
ATOM 10802 N N . SER J 1 95 ? -84.151 -4.532 89.190 1.00 50.48 95 SER J N 1
ATOM 10803 C CA . SER J 1 95 ? -84.972 -3.378 89.577 1.00 49.98 95 SER J CA 1
ATOM 10804 C C . SER J 1 95 ? -84.516 -2.874 90.948 1.00 49.82 95 SER J C 1
ATOM 10805 O O . SER J 1 95 ? -84.352 -1.661 91.153 1.00 49.66 95 SER J O 1
ATOM 10808 N N . MET J 1 96 ? -84.345 -3.822 91.869 1.00 49.43 96 MET J N 1
ATOM 10809 C CA . MET J 1 96 ? -83.615 -3.642 93.139 1.00 50.25 96 MET J CA 1
ATOM 10810 C C . MET J 1 96 ? -83.271 -5.026 93.737 1.00 50.90 96 MET J C 1
ATOM 10811 O O . MET J 1 96 ? -84.092 -5.950 93.691 1.00 51.33 96 MET J O 1
ATOM 10816 N N . GLN J 1 97 ? -82.038 -5.162 94.233 1.00 51.26 97 GLN J N 1
ATOM 10817 C CA . GLN J 1 97 ? -81.573 -6.346 94.977 1.00 52.08 97 GLN J CA 1
ATOM 10818 C C . GLN J 1 97 ? -80.970 -5.864 96.301 1.00 50.93 97 GLN J C 1
ATOM 10819 O O . GLN J 1 97 ? -80.367 -4.789 96.346 1.00 50.40 97 GLN J O 1
ATOM 10825 N N . ALA J 1 98 ? -81.149 -6.629 97.376 1.00 49.76 98 ALA J N 1
ATOM 10826 C CA . ALA J 1 98 ? -80.609 -6.250 98.680 1.00 49.32 98 ALA J CA 1
ATOM 10827 C C . ALA J 1 98 ? -79.587 -7.272 99.169 1.00 49.22 98 ALA J C 1
ATOM 10828 O O . ALA J 1 98 ? -79.805 -8.481 99.029 1.00 49.37 98 ALA J O 1
ATOM 10830 N N . ILE J 1 99 ? -78.504 -6.799 99.783 1.00 47.59 99 ILE J N 1
ATOM 10831 C CA . ILE J 1 99 ? -77.471 -7.686 100.319 1.00 46.75 99 ILE J CA 1
ATOM 10832 C C . ILE J 1 99 ? -76.999 -7.220 101.683 1.00 46.53 99 ILE J C 1
ATOM 10833 O O . ILE J 1 99 ? -76.542 -6.094 101.825 1.00 45.36 99 ILE J O 1
ATOM 10838 N N . THR J 1 100 ? -77.098 -8.091 102.695 1.00 45.67 100 THR J N 1
ATOM 10839 C CA . THR J 1 100 ? -76.520 -7.766 104.008 1.00 46.33 100 THR J CA 1
ATOM 10840 C C . THR J 1 100 ? -75.036 -8.133 104.118 1.00 46.25 100 THR J C 1
ATOM 10841 O O . THR J 1 100 ? -74.626 -9.254 103.809 1.00 46.06 100 THR J O 1
ATOM 10845 N N . VAL J 1 101 ? -74.241 -7.172 104.578 1.00 46.82 101 VAL J N 1
ATOM 10846 C CA . VAL J 1 101 ? -72.793 -7.323 104.677 1.00 47.51 101 VAL J CA 1
ATOM 10847 C C . VAL J 1 101 ? -72.426 -7.046 106.140 1.00 48.59 101 VAL J C 1
ATOM 10848 O O . VAL J 1 101 ? -72.611 -5.924 106.631 1.00 48.87 101 VAL J O 1
ATOM 10852 N N . ASN J 1 102 ? -71.927 -8.080 106.822 1.00 48.58 102 ASN J N 1
ATOM 10853 C CA . ASN J 1 102 ? -71.627 -8.042 108.257 1.00 49.52 102 ASN J CA 1
ATOM 10854 C C . ASN J 1 102 ? -70.518 -9.025 108.662 1.00 49.43 102 ASN J C 1
ATOM 10855 O O . ASN J 1 102 ? -69.762 -9.494 107.812 1.00 49.99 102 ASN J O 1
ATOM 10860 N N . ASP J 1 103 ? -70.438 -9.339 109.956 1.00 49.97 103 ASP J N 1
ATOM 10861 C CA . ASP J 1 103 ? -69.402 -10.227 110.486 1.00 49.77 103 ASP J CA 1
ATOM 10862 C C . ASP J 1 103 ? -69.707 -11.710 110.261 1.00 49.84 103 ASP J C 1
ATOM 10863 O O . ASP J 1 103 ? -68.827 -12.561 110.408 1.00 49.71 103 ASP J O 1
ATOM 10865 N N . LEU J 1 104 ? -70.956 -12.016 109.918 1.00 49.50 104 LEU J N 1
ATOM 10866 C CA . LEU J 1 104 ? -71.342 -13.373 109.541 1.00 48.99 104 LEU J CA 1
ATOM 10867 C C . LEU J 1 104 ? -71.164 -13.645 108.041 1.00 48.66 104 LEU J C 1
ATOM 10868 O O . LEU J 1 104 ? -71.320 -14.779 107.596 1.00 48.47 104 LEU J O 1
ATOM 10873 N N . SER J 1 105 ? -70.818 -12.611 107.268 1.00 48.49 105 SER J N 1
ATOM 10874 C CA . SER J 1 105 ? -70.587 -12.760 105.832 1.00 47.90 105 SER J CA 1
ATOM 10875 C C . SER J 1 105 ? -69.427 -13.693 105.518 1.00 47.83 105 SER J C 1
ATOM 10876 O O . SER J 1 105 ? -68.535 -13.897 106.344 1.00 47.60 105 SER J O 1
ATOM 10879 N N . THR J 1 106 ? -69.457 -14.241 104.306 1.00 48.06 106 THR J N 1
ATOM 10880 C CA . THR J 1 106 ? -68.402 -15.095 103.772 1.00 48.36 106 THR J CA 1
ATOM 10881 C C . THR J 1 106 ? -67.050 -14.393 103.856 1.00 48.06 106 THR J C 1
ATOM 10882 O O . THR J 1 106 ? -66.972 -13.169 103.766 1.00 47.49 106 THR J O 1
ATOM 10886 N N . GLU J 1 107 ? -65.993 -15.177 104.049 1.00 47.64 107 GLU J N 1
ATOM 10887 C CA . GLU J 1 107 ? -64.628 -14.656 104.004 1.00 47.38 107 GLU J CA 1
ATOM 10888 C C . GLU J 1 107 ? -64.330 -13.970 102.669 1.00 46.45 107 GLU J C 1
ATOM 10889 O O . GLU J 1 107 ? -63.657 -12.937 102.643 1.00 46.05 107 GLU J O 1
ATOM 10895 N N . GLN J 1 108 ? -64.845 -14.526 101.573 1.00 45.39 108 GLN J N 1
ATOM 10896 C CA . GLN J 1 108 ? -64.714 -13.881 100.265 1.00 44.64 108 GLN J CA 1
ATOM 10897 C C . GLN J 1 108 ? -65.300 -12.459 100.254 1.00 43.84 108 GLN J C 1
ATOM 10898 O O . GLN J 1 108 ? -64.702 -11.552 99.669 1.00 43.05 108 GLN J O 1
ATOM 10904 N N . VAL J 1 109 ? -66.466 -12.270 100.879 1.00 42.77 109 VAL J N 1
ATOM 10905 C CA . VAL J 1 109 ? -67.112 -10.944 100.957 1.00 41.79 109 VAL J CA 1
ATOM 10906 C C . VAL J 1 109 ? -66.309 -10.015 101.877 1.00 41.51 109 VAL J C 1
ATOM 10907 O O . VAL J 1 109 ? -66.057 -8.853 101.537 1.00 41.15 109 VAL J O 1
ATOM 10911 N N . LYS J 1 110 ? -65.890 -10.540 103.031 1.00 40.90 110 LYS J N 1
ATOM 10912 C CA . LYS J 1 110 ? -65.053 -9.780 103.970 1.00 40.65 110 LYS J CA 1
ATOM 10913 C C . LYS J 1 110 ? -63.775 -9.260 103.299 1.00 40.49 110 LYS J C 1
ATOM 10914 O O . LYS J 1 110 ? -63.385 -8.091 103.466 1.00 40.14 110 LYS J O 1
ATOM 10920 N N . THR J 1 111 ? -63.156 -10.127 102.508 1.00 40.21 111 THR J N 1
ATOM 10921 C CA . THR J 1 111 ? -61.952 -9.780 101.773 1.00 40.32 111 THR J CA 1
ATOM 10922 C C . THR J 1 111 ? -62.229 -8.706 100.716 1.00 40.27 111 THR J C 1
ATOM 10923 O O . THR J 1 111 ? -61.395 -7.845 100.487 1.00 39.69 111 THR J O 1
ATOM 10927 N N . LEU J 1 112 ? -63.413 -8.749 100.112 1.00 40.13 112 LEU J N 1
ATOM 10928 C CA . LEU J 1 112 ? -63.856 -7.732 99.159 1.00 40.58 112 LEU J CA 1
ATOM 10929 C C . LEU J 1 112 ? -64.056 -6.370 99.823 1.00 40.27 112 LEU J C 1
ATOM 10930 O O . LEU J 1 112 ? -63.633 -5.335 99.285 1.00 40.28 112 LEU J O 1
ATOM 10935 N N . VAL J 1 113 ? -64.686 -6.371 101.001 1.00 39.36 113 VAL J N 1
ATOM 10936 C CA . VAL J 1 113 ? -64.846 -5.142 101.780 1.00 39.22 113 VAL J CA 1
ATOM 10937 C C . VAL J 1 113 ? -63.476 -4.523 102.087 1.00 39.04 113 VAL J C 1
ATOM 10938 O O . VAL J 1 113 ? -63.277 -3.316 101.921 1.00 39.39 113 VAL J O 1
ATOM 10942 N N . LEU J 1 114 ? -62.539 -5.359 102.514 1.00 39.03 114 LEU J N 1
ATOM 10943 C CA . LEU J 1 114 ? -61.179 -4.916 102.826 1.00 39.46 114 LEU J CA 1
ATOM 10944 C C . LEU J 1 114 ? -60.445 -4.342 101.601 1.00 39.62 114 LEU J C 1
ATOM 10945 O O . LEU J 1 114 ? -59.645 -3.409 101.731 1.00 39.95 114 LEU J O 1
ATOM 10950 N N . LYS J 1 115 ? -60.726 -4.897 100.422 1.00 39.75 115 LYS J N 1
ATOM 10951 C CA . LYS J 1 115 ? -60.088 -4.487 99.177 1.00 40.40 115 LYS J CA 1
ATOM 10952 C C . LYS J 1 115 ? -60.315 -2.998 98.898 1.00 40.96 115 LYS J C 1
ATOM 10953 O O . LYS J 1 115 ? -59.414 -2.308 98.364 1.00 39.69 115 LYS J O 1
ATOM 10959 N N . TYR J 1 116 ? -61.492 -2.502 99.298 1.00 40.72 116 TYR J N 1
ATOM 10960 C CA . TYR J 1 116 ? -61.906 -1.120 99.024 1.00 41.93 116 TYR J CA 1
ATOM 10961 C C . TYR J 1 116 ? -61.944 -0.183 100.233 1.00 42.28 116 TYR J C 1
ATOM 10962 O O . TYR J 1 116 ? -62.362 0.976 100.093 1.00 42.18 116 TYR J O 1
ATOM 10971 N N . SER J 1 117 ? -61.523 -0.669 101.405 1.00 42.74 117 SER J N 1
ATOM 10972 C CA . SER J 1 117 ? -61.615 0.124 102.633 1.00 43.31 117 SER J CA 1
ATOM 10973 C C . SER J 1 117 ? -60.640 -0.327 103.710 1.00 42.58 117 SER J C 1
ATOM 10974 O O . SER J 1 117 ? -59.938 -1.314 103.540 1.00 42.26 117 SER J O 1
ATOM 10977 N N . GLY J 1 118 ? -60.635 0.399 104.828 1.00 42.60 118 GLY J N 1
ATOM 10978 C CA . GLY J 1 118 ? -59.680 0.180 105.914 1.00 42.68 118 GLY J CA 1
ATOM 10979 C C . GLY J 1 118 ? -59.926 -1.054 106.756 1.00 42.70 118 GLY J C 1
ATOM 10980 O O . GLY J 1 118 ? -59.027 -1.512 107.445 1.00 42.59 118 GLY J O 1
ATOM 10981 N N . PHE J 1 119 ? -61.142 -1.601 106.689 1.00 43.08 119 PHE J N 1
ATOM 10982 C CA . PHE J 1 119 ? -61.550 -2.705 107.558 1.00 43.16 119 PHE J CA 1
ATOM 10983 C C . PHE J 1 119 ? -62.445 -3.700 106.841 1.00 43.24 119 PHE J C 1
ATOM 10984 O O . PHE J 1 119 ? -62.870 -3.465 105.711 1.00 42.91 119 PHE J O 1
ATOM 10992 N N . THR J 1 120 ? -62.739 -4.816 107.508 1.00 43.05 120 THR J N 1
ATOM 10993 C CA . THR J 1 120 ? -63.617 -5.812 106.915 1.00 43.28 120 THR J CA 1
ATOM 10994 C C . THR J 1 120 ? -65.107 -5.485 107.097 1.00 43.04 120 THR J C 1
ATOM 10995 O O . THR J 1 120 ? -65.966 -6.166 106.527 1.00 42.65 120 THR J O 1
ATOM 10999 N N . THR J 1 121 ? -65.415 -4.465 107.896 1.00 43.16 121 THR J N 1
ATOM 11000 C CA . THR J 1 121 ? -66.796 -3.975 108.000 1.00 43.78 121 THR J CA 1
ATOM 11001 C C . THR J 1 121 ? -67.037 -2.854 106.984 1.00 43.87 121 THR J C 1
ATOM 11002 O O . THR J 1 121 ? -66.231 -1.927 106.867 1.00 43.96 121 THR J O 1
ATOM 11006 N N . LEU J 1 122 ? -68.154 -2.929 106.267 1.00 44.08 122 LEU J N 1
ATOM 11007 C CA . LEU J 1 122 ? -68.470 -1.932 105.247 1.00 45.09 122 LEU J CA 1
ATOM 11008 C C . LEU J 1 122 ? -68.876 -0.612 105.902 1.00 45.50 122 LEU J C 1
ATOM 11009 O O . LEU J 1 122 ? -69.874 -0.550 106.626 1.00 45.97 122 LEU J O 1
ATOM 11014 N N . ARG J 1 123 ? -68.084 0.425 105.657 1.00 45.98 123 ARG J N 1
ATOM 11015 C CA . ARG J 1 123 ? -68.352 1.757 106.180 1.00 47.38 123 ARG J CA 1
ATOM 11016 C C . ARG J 1 123 ? -68.322 2.731 105.009 1.00 47.18 123 ARG J C 1
ATOM 11017 O O . ARG J 1 123 ? -67.248 3.157 104.574 1.00 46.98 123 ARG J O 1
ATOM 11025 N N . PRO J 1 124 ? -69.506 3.056 104.474 1.00 48.38 124 PRO J N 1
ATOM 11026 C CA . PRO J 1 124 ? -69.654 3.894 103.274 1.00 49.15 124 PRO J CA 1
ATOM 11027 C C . PRO J 1 124 ? -69.020 5.270 103.452 1.00 50.05 124 PRO J C 1
ATOM 11028 O O . PRO J 1 124 ? -68.393 5.799 102.526 1.00 50.95 124 PRO J O 1
ATOM 11032 N N . SER J 1 125 ? -69.148 5.822 104.654 1.00 51.00 125 SER J N 1
ATOM 11033 C CA . SER J 1 125 ? -68.663 7.162 104.956 1.00 51.73 125 SER J CA 1
ATOM 11034 C C . SER J 1 125 ? -67.136 7.260 104.917 1.00 52.49 125 SER J C 1
ATOM 11035 O O . SER J 1 125 ? -66.568 8.315 105.212 1.00 53.02 125 SER J O 1
ATOM 11038 N N . ALA J 1 126 ? -66.472 6.166 104.561 1.00 52.80 126 ALA J N 1
ATOM 11039 C CA . ALA J 1 126 ? -65.018 6.156 104.490 1.00 53.36 126 ALA J CA 1
ATOM 11040 C C . ALA J 1 126 ? -64.487 5.730 103.115 1.00 53.52 126 ALA J C 1
ATOM 11041 O O . ALA J 1 126 ? -63.298 5.406 102.975 1.00 54.43 126 ALA J O 1
ATOM 11043 N N . MET J 1 127 ? -65.367 5.745 102.111 1.00 53.07 127 MET J N 1
ATOM 11044 C CA . MET J 1 127 ? -65.038 5.304 100.756 1.00 52.60 127 MET J CA 1
ATOM 11045 C C . MET J 1 127 ? -65.408 6.399 99.764 1.00 51.53 127 MET J C 1
ATOM 11046 O O . MET J 1 127 ? -66.504 6.954 99.829 1.00 52.22 127 MET J O 1
ATOM 11051 N N . ASP J 1 128 ? -64.510 6.700 98.836 1.00 50.12 128 ASP J N 1
ATOM 11052 C CA . ASP J 1 128 ? -64.807 7.689 97.799 1.00 48.73 128 ASP J CA 1
ATOM 11053 C C . ASP J 1 128 ? -65.763 7.090 96.740 1.00 47.27 128 ASP J C 1
ATOM 11054 O O . ASP J 1 128 ? -66.062 5.891 96.793 1.00 46.80 128 ASP J O 1
ATOM 11059 N N . PRO J 1 129 ? -66.281 7.917 95.806 1.00 45.90 129 PRO J N 1
ATOM 11060 C CA . PRO J 1 129 ? -67.272 7.424 94.843 1.00 44.83 129 PRO J CA 1
ATOM 11061 C C . PRO J 1 129 ? -66.813 6.229 94.019 1.00 44.31 129 PRO J C 1
ATOM 11062 O O . PRO J 1 129 ? -67.612 5.331 93.754 1.00 44.99 129 PRO J O 1
ATOM 11066 N N . GLU J 1 130 ? -65.545 6.226 93.614 1.00 44.29 130 GLU J N 1
ATOM 11067 C CA . GLU J 1 130 ? -65.028 5.163 92.765 1.00 43.73 130 GLU J CA 1
ATOM 11068 C C . GLU J 1 130 ? -64.974 3.873 93.560 1.00 43.04 130 GLU J C 1
ATOM 11069 O O . GLU J 1 130 ? -65.280 2.801 93.041 1.00 42.58 130 GLU J O 1
ATOM 11075 N N . GLN J 1 131 ? -64.585 3.991 94.824 1.00 42.05 131 GLN J N 1
ATOM 11076 C CA . GLN J 1 131 ? -64.532 2.826 95.716 1.00 41.48 131 GLN J CA 1
ATOM 11077 C C . GLN J 1 131 ? -65.924 2.233 95.966 1.00 41.75 131 GLN J C 1
ATOM 11078 O O . GLN J 1 131 ? -66.089 1.004 95.950 1.00 41.76 131 GLN J O 1
ATOM 11084 N N . CYS J 1 132 ? -66.915 3.103 96.176 1.00 41.64 132 CYS J N 1
ATOM 11085 C CA . CYS J 1 132 ? -68.299 2.662 96.369 1.00 41.72 132 CYS J CA 1
ATOM 11086 C C . CYS J 1 132 ? -68.810 1.918 95.146 1.00 41.02 132 CYS J C 1
ATOM 11087 O O . CYS J 1 132 ? -69.347 0.794 95.254 1.00 40.30 132 CYS J O 1
ATOM 11090 N N . LEU J 1 133 ? -68.649 2.539 93.981 1.00 40.20 133 LEU J N 1
ATOM 11091 C CA . LEU J 1 133 ? -69.141 1.937 92.757 1.00 40.12 133 LEU J CA 1
ATOM 11092 C C . LEU J 1 133 ? -68.490 0.574 92.489 1.00 40.23 133 LEU J C 1
ATOM 11093 O O . LEU J 1 133 ? -69.165 -0.384 92.106 1.00 39.91 133 LEU J O 1
ATOM 11098 N N . ASN J 1 134 ? -67.180 0.506 92.665 1.00 40.71 134 ASN J N 1
ATOM 11099 C CA . ASN J 1 134 ? -66.450 -0.719 92.363 1.00 41.70 134 ASN J CA 1
ATOM 11100 C C . ASN J 1 134 ? -66.792 -1.818 93.365 1.00 41.24 134 ASN J C 1
ATOM 11101 O O . ASN J 1 134 ? -66.922 -2.985 92.981 1.00 40.95 134 ASN J O 1
ATOM 11106 N N . PHE J 1 135 ? -66.960 -1.443 94.633 1.00 40.92 135 PHE J N 1
ATOM 11107 C CA . PHE J 1 135 ? -67.377 -2.406 95.651 1.00 40.93 135 PHE J CA 1
ATOM 11108 C C . PHE J 1 135 ? -68.731 -3.011 95.240 1.00 40.38 135 PHE J C 1
ATOM 11109 O O . PHE J 1 135 ? -68.927 -4.229 95.273 1.00 40.21 135 PHE J O 1
ATOM 11117 N N . LEU J 1 136 ? -69.665 -2.148 94.866 1.00 40.11 136 LEU J N 1
ATOM 11118 C CA . LEU J 1 136 ? -71.021 -2.607 94.532 1.00 40.14 136 LEU J CA 1
ATOM 11119 C C . LEU J 1 136 ? -71.040 -3.488 93.280 1.00 39.95 136 LEU J C 1
ATOM 11120 O O . LEU J 1 136 ? -71.751 -4.487 93.242 1.00 40.26 136 LEU J O 1
ATOM 11125 N N . LEU J 1 137 ? -70.262 -3.120 92.264 1.00 40.55 137 LEU J N 1
ATOM 11126 C CA . LEU J 1 137 ? -70.133 -3.940 91.060 1.00 41.29 137 LEU J CA 1
ATOM 11127 C C . LEU J 1 137 ? -69.589 -5.329 91.389 1.00 41.69 137 LEU J C 1
ATOM 11128 O O . LEU J 1 137 ? -70.107 -6.351 90.899 1.00 41.52 137 LEU J O 1
ATOM 11133 N N . ASP J 1 138 ? -68.544 -5.350 92.217 1.00 41.78 138 ASP J N 1
ATOM 11134 C CA . ASP J 1 138 ? -67.848 -6.582 92.592 1.00 42.09 138 ASP J CA 1
ATOM 11135 C C . ASP J 1 138 ? -68.745 -7.491 93.419 1.00 42.28 138 ASP J C 1
ATOM 11136 O O . ASP J 1 138 ? -68.766 -8.722 93.203 1.00 42.61 138 ASP J O 1
ATOM 11141 N N . ILE J 1 139 ? -69.488 -6.900 94.358 1.00 41.80 139 ILE J N 1
ATOM 11142 C CA . ILE J 1 139 ? -70.378 -7.696 95.208 1.00 41.64 139 ILE J CA 1
ATOM 11143 C C . ILE J 1 139 ? -71.589 -8.247 94.426 1.00 41.66 139 ILE J C 1
ATOM 11144 O O . ILE J 1 139 ? -72.029 -9.379 94.665 1.00 40.48 139 ILE J O 1
ATOM 11149 N N . ALA J 1 140 ? -72.096 -7.469 93.470 1.00 41.78 140 ALA J N 1
ATOM 11150 C CA . ALA J 1 140 ? -73.183 -7.937 92.597 1.00 42.62 140 ALA J CA 1
ATOM 11151 C C . ALA J 1 140 ? -72.713 -9.126 91.775 1.00 43.47 140 ALA J C 1
ATOM 11152 O O . ALA J 1 140 ? -73.488 -10.056 91.526 1.00 43.04 140 ALA J O 1
ATOM 11154 N N . LYS J 1 141 ? -71.438 -9.080 91.372 1.00 44.69 141 LYS J N 1
ATOM 11155 C CA . LYS J 1 141 ? -70.804 -10.122 90.561 1.00 46.56 141 LYS J CA 1
ATOM 11156 C C . LYS J 1 141 ? -70.603 -11.428 91.324 1.00 47.24 141 LYS J C 1
ATOM 11157 O O . LYS J 1 141 ? -70.900 -12.503 90.799 1.00 47.13 141 LYS J O 1
ATOM 11163 N N . ILE J 1 142 ? -70.099 -11.354 92.555 1.00 48.48 142 ILE J N 1
ATOM 11164 C CA . ILE J 1 142 ? -69.920 -12.575 93.352 1.00 49.84 142 ILE J CA 1
ATOM 11165 C C . ILE J 1 142 ? -71.258 -13.238 93.760 1.00 50.85 142 ILE J C 1
ATOM 11166 O O . ILE J 1 142 ? -71.308 -14.454 93.987 1.00 50.28 142 ILE J O 1
ATOM 11171 N N . TYR J 1 143 ? -72.316 -12.429 93.853 1.00 52.04 143 TYR J N 1
ATOM 11172 C CA . TYR J 1 143 ? -73.706 -12.920 93.947 1.00 53.71 143 TYR J CA 1
ATOM 11173 C C . TYR J 1 143 ? -74.259 -13.217 92.527 1.00 55.34 143 TYR J C 1
ATOM 11174 O O . TYR J 1 143 ? -73.505 -13.176 91.554 1.00 55.70 143 TYR J O 1
ATOM 11183 N N . GLU J 1 144 ? -75.554 -13.512 92.390 1.00 57.51 144 GLU J N 1
ATOM 11184 C CA . GLU J 1 144 ? -76.075 -14.043 91.107 1.00 59.39 144 GLU J CA 1
ATOM 11185 C C . GLU J 1 144 ? -77.273 -13.267 90.519 1.00 60.59 144 GLU J C 1
ATOM 11186 O O . GLU J 1 144 ? -77.124 -12.106 90.134 1.00 61.18 144 GLU J O 1
ATOM 11188 N N . LEU J 1 145 ? -78.426 -13.941 90.415 1.00 61.64 145 LEU J N 1
ATOM 11189 C CA . LEU J 1 145 ? -79.756 -13.344 90.122 1.00 62.32 145 LEU J CA 1
ATOM 11190 C C . LEU J 1 145 ? -79.904 -12.425 88.888 1.00 62.84 145 LEU J C 1
ATOM 11191 O O . LEU J 1 145 ? -78.915 -11.968 88.308 1.00 63.06 145 LEU J O 1
ATOM 11193 N N . SER J 1 146 ? -81.157 -12.176 88.493 1.00 63.27 146 SER J N 1
ATOM 11194 C CA . SER J 1 146 ? -81.486 -11.230 87.419 1.00 63.51 146 SER J CA 1
ATOM 11195 C C . SER J 1 146 ? -82.832 -10.547 87.662 1.00 63.82 146 SER J C 1
ATOM 11196 O O . SER J 1 146 ? -83.752 -11.136 88.229 1.00 63.85 146 SER J O 1
#

Sequence (1412 aa):
SLYRLIYSSQGIPNLQPQDLKDILESSQRNNPANGITGLLCYSKPAFLQVLEGECEQVNETYHRIVQDERHHSPQIIECMPIRRRNFEVWSMQAITVNDLSTEQVKTLVLKYSGFTTLRPSAMDPEQCLNFLLDIAKIYELSDNFFLDLMSLYRLIYSSQGIPNLQPQDLKDILESSQRNNPANGITGLLCYSKPAFLQVLEGECEQVNETYHRIVQDERHHSPQIIECMPIRRRNFEVWSMQAITVNDLSTEQVKTLVLKYSGFTTLRPSAMDPEQCLNFLLDIAKIYMSLYRLIYSSQGIPNLQPQDLKDILESSQRNNPANGITGLLCYSKPAFLQVLEGECEQVNETYHRIVQDERHHSPQIIECMPIRRRNFEVWSMQAITVNDLSTEQVKTLVLKYSGFTTLRPSAMDPEQCLNFLLDIAKIYMSLYRLIYSSQGIPNLQPQDLKDILESSQRNNPANGITGLLCYSKPAFLQVLEGECEQVNETYHRIVQDERHHSPQIIECMPIRRRNFEVWSMQAITVNDLSTEQVKTLVLKYSGFTTLRPSAMDPEQCLNFLLDIAKIYELSDNFSLYRLIYSSQGIPNLQPQDLKDILESSQRNNPANGITGLLCYSKPAFLQVLEGECEQVNETYHRIVQDERHHSPQIIECMPIRRRNFEVWSMQAITVNDLSTEQVKTLVLKYSGFTTLRPSAMDPEQCLNFLLDIAKIYSLYRLIYSSQGIPNLQPQDLKDILESSQRNNPANGITGLLCYSKPAFLQVLEGECEQVNETYHRIVQDERHHSPQIIECMPIRRRNFEVWSMQAITVNDLSTEQVKTLVLKYSGFTTLRPSAMDPEQCLNFLLDIAKIYSLYRLIYSSQGIPNLQPQDLKDILESSQRNNPANGITGLLCYSKPAFLQVLEGECEQVNETYHRIVQDERHHSPQIIECMPIRRRNFEVWSMQAITVNDLSTEQVKTLVLKYSGFTTLRPSAMDPEQCLNFLLDIAKIYSLYRLIYSSQGIPNLQPQDLKDILESSQRNNPANGITGLLCYSKPAFLQVLEGECEQVNETYHRIVQDERHHSPQIIECMPIRRRNFEVWSMQAITVNDLSTEQVKTLVLKYSGFTTLRPSAMDPEQCLNFLLDIAKIYSLYRLIYSSQGIPNLQPQDLKDILESSQRNNPANGITGLLCYSKPAFLQVLEGECEQVNETYHRIVQDERHHSPQIIECMPIRRRNFEVWSMQAITVNDLSTEQVKTLVLKYSGFTTLRPSAMDPEQCLNFLLDIAKIYSLYRLIYSSQGIPNLQPQDLKDILESSQRNNPANGITGLLCYSKPAFLQVLEGECEQVNETYHRIVQDERHHSPQIIECMPIRRRNFEVWSMQAITVNDLSTEQVKTLVLKYSGFTTLRPSAMDPEQCLNFLLDIAKIYELS

B-factor: mean 39.09, std 9.15, range [15.0, 69.63]

Organism: Synechocystis sp. (strain ATCC 27184 / PCC 6803 / Kazusa) (NCBI:txid1111708)

Nearest PDB structures (foldseek):
  2hfo-assembly1_F  TM=9.984E-01  e=4.418E-29  Synechocystis sp. PCC 6803
  2hfo-assembly1_A  TM=9.989E-01  e=6.089E-29  Synechocystis sp. PCC 6803
  3mzi-assembly3_F  TM=9.767E-01  e=7.106E-25  Synechocystis sp. PCC 6803
  1x0p-assembly1_I  TM=9.617E-01  e=6.978E-18  Thermosynechococcus vestitus BP-1
  8i98-assembly1_E  TM=9.560E-01  e=8.459E-18  Thermosynechococcus vestitus BP-1

CATH classification: 3.30.70.100 (+1 more: 1.10.287.1540)

GO terms:
  GO:0042802 identical protein binding (F, IPI)
  GO:0005515 protein binding (F, IPI)

InterPro domains:
  IPR007024 BLUF domain [PF04940] (3-94)
  IPR007024 BLUF domain [PS50925] (3-94)
  IPR007024 BLUF domain [SM01034] (3-95)
  IPR036046 Acylphosphatase-like domain superfamily [SSF54975] (2-141)

Foldseek 3Di:
DKKKWKKKWFFDQPDDLVNLVVVLVVLQVPLVVLVKFWEWECQVGMIIIMIIDPPVSSVVVVVVVQPDPRTHDMGTQDMGHDPDDLGNPGSYAYEYQYPPDDVVLLVLCVVAAPGSGNDPVGGHVVSSVVSRSVVSVVDDDRYPSPHHD/DFKKKWKKKWFFDQPDDPVNLVVVQVVLQVPQVVLQKFWEWECQVGMIIIMIIDDPVSVVVVVVVVQPDPGTHDMGTQDMDGDPDDLGNVGSYDYHYQYPPDDPVLLVLCVVAFDGSGNDVVGGHPVSSVVSRNVVVVVD/DFKKKWKKKWFFDPPDDPVNVVVVQVVLQVPQVVLVKFWEWECQVGMIIIMIIDHPVSSVVVVVVVQVDPRTHDMGTQDMDGDDDDDGNVGSYYYHYAYPPDDPVLQVLCVVLAPHSTHDVVGGHPVSSVVSRNVVVVVD/DFKKKWKKKWFFDDPDDPVNVLVVLVVCVVPQVVLVWAWAWECQPGMIIIMIIDDPVSSVVVVVVVQPDPRTHDMGTQDMDGDPDDQGPHHQSDYDYQYPPDDPVLLVLCVVQAPGSGNDVVGGHPVSSVVSRQVVCVVVVVDDRD/DKKKWKKKWFFDPPDDPVNVVVVQVVLQVPQVVLVKFWEWECQVGMIIIMIIDDPVSSVVVVVVVQPDPRTHDMGTQDMDHDDDDLGNVGSYDYYYQYPPDDPVLLVLCVVAFVGSGNDVVGGHPVSSVVSRSVVSVVD/DKKKWKKKWFFDQPDDPVVQVVVVVVLQVPQVVLVKFWEWECQVGMIIIMIIDDPVSSVVVVVVVQPDPGTHDMGTQDMDHDPDDLGNPGSYDYYYQYPPDDPQLLVLCVVFADHSGNDCVGGHPVSSVVSRNSVVVVD/DKKKWKKKWFFDPDDDPVNLVVVQVVLQVPQVVLQKFWEWECQVGMIIIMIIHDPVSSVVVVVVVQVDPRTHDMG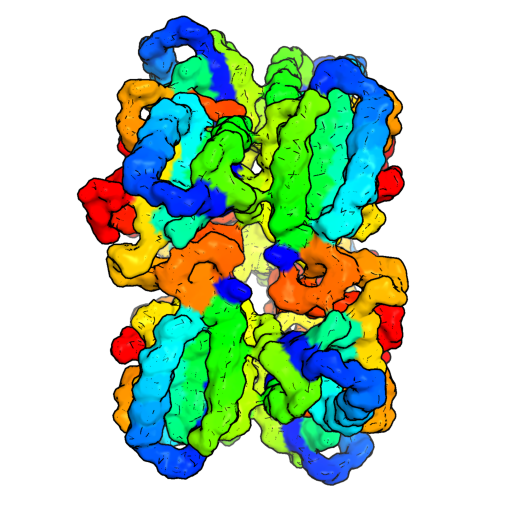TQDMDHDPDDLGNVGSYDYYYAYPPDDPVQLVLCVVQFPGSGHDVVGGHPVSSVVSRSVVVPPD/DKKKWKKKWFFDQDDDPVVLVVVLVVLQVPQVVLVKFWEWECQVGMIIIMIIHDPVSSVVVVVVVQPDPRTHDMGIQDMDHDPDDLGNVGSYYYYYQYPPDDPVLLVLCVVLAVGSGNDCVGGHPVSSVVSRSVVVVVD/DKKKWKKKWFFDQPDDPVNVVVVQVVLQVPQVVLVKWWEWECQPRMIIIMIIDDPVSSVVVVVVVQPDPRTHDMGTQDMDHDPDDLTNVGSYDYYYQYPPDDPVQLVLCVVLDDGSGHDPVGGHPVSSVVSRSVVVVVD/DKKKWKKKWFFDPVDDPVNVVVVQVVLQVPQVVLVWFWEWECQVGMIIIMIIDPPVSSVVVVVVVQVDPGTHDMGTQDMDHDDDDLGNQGSYDYYYQYPPDDPVLLVLCVVQAVGSGNDPVGGHPVSSVVSRSVVVVVDDHD